Protein 1KHD (pdb70)

Secondary structure (DSSP, 8-state):
--HHHHHHHHTT-PPPHHHHHHHHHHHTTT-S-HHHHHHHHHHHHHH---HHHHHHHHHHHHHTSPP----SS--EEEEE----SS-BPP-HHHHHHHHHHHT--EEEEE---HHHHHTT--TT--HHHHHHHHHHHSEEEEEHHHH-GGGGGGHHHHHHH-S--THHHHGGG--TT--SEEEEE-SSGGGHHHHHHHHHHTT-SEEEEEEETTBSS--SSS-EEEEEEETTEEEEEEE-GGGGT---B-GGGGB--SHHHHHHHHHHHHTT-S-HHHHHHHHHHHHHHHHTTT---HHHHHHHHHHHHHHTHHHHHHHHHHT-/--HHHHHHHHTT-PPPHHHHHHHHHHHHTT-S-HHHHHHHHHHHHHH---HHHHHHHHHHHHHTSPP----SS--EEEEE----TT-BPP-HHHHHHHHHHHT--EEEEE-----HHHHHHHTT--TT--HHHHHHHHHHHSEEEEEHHHH-TTGGGGHHHHHHH-S--THHHHGGG--TT--SEEEEE-SSGGGHHHHHHHHHHTT-SEEEEEEETTBSS--SSS-EEEEEEETTEEEEEEE-GGGGT---B-GGGGB--SHHHHHHHHHHHHTT-S-HHHHHHHHHHHHHHHHTTT---HHHHHHHHHHHHHHTHHHHHHHHHHT-/--HHHHHHHHTT-PPPHHHHHHHHHHHHTT-S-HHHHHHHHHHHHHH---HHHHHHHHHHHHHHSPP----SS--EEEEE-----HHHHHHHHHHTTT--EEEEE--HHHHHHTT--TT--HHHHHHHHHHHSEEEEEHHHH-GGGGGTHHHHHHH-S--THHHHGGG--TT--SEEEEE-SSGGGHHHHHHHHHHTT-SEEEEEEETTBSS--SSS-EEEEEEETTEEEEEEE-GGGGT-----GGGG---SHHHHHHHHHHHHTT-S-HHHHHHHHHHHHHHHHTTT---HHHHHHHHHHHHHHTHHHHHHHHHHTT-/--HHHHHHHHTTPPPPHHHHHHHHHHHTTT-S-HHHHHHHHHHHHHH---HHHHHHHHHHHHTTSPP----SS--EEEEE--------HHHHHHHHHHHTT--EEEEE-----SSSHHHHHHHTT--TT--HHHHHHHHHHHSEEEEEHHHH-GGGGGTHHHHHHH-S--HHHHHGGG--TT--SEEEEE-SSGGGHHHHHHHHHHHT-SEEEEEEETTBSS--SSS-EEEEEEETTEEEEEEE-GGGGT-----GGGG---SHHHHHHHHHHHHTT-S-HHHHHHHHHHHHHHHHTTT---HHHHHHHHHHHHHHTHHHHHHHHHTT-

Organism: Pectobacterium carotovorum (NCBI:txid554)

Nearest PDB structures (foldseek):
  1khd-assembly2_C  TM=1.003E+00  e=1.826E-58  Pectobacterium carotovorum
  1khd-assembly1_A  TM=9.937E-01  e=6.926E-53  Pectobacterium carotovorum
  1khd-assembly2_B  TM=9.952E-01  e=7.257E-52  Pectobacterium carotovorum
  1khd-assembly1_D  TM=9.763E-01  e=2.807E-52  Pectobacterium carotovorum
  1kgz-assembly1_B  TM=9.921E-01  e=2.291E-51  Pectobacterium carotovorum

Structure (mmCIF, N/CA/C/O backbone):
data_1KHD
#
_entry.id   1KHD
#
_cell.length_a   76.870
_cell.length_b   82.342
_cell.length_c   200.220
_cell.angle_alpha   90.00
_cell.angle_beta   90.00
_cell.angle_gamma   90.00
#
_symmetry.space_group_name_H-M   'P 21 21 21'
#
loop_
_entity.id
_entity.type
_entity.pdbx_description
1 polymer 'Anthranilate phosphoribosyltransferase'
2 water water
#
loop_
_atom_site.group_PDB
_atom_site.id
_atom_site.type_symbol
_atom_site.label_atom_id
_atom_site.label_alt_id
_atom_site.label_comp_id
_atom_site.label_asym_id
_atom_site.label_entity_id
_atom_site.label_seq_id
_atom_site.pdbx_PDB_ins_code
_atom_site.Cartn_x
_atom_site.Cartn_y
_atom_site.Cartn_z
_atom_site.occupancy
_atom_site.B_iso_or_equiv
_atom_site.auth_seq_id
_atom_site.auth_comp_id
_atom_site.auth_asym_id
_atom_site.auth_atom_id
_atom_site.pdbx_PDB_model_num
ATOM 1 N N . THR A 1 12 ? 4.238 35.200 126.226 1.00 48.81 12 THR A N 1
ATOM 2 C CA . THR A 1 12 ? 3.481 34.111 126.902 1.00 48.01 12 THR A CA 1
ATOM 3 C C . THR A 1 12 ? 2.024 34.100 126.450 1.00 47.08 12 THR A C 1
ATOM 4 O O . THR A 1 12 ? 1.355 35.134 126.445 1.00 46.59 12 THR A O 1
ATOM 6 N N . HIS A 1 13 ? 1.540 32.919 126.080 1.00 45.20 13 HIS A N 1
ATOM 7 C CA . HIS A 1 13 ? 0.167 32.750 125.619 1.00 44.88 13 HIS A CA 1
ATOM 8 C C . HIS A 1 13 ? -0.623 31.891 126.603 1.00 43.28 13 HIS A C 1
ATOM 9 O O . HIS A 1 13 ? -1.585 31.225 126.219 1.00 43.16 13 HIS A O 1
ATOM 16 N N . GLN A 1 14 ? -0.212 31.904 127.868 1.00 42.32 14 GLN A N 1
ATOM 17 C CA . GLN A 1 14 ? -0.890 31.119 128.894 1.00 41.10 14 GLN A CA 1
ATOM 18 C C . GLN A 1 14 ? -2.383 31.437 128.911 1.00 40.23 14 GLN A C 1
ATOM 19 O O . GLN A 1 14 ? -3.217 30.534 128.969 1.00 40.32 14 GLN A O 1
ATOM 25 N N . PRO A 1 15 ? -2.744 32.730 128.861 1.00 39.64 15 PRO A N 1
ATOM 26 C CA . PRO A 1 15 ? -4.168 33.075 128.871 1.00 39.15 15 PRO A CA 1
ATOM 27 C C . PRO A 1 15 ? -4.918 32.375 127.738 1.00 37.83 15 PRO A C 1
ATOM 28 O O . PRO A 1 15 ? -6.069 31.970 127.901 1.00 38.69 15 PRO A O 1
ATOM 32 N N . ILE A 1 16 ? -4.261 32.240 126.588 1.00 36.47 16 ILE A N 1
ATOM 33 C CA . ILE A 1 16 ? -4.868 31.572 125.440 1.00 35.30 16 ILE A CA 1
ATOM 34 C C . ILE A 1 16 ? -4.964 30.071 125.709 1.00 33.68 16 ILE A C 1
ATOM 35 O O . ILE A 1 16 ? -5.966 29.438 125.387 1.00 33.19 16 ILE A O 1
ATOM 40 N N . LEU A 1 17 ? -3.920 29.504 126.304 1.00 33.46 17 LEU A N 1
ATOM 41 C CA . LEU A 1 17 ? -3.925 28.081 126.622 1.00 33.34 17 LEU A CA 1
ATOM 42 C C . LEU A 1 17 ? -4.984 27.769 127.677 1.00 32.74 17 LEU A C 1
ATOM 43 O O . LEU A 1 17 ? -5.754 26.821 127.527 1.00 31.01 17 LEU A O 1
ATOM 48 N N . GLU A 1 18 ? -5.029 28.566 128.744 1.00 33.20 18 GLU A N 1
ATOM 49 C CA . GLU A 1 18 ? -6.018 28.345 129.799 1.00 34.12 18 GLU A CA 1
ATOM 50 C C . GLU A 1 18 ? -7.427 28.396 129.214 1.00 33.13 18 GLU A C 1
ATOM 51 O O . GLU A 1 18 ? -8.315 27.650 129.629 1.00 33.38 18 GLU A O 1
ATOM 57 N N . LYS A 1 19 ? -7.622 29.278 128.241 1.00 32.67 19 LYS A N 1
ATOM 58 C CA . LYS A 1 19 ? -8.914 29.425 127.579 1.00 31.87 19 LYS A CA 1
ATOM 59 C C . LYS A 1 19 ? -9.258 28.138 126.820 1.00 31.69 19 LYS A C 1
ATOM 60 O O . LYS A 1 19 ? -10.399 27.662 126.854 1.00 30.77 19 LYS A O 1
ATOM 66 N N . LEU A 1 20 ? -8.262 27.575 126.139 1.00 30.31 20 LEU A N 1
ATOM 67 C CA . LEU A 1 20 ? -8.454 26.341 125.387 1.00 29.61 20 LEU A CA 1
ATOM 68 C C . LEU A 1 20 ? -8.781 25.200 126.344 1.00 30.88 20 LEU A C 1
ATOM 69 O O . LEU A 1 20 ? -9.633 24.357 126.057 1.00 31.61 20 LEU A O 1
ATOM 74 N N . PHE A 1 21 ? -8.099 25.177 127.484 1.00 32.02 21 PHE A N 1
ATOM 75 C CA . PHE A 1 21 ? -8.323 24.138 128.482 1.00 33.44 21 PHE A CA 1
ATOM 76 C C . PHE A 1 21 ? -9.750 24.183 129.034 1.00 35.18 21 PHE A C 1
ATOM 77 O O . PHE A 1 21 ? -10.263 23.178 129.520 1.00 37.71 21 PHE A O 1
ATOM 85 N N . LYS A 1 22 ? -10.391 25.345 128.958 1.00 36.25 22 LYS A N 1
ATOM 86 C CA . LYS A 1 22 ? -11.763 25.486 129.446 1.00 37.14 22 LYS A CA 1
ATOM 87 C C . LYS A 1 22 ? -12.758 25.128 128.346 1.00 37.50 22 LYS A C 1
ATOM 88 O O . LYS A 1 22 ? -13.970 25.290 128.508 1.00 36.41 22 LYS A O 1
ATOM 94 N N . SER A 1 23 ? -12.231 24.638 127.228 1.00 36.27 23 SER A N 1
ATOM 95 C CA . SER A 1 23 ? -13.047 24.252 126.084 1.00 37.00 23 SER A CA 1
ATOM 96 C C . SER A 1 23 ? -13.745 25.460 125.456 1.00 36.30 23 SER A C 1
ATOM 97 O O . SER A 1 23 ? -14.924 25.404 125.100 1.00 36.65 23 SER A O 1
ATOM 100 N N . GLN A 1 24 ? -13.002 26.552 125.326 1.00 35.64 24 GLN A N 1
ATOM 101 C CA . GLN A 1 24 ? -13.519 27.775 124.726 1.00 36.11 24 GLN A CA 1
ATOM 102 C C . GLN A 1 24 ? -12.741 28.033 123.438 1.00 35.10 24 GLN A C 1
ATOM 103 O O . GLN A 1 24 ? -11.533 27.797 123.381 1.00 33.58 24 GLN A O 1
ATOM 109 N N . SER A 1 25 ? -13.432 28.511 122.410 1.00 34.67 25 SER A N 1
ATOM 110 C CA . SER A 1 25 ? -12.797 28.770 121.121 1.00 33.91 25 SER A CA 1
ATOM 111 C C . SER A 1 25 ? -12.044 30.094 121.078 1.00 33.33 25 SER A C 1
ATOM 112 O O . SER A 1 25 ? -12.458 31.080 121.689 1.00 34.30 25 SER A O 1
ATOM 115 N N . MET A 1 26 ? -10.935 30.105 120.345 1.00 31.25 26 MET A N 1
ATOM 116 C CA . MET A 1 26 ? -10.112 31.303 120.193 1.00 30.43 26 MET A CA 1
ATOM 117 C C . MET A 1 26 ? -10.656 32.173 119.062 1.00 29.87 26 MET A C 1
ATOM 118 O O . MET A 1 26 ? -11.324 31.674 118.153 1.00 29.48 26 MET A O 1
ATOM 123 N N . THR A 1 27 ? -10.363 33.470 119.117 1.00 28.32 27 THR A N 1
ATOM 124 C CA . THR A 1 27 ? -10.777 34.382 118.054 1.00 28.77 27 THR A CA 1
ATOM 125 C C . THR A 1 27 ? -9.770 34.110 116.942 1.00 27.57 27 THR A C 1
ATOM 126 O O . THR A 1 27 ? -8.782 33.413 117.170 1.00 25.06 27 THR A O 1
ATOM 130 N N . GLN A 1 28 ? -10.007 34.635 115.745 1.00 27.65 28 GLN A N 1
ATOM 131 C CA . GLN A 1 28 ? -9.056 34.405 114.660 1.00 27.28 28 GLN A CA 1
ATOM 132 C C . GLN A 1 28 ? -7.710 35.002 115.063 1.00 27.04 28 GLN A C 1
ATOM 133 O O . GLN A 1 28 ? -6.656 34.403 114.844 1.00 24.96 28 GLN A O 1
ATOM 139 N N . GLU A 1 29 ? -7.763 36.182 115.673 1.00 27.94 29 GLU A N 1
ATOM 140 C CA . GLU A 1 29 ? -6.568 36.890 116.125 1.00 28.14 29 GLU A CA 1
ATOM 141 C C . GLU A 1 29 ? -5.776 36.074 117.145 1.00 27.80 29 GLU A C 1
ATOM 142 O O . GLU A 1 29 ? -4.545 35.989 117.068 1.00 27.38 29 GLU A O 1
ATOM 148 N N . GLU A 1 30 ? -6.482 35.483 118.107 1.00 26.79 30 GLU A N 1
ATOM 149 C CA . GLU A 1 30 ? -5.842 34.667 119.132 1.00 25.52 30 GLU A CA 1
ATOM 150 C C . GLU A 1 30 ? -5.222 33.422 118.508 1.00 24.02 30 GLU A C 1
ATOM 151 O O . GLU A 1 30 ? -4.119 33.020 118.871 1.00 23.15 30 GLU A O 1
ATOM 157 N N . SER A 1 31 ? -5.934 32.808 117.570 1.00 22.19 31 SER A N 1
ATOM 158 C CA . SER A 1 31 ? -5.410 31.621 116.911 1.00 22.87 31 SER A CA 1
ATOM 159 C C . SER A 1 31 ? -4.137 31.972 116.137 1.00 21.56 31 SER A C 1
ATOM 160 O O . SER A 1 31 ? -3.152 31.234 116.174 1.00 20.83 31 SER A O 1
ATOM 163 N N . HIS A 1 32 ? -4.164 33.105 115.444 1.00 21.86 32 HIS A N 1
ATOM 164 C CA . HIS A 1 32 ? -3.009 33.554 114.672 1.00 23.13 32 HIS A CA 1
ATOM 165 C C . HIS A 1 32 ? -1.812 33.724 115.606 1.00 24.24 32 HIS A C 1
ATOM 166 O O . HIS A 1 32 ? -0.702 33.261 115.322 1.00 23.79 32 HIS A O 1
ATOM 173 N N . GLN A 1 33 ? -2.049 34.387 116.730 1.00 24.92 33 GLN A N 1
ATOM 174 C CA . GLN A 1 33 ? -0.996 34.619 117.712 1.00 26.26 33 GLN A CA 1
ATOM 175 C C . GLN A 1 33 ? -0.392 33.307 118.204 1.00 25.61 33 GLN A C 1
ATOM 176 O O . GLN A 1 33 ? 0.830 33.141 118.222 1.00 26.10 33 GLN A O 1
ATOM 182 N N . LEU A 1 34 ? -1.250 32.368 118.596 1.00 23.98 34 LEU A N 1
ATOM 183 C CA . LEU A 1 34 ? -0.778 31.082 119.103 1.00 23.45 34 LEU A CA 1
ATOM 184 C C . LEU A 1 34 ? -0.005 30.271 118.065 1.00 24.02 34 LEU A C 1
ATOM 185 O O . LEU A 1 34 ? 1.070 29.744 118.359 1.00 23.73 34 LEU A O 1
ATOM 190 N N . PHE A 1 35 ? -0.533 30.166 116.848 1.00 23.82 35 PHE A N 1
ATOM 191 C CA . PHE A 1 35 ? 0.171 29.380 115.844 1.00 25.03 35 PHE A CA 1
ATOM 192 C C . PHE A 1 35 ? 1.430 30.035 115.304 1.00 26.55 35 PHE A C 1
ATOM 193 O O . PHE A 1 35 ? 2.339 29.345 114.829 1.00 27.46 35 PHE A O 1
ATOM 201 N N . ALA A 1 36 ? 1.500 31.358 115.398 1.00 26.08 36 ALA A N 1
ATOM 202 C CA . ALA A 1 36 ? 2.689 32.071 114.946 1.00 26.82 36 ALA A CA 1
ATOM 203 C C . ALA A 1 36 ? 3.829 31.605 115.851 1.00 27.10 36 ALA A C 1
ATOM 204 O O . ALA A 1 36 ? 4.927 31.316 115.383 1.00 28.00 36 ALA A O 1
ATOM 206 N N . ALA A 1 37 ? 3.551 31.518 117.150 1.00 25.78 37 ALA A N 1
ATOM 207 C CA . ALA A 1 37 ? 4.545 31.068 118.123 1.00 25.01 37 ALA A CA 1
ATOM 208 C C . ALA A 1 37 ? 4.920 29.614 117.871 1.00 26.55 37 ALA A C 1
ATOM 209 O O . ALA A 1 37 ? 6.084 29.236 117.979 1.00 26.74 37 ALA A O 1
ATOM 211 N N . ILE A 1 38 ? 3.926 28.794 117.538 1.00 25.82 38 ILE A N 1
ATOM 212 C CA . ILE A 1 38 ? 4.166 27.383 117.270 1.00 25.72 38 ILE A CA 1
ATOM 213 C C . ILE A 1 38 ? 5.104 27.146 116.086 1.00 26.91 38 ILE A C 1
ATOM 214 O O . ILE A 1 38 ? 6.091 26.416 116.206 1.00 26.96 38 ILE A O 1
ATOM 219 N N . VAL A 1 39 ? 4.788 27.748 114.942 1.00 27.85 39 VAL A N 1
ATOM 220 C CA . VAL A 1 39 ? 5.603 27.556 113.748 1.00 28.96 39 VAL A CA 1
ATOM 221 C C . VAL A 1 39 ? 6.935 28.301 113.797 1.00 31.29 39 VAL A C 1
ATOM 222 O O . VAL A 1 39 ? 7.662 28.368 112.803 1.00 31.27 39 VAL A O 1
ATOM 226 N N . ARG A 1 40 ? 7.250 28.860 114.961 1.00 32.53 40 ARG A N 1
ATOM 227 C CA . ARG A 1 40 ? 8.517 29.551 115.157 1.00 33.77 40 ARG A CA 1
ATOM 228 C C . ARG A 1 40 ? 9.307 28.760 116.189 1.00 33.85 40 ARG A C 1
ATOM 229 O O . ARG A 1 40 ? 10.416 29.135 116.562 1.00 35.72 40 ARG A O 1
ATOM 237 N N . GLY A 1 41 ? 8.716 27.651 116.632 1.00 32.78 41 GLY A N 1
ATOM 238 C CA . GLY A 1 41 ? 9.349 26.774 117.605 1.00 33.62 41 GLY A CA 1
ATOM 239 C C . GLY A 1 41 ? 9.485 27.320 119.017 1.00 33.85 41 GLY A C 1
ATOM 240 O O . GLY A 1 41 ? 10.422 26.957 119.733 1.00 34.29 41 GLY A O 1
ATOM 241 N N . GLU A 1 42 ? 8.548 28.170 119.428 1.00 32.15 42 GLU A N 1
ATOM 242 C CA . GLU A 1 42 ? 8.589 28.780 120.756 1.00 32.75 42 GLU A CA 1
ATOM 243 C C . GLU A 1 42 ? 7.849 28.031 121.867 1.00 32.85 42 GLU A C 1
ATOM 244 O O . GLU A 1 42 ? 7.983 28.371 123.041 1.00 32.70 42 GLU A O 1
ATOM 250 N N . LEU A 1 43 ? 7.062 27.024 121.514 1.00 32.13 43 LEU A N 1
ATOM 251 C CA . LEU A 1 43 ? 6.329 26.281 122.536 1.00 31.58 43 LEU A CA 1
ATOM 252 C C . LEU A 1 43 ? 7.018 24.992 122.947 1.00 30.81 43 LEU A C 1
ATOM 253 O O . LEU A 1 43 ? 7.686 24.348 122.142 1.00 32.01 43 LEU A O 1
ATOM 258 N N . GLU A 1 44 ? 6.857 24.627 124.214 1.00 31.06 44 GLU A N 1
ATOM 259 C CA . GLU A 1 44 ? 7.416 23.388 124.731 1.00 30.62 44 GLU A CA 1
ATOM 260 C C . GLU A 1 44 ? 6.544 22.276 124.150 1.00 29.96 44 GLU A C 1
ATOM 261 O O . GLU A 1 44 ? 5.387 22.520 123.784 1.00 27.00 44 GLU A O 1
ATOM 267 N N . ASP A 1 45 ? 7.089 21.067 124.059 1.00 27.89 45 ASP A N 1
ATOM 268 C CA . ASP A 1 45 ? 6.325 19.941 123.530 1.00 29.00 45 ASP A CA 1
ATOM 269 C C . ASP A 1 45 ? 5.008 19.798 124.294 1.00 29.03 45 ASP A C 1
ATOM 270 O O . ASP A 1 45 ? 3.950 19.574 123.701 1.00 27.02 45 ASP A O 1
ATOM 275 N N . SER A 1 46 ? 5.083 19.930 125.616 1.00 27.80 46 SER A N 1
ATOM 276 C CA . SER A 1 46 ? 3.899 19.803 126.464 1.00 26.71 46 SER A CA 1
ATOM 277 C C . SER A 1 46 ? 2.827 20.828 126.094 1.00 26.47 46 SER A C 1
ATOM 278 O O . SER A 1 46 ? 1.647 20.493 125.982 1.00 25.90 46 SER A O 1
ATOM 281 N N . GLN A 1 47 ? 3.243 22.076 125.904 1.00 25.24 47 GLN A N 1
ATOM 282 C CA . GLN A 1 47 ? 2.317 23.153 125.558 1.00 24.59 47 GLN A CA 1
ATOM 283 C C . GLN A 1 47 ? 1.691 22.949 124.180 1.00 23.92 47 GLN A C 1
ATOM 284 O O . GLN A 1 47 ? 0.508 23.235 123.978 1.00 23.14 47 GLN A O 1
ATOM 290 N N . LEU A 1 48 ? 2.494 22.477 123.232 1.00 22.29 48 LEU A N 1
ATOM 291 C CA . LEU A 1 48 ? 2.011 22.235 121.881 1.00 23.20 48 LEU A CA 1
ATOM 292 C C . LEU A 1 48 ? 1.006 21.092 121.880 1.00 23.81 48 LEU A C 1
ATOM 293 O O . LEU A 1 48 ? -0.070 21.201 121.293 1.00 23.81 48 LEU A O 1
ATOM 298 N N . ALA A 1 49 ? 1.356 19.997 122.550 1.00 23.09 49 ALA A N 1
ATOM 299 C CA . ALA A 1 49 ? 0.470 18.838 122.612 1.00 23.86 49 ALA A CA 1
ATOM 300 C C . ALA A 1 49 ? -0.843 19.233 123.279 1.00 22.87 49 ALA A C 1
ATOM 301 O O . ALA A 1 49 ? -1.926 18.867 122.816 1.00 23.12 49 ALA A O 1
ATOM 303 N N . ALA A 1 50 ? -0.736 19.994 124.364 1.00 22.76 50 ALA A N 1
ATOM 304 C CA . ALA A 1 50 ? -1.905 20.455 125.109 1.00 22.78 50 ALA A CA 1
ATOM 305 C C . ALA A 1 50 ? -2.813 21.294 124.227 1.00 22.15 50 ALA A C 1
ATOM 306 O O . ALA A 1 50 ? -4.036 21.165 124.277 1.00 22.11 50 ALA A O 1
ATOM 308 N N . ALA A 1 51 ? -2.214 22.156 123.412 1.00 24.17 51 ALA A N 1
ATOM 309 C CA . ALA A 1 51 ? -2.998 23.015 122.529 1.00 24.85 51 ALA A CA 1
ATOM 310 C C . ALA A 1 51 ? -3.726 22.228 121.443 1.00 24.30 51 ALA A C 1
ATOM 311 O O . ALA A 1 51 ? -4.916 22.431 121.214 1.00 24.46 51 ALA A O 1
ATOM 313 N N . LEU A 1 52 ? -3.008 21.332 120.773 1.00 23.30 52 LEU A N 1
ATOM 314 C CA . LEU A 1 52 ? -3.595 20.533 119.704 1.00 23.16 52 LEU A CA 1
ATOM 315 C C . LEU A 1 52 ? -4.697 19.598 120.202 1.00 23.45 52 LEU A C 1
ATOM 316 O O . LEU A 1 52 ? -5.735 19.459 119.558 1.00 23.34 52 LEU A O 1
ATOM 321 N N . ILE A 1 53 ? -4.479 18.963 121.348 1.00 23.13 53 ILE A N 1
ATOM 322 C CA . ILE A 1 53 ? -5.474 18.039 121.884 1.00 25.34 53 ILE A CA 1
ATOM 323 C C . ILE A 1 53 ? -6.711 18.757 122.420 1.00 24.62 53 ILE A C 1
ATOM 324 O O . ILE A 1 53 ? -7.830 18.277 122.237 1.00 25.06 53 ILE A O 1
ATOM 329 N N . SER A 1 54 ? -6.520 19.905 123.069 1.00 25.11 54 SER A N 1
ATOM 330 C CA . SER A 1 54 ? -7.660 20.647 123.600 1.00 26.34 54 SER A CA 1
ATOM 331 C C . SER A 1 54 ? -8.538 21.118 122.443 1.00 26.49 54 SER A C 1
ATOM 332 O O . SER A 1 54 ? -9.769 21.101 122.541 1.00 25.96 54 SER A O 1
ATOM 335 N N . MET A 1 55 ? -7.904 21.521 121.342 1.00 25.93 55 MET A N 1
ATOM 336 C CA . MET A 1 55 ? -8.641 21.970 120.164 1.00 24.31 55 MET A CA 1
ATOM 337 C C . MET A 1 55 ? -9.333 20.782 119.494 1.00 24.64 55 MET A C 1
ATOM 338 O O . MET A 1 55 ? -10.468 20.895 119.027 1.00 23.68 55 MET A O 1
ATOM 343 N N . LYS A 1 56 ? -8.646 19.643 119.458 1.00 23.43 56 LYS A N 1
ATOM 344 C CA . LYS A 1 56 ? -9.185 18.425 118.849 1.00 24.45 56 LYS A CA 1
ATOM 345 C C . LYS A 1 56 ? -10.465 17.943 119.529 1.00 25.55 56 LYS A C 1
ATOM 346 O O . LYS A 1 56 ? -11.474 17.676 118.874 1.00 24.09 56 LYS A O 1
ATOM 352 N N . MET A 1 57 ? -10.413 17.825 120.849 1.00 26.17 57 MET A N 1
ATOM 353 C CA . MET A 1 57 ? -11.558 17.340 121.607 1.00 29.70 57 MET A CA 1
ATOM 354 C C . MET A 1 57 ? -12.774 18.254 121.561 1.00 30.73 57 MET A C 1
ATOM 355 O O . MET A 1 57 ? -13.913 17.784 121.623 1.00 31.03 57 MET A O 1
ATOM 360 N N . ARG A 1 58 ? -12.543 19.557 121.449 1.00 30.88 58 ARG A N 1
ATOM 361 C CA . ARG A 1 58 ? -13.649 20.503 121.382 1.00 30.10 58 ARG A CA 1
ATOM 362 C C . ARG A 1 58 ? -14.212 20.569 119.972 1.00 30.08 58 ARG A C 1
ATOM 363 O O . ARG A 1 58 ? -15.425 20.607 119.780 1.00 29.99 58 ARG A O 1
ATOM 371 N N . GLY A 1 59 ? -13.319 20.578 118.987 1.00 28.10 59 GLY A N 1
ATOM 372 C CA . GLY A 1 59 ? -13.739 20.670 117.602 1.00 28.11 59 GLY A CA 1
ATOM 373 C C . GLY A 1 59 ? -13.395 22.061 117.105 1.00 27.56 59 GLY A C 1
ATOM 374 O O . GLY A 1 59 ? -14.034 23.039 117.480 1.00 26.83 59 GLY A O 1
ATOM 375 N N . GLU A 1 60 ? -12.377 22.148 116.258 1.00 26.84 60 GLU A N 1
ATOM 376 C CA . GLU A 1 60 ? -11.912 23.425 115.722 1.00 27.22 60 GLU A CA 1
ATOM 377 C C . GLU A 1 60 ? -12.940 24.196 114.887 1.00 25.76 60 GLU A C 1
ATOM 378 O O . GLU A 1 60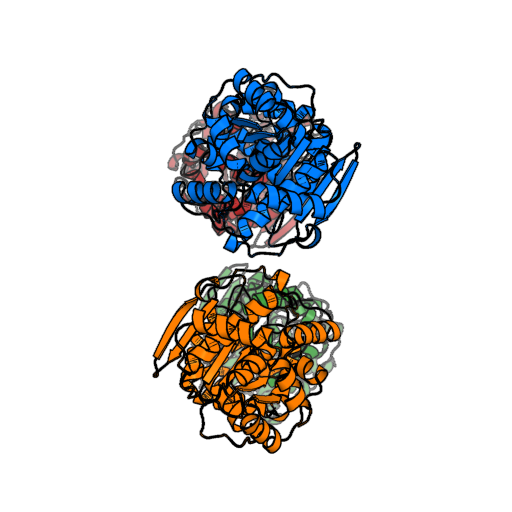 ? -13.642 23.625 114.060 1.00 26.48 60 GLU A O 1
ATOM 384 N N . ARG A 1 61 ? -12.996 25.507 115.097 1.00 25.87 61 ARG A N 1
ATOM 385 C CA . ARG A 1 61 ? -13.925 26.375 114.377 1.00 27.82 61 ARG A CA 1
ATOM 386 C C . ARG A 1 61 ? -13.265 27.002 113.147 1.00 25.84 61 ARG A C 1
ATOM 387 O O . ARG A 1 61 ? -12.041 27.077 113.059 1.00 26.04 61 ARG A O 1
ATOM 395 N N . PRO A 1 62 ? -14.075 27.466 112.183 1.00 25.90 62 PRO A N 1
ATOM 396 C CA . PRO A 1 62 ? -13.543 28.085 110.965 1.00 25.26 62 PRO A CA 1
ATOM 397 C C . PRO A 1 62 ? -12.590 29.246 111.249 1.00 24.79 62 PRO A C 1
ATOM 398 O O . PRO A 1 62 ? -11.534 29.361 110.612 1.00 22.41 62 PRO A O 1
ATOM 402 N N . GLU A 1 63 ? -12.954 30.105 112.203 1.00 23.61 63 GLU A N 1
ATOM 403 C CA . GLU A 1 63 ? -12.102 31.247 112.526 1.00 24.47 63 GLU A CA 1
ATOM 404 C C . GLU A 1 63 ? -10.759 30.830 113.118 1.00 23.34 63 GLU A C 1
ATOM 405 O O . GLU A 1 63 ? -9.747 31.500 112.902 1.00 25.62 63 GLU A O 1
ATOM 411 N N . GLU A 1 64 ? -10.740 29.725 113.855 1.00 21.02 64 GLU A N 1
ATOM 412 C CA . GLU A 1 64 ? -9.494 29.240 114.442 1.00 22.06 64 GLU A CA 1
ATOM 413 C C . GLU A 1 64 ? -8.624 28.627 113.346 1.00 23.29 64 GLU A C 1
ATOM 414 O O . GLU A 1 64 ? -7.399 28.796 113.333 1.00 22.17 64 GLU A O 1
ATOM 420 N N . ILE A 1 65 ? -9.266 27.905 112.434 1.00 22.09 65 ILE A N 1
ATOM 421 C CA . ILE A 1 65 ? -8.554 27.274 111.331 1.00 21.30 65 ILE A CA 1
ATOM 422 C C . ILE A 1 65 ? -7.934 28.343 110.433 1.00 21.45 65 ILE A C 1
ATOM 423 O O . ILE A 1 65 ? -6.774 28.224 110.035 1.00 22.66 65 ILE A O 1
ATOM 428 N N . ALA A 1 66 ? -8.694 29.392 110.129 1.00 21.96 66 ALA A N 1
ATOM 429 C CA . ALA A 1 66 ? -8.192 30.479 109.286 1.00 21.61 66 ALA A CA 1
ATOM 430 C C . ALA A 1 66 ? -7.082 31.248 110.002 1.00 22.71 66 ALA A C 1
ATOM 431 O O . ALA A 1 66 ? -6.147 31.746 109.373 1.00 22.06 66 ALA A O 1
ATOM 433 N N . GLY A 1 67 ? -7.192 31.344 111.323 1.00 23.27 67 GLY A N 1
ATOM 434 C CA . GLY A 1 67 ? -6.182 32.047 112.092 1.00 22.77 67 GLY A CA 1
ATOM 435 C C . GLY A 1 67 ? -4.854 31.318 112.031 1.00 22.29 67 GLY A C 1
ATOM 436 O O . GLY A 1 67 ? -3.796 31.937 111.852 1.00 20.07 67 GLY A O 1
ATOM 437 N N . ALA A 1 68 ? -4.905 29.998 112.191 1.00 20.75 68 ALA A N 1
ATOM 438 C CA . ALA A 1 68 ? -3.700 29.184 112.149 1.00 19.80 68 ALA A CA 1
ATOM 439 C C . ALA A 1 68 ? -3.104 29.210 110.746 1.00 20.44 68 ALA A C 1
ATOM 440 O O . ALA A 1 68 ? -1.886 29.311 110.584 1.00 20.33 68 ALA A O 1
ATOM 442 N N . ALA A 1 69 ? -3.953 29.116 109.728 1.00 19.93 69 ALA A N 1
ATOM 443 C CA . ALA A 1 69 ? -3.452 29.143 108.360 1.00 21.38 69 ALA A CA 1
ATOM 444 C C . ALA A 1 69 ? -2.790 30.492 108.088 1.00 22.30 69 ALA A C 1
ATOM 445 O O . ALA A 1 69 ? -1.736 30.562 107.447 1.00 21.08 69 ALA A O 1
ATOM 447 N N . SER A 1 70 ? -3.404 31.563 108.585 1.00 22.61 70 SER A N 1
ATOM 448 C CA . SER A 1 70 ? -2.870 32.911 108.392 1.00 24.30 70 SER A CA 1
ATOM 449 C C . SER A 1 70 ? -1.469 33.054 108.979 1.00 24.20 70 SER A C 1
ATOM 450 O O . SER A 1 70 ? -0.610 33.719 108.395 1.00 24.44 70 SER A O 1
ATOM 453 N N . ALA A 1 71 ? -1.245 32.434 110.134 1.00 24.12 71 ALA A N 1
ATOM 454 C CA . ALA A 1 71 ? 0.060 32.484 110.790 1.00 23.68 71 ALA A CA 1
ATOM 455 C C . ALA A 1 71 ? 1.113 31.794 109.927 1.00 23.47 71 ALA A C 1
ATOM 456 O O . ALA A 1 71 ? 2.236 32.278 109.809 1.00 23.41 71 ALA A O 1
ATOM 458 N N . LEU A 1 72 ? 0.757 30.664 109.321 1.00 22.60 72 LEU A N 1
ATOM 459 C CA . LEU A 1 72 ? 1.713 29.968 108.471 1.00 23.12 72 LEU A CA 1
ATOM 460 C C . LEU A 1 72 ? 1.985 30.786 107.217 1.00 22.68 72 LEU A C 1
ATOM 461 O O . LEU A 1 72 ? 3.126 30.903 106.786 1.00 22.17 72 LEU A O 1
ATOM 466 N N . LEU A 1 73 ? 0.939 31.368 106.640 1.00 21.57 73 LEU A N 1
ATOM 467 C CA . LEU A 1 73 ? 1.107 32.178 105.438 1.00 22.25 73 LEU A CA 1
ATOM 468 C C . LEU A 1 73 ? 1.953 33.439 105.672 1.00 22.55 73 LEU A C 1
ATOM 469 O O . LEU A 1 73 ? 2.661 33.888 104.771 1.00 21.57 73 LEU A O 1
ATOM 474 N N . ALA A 1 74 ? 1.890 34.001 106.879 1.00 22.75 74 ALA A N 1
ATOM 475 C CA . ALA A 1 74 ? 2.662 35.202 107.194 1.00 24.42 74 ALA A CA 1
ATOM 476 C C . ALA A 1 74 ? 4.164 34.920 107.193 1.00 25.15 74 ALA A C 1
ATOM 477 O O . ALA A 1 74 ? 4.972 35.811 106.917 1.00 25.40 74 ALA A O 1
ATOM 479 N N . ASP A 1 75 ? 4.530 33.684 107.516 1.00 24.78 75 ASP A N 1
ATOM 480 C CA . ASP A 1 75 ? 5.934 33.264 107.554 1.00 25.31 75 ASP A CA 1
ATOM 481 C C . ASP A 1 75 ? 6.371 32.507 106.298 1.00 25.07 75 ASP A C 1
ATOM 482 O O . ASP A 1 75 ? 7.509 32.051 106.219 1.00 23.01 75 ASP A O 1
ATOM 487 N N . ALA A 1 76 ? 5.476 32.384 105.319 1.00 23.55 76 ALA A N 1
ATOM 488 C CA . ALA A 1 76 ? 5.782 31.656 104.083 1.00 23.88 76 ALA A CA 1
ATOM 489 C C . ALA A 1 76 ? 6.767 32.367 103.158 1.00 23.51 76 ALA A C 1
ATOM 490 O O . ALA A 1 76 ? 6.817 33.598 103.111 1.00 24.48 76 ALA A O 1
ATOM 492 N N . GLN A 1 77 ? 7.551 31.586 102.421 1.00 21.97 77 GLN A N 1
ATOM 493 C CA . GLN A 1 77 ? 8.496 32.166 101.473 1.00 23.95 77 GLN A CA 1
ATOM 494 C C . GLN A 1 77 ? 7.653 32.820 100.382 1.00 25.21 77 GLN A C 1
ATOM 495 O O . GLN A 1 77 ? 6.545 32.365 100.088 1.00 24.53 77 GLN A O 1
ATOM 501 N N . PRO A 1 78 ? 8.163 33.894 99.766 1.00 26.23 78 PRO A N 1
ATOM 502 C CA . PRO A 1 78 ? 7.410 34.581 98.714 1.00 26.35 78 PRO A CA 1
ATOM 503 C C . PRO A 1 78 ? 7.214 33.822 97.403 1.00 25.55 78 PRO A C 1
ATOM 504 O O . PRO A 1 78 ? 7.964 32.905 97.065 1.00 24.54 78 PRO A O 1
ATOM 508 N N . PHE A 1 79 ? 6.173 34.218 96.682 1.00 25.76 79 PHE A N 1
ATOM 509 C CA . PHE A 1 79 ? 5.846 33.652 95.381 1.00 24.95 79 PHE A CA 1
ATOM 510 C C . PHE A 1 79 ? 5.208 34.790 94.587 1.00 26.58 79 PHE A C 1
ATOM 511 O O . PHE A 1 79 ? 4.275 35.436 95.066 1.00 26.71 79 PHE A O 1
ATOM 519 N N . PRO A 1 80 ? 5.711 35.061 93.371 1.00 26.50 80 PRO A N 1
ATOM 520 C CA . PRO A 1 80 ? 5.148 36.139 92.551 1.00 27.91 80 PRO A CA 1
ATOM 521 C C . PRO A 1 80 ? 3.759 35.743 92.045 1.00 28.53 80 PRO A C 1
ATOM 522 O O . PRO A 1 80 ? 3.629 35.043 91.040 1.00 27.90 80 PRO A O 1
ATOM 526 N N . ARG A 1 81 ? 2.730 36.191 92.757 1.00 27.17 81 ARG A N 1
ATOM 527 C CA . ARG A 1 81 ? 1.342 35.867 92.417 1.00 28.58 81 ARG A CA 1
ATOM 528 C C . ARG A 1 81 ? 0.826 36.560 91.148 1.00 28.34 81 ARG A C 1
ATOM 529 O O . ARG A 1 81 ? 0.910 37.777 91.019 1.00 30.00 81 ARG A O 1
ATOM 537 N N . PRO A 1 82 ? 0.287 35.783 90.190 1.00 27.66 82 PRO A N 1
ATOM 538 C CA . PRO A 1 82 ? -0.236 36.357 88.945 1.00 28.72 82 PRO A CA 1
ATOM 539 C C . PRO A 1 82 ? -1.613 36.989 89.166 1.00 29.67 82 PRO A C 1
ATOM 540 O O . PRO A 1 82 ? -2.261 36.737 90.183 1.00 29.45 82 PRO A O 1
ATOM 544 N N . ASP A 1 83 ? -2.058 37.803 88.215 1.00 31.11 83 ASP A N 1
ATOM 545 C CA . ASP A 1 83 ? -3.365 38.445 88.336 1.00 32.38 83 ASP A CA 1
ATOM 546 C C . ASP A 1 83 ? -4.462 37.660 87.626 1.00 31.52 83 ASP A C 1
ATOM 547 O O . ASP A 1 83 ? -5.649 37.931 87.815 1.00 34.05 83 ASP A O 1
ATOM 552 N N . TYR A 1 84 ? -4.076 36.691 86.805 1.00 27.06 84 TYR A N 1
ATOM 553 C CA . TYR A 1 84 ? -5.072 35.890 86.104 1.00 26.15 84 TYR A CA 1
ATOM 554 C C . TYR A 1 84 ? -5.645 34.826 87.039 1.00 25.24 84 TYR A C 1
ATOM 555 O O . TYR A 1 84 ? -5.063 34.528 88.081 1.00 24.83 84 TYR A O 1
ATOM 564 N N . ASP A 1 85 ? -6.797 34.270 86.680 1.00 25.33 85 ASP A N 1
ATOM 565 C CA . ASP A 1 85 ? -7.417 33.251 87.512 1.00 25.17 85 ASP A CA 1
ATOM 566 C C . ASP A 1 85 ? -6.598 31.968 87.525 1.00 24.00 85 ASP A C 1
ATOM 567 O O . ASP A 1 85 ? -6.068 31.543 86.498 1.00 25.81 85 ASP A O 1
ATOM 572 N N . PHE A 1 86 ? -6.475 31.363 88.700 1.00 23.20 86 PHE A N 1
ATOM 573 C CA . PHE A 1 86 ? -5.771 30.096 88.817 1.00 21.31 86 PHE A CA 1
ATOM 574 C C . PHE A 1 86 ? -6.256 29.376 90.065 1.00 20.35 86 PHE A C 1
ATOM 575 O O . PHE A 1 86 ? -6.858 29.991 90.954 1.00 19.48 86 PHE A O 1
ATOM 583 N N . ALA A 1 87 ? -6.013 28.072 90.124 1.00 19.99 87 ALA A N 1
ATOM 584 C CA . ALA A 1 87 ? -6.478 27.289 91.255 1.00 19.54 87 ALA A CA 1
ATOM 585 C C . ALA A 1 87 ? -5.498 26.245 91.765 1.00 20.21 87 ALA A C 1
ATOM 586 O O . ALA A 1 87 ? -4.473 25.962 91.140 1.00 19.42 87 ALA A O 1
ATOM 588 N N . ASP A 1 88 ? -5.848 25.670 92.911 1.00 17.96 88 ASP A N 1
ATOM 589 C CA . ASP A 1 88 ? -5.073 24.609 93.549 1.00 19.47 88 ASP A CA 1
ATOM 590 C C . ASP A 1 88 ? -6.016 23.405 93.523 1.00 20.08 88 ASP A C 1
ATOM 591 O O . ASP A 1 88 ? -7.235 23.561 93.381 1.00 18.46 88 ASP A O 1
ATOM 596 N N . ILE A 1 89 ? -5.453 22.208 93.633 1.00 18.75 89 ILE A N 1
ATOM 597 C CA . ILE A 1 89 ? -6.242 20.983 93.685 1.00 18.97 89 ILE A CA 1
ATOM 598 C C . ILE A 1 89 ? -5.411 20.079 94.578 1.00 19.55 89 ILE A C 1
ATOM 599 O O . ILE A 1 89 ? -4.325 19.633 94.198 1.00 17.84 89 ILE A O 1
ATOM 604 N N . VAL A 1 90 ? -5.927 19.826 95.776 1.00 17.40 90 VAL A N 1
ATOM 605 C CA . VAL A 1 90 ? -5.188 19.056 96.767 1.00 18.22 90 VAL A CA 1
ATOM 606 C C . VAL A 1 90 ? -6.112 18.405 97.798 1.00 18.96 90 VAL A C 1
ATOM 607 O O . VAL A 1 90 ? -7.273 18.797 97.949 1.00 17.31 90 VAL A O 1
ATOM 611 N N . GLY A 1 91 ? -5.583 17.415 98.507 1.00 16.80 91 GLY A N 1
ATOM 612 C CA . GLY A 1 91 ? -6.357 16.743 99.535 1.00 17.66 91 GLY A CA 1
ATOM 613 C C . GLY A 1 91 ? -5.562 16.657 100.829 1.00 18.47 91 GLY A C 1
ATOM 614 O O . GLY A 1 91 ? -4.339 16.788 100.832 1.00 18.91 91 GLY A O 1
ATOM 615 N N . THR A 1 92 ? -6.254 16.448 101.938 1.00 18.65 92 THR A N 1
ATOM 616 C CA . THR A 1 92 ? -5.590 16.341 103.230 1.00 19.79 92 THR A CA 1
ATOM 617 C C . THR A 1 92 ? -4.891 14.996 103.407 1.00 22.11 92 THR A C 1
ATOM 618 O O . THR A 1 92 ? -4.002 14.859 104.254 1.00 23.45 92 THR A O 1
ATOM 622 N N . GLY A 1 93 ? -5.283 14.010 102.604 1.00 24.13 93 GLY A N 1
ATOM 623 C CA . GLY A 1 93 ? -4.735 12.673 102.758 1.00 26.44 93 GLY A CA 1
ATOM 624 C C . GLY A 1 93 ? -5.541 12.135 103.931 1.00 30.95 93 GLY A C 1
ATOM 625 O O . GLY A 1 93 ? -6.378 12.867 104.457 1.00 30.17 93 GLY A O 1
ATOM 626 N N . GLY A 1 94 ? -5.329 10.891 104.353 1.00 34.60 94 GLY A N 1
ATOM 627 C CA . GLY A 1 94 ? -6.107 10.399 105.482 1.00 38.84 94 GLY A CA 1
ATOM 628 C C . GLY A 1 94 ? -6.406 8.913 105.547 1.00 41.33 94 GLY A C 1
ATOM 629 O O . GLY A 1 94 ? -6.369 8.322 106.627 1.00 40.48 94 GLY A O 1
ATOM 630 N N . ASP A 1 95 ? -6.721 8.303 104.408 1.00 44.16 95 ASP A N 1
ATOM 631 C CA . ASP A 1 95 ? -7.014 6.871 104.382 1.00 45.88 95 ASP A CA 1
ATOM 632 C C . ASP A 1 95 ? -5.695 6.106 104.342 1.00 46.54 95 ASP A C 1
ATOM 633 O O . ASP A 1 95 ? -4.686 6.621 103.854 1.00 47.46 95 ASP A O 1
ATOM 638 N N . GLY A 1 96 ? -5.699 4.877 104.848 1.00 46.30 96 GLY A N 1
ATOM 639 C CA . GLY A 1 96 ? -4.477 4.093 104.851 1.00 45.79 96 GLY A CA 1
ATOM 640 C C . GLY A 1 96 ? -4.507 2.877 103.946 1.00 45.54 96 GLY A C 1
ATOM 641 O O . GLY A 1 96 ? -3.721 1.947 104.134 1.00 46.67 96 GLY A O 1
ATOM 642 N N . THR A 1 97 ? -5.401 2.876 102.961 1.00 44.02 97 THR A N 1
ATOM 643 C CA . THR A 1 97 ? -5.511 1.743 102.046 1.00 42.19 97 THR A CA 1
ATOM 644 C C . THR A 1 97 ? -4.626 1.887 100.810 1.00 39.31 97 THR A C 1
ATOM 645 O O . THR A 1 97 ? -4.617 1.017 99.946 1.00 38.07 97 THR A O 1
ATOM 649 N N . ASN A 1 98 ? -3.895 2.994 100.728 1.00 37.87 98 ASN A N 1
ATOM 650 C CA . ASN A 1 98 ? -2.989 3.244 99.607 1.00 35.06 98 ASN A CA 1
ATOM 651 C C . ASN A 1 98 ? -3.681 3.308 98.239 1.00 32.84 98 ASN A C 1
ATOM 652 O O . ASN A 1 98 ? -3.256 2.663 97.278 1.00 32.79 98 ASN A O 1
ATOM 657 N N . SER A 1 99 ? -4.754 4.090 98.159 1.00 28.16 99 SER A N 1
ATOM 658 C CA . SER A 1 99 ? -5.480 4.283 96.906 1.00 24.96 99 SER A CA 1
ATOM 659 C C . SER A 1 99 ? -4.565 5.152 96.043 1.00 23.71 99 SER A C 1
ATOM 660 O O . SER A 1 99 ? -3.725 5.875 96.580 1.00 22.63 99 SER A O 1
ATOM 663 N N . ILE A 1 100 ? -4.715 5.100 94.723 1.00 21.62 100 ILE A N 1
ATOM 664 C CA . ILE A 1 100 ? -3.849 5.908 93.860 1.00 21.73 100 ILE A CA 1
ATOM 665 C C . ILE A 1 100 ? -4.113 7.406 93.969 1.00 22.16 100 ILE A C 1
ATOM 666 O O . ILE A 1 100 ? -5.237 7.842 94.221 1.00 18.82 100 ILE A O 1
ATOM 671 N N . ASN A 1 101 ? -3.060 8.192 93.781 1.00 20.65 101 ASN A N 1
ATOM 672 C CA . ASN A 1 101 ? -3.172 9.642 93.823 1.00 21.99 101 ASN A CA 1
ATOM 673 C C . ASN A 1 101 ? -4.064 10.034 92.644 1.00 20.93 101 ASN A C 1
ATOM 674 O O . ASN A 1 101 ? -3.972 9.438 91.574 1.00 21.78 101 ASN A O 1
ATOM 679 N N . ILE A 1 102 ? -4.931 11.022 92.837 1.00 20.41 102 ILE A N 1
ATOM 680 C CA . ILE A 1 102 ? -5.831 11.459 91.766 1.00 19.73 102 ILE A CA 1
ATOM 681 C C . ILE A 1 102 ? -5.631 12.936 91.419 1.00 18.07 102 ILE A C 1
ATOM 682 O O . ILE A 1 102 ? -5.837 13.347 90.276 1.00 16.82 102 ILE A O 1
ATOM 687 N N . SER A 1 103 ? -5.207 13.723 92.403 1.00 16.70 103 SER A N 1
ATOM 688 C CA . SER A 1 103 ? -5.041 15.160 92.208 1.00 17.84 103 SER A CA 1
ATOM 689 C C . SER A 1 103 ? -3.957 15.566 91.222 1.00 16.75 103 SER A C 1
ATOM 690 O O . SER A 1 103 ? -4.117 16.534 90.482 1.00 17.82 103 SER A O 1
ATOM 693 N N . THR A 1 104 ? -2.848 14.836 91.206 1.00 17.71 104 THR A N 1
ATOM 694 C CA . THR A 1 104 ? -1.763 15.175 90.295 1.00 18.34 104 THR A CA 1
ATOM 695 C C . THR A 1 104 ? -2.176 14.970 88.840 1.00 17.87 104 THR A C 1
ATOM 696 O O . THR A 1 104 ? -1.978 15.846 88.002 1.00 18.61 104 THR A O 1
ATOM 700 N N . ALA A 1 105 ? -2.766 13.820 88.538 1.00 18.42 105 ALA A N 1
ATOM 701 C CA . ALA A 1 105 ? -3.224 13.566 87.180 1.00 17.59 105 ALA A CA 1
ATOM 702 C C . ALA A 1 105 ? -4.253 14.630 86.789 1.00 18.28 105 ALA A C 1
ATOM 703 O O . ALA A 1 105 ? -4.226 15.135 85.668 1.00 18.60 105 ALA A O 1
ATOM 705 N N . SER A 1 106 ? -5.149 14.980 87.718 1.00 15.38 106 SER A N 1
ATOM 706 C CA . SER A 1 106 ? -6.176 15.982 87.434 1.00 14.60 106 SER A CA 1
ATOM 707 C C . SER A 1 106 ? -5.571 17.343 87.095 1.00 15.60 106 SER A C 1
ATOM 708 O O . SER A 1 106 ? -6.053 18.045 86.201 1.00 16.05 106 SER A O 1
ATOM 711 N N . ALA A 1 107 ? -4.525 17.723 87.818 1.00 14.69 107 ALA A N 1
ATOM 712 C CA . ALA A 1 107 ? -3.850 18.999 87.569 1.00 15.67 107 ALA A CA 1
ATOM 713 C C . ALA A 1 107 ? -3.330 19.081 86.132 1.00 17.06 107 ALA A C 1
ATOM 714 O O . ALA A 1 107 ? -3.527 20.084 85.444 1.00 17.77 107 ALA A O 1
ATOM 716 N N . PHE A 1 108 ? -2.662 18.025 85.675 1.00 16.47 108 PHE A N 1
ATOM 717 C CA . PHE A 1 108 ? -2.117 18.021 84.319 1.00 17.96 108 PHE A CA 1
ATOM 718 C C . PHE A 1 108 ? -3.190 17.952 83.245 1.00 18.31 108 PHE A C 1
ATOM 719 O O . PHE A 1 108 ? -3.027 18.517 82.164 1.00 18.44 108 PHE A O 1
ATOM 727 N N . VAL A 1 109 ? -4.286 17.263 83.535 1.00 18.20 109 VAL A N 1
ATOM 728 C CA . VAL A 1 109 ? -5.384 17.168 82.571 1.00 18.92 109 VAL A CA 1
ATOM 729 C C . VAL A 1 109 ? -6.083 18.530 82.457 1.00 19.39 109 VAL A C 1
ATOM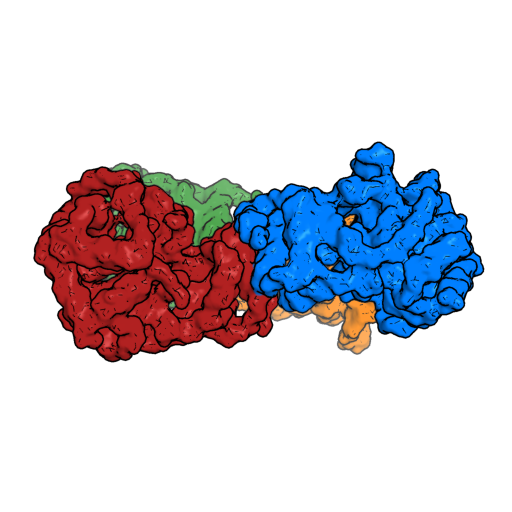 730 O O . VAL A 1 109 ? -6.390 18.998 81.355 1.00 22.53 109 VAL A O 1
ATOM 734 N N . ALA A 1 110 ? -6.322 19.175 83.596 1.00 19.85 110 ALA A N 1
ATOM 735 C CA . ALA A 1 110 ? -6.974 20.477 83.599 1.00 18.98 110 ALA A CA 1
ATOM 736 C C . ALA A 1 110 ? -6.089 21.491 82.883 1.00 19.14 110 ALA A C 1
ATOM 737 O O . ALA A 1 110 ? -6.577 22.311 82.104 1.00 19.31 110 ALA A O 1
ATOM 739 N N . ALA A 1 111 ? -4.785 21.421 83.141 1.00 18.25 111 ALA A N 1
ATOM 740 C CA . ALA A 1 111 ? -3.832 22.336 82.516 1.00 20.58 111 ALA A CA 1
ATOM 741 C C . ALA A 1 111 ? -3.840 22.198 80.988 1.00 21.31 111 ALA A C 1
ATOM 742 O O . ALA A 1 111 ? -3.685 23.185 80.267 1.00 21.96 111 ALA A O 1
ATOM 744 N N . SER A 1 112 ? -4.011 20.973 80.499 1.00 21.24 112 SER A N 1
ATOM 745 C CA . SER A 1 112 ? -4.040 20.740 79.059 1.00 25.43 112 SER A CA 1
ATOM 746 C C . SER A 1 112 ? -5.262 21.420 78.450 1.00 27.73 112 SER A C 1
ATOM 747 O O . SER A 1 112 ? -5.262 21.748 77.263 1.00 29.83 112 SER A O 1
ATOM 750 N N . CYS A 1 113 ? -6.294 21.630 79.267 1.00 29.91 113 CYS A N 1
ATOM 751 C CA . CYS A 1 113 ? -7.526 22.286 78.821 1.00 34.01 113 CYS A CA 1
ATOM 752 C C . CYS A 1 113 ? -7.371 23.807 78.839 1.00 32.81 113 CYS A C 1
ATOM 753 O O . CYS A 1 113 ? -8.155 24.524 78.222 1.00 34.79 113 CYS A O 1
ATOM 756 N N . GLY A 1 114 ? -6.360 24.299 79.549 1.00 30.66 114 GLY A N 1
ATOM 757 C CA . GLY A 1 114 ? -6.152 25.734 79.628 1.00 26.41 114 GLY A CA 1
ATOM 758 C C . GLY A 1 114 ? -6.419 26.307 81.013 1.00 25.96 114 GLY A C 1
ATOM 759 O O . GLY A 1 114 ? -6.326 27.520 81.221 1.00 24.60 114 GLY A O 1
ATOM 760 N N . ALA A 1 115 ? -6.759 25.447 81.968 1.00 24.69 115 ALA A N 1
ATOM 761 C CA . ALA A 1 115 ? -7.017 25.906 83.333 1.00 23.82 115 ALA A CA 1
ATOM 762 C C . ALA A 1 115 ? -5.677 26.035 84.068 1.00 24.88 115 ALA A C 1
ATOM 763 O O . ALA A 1 115 ? -4.868 25.108 84.048 1.00 25.64 115 ALA A O 1
ATOM 765 N N . LYS A 1 116 ? -5.451 27.178 84.711 1.00 22.04 116 LYS A N 1
ATOM 766 C CA . LYS A 1 116 ? -4.204 27.437 85.445 1.00 20.57 116 LYS A CA 1
ATOM 767 C C . LYS A 1 116 ? -4.234 26.748 86.809 1.00 20.31 116 LYS A C 1
ATOM 768 O O . LYS A 1 116 ? -5.100 27.052 87.632 1.00 19.91 116 LYS A O 1
ATOM 774 N N . VAL A 1 117 ? -3.279 25.849 87.055 1.00 18.10 117 VAL A N 1
ATOM 775 C CA . VAL A 1 117 ? -3.222 25.121 88.324 1.00 17.41 117 VAL A CA 1
ATOM 776 C C . VAL A 1 117 ? -1.871 25.270 89.017 1.00 16.80 117 VAL A C 1
ATOM 777 O O . VAL A 1 117 ? -0.848 24.777 88.530 1.00 17.84 117 VAL A O 1
ATOM 781 N N . ALA A 1 118 ? -1.873 25.971 90.142 1.00 17.08 118 ALA A N 1
ATOM 782 C CA . ALA A 1 118 ? -0.664 26.150 90.942 1.00 18.17 118 ALA A CA 1
ATOM 783 C C . ALA A 1 118 ? -0.890 25.202 92.109 1.00 16.93 118 ALA A C 1
ATOM 784 O O . ALA A 1 118 ? -1.401 25.603 93.159 1.00 16.31 118 ALA A O 1
ATOM 786 N N . LYS A 1 119 ? -0.536 23.934 91.902 1.00 16.84 119 LYS A N 1
ATOM 787 C CA . LYS A 1 119 ? -0.731 22.898 92.912 1.00 17.70 119 LYS A CA 1
ATOM 788 C C . LYS A 1 119 ? 0.300 23.012 94.025 1.00 19.75 119 LYS A C 1
ATOM 789 O O . LYS A 1 119 ? 1.464 23.330 93.783 1.00 21.45 119 LYS A O 1
ATOM 795 N N . HIS A 1 120 ? -0.144 22.762 95.250 1.00 19.61 120 HIS A N 1
ATOM 796 C CA . HIS A 1 120 ? 0.718 22.854 96.424 1.00 20.91 120 HIS A CA 1
ATOM 797 C C . HIS A 1 120 ? 0.524 21.623 97.310 1.00 21.66 120 HIS A C 1
ATOM 798 O O . HIS A 1 120 ? -0.588 21.116 97.445 1.00 18.87 120 HIS A O 1
ATOM 805 N N . GLY A 1 121 ? 1.606 21.132 97.906 1.00 19.60 121 GLY A N 1
ATOM 806 C CA . GLY A 1 121 ? 1.474 19.964 98.755 1.00 22.06 121 GLY A CA 1
ATOM 807 C C . GLY A 1 121 ? 2.724 19.619 99.535 1.00 22.54 121 GLY A C 1
ATOM 808 O O . GLY A 1 121 ? 3.827 19.994 99.146 1.00 19.39 121 GLY A O 1
ATOM 809 N N . ASN A 1 122 ? 2.545 18.903 100.642 1.00 25.57 122 ASN A N 1
ATOM 810 C CA . ASN A 1 122 ? 3.660 18.490 101.483 1.00 29.08 122 ASN A CA 1
ATOM 811 C C . ASN A 1 122 ? 3.920 17.010 101.222 1.00 31.56 122 ASN A C 1
ATOM 812 O O . ASN A 1 122 ? 3.180 16.368 100.473 1.00 30.30 122 ASN A O 1
ATOM 817 N N . ARG A 1 123 ? 4.972 16.462 101.819 1.00 36.30 123 ARG A N 1
ATOM 818 C CA . ARG A 1 123 ? 5.278 15.051 101.615 1.00 41.08 123 ARG A CA 1
ATOM 819 C C . ARG A 1 123 ? 4.265 14.194 102.359 1.00 42.77 123 ARG A C 1
ATOM 820 O O . ARG A 1 123 ? 3.426 14.775 103.077 1.00 42.71 123 ARG A O 1
ATOM 828 N N . CYS A 1 133 ? 3.917 14.778 95.612 1.00 19.15 133 CYS A N 1
ATOM 829 C CA . CYS A 1 133 ? 5.323 15.219 95.360 1.00 21.52 133 CYS A CA 1
ATOM 830 C C . CYS A 1 133 ? 6.210 14.008 95.067 1.00 20.89 133 CYS A C 1
ATOM 831 O O . CYS A 1 133 ? 7.198 14.119 94.345 1.00 22.21 133 CYS A O 1
ATOM 834 N N . ASP A 1 134 ? 5.868 12.855 95.640 1.00 21.27 134 ASP A N 1
ATOM 835 C CA . ASP A 1 134 ? 6.644 11.643 95.392 1.00 23.72 134 ASP A CA 1
ATOM 836 C C . ASP A 1 134 ? 6.486 11.262 93.922 1.00 23.91 134 ASP A C 1
ATOM 837 O O . ASP A 1 134 ? 7.456 10.908 93.246 1.00 20.76 134 ASP A O 1
ATOM 842 N N . LEU A 1 135 ? 5.251 11.336 93.431 1.00 22.73 135 LEU A N 1
ATOM 843 C CA . LEU A 1 135 ? 4.958 10.998 92.044 1.00 23.15 135 LEU A CA 1
ATOM 844 C C . LEU A 1 135 ? 5.670 11.930 91.085 1.00 23.45 135 LEU A C 1
ATOM 845 O O . LEU A 1 135 ? 6.262 11.485 90.103 1.00 25.26 135 LEU A O 1
ATOM 850 N N . LEU A 1 136 ? 5.612 13.226 91.366 1.00 22.16 136 LEU A N 1
ATOM 851 C CA . LEU A 1 136 ? 6.262 14.211 90.513 1.00 23.89 136 LEU A CA 1
ATOM 852 C C . LEU A 1 136 ? 7.769 13.955 90.460 1.00 25.36 136 LEU A C 1
ATOM 853 O O . LEU A 1 136 ? 8.387 14.073 89.397 1.00 25.97 136 LEU A O 1
ATOM 858 N N . GLN A 1 137 ? 8.362 13.596 91.597 1.00 26.45 137 GLN A N 1
ATOM 859 C CA . GLN A 1 137 ? 9.797 13.292 91.625 1.00 28.65 137 GLN A CA 1
ATOM 860 C C . GLN A 1 137 ? 10.080 12.153 90.664 1.00 29.31 137 GLN A C 1
ATOM 861 O O . GLN A 1 137 ? 11.016 12.216 89.866 1.00 30.01 137 GLN A O 1
ATOM 867 N N . ALA A 1 138 ? 9.273 11.101 90.776 1.00 27.64 138 ALA A N 1
ATOM 868 C CA . ALA A 1 138 ? 9.418 9.911 89.948 1.00 30.39 138 ALA A CA 1
ATOM 869 C C . ALA A 1 138 ? 9.432 10.243 88.465 1.00 32.07 138 ALA A C 1
ATOM 870 O O . ALA A 1 138 ? 9.897 9.446 87.653 1.00 32.79 138 ALA A O 1
ATOM 872 N N . PHE A 1 139 ? 8.926 11.420 88.109 1.00 33.93 139 PHE A N 1
ATOM 873 C CA . PHE A 1 139 ? 8.901 11.831 86.712 1.00 34.14 139 PHE A CA 1
ATOM 874 C C . PHE A 1 139 ? 9.947 12.875 86.362 1.00 34.24 139 PHE A C 1
ATOM 875 O O . PHE A 1 139 ? 9.892 13.483 85.298 1.00 36.10 139 PHE A O 1
ATOM 883 N N . GLY A 1 140 ? 10.903 13.083 87.258 1.00 33.66 140 GLY A N 1
ATOM 884 C CA . GLY A 1 140 ? 11.957 14.040 86.989 1.00 33.38 140 GLY A CA 1
ATOM 885 C C . GLY A 1 140 ? 11.636 15.497 87.256 1.00 31.76 140 GLY A C 1
ATOM 886 O O . GLY A 1 140 ? 12.398 16.373 86.864 1.00 32.95 140 GLY A O 1
ATOM 887 N N . ILE A 1 141 ? 10.516 15.772 87.914 1.00 30.00 141 ILE A N 1
ATOM 888 C CA . ILE A 1 141 ? 10.168 17.151 88.222 1.00 27.36 141 ILE A CA 1
ATOM 889 C C . ILE A 1 141 ? 10.913 17.582 89.487 1.00 26.89 141 ILE A C 1
ATOM 890 O O . ILE A 1 141 ? 10.892 16.879 90.499 1.00 27.44 141 ILE A O 1
ATOM 895 N N . ARG A 1 142 ? 11.577 18.735 89.419 1.00 25.35 142 ARG A N 1
ATOM 896 C CA . ARG A 1 142 ? 12.360 19.255 90.543 1.00 24.27 142 ARG A CA 1
ATOM 897 C C . ARG A 1 142 ? 11.489 19.912 91.603 1.00 23.60 142 ARG A C 1
ATOM 898 O O . ARG A 1 142 ? 10.875 20.946 91.352 1.00 24.04 142 ARG A O 1
ATOM 900 N N . LEU A 1 143 ? 11.445 19.321 92.793 1.00 19.67 143 LEU A N 1
ATOM 901 C CA . LEU A 1 143 ? 10.622 19.872 93.862 1.00 20.26 143 LEU A CA 1
ATOM 902 C C . LEU A 1 143 ? 11.154 21.189 94.419 1.00 20.41 143 LEU A C 1
ATOM 903 O O . LEU A 1 143 ? 10.392 21.962 95.005 1.00 20.84 143 LEU A O 1
ATOM 908 N N . ASP A 1 144 ? 12.450 21.454 94.241 1.00 19.79 144 ASP A N 1
ATOM 909 C CA . ASP A 1 144 ? 13.032 22.693 94.761 1.00 19.44 144 ASP A CA 1
ATOM 910 C C . ASP A 1 144 ? 13.179 23.806 93.724 1.00 20.81 144 ASP A C 1
ATOM 911 O O . ASP A 1 144 ? 14.037 24.681 93.847 1.00 19.29 144 ASP A O 1
ATOM 916 N N . MET A 1 145 ? 12.325 23.770 92.703 1.00 19.58 145 MET A N 1
ATOM 917 C CA . MET A 1 145 ? 12.314 24.780 91.654 1.00 20.74 145 MET A CA 1
ATOM 918 C C . MET A 1 145 ? 12.079 26.148 92.307 1.00 20.29 145 MET A C 1
ATOM 919 O O . MET A 1 145 ? 11.263 26.265 93.222 1.00 20.93 145 MET A O 1
ATOM 924 N N . SER A 1 146 ? 12.794 27.178 91.852 1.00 18.10 146 SER A N 1
ATOM 925 C CA . SER A 1 146 ? 12.634 28.519 92.413 1.00 18.24 146 SER A CA 1
ATOM 926 C C . SER A 1 146 ? 11.203 29.005 92.189 1.00 19.40 146 SER A C 1
ATOM 927 O O . SER A 1 146 ? 10.517 28.534 91.284 1.00 18.34 146 SER A O 1
ATOM 930 N N . ALA A 1 147 ? 10.755 29.946 93.009 1.00 18.27 147 ALA A N 1
ATOM 931 C CA . ALA A 1 147 ? 9.404 30.481 92.857 1.00 20.66 147 ALA A CA 1
ATOM 932 C C . ALA A 1 147 ? 9.263 31.153 91.488 1.00 21.35 147 ALA A C 1
ATOM 933 O O . ALA A 1 147 ? 8.201 31.102 90.859 1.00 19.53 147 ALA A O 1
ATOM 935 N N . GLU A 1 148 ? 10.334 31.785 91.021 1.00 20.74 148 GLU A N 1
ATOM 936 C CA . GLU A 1 148 ? 10.283 32.445 89.722 1.00 24.04 148 GLU A CA 1
ATOM 937 C C . GLU A 1 148 ? 10.123 31.431 88.590 1.00 23.45 148 GLU A C 1
ATOM 938 O O . GLU A 1 148 ? 9.384 31.674 87.630 1.00 23.20 148 GLU A O 1
ATOM 944 N N . ASP A 1 149 ? 10.819 30.300 88.686 1.00 22.18 149 ASP A N 1
ATOM 945 C CA . ASP A 1 149 ? 10.717 29.280 87.648 1.00 21.75 149 ASP A CA 1
ATOM 946 C C . ASP A 1 149 ? 9.357 28.589 87.694 1.00 20.48 149 ASP A C 1
ATOM 947 O O . ASP A 1 149 ? 8.818 28.190 86.663 1.00 21.04 149 ASP A O 1
ATOM 952 N N . SER A 1 150 ? 8.806 28.438 88.892 1.00 19.25 150 SER A N 1
ATOM 953 C CA . SER A 1 150 ? 7.487 27.825 89.020 1.00 19.41 150 SER A CA 1
ATOM 954 C C . SER A 1 150 ? 6.445 28.759 88.407 1.00 20.05 150 SER A C 1
ATOM 955 O O . SER A 1 150 ? 5.541 28.314 87.702 1.00 19.11 150 SER A O 1
ATOM 958 N N . ARG A 1 151 ? 6.575 30.056 88.671 1.00 20.46 151 ARG A N 1
ATOM 959 C CA . ARG A 1 151 ? 5.645 31.030 88.114 1.00 20.92 151 ARG A CA 1
ATOM 960 C C . ARG A 1 151 ? 5.747 31.030 86.592 1.00 21.48 151 ARG A C 1
ATOM 961 O O . ARG A 1 151 ? 4.738 31.165 85.900 1.00 20.34 151 ARG A O 1
ATOM 969 N N . GLN A 1 152 ? 6.959 30.859 86.063 1.00 19.46 152 GLN A N 1
ATOM 970 C CA . GLN A 1 152 ? 7.126 30.841 84.613 1.00 22.40 152 GLN A CA 1
ATOM 971 C C . GLN A 1 152 ? 6.452 29.600 84.034 1.00 22.40 152 GLN A C 1
ATOM 972 O O . GLN A 1 152 ? 5.896 29.637 82.934 1.00 22.69 152 GLN A O 1
ATOM 978 N N . ALA A 1 153 ? 6.504 28.501 84.784 1.00 23.48 153 ALA A N 1
ATOM 979 C CA . ALA A 1 153 ? 5.874 27.252 84.370 1.00 22.81 153 ALA A CA 1
ATOM 980 C C . ALA A 1 153 ? 4.356 27.448 84.384 1.00 22.02 153 ALA A C 1
ATOM 981 O O . ALA A 1 153 ? 3.660 26.978 83.490 1.00 22.22 153 ALA A O 1
ATOM 983 N N . LEU A 1 154 ? 3.850 28.140 85.402 1.00 19.20 154 LEU A N 1
ATOM 984 C CA . LEU A 1 154 ? 2.414 28.405 85.489 1.00 21.04 154 LEU A CA 1
ATOM 985 C C . LEU A 1 154 ? 1.993 29.248 84.282 1.00 21.97 154 LEU A C 1
ATOM 986 O O . LEU A 1 154 ? 0.947 29.010 83.676 1.00 21.57 154 LEU A O 1
ATOM 991 N N . ASP A 1 155 ? 2.817 30.233 83.930 1.00 23.15 155 ASP A N 1
ATOM 992 C CA . ASP A 1 155 ? 2.523 31.094 82.781 1.00 23.78 155 ASP A CA 1
ATOM 993 C C . ASP A 1 155 ? 2.485 30.310 81.472 1.00 23.66 155 ASP A C 1
ATOM 994 O O . ASP A 1 155 ? 1.507 30.387 80.719 1.00 23.25 155 ASP A O 1
ATOM 999 N N . ASP A 1 156 ? 3.562 29.570 81.208 1.00 23.09 156 ASP A N 1
ATOM 1000 C CA . ASP A 1 156 ? 3.728 28.802 79.970 1.00 24.38 156 ASP A CA 1
ATOM 1001 C C . ASP A 1 156 ? 2.981 27.482 79.832 1.00 23.20 156 ASP A C 1
ATOM 1002 O O . ASP A 1 156 ? 2.413 27.194 78.777 1.00 25.11 156 ASP A O 1
ATOM 1007 N N . LEU A 1 157 ? 3.010 26.673 80.885 1.00 21.75 157 LEU A N 1
ATOM 1008 C CA . LEU A 1 157 ? 2.399 25.344 80.860 1.00 20.87 157 LEU A CA 1
ATOM 1009 C C . LEU A 1 157 ? 1.061 25.224 81.590 1.00 19.57 157 LEU A C 1
ATOM 1010 O O . LEU A 1 157 ? 0.444 24.165 81.567 1.00 19.22 157 LEU A O 1
ATOM 1015 N N . ASN A 1 158 ? 0.626 26.306 82.227 1.00 20.14 158 ASN A N 1
ATOM 1016 C CA . ASN A 1 158 ? -0.638 26.328 82.971 1.00 20.82 158 ASN A CA 1
ATOM 1017 C C . ASN A 1 158 ? -0.576 25.474 84.239 1.00 20.31 158 ASN A C 1
ATOM 1018 O O . ASN A 1 158 ? -1.612 25.171 84.841 1.00 17.96 158 ASN A O 1
ATOM 1023 N N . VAL A 1 159 ? 0.627 25.091 84.655 1.00 18.93 159 VAL A N 1
ATOM 1024 C CA . VAL A 1 159 ? 0.760 24.255 85.847 1.00 18.23 159 VAL A CA 1
ATOM 1025 C C . VAL A 1 159 ? 2.143 24.341 86.484 1.00 19.37 159 VAL A C 1
ATOM 1026 O O . VAL A 1 159 ? 3.153 24.500 85.794 1.00 18.46 159 VAL A O 1
ATOM 1030 N N . CYS A 1 160 ? 2.175 24.263 87.810 1.00 18.18 160 CYS A N 1
ATOM 1031 C CA . CYS A 1 160 ? 3.428 24.267 88.556 1.00 18.34 160 CYS A CA 1
ATOM 1032 C C . CYS A 1 160 ? 3.148 23.559 89.878 1.00 18.11 160 CYS A C 1
ATOM 1033 O O . CYS A 1 160 ? 1.993 23.286 90.207 1.00 18.76 160 CYS A O 1
ATOM 1036 N N . PHE A 1 161 ? 4.195 23.229 90.620 1.00 17.10 161 PHE A N 1
ATOM 1037 C CA . PHE A 1 161 ? 4.005 22.559 91.897 1.00 16.78 161 PHE A CA 1
ATOM 1038 C C . PHE A 1 161 ? 4.848 23.242 92.949 1.00 17.28 161 PHE A C 1
ATOM 1039 O O . PHE A 1 161 ? 6.054 23.413 92.777 1.00 17.87 161 PHE A O 1
ATOM 1047 N N . LEU A 1 162 ? 4.201 23.636 94.037 1.00 17.18 162 LEU A N 1
ATOM 1048 C CA . LEU A 1 162 ? 4.871 24.309 95.136 1.00 17.36 162 LEU A CA 1
ATOM 1049 C C . LEU A 1 162 ? 4.966 23.312 96.288 1.00 19.20 162 LEU A C 1
ATOM 1050 O O . LEU A 1 162 ? 3.959 22.945 96.896 1.00 17.52 162 LEU A O 1
ATOM 1055 N N . PHE A 1 163 ? 6.188 22.860 96.561 1.00 18.76 163 PHE A N 1
ATOM 1056 C CA . PHE A 1 163 ? 6.454 21.880 97.610 1.00 18.15 163 PHE A CA 1
ATOM 1057 C C . PHE A 1 163 ? 6.499 22.583 98.969 1.00 19.29 163 PHE A C 1
ATOM 1058 O O . PHE A 1 163 ? 7.351 23.437 99.213 1.00 20.23 163 PHE A O 1
ATOM 1066 N N . ALA A 1 164 ? 5.583 22.205 99.857 1.00 17.60 164 ALA A N 1
ATOM 1067 C CA . ALA A 1 164 ? 5.468 22.830 101.170 1.00 17.97 164 ALA A CA 1
ATOM 1068 C C . ALA A 1 164 ? 6.775 23.053 101.940 1.00 18.17 164 ALA A C 1
ATOM 1069 O O . ALA A 1 164 ? 7.006 24.146 102.456 1.00 19.49 164 ALA A O 1
ATOM 1071 N N . PRO A 1 165 ? 7.642 22.029 102.036 1.00 19.16 165 PRO A N 1
ATOM 1072 C CA . PRO A 1 165 ? 8.901 22.221 102.771 1.00 20.05 165 PRO A CA 1
ATOM 1073 C C . PRO A 1 165 ? 9.770 23.347 102.208 1.00 20.58 165 PRO A C 1
ATOM 1074 O O . PRO A 1 165 ? 10.614 23.908 102.916 1.00 21.29 165 PRO A O 1
ATOM 1078 N N . GLN A 1 166 ? 9.572 23.664 100.933 1.00 20.52 166 GLN A N 1
ATOM 1079 C CA . GLN A 1 166 ? 10.324 24.738 100.278 1.00 19.85 166 GLN A CA 1
ATOM 1080 C C . GLN A 1 166 ? 9.808 26.128 100.640 1.00 21.21 166 GLN A C 1
ATOM 1081 O O . GLN A 1 166 ? 10.557 27.113 100.585 1.00 21.57 166 GLN A O 1
ATOM 1087 N N . TYR A 1 167 ? 8.530 26.207 101.014 1.00 19.89 167 TYR A N 1
ATOM 1088 C CA . TYR A 1 167 ? 7.891 27.486 101.330 1.00 20.09 167 TYR A CA 1
ATOM 1089 C C . TYR A 1 167 ? 7.536 27.747 102.790 1.00 21.42 167 TYR A C 1
ATOM 1090 O O . TYR A 1 167 ? 7.437 28.902 103.198 1.00 22.41 167 TYR A O 1
ATOM 1099 N N . HIS A 1 168 ? 7.333 26.686 103.568 1.00 20.66 168 HIS A N 1
ATOM 1100 C CA . HIS A 1 168 ? 6.970 26.825 104.975 1.00 23.28 168 HIS A CA 1
ATOM 1101 C C . HIS A 1 168 ? 8.030 26.155 105.826 1.00 23.64 168 HIS A C 1
ATOM 1102 O O . HIS A 1 168 ? 7.845 25.034 106.296 1.00 24.77 168 HIS A O 1
ATOM 1109 N N . THR A 1 169 ? 9.138 26.856 106.023 1.00 23.53 169 THR A N 1
ATOM 1110 C CA . THR A 1 169 ? 10.256 26.327 106.783 1.00 24.98 169 THR A CA 1
ATOM 1111 C C . THR A 1 169 ? 9.927 26.019 108.240 1.00 26.85 169 THR A C 1
ATOM 1112 O O . THR A 1 169 ? 10.562 25.161 108.852 1.00 25.82 169 THR A O 1
ATOM 1116 N N . GLY A 1 170 ? 8.932 26.712 108.789 1.00 26.99 170 GLY A N 1
ATOM 1117 C CA . GLY A 1 170 ? 8.557 26.499 110.175 1.00 27.84 170 GLY A CA 1
ATOM 1118 C C . GLY A 1 170 ? 7.569 25.372 110.424 1.00 30.07 170 GLY A C 1
ATOM 1119 O O . GLY A 1 170 ? 7.292 25.031 111.576 1.00 29.99 170 GLY A O 1
ATOM 1120 N N . PHE A 1 171 ? 7.041 24.784 109.355 1.00 29.49 171 PHE A N 1
ATOM 1121 C CA . PHE A 1 171 ? 6.074 23.701 109.486 1.00 32.63 171 PHE A CA 1
ATOM 1122 C C . PHE A 1 171 ? 6.706 22.501 110.200 1.00 33.80 171 PHE A C 1
ATOM 1123 O O . PHE A 1 171 ? 6.012 21.717 110.844 1.00 32.85 171 PHE A O 1
ATOM 1131 N N . ARG A 1 172 ? 8.028 22.380 110.092 1.00 34.14 172 ARG A N 1
ATOM 1132 C CA . ARG A 1 172 ? 8.784 21.279 110.699 1.00 34.59 172 ARG A CA 1
ATOM 1133 C C . ARG A 1 172 ? 8.676 21.215 112.226 1.00 34.89 172 ARG A C 1
ATOM 1134 O O . ARG A 1 172 ? 8.671 20.134 112.817 1.00 34.24 172 ARG A O 1
ATOM 1142 N N . HIS A 1 173 ? 8.596 22.378 112.858 1.00 34.09 173 HIS A N 1
ATOM 1143 C CA . HIS A 1 173 ? 8.540 22.468 114.312 1.00 34.92 173 HIS A CA 1
ATOM 1144 C C . HIS A 1 173 ? 7.465 21.652 115.029 1.00 34.36 173 HIS A C 1
ATOM 1145 O O . HIS A 1 173 ? 7.613 21.340 116.210 1.00 34.58 173 HIS A O 1
ATOM 1152 N N . ALA A 1 174 ? 6.397 21.293 114.325 1.00 33.30 174 ALA A N 1
ATOM 1153 C CA . ALA A 1 174 ? 5.322 20.522 114.943 1.00 33.23 174 ALA A CA 1
ATOM 1154 C C . ALA A 1 174 ? 5.433 19.020 114.696 1.00 32.76 174 ALA A C 1
ATOM 1155 O O . ALA A 1 174 ? 4.812 18.224 115.399 1.00 31.63 174 ALA A O 1
ATOM 1157 N N . MET A 1 175 ? 6.240 18.634 113.712 1.00 33.07 175 MET A N 1
ATOM 1158 C CA . MET A 1 175 ? 6.388 17.227 113.347 1.00 34.04 175 MET A CA 1
ATOM 1159 C C . MET A 1 175 ? 6.667 16.202 114.445 1.00 32.62 175 MET A C 1
ATOM 1160 O O . MET A 1 175 ? 5.997 15.173 114.508 1.00 32.98 175 MET A O 1
ATOM 1165 N N . PRO A 1 176 ? 7.658 16.455 115.318 1.00 31.55 176 PRO A N 1
ATOM 1166 C CA . PRO A 1 176 ? 7.945 15.482 116.378 1.00 31.02 176 PRO A CA 1
ATOM 1167 C C . PRO A 1 176 ? 6.736 15.201 117.267 1.00 29.41 176 PRO A C 1
ATOM 1168 O O . PRO A 1 176 ? 6.412 14.046 117.541 1.00 29.28 176 PRO A O 1
ATOM 1172 N N . VAL A 1 177 ? 6.079 16.264 117.720 1.00 28.30 177 VAL A N 1
ATOM 1173 C CA . VAL A 1 177 ? 4.906 16.125 118.576 1.00 26.45 177 VAL A CA 1
ATOM 1174 C C . VAL A 1 177 ? 3.769 15.426 117.828 1.00 26.05 177 VAL A C 1
ATOM 1175 O O . VAL A 1 177 ? 3.089 14.565 118.385 1.00 25.94 177 VAL A O 1
ATOM 1179 N N . ARG A 1 178 ? 3.561 15.796 116.569 1.00 25.48 178 ARG A N 1
ATOM 1180 C CA . ARG A 1 178 ? 2.504 15.179 115.770 1.00 25.48 178 ARG A CA 1
ATOM 1181 C C . ARG A 1 178 ? 2.736 13.676 115.616 1.00 26.85 178 ARG A C 1
ATOM 1182 O O . ARG A 1 178 ? 1.799 12.876 115.697 1.00 25.58 178 ARG A O 1
ATOM 1190 N N . GLN A 1 179 ? 3.990 13.294 115.401 1.00 26.07 179 GLN A N 1
ATOM 1191 C CA . GLN A 1 179 ? 4.334 11.888 115.236 1.00 29.39 179 GLN A CA 1
ATOM 1192 C C . GLN A 1 179 ? 4.179 11.118 116.538 1.00 28.37 179 GLN A C 1
ATOM 1193 O O . GLN A 1 179 ? 3.740 9.971 116.539 1.00 29.54 179 GLN A O 1
ATOM 1199 N N . GLN A 1 180 ? 4.535 11.750 117.650 1.00 27.28 180 GLN A N 1
ATOM 1200 C CA . GLN A 1 180 ? 4.425 11.099 118.948 1.00 27.51 180 GLN A CA 1
ATOM 1201 C C . GLN A 1 180 ? 2.970 10.881 119.376 1.00 27.47 180 GLN A C 1
ATOM 1202 O O . GLN A 1 180 ? 2.644 9.863 119.981 1.00 28.79 180 GLN A O 1
ATOM 1208 N N . LEU A 1 181 ? 2.092 11.826 119.052 1.00 25.78 181 LEU A N 1
ATOM 1209 C CA . LEU A 1 181 ? 0.683 11.704 119.422 1.00 26.30 181 LEU A CA 1
ATOM 1210 C C . LEU A 1 181 ? -0.085 10.704 118.556 1.00 29.11 181 LEU A C 1
ATOM 1211 O O . LEU A 1 181 ? -1.091 10.138 118.989 1.00 27.38 181 LEU A O 1
ATOM 1216 N N . LYS A 1 182 ? 0.390 10.491 117.332 1.00 30.50 182 LYS A N 1
ATOM 1217 C CA . LYS A 1 182 ? -0.242 9.554 116.409 1.00 33.78 182 LYS A CA 1
ATOM 1218 C C . LYS A 1 182 ? -1.765 9.638 116.385 1.00 35.23 182 LYS A C 1
ATOM 1219 O O . LYS A 1 182 ? -2.459 8.614 116.462 1.00 38.31 182 LYS A O 1
ATOM 1225 N N . THR A 1 183 ? -2.279 10.860 116.302 1.00 31.51 183 THR A N 1
ATOM 1226 C CA . THR A 1 183 ? -3.717 11.094 116.225 1.00 29.04 183 THR A CA 1
ATOM 1227 C C . THR A 1 183 ? -3.901 12.338 115.367 1.00 27.04 183 THR A C 1
ATOM 1228 O O . THR A 1 183 ? -3.004 13.175 115.289 1.00 23.40 183 THR A O 1
ATOM 1232 N N . ARG A 1 184 ? -5.055 12.457 114.719 1.00 25.27 184 ARG A N 1
ATOM 1233 C CA . ARG A 1 184 ? -5.318 13.615 113.873 1.00 25.64 184 ARG A CA 1
ATOM 1234 C C . ARG A 1 184 ? -5.487 14.893 114.682 1.00 23.89 184 ARG A C 1
ATOM 1235 O O . ARG A 1 184 ? -6.122 14.893 115.735 1.00 24.65 184 ARG A O 1
ATOM 1243 N N . THR A 1 185 ? -4.904 15.980 114.186 1.00 21.86 185 THR A N 1
ATOM 1244 C CA . THR A 1 185 ? -5.010 17.279 114.840 1.00 21.01 185 THR A CA 1
ATOM 1245 C C . THR A 1 185 ? -5.294 18.305 113.752 1.00 20.83 185 THR A C 1
ATOM 1246 O O . THR A 1 185 ? -5.412 17.955 112.579 1.00 22.13 185 THR A O 1
ATOM 1250 N N . ILE A 1 186 ? -5.398 19.570 114.139 1.00 20.39 186 ILE A N 1
ATOM 1251 C CA . ILE A 1 186 ? -5.658 20.630 113.178 1.00 21.06 186 ILE A CA 1
ATOM 1252 C C . ILE A 1 186 ? -4.580 20.692 112.089 1.00 21.47 186 ILE A C 1
ATOM 1253 O O . ILE A 1 186 ? -4.842 21.139 110.973 1.00 21.36 186 ILE A O 1
ATOM 1258 N N . PHE A 1 187 ? -3.368 20.235 112.392 1.00 22.04 187 PHE A N 1
ATOM 1259 C CA . PHE A 1 187 ? -2.306 20.270 111.384 1.00 22.71 187 PHE A CA 1
ATOM 1260 C C . PHE A 1 187 ? -2.613 19.419 110.150 1.00 24.42 187 PHE A C 1
ATOM 1261 O O . PHE A 1 187 ? -2.099 19.690 109.059 1.00 24.00 187 PHE A O 1
ATOM 1269 N N . ASN A 1 188 ? -3.456 18.405 110.324 1.00 23.47 188 ASN A N 1
ATOM 1270 C CA . ASN A 1 188 ? -3.839 17.515 109.230 1.00 24.95 188 ASN A CA 1
ATOM 1271 C C . ASN A 1 188 ? -4.714 18.187 108.168 1.00 25.36 188 ASN A C 1
ATOM 1272 O O . ASN A 1 188 ? -4.887 17.644 107.076 1.00 25.85 188 ASN A O 1
ATOM 1277 N N . VAL A 1 189 ? -5.260 19.360 108.481 1.00 26.04 189 VAL A N 1
ATOM 1278 C CA . VAL A 1 189 ? -6.105 20.078 107.529 1.00 24.51 189 VAL A CA 1
ATOM 1279 C C . VAL A 1 189 ? -5.502 21.411 107.087 1.00 24.28 189 VAL A C 1
ATOM 1280 O O . VAL A 1 189 ? -6.018 22.054 106.177 1.00 22.88 189 VAL A O 1
ATOM 1284 N N . LEU A 1 190 ? -4.414 21.837 107.726 1.00 23.24 190 LEU A N 1
ATOM 1285 C CA . LEU A 1 190 ? -3.799 23.113 107.362 1.00 22.89 190 LEU A CA 1
ATOM 1286 C C . LEU A 1 190 ? -2.994 23.119 106.058 1.00 21.74 190 LEU A C 1
ATOM 1287 O O . LEU A 1 190 ? -2.913 24.146 105.390 1.00 20.20 190 LEU A O 1
ATOM 1292 N N . GLY A 1 191 ? -2.399 21.985 105.696 1.00 21.57 191 GLY A N 1
ATOM 1293 C CA . GLY A 1 191 ? -1.608 21.923 104.471 1.00 21.35 191 GLY A CA 1
ATOM 1294 C C . GLY A 1 191 ? -2.290 22.478 103.228 1.00 22.41 191 GLY A C 1
ATOM 1295 O O . GLY A 1 191 ? -1.718 23.303 102.515 1.00 23.45 191 GLY A O 1
ATOM 1296 N N . PRO A 1 192 ? -3.517 22.034 102.927 1.00 21.83 192 PRO A N 1
ATOM 1297 C CA . PRO A 1 192 ? -4.248 22.513 101.748 1.00 20.23 192 PRO A CA 1
ATOM 1298 C C . PRO A 1 192 ? -4.644 23.987 101.804 1.00 20.62 192 PRO A C 1
ATOM 1299 O O . PRO A 1 192 ? -4.956 24.583 100.770 1.00 20.55 192 PRO A O 1
ATOM 1303 N N . LEU A 1 193 ? -4.629 24.574 103.001 1.00 19.28 193 LEU A N 1
ATOM 1304 C CA . LEU A 1 193 ? -5.024 25.970 103.168 1.00 20.11 193 LEU A CA 1
ATOM 1305 C C . LEU A 1 193 ? -3.888 26.985 103.149 1.00 20.01 193 LEU A C 1
ATOM 1306 O O . LEU A 1 193 ? -4.131 28.183 103.311 1.00 18.97 193 LEU A O 1
ATOM 1311 N N . ILE A 1 194 ? -2.657 26.530 102.957 1.00 18.16 194 ILE A N 1
ATOM 1312 C CA . ILE A 1 194 ? -1.537 27.466 102.988 1.00 17.79 194 ILE A CA 1
ATOM 1313 C C . ILE A 1 194 ? -0.707 27.593 101.709 1.00 19.27 194 ILE A C 1
ATOM 1314 O O . ILE A 1 194 ? 0.504 27.826 101.762 1.00 19.85 194 ILE A O 1
ATOM 1319 N N . ASN A 1 195 ? -1.365 27.455 100.561 1.00 19.18 195 ASN A N 1
ATOM 1320 C CA . ASN A 1 195 ? -0.693 27.585 99.268 1.00 19.86 195 ASN A CA 1
ATOM 1321 C C . ASN A 1 195 ? -0.082 28.996 99.240 1.00 21.51 195 ASN A C 1
ATOM 1322 O O . ASN A 1 195 ? -0.800 29.992 99.329 1.00 22.40 195 ASN A O 1
ATOM 1327 N N . PRO A 1 196 ? 1.256 29.098 99.110 1.00 21.88 196 PRO A N 1
ATOM 1328 C CA . PRO A 1 196 ? 1.914 30.410 99.091 1.00 22.54 196 PRO A CA 1
ATOM 1329 C C . PRO A 1 196 ? 1.590 31.333 97.923 1.00 23.26 196 PRO A C 1
ATOM 1330 O O . PRO A 1 196 ? 1.941 32.514 97.950 1.00 23.62 196 PRO A O 1
ATOM 1334 N N . ALA A 1 197 ? 0.918 30.808 96.904 1.00 21.13 197 ALA A N 1
ATOM 1335 C CA . ALA A 1 197 ? 0.534 31.624 95.757 1.00 22.44 197 ALA A CA 1
ATOM 1336 C C . ALA A 1 197 ? -0.806 32.305 96.058 1.00 24.11 197 ALA A C 1
ATOM 1337 O O . ALA A 1 197 ? -1.262 33.164 95.303 1.00 24.24 197 ALA A O 1
ATOM 1339 N N . ARG A 1 198 ? -1.427 31.918 97.169 1.00 22.90 198 ARG A N 1
ATOM 1340 C CA . ARG A 1 198 ? -2.715 32.483 97.559 1.00 24.29 198 ARG A CA 1
ATOM 1341 C C . ARG A 1 198 ? -3.687 32.479 96.378 1.00 23.81 198 ARG A C 1
ATOM 1342 O O . ARG A 1 198 ? -4.173 33.528 95.950 1.00 22.62 198 ARG A O 1
ATOM 1350 N N . PRO A 1 199 ? -3.991 31.286 95.842 1.00 22.38 199 PRO A N 1
ATOM 1351 C CA . PRO A 1 199 ? -4.906 31.156 94.707 1.00 21.95 199 PRO A CA 1
ATOM 1352 C C . PRO A 1 199 ? -6.325 31.621 95.015 1.00 21.97 199 PRO A C 1
ATOM 1353 O O . PRO A 1 199 ? -6.797 31.499 96.142 1.00 23.03 199 PRO A O 1
ATOM 1357 N N . PRO A 1 200 ? -7.018 32.185 94.016 1.00 21.95 200 PRO A N 1
ATOM 1358 C CA . PRO A 1 200 ? -8.386 32.633 94.271 1.00 22.62 200 PRO A CA 1
ATOM 1359 C C . PRO A 1 200 ? -9.372 31.457 94.210 1.00 20.88 200 PRO A C 1
ATOM 1360 O O . PRO A 1 200 ? -10.505 31.563 94.687 1.00 22.17 200 PRO A O 1
ATOM 1364 N N . LYS A 1 201 ? -8.928 30.336 93.644 1.00 19.81 201 LYS A N 1
ATOM 1365 C CA . LYS A 1 201 ? -9.779 29.146 93.503 1.00 21.25 201 LYS A CA 1
ATOM 1366 C C . LYS A 1 201 ? -9.097 27.882 94.019 1.00 20.68 201 LYS A C 1
ATOM 1367 O O . LYS A 1 201 ? -7.872 27.794 94.022 1.00 17.99 201 LYS A O 1
ATOM 1373 N N . ALA A 1 202 ? -9.892 26.901 94.439 1.00 17.90 202 ALA A N 1
ATOM 1374 C CA . ALA A 1 202 ? -9.336 25.636 94.907 1.00 18.04 202 ALA A CA 1
ATOM 1375 C C . ALA A 1 202 ? -10.360 24.526 95.088 1.00 18.64 202 ALA A C 1
ATOM 1376 O O . ALA A 1 202 ? -11.476 24.771 95.542 1.00 17.47 202 ALA A O 1
ATOM 1378 N N . LEU A 1 203 ? -9.962 23.311 94.712 1.00 17.35 203 LEU A N 1
ATOM 1379 C CA . LEU A 1 203 ? -10.778 22.112 94.891 1.00 17.82 203 LEU A CA 1
ATOM 1380 C C . LEU A 1 203 ? -9.971 21.385 95.956 1.00 17.70 203 LEU A C 1
ATOM 1381 O O . LEU A 1 203 ? -8.847 20.941 95.701 1.00 15.83 203 LEU A O 1
ATOM 1386 N N . ILE A 1 204 ? -10.540 21.278 97.149 1.00 17.59 204 ILE A N 1
ATOM 1387 C CA . ILE A 1 204 ? -9.848 20.669 98.279 1.00 15.92 204 ILE A CA 1
ATOM 1388 C C . ILE A 1 204 ? -10.591 19.484 98.882 1.00 17.59 204 ILE A C 1
ATOM 1389 O O . ILE A 1 204 ? -11.754 19.608 99.274 1.00 16.94 204 ILE A O 1
ATOM 1394 N N . GLY A 1 205 ? -9.916 18.338 98.953 1.00 15.70 205 GLY A N 1
ATOM 1395 C CA . GLY A 1 205 ? -10.531 17.161 99.548 1.00 15.81 205 GLY A CA 1
ATOM 1396 C C . GLY A 1 205 ? -10.134 17.027 101.010 1.00 17.25 205 GLY A C 1
ATOM 1397 O O . GLY A 1 205 ? -9.010 17.379 101.380 1.00 15.51 205 GLY A O 1
ATOM 1398 N N . VAL A 1 206 ? -11.049 16.537 101.848 1.00 15.71 206 VAL A N 1
ATOM 1399 C CA . VAL A 1 206 ? -10.773 16.354 103.275 1.00 16.77 206 VAL A CA 1
ATOM 1400 C C . VAL A 1 206 ? -11.095 14.917 103.658 1.00 17.76 206 VAL A C 1
ATOM 1401 O O . VAL A 1 206 ? -11.894 14.255 102.985 1.00 17.43 206 VAL A O 1
ATOM 1405 N N . TYR A 1 207 ? -10.493 14.441 104.746 1.00 19.38 207 TYR A N 1
ATOM 1406 C CA . TYR A 1 207 ? -10.668 13.053 105.164 1.00 19.53 207 TYR A CA 1
ATOM 1407 C C . TYR A 1 207 ? -11.961 12.637 105.862 1.00 21.15 207 TYR A C 1
ATOM 1408 O O . TYR A 1 207 ? -12.157 11.451 106.117 1.00 20.50 207 TYR A O 1
ATOM 1417 N N . SER A 1 208 ? -12.837 13.580 106.183 1.00 21.17 208 SER A N 1
ATOM 1418 C CA . SER A 1 208 ? -14.106 13.207 106.816 1.00 21.32 208 SER A CA 1
ATOM 1419 C C . SER A 1 208 ? -15.219 14.093 106.284 1.00 21.61 208 SER A C 1
ATOM 1420 O O . SER A 1 208 ? -14.984 15.238 105.902 1.00 19.39 208 SER A O 1
ATOM 1423 N N . PRO A 1 209 ? -16.457 13.573 106.254 1.00 22.72 209 PRO A N 1
ATOM 1424 C CA . PRO A 1 209 ? -17.567 14.382 105.746 1.00 21.18 209 PRO A CA 1
ATOM 1425 C C . PRO A 1 209 ? -17.863 15.622 106.589 1.00 21.63 209 PRO A C 1
ATOM 1426 O O . PRO A 1 209 ? -18.259 16.651 106.051 1.00 22.29 209 PRO A O 1
ATOM 1430 N N . GLU A 1 210 ? -17.656 15.528 107.902 1.00 20.97 210 GLU A N 1
ATOM 1431 C CA . GLU A 1 210 ? -17.913 16.648 108.816 1.00 24.83 210 GLU A CA 1
ATOM 1432 C C . GLU A 1 210 ? -16.961 17.840 108.667 1.00 22.95 210 GLU A C 1
ATOM 1433 O O . GLU A 1 210 ? -17.246 18.931 109.161 1.00 23.09 210 GLU A O 1
ATOM 1439 N N . LEU A 1 211 ? -15.828 17.637 108.001 1.00 20.72 211 LEU A N 1
ATOM 1440 C CA . LEU A 1 211 ? -14.861 18.717 107.805 1.00 20.47 211 LEU A CA 1
ATOM 1441 C C . LEU A 1 211 ? -15.156 19.545 106.559 1.00 20.02 211 LEU A C 1
ATOM 1442 O O . LEU A 1 211 ? -14.618 20.641 106.397 1.00 20.81 211 LEU A O 1
ATOM 1447 N N . VAL A 1 212 ? -16.017 19.034 105.683 1.00 20.46 212 VAL A N 1
ATOM 1448 C CA . VAL A 1 212 ? -16.316 19.748 104.445 1.00 20.23 212 VAL A CA 1
ATOM 1449 C C . VAL A 1 212 ? -16.835 21.177 104.635 1.00 20.40 212 VAL A C 1
ATOM 1450 O O . VAL A 1 212 ? -16.272 22.120 104.076 1.00 18.33 212 VAL A O 1
ATOM 1454 N N . LEU A 1 213 ? -17.888 21.354 105.425 1.00 19.73 213 LEU A N 1
ATOM 1455 C CA . LEU A 1 213 ? -18.432 22.696 105.612 1.00 21.47 213 LEU A CA 1
ATOM 1456 C C . LEU A 1 213 ? -17.505 23.644 106.390 1.00 20.25 213 LEU A C 1
ATOM 1457 O O . LEU A 1 213 ? -17.261 24.765 105.952 1.00 20.75 213 LEU A O 1
ATOM 1462 N N . PRO A 1 214 ? -16.970 23.213 107.542 1.00 20.13 214 PRO A N 1
ATOM 1463 C CA . PRO A 1 214 ? -16.090 24.145 108.257 1.00 20.33 214 PRO A CA 1
ATOM 1464 C C . PRO A 1 214 ? -14.852 24.565 107.464 1.00 19.55 214 PRO A C 1
ATOM 1465 O O . PRO A 1 214 ? -14.382 25.694 107.596 1.00 19.57 214 PRO A O 1
ATOM 1469 N N . ILE A 1 215 ? -14.319 23.674 106.640 1.00 17.99 215 ILE A N 1
ATOM 1470 C CA . ILE A 1 215 ? -13.150 24.043 105.852 1.00 18.15 215 ILE A CA 1
ATOM 1471 C C . ILE A 1 215 ? -13.561 25.049 104.778 1.00 19.19 215 ILE A C 1
ATOM 1472 O O . ILE A 1 215 ? -12.832 26.006 104.502 1.00 19.17 215 ILE A O 1
ATOM 1477 N N . ALA A 1 216 ? -14.732 24.847 104.176 1.00 17.36 216 ALA A N 1
ATOM 1478 C CA . ALA A 1 216 ? -15.211 25.783 103.162 1.00 19.70 216 ALA A CA 1
ATOM 1479 C C . ALA A 1 216 ? -15.402 27.144 103.831 1.00 21.15 216 ALA A C 1
ATOM 1480 O O . ALA A 1 216 ? -15.101 28.186 103.244 1.00 21.61 216 ALA A O 1
ATOM 1482 N N . GLN A 1 217 ? -15.896 27.125 105.067 1.00 19.73 217 GLN A N 1
ATOM 1483 C CA . GLN A 1 217 ? -16.113 28.358 105.811 1.00 22.76 217 GLN A CA 1
ATOM 1484 C C . GLN A 1 217 ? -14.771 29.035 106.110 1.00 23.16 217 GLN A C 1
ATOM 1485 O O . GLN A 1 217 ? -14.668 30.259 106.069 1.00 24.27 217 GLN A O 1
ATOM 1491 N N . ALA A 1 218 ? -13.740 28.241 106.386 1.00 21.96 218 ALA A N 1
ATOM 1492 C CA . ALA A 1 218 ? -12.414 28.799 106.649 1.00 22.00 218 ALA A CA 1
ATOM 1493 C C . ALA A 1 218 ? -11.839 29.431 105.379 1.00 22.73 218 ALA A C 1
ATOM 1494 O O . ALA A 1 218 ? -11.196 30.481 105.433 1.00 22.67 218 ALA A O 1
ATOM 1496 N N . LEU A 1 219 ? -12.057 28.786 104.237 1.00 21.44 219 LEU A N 1
ATOM 1497 C CA . LEU A 1 219 ? -11.564 29.309 102.967 1.00 23.53 219 LEU A CA 1
ATOM 1498 C C . LEU A 1 219 ? -12.166 30.677 102.684 1.00 25.50 219 LEU A C 1
ATOM 1499 O O . LEU A 1 219 ? -11.504 31.556 102.127 1.00 26.35 219 LEU A O 1
ATOM 1504 N N . LYS A 1 220 ? -13.427 30.854 103.059 1.00 25.34 220 LYS A N 1
ATOM 1505 C CA . LYS A 1 220 ? -14.085 32.132 102.844 1.00 28.20 220 LYS A CA 1
ATOM 1506 C C . LYS A 1 220 ? -13.360 33.195 103.668 1.00 29.80 220 LYS A C 1
ATOM 1507 O O . LYS A 1 220 ? -13.027 34.267 103.159 1.00 28.58 220 LYS A O 1
ATOM 1513 N N . VAL A 1 221 ? -13.111 32.883 104.940 1.00 29.67 221 VAL A N 1
ATOM 1514 C CA . VAL A 1 221 ? -12.412 33.804 105.834 1.00 29.81 221 VAL A CA 1
ATOM 1515 C C . VAL A 1 221 ? -11.029 34.133 105.273 1.00 30.75 221 VAL A C 1
ATOM 1516 O O . VAL A 1 221 ? -10.554 35.263 105.396 1.00 32.08 221 VAL A O 1
ATOM 1520 N N . LEU A 1 222 ? -10.391 33.149 104.643 1.00 29.63 222 LEU A N 1
ATOM 1521 C CA . LEU A 1 222 ? -9.057 33.338 104.078 1.00 28.61 222 LEU A CA 1
ATOM 1522 C C . LEU A 1 222 ? -9.014 34.162 102.790 1.00 29.96 222 LEU A C 1
ATOM 1523 O O . LEU A 1 222 ? -7.934 34.499 102.301 1.00 29.75 222 LEU A O 1
ATOM 1528 N N . GLY A 1 223 ? -10.179 34.488 102.240 1.00 28.79 223 GLY A N 1
ATOM 1529 C CA . GLY A 1 223 ? -10.206 35.292 101.031 1.00 30.56 223 GLY A CA 1
ATOM 1530 C C . GLY A 1 223 ? -10.376 34.570 99.705 1.00 30.62 223 GLY A C 1
ATOM 1531 O O . GLY A 1 223 ? -10.247 35.186 98.650 1.00 29.77 223 GLY A O 1
ATOM 1532 N N . TYR A 1 224 ? -10.656 33.272 99.735 1.00 29.82 224 TYR A N 1
ATOM 1533 C CA . TYR A 1 224 ? -10.850 32.542 98.491 1.00 28.35 224 TYR A CA 1
ATOM 1534 C C . TYR A 1 224 ? -12.121 33.051 97.807 1.00 27.45 224 TYR A C 1
ATOM 1535 O O . TYR A 1 224 ? -13.054 33.494 98.478 1.00 26.41 224 TYR A O 1
ATOM 1544 N N . LYS A 1 225 ? -12.158 32.998 96.477 1.00 26.17 225 LYS A N 1
ATOM 1545 C CA . LYS A 1 225 ? -13.327 33.478 95.742 1.00 26.14 225 LYS A CA 1
ATOM 1546 C C . LYS A 1 225 ? -14.271 32.372 95.274 1.00 25.64 225 LYS A C 1
ATOM 1547 O O . LYS A 1 225 ? -15.488 32.480 95.432 1.00 23.37 225 LYS A O 1
ATOM 1553 N N . ASN A 1 226 ? -13.710 31.325 94.681 1.00 25.07 226 ASN A N 1
ATOM 1554 C CA . ASN A 1 226 ? -14.502 30.191 94.208 1.00 25.38 226 ASN A CA 1
ATOM 1555 C C . ASN A 1 226 ? -13.780 28.928 94.631 1.00 24.31 226 ASN A C 1
ATOM 1556 O O . ASN A 1 226 ? -12.646 28.695 94.224 1.00 26.16 226 ASN A O 1
ATOM 1561 N N . ALA A 1 227 ? -14.426 28.113 95.453 1.00 21.50 227 ALA A N 1
ATOM 1562 C CA . ALA A 1 227 ? -13.798 26.882 95.900 1.00 19.37 227 ALA A CA 1
ATOM 1563 C C . ALA A 1 227 ? -14.835 25.807 96.171 1.00 20.57 227 ALA A C 1
ATOM 1564 O O . ALA A 1 227 ? -16.018 26.098 96.338 1.00 19.31 227 ALA A O 1
ATOM 1566 N N . ALA A 1 228 ? -14.379 24.562 96.199 1.00 19.05 228 ALA A N 1
ATOM 1567 C CA . ALA A 1 228 ? -15.244 23.432 96.498 1.00 18.01 228 ALA A CA 1
ATOM 1568 C C . ALA A 1 228 ? -14.444 22.513 97.406 1.00 18.52 228 ALA A C 1
ATOM 1569 O O . ALA A 1 228 ? -13.295 22.177 97.106 1.00 18.69 228 ALA A O 1
ATOM 1571 N N . VAL A 1 229 ? -15.040 22.135 98.531 1.00 16.47 229 VAL A N 1
ATOM 1572 C CA . VAL A 1 229 ? -14.396 21.241 99.490 1.00 15.81 229 VAL A CA 1
ATOM 1573 C C . VAL A 1 229 ? -15.184 19.946 99.364 1.00 17.50 229 VAL A C 1
ATOM 1574 O O . VAL A 1 229 ? -16.418 19.973 99.343 1.00 16.25 229 VAL A O 1
ATOM 1578 N N . VAL A 1 230 ? -14.487 18.817 99.281 1.00 14.65 230 VAL A N 1
ATOM 1579 C CA . VAL A 1 230 ? -15.173 17.543 99.078 1.00 17.32 230 VAL A CA 1
ATOM 1580 C C . VAL A 1 230 ? -14.659 16.347 99.873 1.00 18.05 230 VAL A C 1
ATOM 1581 O O . VAL A 1 230 ? -13.496 16.304 100.299 1.00 16.75 230 VAL A O 1
ATOM 1585 N N . HIS A 1 231 ? -15.555 15.378 100.053 1.00 16.57 231 HIS A N 1
ATOM 1586 C CA . HIS A 1 231 ? -15.250 14.112 100.712 1.00 17.64 231 HIS A CA 1
ATOM 1587 C C . HIS A 1 231 ? -16.238 13.102 100.152 1.00 19.47 231 HIS A C 1
ATOM 1588 O O . HIS A 1 231 ? -17.439 13.375 100.102 1.00 20.87 231 HIS A O 1
ATOM 1595 N N . GLY A 1 232 ? -15.746 11.940 99.727 1.00 18.72 232 GLY A N 1
ATOM 1596 C CA . GLY A 1 232 ? -16.656 10.937 99.196 1.00 20.65 232 GLY A CA 1
ATOM 1597 C C . GLY A 1 232 ? -16.298 9.504 99.546 1.00 21.15 232 GLY A C 1
ATOM 1598 O O . GLY A 1 232 ? -15.205 9.046 99.229 1.00 20.76 232 GLY A O 1
ATOM 1599 N N . GLY A 1 233 ? -17.221 8.791 100.190 1.00 22.30 233 GLY A N 1
ATOM 1600 C CA . GLY A 1 233 ? -16.977 7.402 100.552 1.00 22.49 233 GLY A CA 1
ATOM 1601 C C . GLY A 1 233 ? -15.642 7.105 101.221 1.00 23.59 233 GLY A C 1
ATOM 1602 O O . GLY A 1 233 ? -14.978 6.119 100.890 1.00 22.55 233 GLY A O 1
ATOM 1603 N N . GLY A 1 234 ? -15.246 7.951 102.167 1.00 22.03 234 GLY A N 1
ATOM 1604 C CA . GLY A 1 234 ? -13.990 7.749 102.869 1.00 22.22 234 GLY A CA 1
ATOM 1605 C C . GLY A 1 234 ? -12.767 8.387 102.224 1.00 23.55 234 GLY A C 1
ATOM 1606 O O . GLY A 1 234 ? -11.686 8.413 102.824 1.00 24.39 234 GLY A O 1
ATOM 1607 N N . MET A 1 235 ? -12.933 8.924 101.018 1.00 20.54 235 MET A N 1
ATOM 1608 C CA . MET A 1 235 ? -11.818 9.526 100.291 1.00 20.47 235 MET A CA 1
ATOM 1609 C C . MET A 1 235 ? -11.813 11.055 100.219 1.00 18.46 235 MET A C 1
ATOM 1610 O O . MET A 1 235 ? -12.860 11.694 100.144 1.00 16.85 235 MET A O 1
ATOM 1615 N N . ASP A 1 236 ? -10.613 11.634 100.235 1.00 16.09 236 ASP A N 1
ATOM 1616 C CA . ASP A 1 236 ? -10.461 13.083 100.167 1.00 16.88 236 ASP A CA 1
ATOM 1617 C C . ASP A 1 236 ? -10.400 13.558 98.717 1.00 17.47 236 ASP A C 1
ATOM 1618 O O . ASP A 1 236 ? -9.420 14.175 98.297 1.00 18.00 236 ASP A O 1
ATOM 1623 N N . GLU A 1 237 ? -11.460 13.279 97.961 1.00 17.93 237 GLU A N 1
ATOM 1624 C CA . GLU A 1 237 ? -11.518 13.646 96.543 1.00 18.65 237 GLU A CA 1
ATOM 1625 C C . GLU A 1 237 ? -12.943 13.440 96.056 1.00 15.78 237 GLU A C 1
ATOM 1626 O O . GLU A 1 237 ? -13.794 12.970 96.810 1.00 17.26 237 GLU A O 1
ATOM 1632 N N . VAL A 1 238 ? -13.214 13.796 94.807 1.00 15.02 238 VAL A N 1
ATOM 1633 C CA . VAL A 1 238 ? -14.547 13.538 94.264 1.00 15.39 238 VAL A CA 1
ATOM 1634 C C . VAL A 1 238 ? -14.502 12.029 94.061 1.00 18.17 238 VAL A C 1
ATOM 1635 O O . VAL A 1 238 ? -13.581 11.516 93.417 1.00 16.95 238 VAL A O 1
ATOM 1639 N N . ALA A 1 239 ? -15.476 11.315 94.613 1.00 16.77 239 ALA A N 1
ATOM 1640 C CA . ALA A 1 239 ? -15.488 9.858 94.516 1.00 18.87 239 ALA A CA 1
ATOM 1641 C C . ALA A 1 239 ? -16.148 9.275 93.276 1.00 19.55 239 ALA A C 1
ATOM 1642 O O . ALA A 1 239 ? -17.097 9.841 92.726 1.00 19.43 239 ALA A O 1
ATOM 1644 N N . ILE A 1 240 ? -15.642 8.125 92.847 1.00 19.52 240 ILE A N 1
ATOM 1645 C CA . ILE A 1 240 ? -16.197 7.445 91.692 1.00 20.69 240 ILE A CA 1
ATOM 1646 C C . ILE A 1 240 ? -16.980 6.220 92.177 1.00 20.58 240 ILE A C 1
ATOM 1647 O O . ILE A 1 240 ? -17.743 5.624 91.427 1.00 21.75 240 ILE A O 1
ATOM 1652 N N . HIS A 1 241 ? -16.818 5.879 93.450 1.00 21.03 241 HIS A N 1
ATOM 1653 C CA . HIS A 1 241 ? -17.477 4.699 94.006 1.00 22.05 241 HIS A CA 1
ATOM 1654 C C . HIS A 1 241 ? -18.640 4.987 94.949 1.00 23.93 241 HIS A C 1
ATOM 1655 O O . HIS A 1 241 ? -19.302 4.055 95.411 1.00 23.74 241 HIS A O 1
ATOM 1662 N N . THR A 1 242 ? -18.883 6.261 95.237 1.00 21.93 242 THR A N 1
ATOM 1663 C CA . THR A 1 242 ? -19.947 6.646 96.159 1.00 20.42 242 THR A CA 1
ATOM 1664 C C . THR A 1 242 ? -20.312 8.114 95.975 1.00 21.17 242 THR A C 1
ATOM 1665 O O . THR A 1 242 ? -19.670 8.835 95.205 1.00 18.64 242 THR A O 1
ATOM 1667 N N . PRO A 1 243 ? -21.359 8.578 96.673 1.00 21.57 243 PRO A N 1
ATOM 1668 C CA . PRO A 1 243 ? -21.730 9.986 96.526 1.00 20.56 243 PRO A CA 1
ATOM 1669 C C . PRO A 1 243 ? -20.635 10.868 97.127 1.00 19.51 243 PRO A C 1
ATOM 1670 O O . PRO A 1 243 ? -19.871 10.415 97.986 1.00 19.68 243 PRO A O 1
ATOM 1674 N N . THR A 1 244 ? -20.546 12.114 96.671 1.00 17.44 244 THR A N 1
ATOM 1675 C CA . THR A 1 244 ? -19.537 13.043 97.188 1.00 16.44 244 THR A CA 1
ATOM 1676 C C . THR A 1 244 ? -20.200 14.219 97.912 1.00 18.33 244 THR A C 1
ATOM 1677 O O . THR A 1 244 ? -21.089 14.870 97.358 1.00 17.99 244 THR A O 1
ATOM 1681 N N . GLN A 1 245 ? -19.778 14.467 99.150 1.00 16.37 245 GLN A N 1
ATOM 1682 C CA . GLN A 1 245 ? -20.295 15.584 99.939 1.00 17.32 245 GLN A CA 1
ATOM 1683 C C . GLN A 1 245 ? -19.521 16.801 99.465 1.00 17.07 245 GLN A C 1
ATOM 1684 O O . GLN A 1 245 ? -18.294 16.777 99.464 1.00 17.82 245 GLN A O 1
ATOM 1690 N N . VAL A 1 246 ? -20.231 17.851 99.068 1.00 16.87 246 VAL A N 1
ATOM 1691 C CA . VAL A 1 246 ? -19.588 19.073 98.582 1.00 18.06 246 VAL A CA 1
ATOM 1692 C C . VAL A 1 246 ? -20.063 20.308 99.340 1.00 20.13 246 VAL A C 1
ATOM 1693 O O . VAL A 1 246 ? -21.194 20.349 99.812 1.00 19.48 246 VAL A O 1
ATOM 1697 N N . ALA A 1 247 ? -19.178 21.295 99.464 1.00 19.12 247 ALA A N 1
ATOM 1698 C CA . ALA A 1 247 ? -19.503 22.591 100.054 1.00 18.58 247 ALA A CA 1
ATOM 1699 C C . ALA A 1 247 ? -18.850 23.522 99.036 1.00 19.83 247 ALA A C 1
ATOM 1700 O O . ALA A 1 247 ? -17.623 23.513 98.876 1.00 19.12 247 ALA A O 1
ATOM 1702 N N . GLU A 1 248 ? -19.657 24.304 98.329 1.00 17.46 248 GLU A N 1
ATOM 1703 C CA . GLU A 1 248 ? -19.103 25.189 97.306 1.00 19.11 248 GLU A CA 1
ATOM 1704 C C . GLU A 1 248 ? -19.222 26.670 97.621 1.00 19.68 248 GLU A C 1
ATOM 1705 O O . GLU A 1 248 ? -20.317 27.184 97.838 1.00 19.84 248 GLU A O 1
ATOM 1711 N N . LEU A 1 249 ? -18.083 27.353 97.648 1.00 20.19 249 LEU A N 1
ATOM 1712 C CA . LEU A 1 249 ? -18.052 28.787 97.914 1.00 20.86 249 LEU A CA 1
ATOM 1713 C C . LEU A 1 249 ? -18.108 29.507 96.570 1.00 24.76 249 LEU A C 1
ATOM 1714 O O . LEU A 1 249 ? -17.337 29.203 95.657 1.00 20.46 249 LEU A O 1
ATOM 1719 N N . ASN A 1 250 ? -19.039 30.448 96.450 1.00 26.37 250 ASN A N 1
ATOM 1720 C CA . ASN A 1 250 ? -19.207 31.206 95.216 1.00 30.65 250 ASN A CA 1
ATOM 1721 C C . ASN A 1 250 ? -20.001 32.474 95.504 1.00 32.23 250 ASN A C 1
ATOM 1722 O O . ASN A 1 250 ? -20.983 32.444 96.248 1.00 30.57 250 ASN A O 1
ATOM 1727 N N . ASN A 1 251 ? -19.570 33.585 94.915 1.00 32.50 251 ASN A N 1
ATOM 1728 C CA . ASN A 1 251 ? -20.249 34.860 95.104 1.00 34.58 251 ASN A CA 1
ATOM 1729 C C . ASN A 1 251 ? -20.480 35.185 96.576 1.00 33.48 251 ASN A C 1
ATOM 1730 O O . ASN A 1 251 ? -21.509 35.749 96.945 1.00 34.33 251 ASN A O 1
ATOM 1735 N N . GLY A 1 252 ? -19.517 34.812 97.413 1.00 31.85 252 GLY A N 1
ATOM 1736 C CA . GLY A 1 252 ? -19.613 35.090 98.833 1.00 30.05 252 GLY A CA 1
ATOM 1737 C C . GLY A 1 252 ? -20.526 34.189 99.643 1.00 28.61 252 GLY A C 1
ATOM 1738 O O . GLY A 1 252 ? -20.715 34.422 100.836 1.00 29.12 252 GLY A O 1
ATOM 1739 N N . GLU A 1 253 ? -21.096 33.166 99.018 1.00 27.34 253 GLU A N 1
ATOM 1740 C CA . GLU A 1 253 ? -21.983 32.257 99.738 1.00 27.45 253 GLU A CA 1
ATOM 1741 C C . GLU A 1 253 ? -21.536 30.812 99.588 1.00 24.41 253 GLU A C 1
ATOM 1742 O O . GLU A 1 253 ? -20.919 30.443 98.592 1.00 22.75 253 GLU A O 1
ATOM 1748 N N . ILE A 1 254 ? -21.857 29.997 100.584 1.00 21.11 254 ILE A N 1
ATOM 1749 C CA . ILE A 1 254 ? -21.485 28.592 100.556 1.00 22.27 254 ILE A CA 1
ATOM 1750 C C . ILE A 1 254 ? -22.719 27.712 100.431 1.00 22.75 254 ILE A C 1
ATOM 1751 O O . ILE A 1 254 ? -23.674 27.850 101.204 1.00 21.12 254 ILE A O 1
ATOM 1756 N N . GLU A 1 255 ? -22.696 26.814 99.452 1.00 21.52 255 GLU A N 1
ATOM 1757 C CA . GLU A 1 255 ? -23.807 25.899 99.228 1.00 23.37 255 GLU A CA 1
ATOM 1758 C C . GLU A 1 255 ? -23.401 24.453 99.503 1.00 22.04 255 GLU A C 1
ATOM 1759 O O . GLU A 1 255 ? -22.359 23.999 99.025 1.00 21.04 255 GLU A O 1
ATOM 1765 N N . SER A 1 256 ? -24.217 23.733 100.275 1.00 19.57 256 SER A N 1
ATOM 1766 C CA . SER A 1 256 ? -23.945 22.324 100.561 1.00 21.37 256 SER A CA 1
ATOM 1767 C C . SER A 1 256 ? -24.787 21.459 99.625 1.00 20.81 256 SER A C 1
ATOM 1768 O O . SER A 1 256 ? -25.948 21.768 99.362 1.00 21.02 256 SER A O 1
ATOM 1771 N N . TYR A 1 257 ? -24.198 20.376 99.126 1.00 19.48 257 TYR A N 1
ATOM 1772 C CA . TYR A 1 257 ? -24.910 19.444 98.258 1.00 19.40 257 TYR A CA 1
ATOM 1773 C C . TYR A 1 257 ? -24.052 18.211 98.019 1.00 19.62 257 TYR A C 1
ATOM 1774 O O . TYR A 1 257 ? -22.864 18.201 98.347 1.00 18.32 257 TYR A O 1
ATOM 1783 N N . GLN A 1 258 ? -24.659 17.159 97.479 1.00 17.59 258 GLN A N 1
ATOM 1784 C CA . GLN A 1 258 ? -23.902 15.955 97.166 1.00 18.02 258 GLN A CA 1
ATOM 1785 C C . GLN A 1 258 ? -23.985 15.694 95.672 1.00 18.89 258 GLN A C 1
ATOM 1786 O O . GLN A 1 258 ? -24.893 16.186 94.998 1.00 19.29 258 GLN A O 1
ATOM 1792 N N . LEU A 1 259 ? -23.019 14.937 95.159 1.00 18.21 259 LEU A N 1
ATOM 1793 C CA . LEU A 1 259 ? -22.984 14.568 93.750 1.00 19.12 259 LEU A CA 1
ATOM 1794 C C . LEU A 1 259 ? -22.826 13.058 93.693 1.00 19.92 259 LEU A C 1
ATOM 1795 O O . LEU A 1 259 ? -22.341 12.441 94.645 1.00 18.35 259 LEU A O 1
ATOM 1800 N N . SER A 1 260 ? -23.251 12.469 92.582 1.00 20.03 260 SER A N 1
ATOM 1801 C CA . SER A 1 260 ? -23.129 11.034 92.358 1.00 22.18 260 SER A CA 1
ATOM 1802 C C . SER A 1 260 ? -22.376 10.860 91.044 1.00 19.16 260 SER A C 1
ATOM 1803 O O . SER A 1 260 ? -22.385 11.750 90.203 1.00 19.75 260 SER A O 1
ATOM 1806 N N . PRO A 1 261 ? -21.699 9.718 90.858 1.00 21.51 261 PRO A N 1
ATOM 1807 C CA . PRO A 1 261 ? -20.970 9.518 89.603 1.00 21.31 261 PRO A CA 1
ATOM 1808 C C . PRO A 1 261 ? -21.860 9.741 88.379 1.00 20.98 261 PRO A C 1
ATOM 1809 O O . PRO A 1 261 ? -21.398 10.245 87.355 1.00 19.78 261 PRO A O 1
ATOM 1813 N N . GLN A 1 262 ? -23.140 9.387 88.500 1.00 19.21 262 GLN A N 1
ATOM 1814 C CA . GLN A 1 262 ? -24.094 9.547 87.400 1.00 21.89 262 GLN A CA 1
ATOM 1815 C C . GLN A 1 262 ? -24.269 11.006 86.976 1.00 20.71 262 GLN A C 1
ATOM 1816 O O . GLN A 1 262 ? -24.578 11.296 85.818 1.00 20.58 262 GLN A O 1
ATOM 1822 N N . ASP A 1 263 ? -24.072 11.927 87.912 1.00 20.30 263 ASP A N 1
ATOM 1823 C CA . ASP A 1 263 ? -24.211 13.345 87.608 1.00 21.66 263 ASP A CA 1
ATOM 1824 C C . ASP A 1 263 ? -23.135 13.820 86.637 1.00 20.59 263 ASP A C 1
ATOM 1825 O O . ASP A 1 263 ? -23.286 14.854 85.985 1.00 21.32 263 ASP A O 1
ATOM 1830 N N . PHE A 1 264 ? -22.047 13.059 86.541 1.00 20.24 264 PHE A N 1
ATOM 1831 C CA . PHE A 1 264 ? -20.966 13.394 85.614 1.00 18.94 264 PHE A CA 1
ATOM 1832 C C . PHE A 1 264 ? -21.117 12.552 84.347 1.00 19.97 264 PHE A C 1
ATOM 1833 O O . PHE A 1 264 ? -20.295 12.654 83.430 1.00 20.71 264 PHE A O 1
ATOM 1841 N N . GLY A 1 265 ? -22.153 11.713 84.311 1.00 19.73 265 GLY A N 1
ATOM 1842 C CA . GLY A 1 265 ? -22.367 10.836 83.170 1.00 20.07 265 GLY A CA 1
ATOM 1843 C C . GLY A 1 265 ? -21.327 9.723 83.174 1.00 21.81 265 GLY A C 1
ATOM 1844 O O . GLY A 1 265 ? -20.965 9.186 82.123 1.00 22.00 265 GLY A O 1
ATOM 1845 N N . LEU A 1 266 ? -20.858 9.368 84.369 1.00 18.77 266 LEU A N 1
ATOM 1846 C CA . LEU A 1 266 ? -19.831 8.336 84.532 1.00 21.26 266 LEU A CA 1
ATOM 1847 C C . LEU A 1 266 ? -20.311 7.090 85.265 1.00 22.61 266 LEU A C 1
ATOM 1848 O O . LEU A 1 266 ? -21.159 7.161 86.150 1.00 23.42 266 LEU A O 1
ATOM 1853 N N . GLN A 1 267 ? -19.756 5.948 84.888 1.00 23.43 267 GLN A N 1
ATOM 1854 C CA . GLN A 1 267 ? -20.081 4.692 85.548 1.00 25.42 267 GLN A CA 1
ATOM 1855 C C . GLN A 1 267 ? -19.474 4.748 86.950 1.00 24.93 267 GLN A C 1
ATOM 1856 O O . GLN A 1 267 ? -18.469 5.426 87.165 1.00 23.93 267 GLN A O 1
ATOM 1862 N N . SER A 1 268 ? -20.080 4.041 87.903 1.00 22.26 268 SER A N 1
ATOM 1863 C CA . SER A 1 268 ? -19.576 4.017 89.276 1.00 23.56 268 SER A CA 1
ATOM 1864 C C . SER A 1 268 ? -18.727 2.753 89.493 1.00 22.57 268 SER A C 1
ATOM 1865 O O . SER A 1 268 ? -19.247 1.630 89.478 1.00 22.21 268 SER A O 1
ATOM 1868 N N . TYR A 1 269 ? -17.426 2.950 89.700 1.00 22.58 269 TYR A N 1
ATOM 1869 C CA . TYR A 1 269 ? -16.490 1.845 89.914 1.00 22.88 269 TYR A CA 1
ATOM 1870 C C . TYR A 1 269 ? -16.165 1.648 91.383 1.00 23.31 269 TYR A C 1
ATOM 1871 O O . TYR A 1 269 ? -16.283 2.571 92.190 1.00 23.08 269 TYR A O 1
ATOM 1880 N N . SER A 1 270 ? -15.731 0.440 91.720 1.00 22.39 270 SER A N 1
ATOM 1881 C CA . SER A 1 270 ? -15.390 0.102 93.093 1.00 24.30 270 SER A CA 1
ATOM 1882 C C . SER A 1 270 ? -14.130 0.798 93.570 1.00 22.75 270 SER A C 1
ATOM 1883 O O . SER A 1 270 ? -13.233 1.084 92.778 1.00 20.06 270 SER A O 1
ATOM 1886 N N . LEU A 1 271 ? -14.056 1.046 94.873 1.00 23.91 271 LEU A N 1
ATOM 1887 C CA . LEU A 1 271 ? -12.879 1.694 95.438 1.00 26.03 271 LEU A CA 1
ATOM 1888 C C . LEU A 1 271 ? -11.680 0.799 95.151 1.00 25.62 271 LEU A C 1
ATOM 1889 O O . LEU A 1 271 ? -10.571 1.285 94.938 1.00 25.31 271 LEU A O 1
ATOM 1894 N N . ASN A 1 272 ? -11.908 -0.511 95.125 1.00 25.24 272 ASN A N 1
ATOM 1895 C CA . ASN A 1 272 ? -10.821 -1.447 94.857 1.00 27.59 272 ASN A CA 1
ATOM 1896 C C . ASN A 1 272 ? -10.214 -1.286 93.469 1.00 25.38 272 ASN A C 1
ATOM 1897 O O . ASN A 1 272 ? -9.072 -1.684 93.240 1.00 26.12 272 ASN A O 1
ATOM 1902 N N . ALA A 1 273 ? -10.962 -0.698 92.544 1.00 24.47 273 ALA A N 1
ATOM 1903 C CA . ALA A 1 273 ? -10.442 -0.493 91.195 1.00 22.79 273 ALA A CA 1
ATOM 1904 C C . ALA A 1 273 ? -9.420 0.646 91.167 1.00 21.75 273 ALA A C 1
ATOM 1905 O O . ALA A 1 273 ? -8.766 0.868 90.145 1.00 23.03 273 ALA A O 1
ATOM 1907 N N . LEU A 1 274 ? -9.297 1.368 92.281 1.00 20.90 274 LEU A N 1
ATOM 1908 C CA . LEU A 1 274 ? -8.354 2.486 92.390 1.00 22.06 274 LEU A CA 1
ATOM 1909 C C . LEU A 1 274 ? -7.161 2.158 93.292 1.00 22.74 274 LEU A C 1
ATOM 1910 O O . LEU A 1 274 ? -6.402 3.049 93.670 1.00 21.73 274 LEU A O 1
ATOM 1915 N N . GLN A 1 275 ? -6.993 0.883 93.631 1.00 23.97 275 GLN A N 1
ATOM 1916 C CA . GLN A 1 275 ? -5.904 0.461 94.509 1.00 24.63 275 GLN A CA 1
ATOM 1917 C C . GLN A 1 275 ? -4.508 0.725 93.948 1.00 24.48 275 GLN A C 1
ATOM 1918 O O . GLN A 1 275 ? -4.216 0.380 92.810 1.00 22.58 275 GLN A O 1
ATOM 1924 N N . GLY A 1 276 ? -3.648 1.330 94.763 1.00 24.67 276 GLY A N 1
ATOM 1925 C CA . GLY A 1 276 ? -2.289 1.607 94.332 1.00 24.78 276 GLY A CA 1
ATOM 1926 C C . GLY A 1 276 ? -1.312 0.552 94.830 1.00 25.98 276 GLY A C 1
ATOM 1927 O O . GLY A 1 276 ? -1.718 -0.467 95.399 1.00 25.36 276 GLY A O 1
ATOM 1928 N N . GLY A 1 277 ? -0.020 0.793 94.623 1.00 25.97 277 GLY A N 1
ATOM 1929 C CA . GLY A 1 277 ? 0.986 -0.158 95.062 1.00 25.52 277 GLY A CA 1
ATOM 1930 C C . GLY A 1 277 ? 2.268 0.530 95.488 1.00 25.27 277 GLY A C 1
ATOM 1931 O O . GLY A 1 277 ? 2.233 1.549 96.179 1.00 24.11 277 GLY A O 1
ATOM 1932 N N . THR A 1 278 ? 3.405 -0.027 95.078 1.00 26.24 278 THR A N 1
ATOM 1933 C CA . THR A 1 278 ? 4.708 0.547 95.409 1.00 25.94 278 THR A CA 1
ATOM 1934 C C . THR A 1 278 ? 4.917 1.850 94.641 1.00 26.85 278 THR A C 1
ATOM 1935 O O . THR A 1 278 ? 4.230 2.116 93.646 1.00 25.43 278 THR A O 1
ATOM 1939 N N . PRO A 1 279 ? 5.881 2.682 95.081 1.00 26.61 279 PRO A N 1
ATOM 1940 C CA . PRO A 1 279 ? 6.142 3.948 94.390 1.00 26.45 279 PRO A CA 1
ATOM 1941 C C . PRO A 1 279 ? 6.356 3.779 92.884 1.00 26.66 279 PRO A C 1
ATOM 1942 O O . PRO A 1 279 ? 5.835 4.562 92.090 1.00 25.37 279 PRO A O 1
ATOM 1946 N N . GLU A 1 280 ? 7.110 2.755 92.492 1.00 25.97 280 GLU A N 1
ATOM 1947 C CA . GLU A 1 280 ? 7.375 2.512 91.073 1.00 28.87 280 GLU A CA 1
ATOM 1948 C C . GLU A 1 280 ? 6.096 2.120 90.329 1.00 26.12 280 GLU A C 1
ATOM 1949 O O . GLU A 1 280 ? 5.861 2.560 89.203 1.00 25.58 280 GLU A O 1
ATOM 1955 N N . GLU A 1 281 ? 5.277 1.289 90.963 1.00 25.06 281 GLU A N 1
ATOM 1956 C CA . GLU A 1 281 ? 4.019 0.854 90.364 1.00 24.40 281 GLU A CA 1
ATOM 1957 C C . GLU A 1 281 ? 3.052 2.031 90.222 1.00 24.91 281 GLU A C 1
ATOM 1958 O O . GLU A 1 281 ? 2.318 2.120 89.234 1.00 23.62 281 GLU A O 1
ATOM 1964 N N . ASN A 1 282 ? 3.053 2.940 91.194 1.00 23.73 282 ASN A N 1
ATOM 1965 C CA . ASN A 1 282 ? 2.160 4.097 91.126 1.00 24.79 282 ASN A CA 1
ATOM 1966 C C . ASN A 1 282 ? 2.603 5.028 90.009 1.00 25.42 282 ASN A C 1
ATOM 1967 O O . ASN A 1 282 ? 1.783 5.610 89.303 1.00 24.73 282 ASN A O 1
ATOM 1972 N N . ARG A 1 283 ? 3.914 5.156 89.850 1.00 24.07 283 ARG A N 1
ATOM 1973 C CA . ARG A 1 283 ? 4.486 5.979 88.798 1.00 25.08 283 ARG A CA 1
ATOM 1974 C C . ARG A 1 283 ? 3.986 5.462 87.446 1.00 24.24 283 ARG A C 1
ATOM 1975 O O . ARG A 1 283 ? 3.501 6.228 86.616 1.00 23.01 283 ARG A O 1
ATOM 1983 N N . ASP A 1 284 ? 4.096 4.153 87.234 1.00 23.87 284 ASP A N 1
ATOM 1984 C CA . ASP A 1 284 ? 3.661 3.556 85.976 1.00 24.76 284 ASP A CA 1
ATOM 1985 C C . ASP A 1 284 ? 2.154 3.682 85.769 1.00 25.33 284 ASP A C 1
ATOM 1986 O O . ASP A 1 284 ? 1.692 3.883 84.648 1.00 25.61 284 ASP A O 1
ATOM 1991 N N . ILE A 1 285 ? 1.392 3.553 86.851 1.00 24.80 285 ILE A N 1
ATOM 1992 C CA . ILE A 1 285 ? -0.059 3.681 86.780 1.00 27.05 285 ILE A CA 1
ATOM 1993 C C . ILE A 1 285 ? -0.438 5.067 86.258 1.00 26.39 285 ILE A C 1
ATOM 1994 O O . ILE A 1 285 ? -1.267 5.194 85.355 1.00 26.62 285 ILE A O 1
ATOM 1999 N N . LEU A 1 286 ? 0.178 6.093 86.843 1.00 26.38 286 LEU A N 1
ATOM 2000 C CA . LEU A 1 286 ? -0.075 7.492 86.482 1.00 27.17 286 LEU A CA 1
ATOM 2001 C C . LEU A 1 286 ? 0.379 7.792 85.050 1.00 26.01 286 LEU A C 1
ATOM 2002 O O . LEU A 1 286 ? -0.304 8.496 84.307 1.00 22.79 286 LEU A O 1
ATOM 2007 N N . ALA A 1 287 ? 1.540 7.267 84.670 1.00 24.12 287 ALA A N 1
ATOM 2008 C CA . ALA A 1 287 ? 2.058 7.494 83.326 1.00 25.35 287 ALA A CA 1
ATOM 2009 C C . ALA A 1 287 ? 1.084 6.922 82.299 1.00 25.09 287 ALA A C 1
ATOM 2010 O O . ALA A 1 287 ? 0.699 7.602 81.345 1.00 24.28 287 ALA A O 1
ATOM 2012 N N . ARG A 1 288 ? 0.683 5.672 82.504 1.00 23.73 288 ARG A N 1
ATOM 2013 C CA . ARG A 1 288 ? -0.257 5.025 81.595 1.00 22.86 288 ARG A CA 1
ATOM 2014 C C . ARG A 1 288 ? -1.555 5.831 81.516 1.00 22.34 288 ARG A C 1
ATOM 2015 O O . ARG A 1 288 ? -2.111 6.030 80.439 1.00 23.11 288 ARG A O 1
ATOM 2023 N N . LEU A 1 289 ? -2.029 6.297 82.665 1.00 22.03 289 LEU A N 1
ATOM 2024 C CA . LEU A 1 289 ? -3.256 7.087 82.720 1.00 21.40 289 LEU A CA 1
ATOM 2025 C C . LEU A 1 289 ? -3.157 8.351 81.860 1.00 21.60 289 LEU A C 1
ATOM 2026 O O . LEU A 1 289 ? -3.990 8.583 80.985 1.00 22.66 289 LEU A O 1
ATOM 2031 N N . LEU A 1 290 ? -2.124 9.157 82.092 1.00 21.56 290 LEU A N 1
ATOM 2032 C CA . LEU A 1 290 ? -1.947 10.397 81.346 1.00 22.16 290 LEU A CA 1
ATOM 2033 C C . LEU A 1 290 ? -1.609 10.203 79.872 1.00 22.09 290 LEU A C 1
ATOM 2034 O O . LEU A 1 290 ? -1.780 11.118 79.067 1.00 20.41 290 LEU A O 1
ATOM 2039 N N . GLN A 1 291 ? -1.125 9.014 79.531 1.00 21.90 291 GLN A N 1
ATOM 2040 C CA . GLN A 1 291 ? -0.775 8.683 78.155 1.00 23.97 291 GLN A CA 1
ATOM 2041 C C . GLN A 1 291 ? -1.990 8.140 77.414 1.00 26.13 291 GLN A C 1
ATOM 2042 O O . GLN A 1 291 ? -1.925 7.859 76.219 1.00 27.92 291 GLN A O 1
ATOM 2048 N N . GLY A 1 292 ? -3.099 7.992 78.131 1.00 28.83 292 GLY A N 1
ATOM 2049 C CA . GLY A 1 292 ? -4.314 7.482 77.519 1.00 29.32 292 GLY A CA 1
ATOM 2050 C C . GLY A 1 292 ? -4.388 5.966 77.442 1.00 31.84 292 GLY A C 1
ATOM 2051 O O . GLY A 1 292 ? -5.158 5.423 76.644 1.00 33.32 292 GLY A O 1
ATOM 2052 N N . LYS A 1 293 ? -3.602 5.283 78.271 1.00 31.52 293 LYS A N 1
ATOM 2053 C CA . LYS A 1 293 ? -3.577 3.820 78.296 1.00 31.96 293 LYS A CA 1
ATOM 2054 C C . LYS A 1 293 ? -3.855 3.258 79.693 1.00 31.19 293 LYS A C 1
ATOM 2055 O O . LYS A 1 293 ? -3.473 2.127 79.995 1.00 30.80 293 LYS A O 1
ATOM 2061 N N . GLY A 1 294 ? -4.519 4.036 80.541 1.00 28.75 294 GLY A N 1
ATOM 2062 C CA . GLY A 1 294 ? -4.794 3.584 81.896 1.00 26.36 294 GLY A CA 1
ATOM 2063 C C . GLY A 1 294 ? -6.078 2.803 82.108 1.00 24.91 294 GLY A C 1
ATOM 2064 O O . GLY A 1 294 ? -6.841 2.579 81.172 1.00 24.10 294 GLY A O 1
ATOM 2065 N N . ASP A 1 295 ? -6.308 2.389 83.353 1.00 25.97 295 ASP A N 1
ATOM 2066 C CA . ASP A 1 295 ? -7.503 1.629 83.724 1.00 25.94 295 ASP A CA 1
ATOM 2067 C C . ASP A 1 295 ? -8.737 2.523 83.573 1.00 25.18 295 ASP A C 1
ATOM 2068 O O . ASP A 1 295 ? -8.673 3.725 83.830 1.00 21.64 295 ASP A O 1
ATOM 2073 N N . ALA A 1 296 ? -9.859 1.940 83.160 1.00 23.45 296 ALA A N 1
ATOM 2074 C CA . ALA A 1 296 ? -11.083 2.714 82.974 1.00 23.29 296 ALA A CA 1
ATOM 2075 C C . ALA A 1 296 ? -11.516 3.428 84.250 1.00 22.07 296 ALA A C 1
ATOM 2076 O O . ALA A 1 296 ? -11.964 4.574 84.204 1.00 20.17 296 ALA A O 1
ATOM 2078 N N . ALA A 1 297 ? -11.379 2.758 85.392 1.00 21.27 297 ALA A N 1
ATOM 2079 C CA . ALA A 1 297 ? -11.783 3.356 86.661 1.00 21.32 297 ALA A CA 1
ATOM 2080 C C . ALA A 1 297 ? -10.918 4.557 87.037 1.00 22.28 297 ALA A C 1
ATOM 2081 O O . ALA A 1 297 ? -11.406 5.521 87.639 1.00 20.20 297 ALA A O 1
ATOM 2083 N N . HIS A 1 298 ? -9.633 4.494 86.689 1.00 19.75 298 HIS A N 1
ATOM 2084 C CA . HIS A 1 298 ? -8.707 5.582 86.991 1.00 21.01 298 HIS A CA 1
ATOM 2085 C C . HIS A 1 298 ? -9.083 6.807 86.164 1.00 18.47 298 HIS A C 1
ATOM 2086 O O . HIS A 1 298 ? -9.134 7.924 86.678 1.00 18.83 298 HIS A O 1
ATOM 2093 N N . ALA A 1 299 ? -9.344 6.588 84.881 1.00 18.48 299 ALA A N 1
ATOM 2094 C CA . ALA A 1 299 ? -9.715 7.677 83.990 1.00 18.57 299 ALA A CA 1
ATOM 2095 C C . ALA A 1 299 ? -11.025 8.337 84.433 1.00 18.86 299 ALA A C 1
ATOM 2096 O O . ALA A 1 299 ? -11.171 9.559 84.352 1.00 17.99 299 ALA A O 1
ATOM 2098 N N . ARG A 1 300 ? -11.978 7.534 84.900 1.00 18.78 300 ARG A N 1
ATOM 2099 C CA . ARG A 1 300 ? -13.255 8.085 85.353 1.00 17.86 300 ARG A CA 1
ATOM 2100 C C . ARG A 1 300 ? -13.077 8.928 86.619 1.00 18.02 300 ARG A C 1
ATOM 2101 O O . ARG A 1 300 ? -13.641 10.020 86.738 1.00 17.68 300 ARG A O 1
ATOM 2103 N N . GLN A 1 301 ? -12.288 8.435 87.567 1.00 16.53 301 GLN A N 1
ATOM 2104 C CA . GLN A 1 301 ? -12.083 9.191 88.799 1.00 16.13 301 GLN A CA 1
ATOM 2105 C C . GLN A 1 301 ? -11.436 10.541 88.497 1.00 16.73 301 GLN A C 1
ATOM 2106 O O . GLN A 1 301 ? -11.836 11.569 89.053 1.00 17.81 301 GLN A O 1
ATOM 2108 N N . VAL A 1 302 ? -10.437 10.549 87.620 1.00 16.61 302 VAL A N 1
ATOM 2109 C CA . VAL A 1 302 ? -9.777 11.805 87.263 1.00 17.04 302 VAL A CA 1
ATOM 2110 C C . VAL A 1 302 ? -10.784 12.713 86.556 1.00 16.93 302 VAL A C 1
ATOM 2111 O O . VAL A 1 302 ? -10.878 13.905 86.849 1.00 16.30 302 VAL A O 1
ATOM 2115 N N . ALA A 1 303 ? -11.551 12.144 85.632 1.00 16.69 303 ALA A N 1
ATOM 2116 C CA . ALA A 1 303 ? -12.558 12.918 84.905 1.00 16.79 303 ALA A CA 1
ATOM 2117 C C . ALA A 1 303 ? -13.526 13.631 85.853 1.00 17.35 303 ALA A C 1
ATOM 2118 O O . ALA A 1 303 ? -13.897 14.792 85.631 1.00 18.02 303 ALA A O 1
ATOM 2120 N N . ALA A 1 304 ? -13.942 12.938 86.907 1.00 17.12 304 ALA A N 1
ATOM 2121 C CA . ALA A 1 304 ? -14.879 13.522 87.863 1.00 15.96 304 ALA A CA 1
ATOM 2122 C C . ALA A 1 304 ? -14.241 14.679 88.617 1.00 17.95 304 ALA A C 1
ATOM 2123 O O . ALA A 1 304 ? -14.876 15.712 88.841 1.00 17.53 304 ALA A O 1
ATOM 2125 N N . ASN A 1 305 ? -12.980 14.515 89.010 1.00 14.94 305 ASN A N 1
ATOM 2126 C CA . ASN A 1 305 ? -12.315 15.581 89.744 1.00 15.69 305 ASN A CA 1
ATOM 2127 C C . ASN A 1 305 ? -12.015 16.805 88.879 1.00 14.33 305 ASN A C 1
ATOM 2128 O O . ASN A 1 305 ? -12.197 17.944 89.314 1.00 15.56 305 ASN A O 1
ATOM 2133 N N . VAL A 1 306 ? -11.560 16.577 87.657 1.00 15.39 306 VAL A N 1
ATOM 2134 C CA . VAL A 1 306 ? -11.277 17.687 86.758 1.00 15.89 306 VAL A CA 1
ATOM 2135 C C . VAL A 1 306 ? -12.596 18.425 86.492 1.00 16.22 306 VAL A C 1
ATOM 2136 O O . VAL A 1 306 ? -12.638 19.652 86.439 1.00 16.49 306 VAL A O 1
ATOM 2140 N N . ALA A 1 307 ? -13.676 17.665 86.360 1.00 14.52 307 ALA A N 1
ATOM 2141 C CA . ALA A 1 307 ? -14.990 18.246 86.086 1.00 18.08 307 ALA A CA 1
ATOM 2142 C C . ALA A 1 307 ? -15.435 19.271 87.129 1.00 18.35 307 ALA A C 1
ATOM 2143 O O . ALA A 1 307 ? -15.929 20.348 86.772 1.00 18.37 307 ALA A O 1
ATOM 2145 N N . LEU A 1 308 ? -15.267 18.949 88.411 1.00 16.84 308 LEU A N 1
ATOM 2146 C CA . LEU A 1 308 ? -15.669 19.874 89.471 1.00 18.56 308 LEU A CA 1
ATOM 2147 C C . LEU A 1 308 ? -14.711 21.059 89.534 1.00 18.34 308 LEU A C 1
ATOM 2148 O O . LEU A 1 308 ? -15.118 22.194 89.797 1.00 17.70 308 LEU A O 1
ATOM 2153 N N . LEU A 1 309 ? -13.433 20.800 89.280 1.00 18.54 309 LEU A N 1
ATOM 2154 C CA . LEU A 1 309 ? -12.448 21.875 89.284 1.00 17.87 309 LEU A CA 1
ATOM 2155 C C . LEU A 1 309 ? -12.839 22.916 88.234 1.00 18.32 309 LEU A C 1
ATOM 2156 O O . LEU A 1 309 ? -12.811 24.119 88.494 1.00 19.01 309 LEU A O 1
ATOM 2161 N N . LEU A 1 310 ? -13.220 22.443 87.050 1.00 18.35 310 LEU A N 1
ATOM 2162 C CA . LEU A 1 310 ? -13.584 23.347 85.967 1.00 20.10 310 LEU A CA 1
ATOM 2163 C C . LEU A 1 310 ? -14.837 24.154 86.283 1.00 20.42 310 LEU A C 1
ATOM 2164 O O . LEU A 1 310 ? -15.055 25.214 85.703 1.00 21.76 310 LEU A O 1
ATOM 2169 N N . LYS A 1 311 ? -15.659 23.656 87.202 1.00 21.50 311 LYS A N 1
ATOM 2170 C CA . LYS A 1 311 ? -16.870 24.378 87.585 1.00 21.93 311 LYS A CA 1
ATOM 2171 C C . LYS A 1 311 ? -16.459 25.668 88.293 1.00 23.49 311 LYS A C 1
ATOM 2172 O O . LYS A 1 311 ? -17.168 26.678 88.229 1.00 24.38 311 LYS A O 1
ATOM 2178 N N . LEU A 1 312 ? -15.308 25.634 88.963 1.00 20.75 312 LEU A N 1
ATOM 2179 C CA . LEU A 1 312 ? -14.815 26.807 89.685 1.00 20.95 312 LEU A CA 1
ATOM 2180 C C . LEU A 1 312 ? -14.353 27.879 88.710 1.00 21.17 312 LEU A C 1
ATOM 2181 O O . LEU A 1 312 ? -14.214 29.050 89.077 1.00 22.13 312 LEU A O 1
ATOM 2186 N N . PHE A 1 313 ? -14.119 27.471 87.468 1.00 21.50 313 PHE A N 1
ATOM 2187 C CA . PHE A 1 313 ? -13.700 28.394 86.425 1.00 23.79 313 PHE A CA 1
ATOM 2188 C C . PHE A 1 313 ? -14.893 28.843 85.574 1.00 24.16 313 PHE A C 1
ATOM 2189 O O . PHE A 1 313 ? -14.710 29.405 84.503 1.00 26.04 313 PHE A O 1
ATOM 2197 N N . GLY A 1 314 ? -16.110 28.576 86.038 1.00 25.01 314 GLY A N 1
ATOM 2198 C CA . GLY A 1 314 ? -17.285 29.000 85.286 1.00 25.39 314 GLY A CA 1
ATOM 2199 C C . GLY A 1 314 ? -17.944 27.983 84.368 1.00 27.64 314 GLY A C 1
ATOM 2200 O O . GLY A 1 314 ? -18.966 28.290 83.751 1.00 27.32 314 GLY A O 1
ATOM 2201 N N . GLN A 1 315 ? -17.364 26.790 84.250 1.00 26.99 315 GLN A N 1
ATOM 2202 C CA . GLN A 1 315 ? -17.935 25.734 83.408 1.00 28.77 315 GLN A CA 1
ATOM 2203 C C . GLN A 1 315 ? -18.894 24.931 84.279 1.00 28.47 315 GLN A C 1
ATOM 2204 O O . GLN A 1 315 ? -18.490 23.978 84.946 1.00 26.18 315 GLN A O 1
ATOM 2210 N N . ASP A 1 316 ? -20.167 25.313 84.252 1.00 28.26 316 ASP A N 1
ATOM 2211 C CA . ASP A 1 316 ? -21.195 24.688 85.082 1.00 29.95 316 ASP A CA 1
ATOM 2212 C C . ASP A 1 316 ? -21.755 23.313 84.724 1.00 28.12 316 ASP A C 1
ATOM 2213 O O . ASP A 1 316 ? -22.362 22.662 85.579 1.00 29.05 316 ASP A O 1
ATOM 2218 N N . ASN A 1 317 ? -21.578 22.867 83.484 1.00 26.91 317 ASN A N 1
ATOM 2219 C CA . ASN A 1 317 ? -22.116 21.569 83.074 1.00 26.94 317 ASN A CA 1
ATOM 2220 C C . ASN A 1 317 ? -21.117 20.463 83.396 1.00 24.73 317 ASN A C 1
ATOM 2221 O O . ASN A 1 317 ? -20.229 20.175 82.602 1.00 24.07 317 ASN A O 1
ATOM 2226 N N . LEU A 1 318 ? -21.278 19.850 84.566 1.00 24.32 318 LEU A N 1
ATOM 2227 C CA . LEU A 1 318 ? -20.376 18.792 85.024 1.00 24.24 318 LEU A CA 1
ATOM 2228 C C . LEU A 1 318 ? -20.267 17.609 84.066 1.00 24.87 318 LEU A C 1
ATOM 2229 O O . LEU A 1 318 ? -19.174 17.075 83.845 1.00 21.99 318 LEU A O 1
ATOM 2234 N N . ARG A 1 319 ? -21.396 17.187 83.507 1.00 23.41 319 ARG A N 1
ATOM 2235 C CA . ARG A 1 319 ? -21.394 16.075 82.564 1.00 24.13 319 ARG A CA 1
ATOM 2236 C C . ARG A 1 319 ? -20.520 16.421 81.362 1.00 22.81 319 ARG A C 1
ATOM 2237 O O . ARG A 1 319 ? -19.718 15.603 80.902 1.00 20.88 319 ARG A O 1
ATOM 2245 N N . HIS A 1 320 ? -20.691 17.639 80.857 1.00 22.27 320 HIS A N 1
ATOM 2246 C CA . HIS A 1 320 ? -19.918 18.123 79.715 1.00 24.90 320 HIS A CA 1
ATOM 2247 C C . HIS A 1 320 ? -18.435 18.163 80.087 1.00 22.67 320 HIS A C 1
ATOM 2248 O O . HIS A 1 320 ? -17.582 17.684 79.339 1.00 22.29 320 HIS A O 1
ATOM 2255 N N . ASN A 1 321 ? -18.132 18.734 81.249 1.00 22.40 321 ASN A N 1
ATOM 2256 C CA . ASN A 1 321 ? -16.744 18.819 81.709 1.00 21.94 321 ASN A CA 1
ATOM 2257 C C . ASN A 1 321 ? -16.083 17.438 81.795 1.00 21.64 321 ASN A C 1
ATOM 2258 O O . ASN A 1 321 ? -14.935 17.263 81.374 1.00 21.04 321 ASN A O 1
ATOM 2263 N N . ALA A 1 322 ? -16.804 16.459 82.344 1.00 20.34 322 ALA A N 1
ATOM 2264 C CA . ALA A 1 322 ? -16.264 15.101 82.491 1.00 21.19 322 ALA A CA 1
ATOM 2265 C C . ALA A 1 322 ? -15.996 14.439 81.143 1.00 20.53 322 ALA A C 1
ATOM 2266 O O . ALA A 1 322 ? -14.960 13.798 80.943 1.00 18.66 322 ALA A O 1
ATOM 2268 N N . GLN A 1 323 ? -16.936 14.582 80.218 1.00 21.19 323 GLN A N 1
ATOM 2269 C CA . GLN A 1 323 ? -16.771 13.998 78.891 1.00 24.26 323 GLN A CA 1
ATOM 2270 C C . GLN A 1 323 ? -15.508 14.522 78.214 1.00 24.33 323 GLN A C 1
ATOM 2271 O O . GLN A 1 323 ? -14.725 13.755 77.659 1.00 25.47 323 GLN A O 1
ATOM 2277 N N . LEU A 1 324 ? -15.308 15.831 78.256 1.00 23.94 324 LEU A N 1
ATOM 2278 C CA . LEU A 1 324 ? -14.130 16.411 77.629 1.00 25.66 324 LEU A CA 1
ATOM 2279 C C . LEU A 1 324 ? -12.845 16.070 78.386 1.00 25.39 324 LEU A C 1
ATOM 2280 O O . LEU A 1 324 ? -11.771 16.009 77.793 1.00 25.41 324 LEU A O 1
ATOM 2285 N N . ALA A 1 325 ? -12.948 15.842 79.693 1.00 22.83 325 ALA A N 1
ATOM 2286 C CA . ALA A 1 325 ? -11.765 15.475 80.465 1.00 22.15 325 ALA A CA 1
ATOM 2287 C C . ALA A 1 325 ? -11.332 14.083 80.001 1.00 21.01 325 ALA A C 1
ATOM 2288 O O . ALA A 1 325 ? -10.142 13.798 79.898 1.00 20.52 325 ALA A O 1
ATOM 2290 N N . LEU A 1 326 ? -12.308 13.217 79.724 1.00 21.45 326 LEU A N 1
ATOM 2291 C CA . LEU A 1 326 ? -12.018 11.864 79.256 1.00 21.70 326 LEU A CA 1
ATOM 2292 C C . LEU A 1 326 ? -11.347 11.916 77.888 1.00 23.63 326 LEU A C 1
ATOM 2293 O O . LEU A 1 326 ? -10.501 11.079 77.569 1.00 22.99 326 LEU A O 1
ATOM 2298 N N . GLU A 1 327 ? -11.734 12.892 77.073 1.00 23.77 327 GLU A N 1
ATOM 2299 C CA . GLU A 1 327 ? -11.140 13.030 75.751 1.00 26.92 327 GLU A CA 1
ATOM 2300 C C . GLU A 1 327 ? -9.703 13.532 75.887 1.00 25.44 327 GLU A C 1
ATOM 2301 O O . GLU A 1 327 ? -8.810 13.077 75.173 1.00 24.54 327 GLU A O 1
ATOM 2307 N N . THR A 1 328 ? -9.487 14.464 76.811 1.00 23.23 328 THR A N 1
ATOM 2308 C CA . THR A 1 328 ? -8.152 15.009 77.045 1.00 23.65 328 THR A CA 1
ATOM 2309 C C . THR A 1 328 ? -7.221 13.888 77.521 1.00 23.15 328 THR A C 1
ATOM 2310 O O . THR A 1 328 ? -6.075 13.803 77.097 1.00 24.35 328 THR A O 1
ATOM 2314 N N . ILE A 1 329 ? -7.722 13.025 78.399 1.00 22.28 329 ILE A N 1
ATOM 2315 C CA . ILE A 1 329 ? -6.936 11.906 78.911 1.00 22.17 329 ILE A CA 1
ATOM 2316 C C . ILE A 1 329 ? -6.587 10.942 77.776 1.00 25.16 329 ILE A C 1
ATOM 2317 O O . ILE A 1 329 ? -5.449 10.488 77.658 1.00 23.07 329 ILE A O 1
ATOM 2322 N N . ARG A 1 330 ? -7.570 10.638 76.938 1.00 24.99 330 ARG A N 1
ATOM 2323 C CA . ARG A 1 330 ? -7.351 9.736 75.813 1.00 31.39 330 ARG A CA 1
ATOM 2324 C C . ARG A 1 330 ? -6.312 10.279 74.831 1.00 31.30 330 ARG A C 1
ATOM 2325 O O . ARG A 1 330 ? -5.560 9.512 74.232 1.00 32.82 330 ARG A O 1
ATOM 2333 N N . SER A 1 331 ? -6.278 11.599 74.671 1.00 30.06 331 SER A N 1
ATOM 2334 C CA . SER A 1 331 ? -5.333 12.243 73.758 1.00 31.24 331 SER A CA 1
ATOM 2335 C C . SER A 1 331 ? -3.875 12.025 74.170 1.00 32.11 331 SER A C 1
ATOM 2336 O O . SER A 1 331 ? -2.970 12.098 73.334 1.00 32.26 331 SER A O 1
ATOM 2339 N N . GLY A 1 332 ? -3.656 11.755 75.454 1.00 29.57 332 GLY A N 1
ATOM 2340 C CA . GLY A 1 332 ? -2.308 11.542 75.951 1.00 28.17 332 GLY A CA 1
ATOM 2341 C C . GLY A 1 332 ? -1.546 12.846 76.073 1.00 28.41 332 GLY A C 1
ATOM 2342 O O . GLY A 1 332 ? -0.391 12.872 76.503 1.00 26.60 332 GLY A O 1
ATOM 2343 N N . THR A 1 333 ? -2.209 13.940 75.708 1.00 29.37 333 THR A N 1
ATOM 2344 C CA . THR A 1 333 ? -1.598 15.261 75.751 1.00 30.20 333 THR A CA 1
ATOM 2345 C C . THR A 1 333 ? -1.115 15.685 77.140 1.00 29.92 333 THR A C 1
ATOM 2346 O O . THR A 1 333 ? -0.138 16.423 77.261 1.00 29.01 333 THR A O 1
ATOM 2350 N N . ALA A 1 334 ? -1.784 15.215 78.191 1.00 27.47 334 ALA A N 1
ATOM 2351 C CA . ALA A 1 334 ? -1.396 15.591 79.547 1.00 26.68 334 ALA A CA 1
ATOM 2352 C C . ALA A 1 334 ? -0.040 15.028 79.972 1.00 26.52 334 ALA A C 1
ATOM 2353 O O . ALA A 1 334 ? 0.648 15.617 80.808 1.00 24.94 334 ALA A O 1
ATOM 2355 N N . PHE A 1 335 ? 0.356 13.889 79.411 1.00 25.74 335 PHE A N 1
ATOM 2356 C CA . PHE A 1 335 ? 1.638 13.329 79.804 1.00 26.39 335 PHE A CA 1
ATOM 2357 C C . PHE A 1 335 ? 2.816 14.138 79.285 1.00 27.05 335 PHE A C 1
ATOM 2358 O O . PHE A 1 335 ? 3.843 14.237 79.953 1.00 26.72 335 PHE A O 1
ATOM 2366 N N . GLU A 1 336 ? 2.687 14.714 78.096 1.00 27.53 336 GLU A N 1
ATOM 2367 C CA . GLU A 1 336 ? 3.802 15.496 77.579 1.00 29.78 336 GLU A CA 1
ATOM 2368 C C . GLU A 1 336 ? 3.933 16.805 78.358 1.00 27.36 336 GLU A C 1
ATOM 2369 O O . GLU A 1 336 ? 4.984 17.442 78.345 1.00 26.00 336 GLU A O 1
ATOM 2375 N N . ARG A 1 337 ? 2.864 17.197 79.048 1.00 25.71 337 ARG A N 1
ATOM 2376 C CA . ARG A 1 337 ? 2.892 18.410 79.850 1.00 25.17 337 ARG A CA 1
ATOM 2377 C C . ARG A 1 337 ? 3.710 18.080 81.103 1.00 24.35 337 ARG A C 1
ATOM 2378 O O . ARG A 1 337 ? 4.348 18.955 81.686 1.00 25.06 337 ARG A O 1
ATOM 2386 N N . VAL A 1 338 ? 3.680 16.812 81.516 1.00 22.09 338 VAL A N 1
ATOM 2387 C CA . VAL A 1 338 ? 4.470 16.373 82.662 1.00 23.36 338 VAL A CA 1
ATOM 2388 C C . VAL A 1 338 ? 5.932 16.441 82.226 1.00 25.19 338 VAL A C 1
ATOM 2389 O O . VAL A 1 338 ? 6.793 16.925 82.962 1.00 25.63 338 VAL A O 1
ATOM 2393 N N . THR A 1 339 ? 6.204 15.958 81.015 1.00 25.16 339 THR A N 1
ATOM 2394 C CA . THR A 1 339 ? 7.562 15.968 80.478 1.00 24.37 339 THR A CA 1
ATOM 2395 C C . THR A 1 339 ? 8.053 17.406 80.352 1.00 24.28 339 THR A C 1
ATOM 2396 O O . THR A 1 339 ? 9.214 17.710 80.640 1.00 24.71 339 THR A O 1
ATOM 2400 N N . ALA A 1 340 ? 7.165 18.290 79.915 1.00 23.58 340 ALA A N 1
ATOM 2401 C CA . ALA A 1 340 ? 7.509 19.696 79.755 1.00 25.54 340 ALA A CA 1
ATOM 2402 C C . ALA A 1 340 ? 7.906 20.341 81.084 1.00 25.66 340 ALA A C 1
ATOM 2403 O O . ALA A 1 340 ? 8.882 21.091 81.150 1.00 24.80 340 ALA A O 1
ATOM 2405 N N . LEU A 1 341 ? 7.152 20.057 82.142 1.00 23.13 341 LEU A N 1
ATOM 2406 C CA . LEU A 1 341 ? 7.464 20.637 83.449 1.00 23.53 341 LEU A CA 1
ATOM 2407 C C . LEU A 1 341 ? 8.788 20.079 83.968 1.00 22.80 341 LEU A C 1
ATOM 2408 O O . LEU A 1 341 ? 9.589 20.802 84.568 1.00 23.76 341 LEU A O 1
ATOM 2413 N N . ALA A 1 342 ? 9.019 18.795 83.721 1.00 23.96 342 ALA A N 1
ATOM 2414 C CA . ALA A 1 342 ? 10.248 18.141 84.154 1.00 25.04 342 ALA A CA 1
ATOM 2415 C C . ALA A 1 342 ? 11.476 18.793 83.517 1.00 27.28 342 ALA A C 1
ATOM 2416 O O . ALA A 1 342 ? 12.573 18.750 84.076 1.00 25.90 342 ALA A O 1
ATOM 2418 N N . ALA A 1 343 ? 11.285 19.399 82.347 1.00 29.00 343 ALA A N 1
ATOM 2419 C CA . ALA A 1 343 ? 12.383 20.053 81.640 1.00 30.60 343 ALA A CA 1
ATOM 2420 C C . ALA A 1 343 ? 12.703 21.436 82.206 1.00 31.54 343 ALA A C 1
ATOM 2421 O O . ALA A 1 343 ? 13.727 22.027 81.863 1.00 32.58 343 ALA A O 1
ATOM 2423 N N . ARG A 1 344 ? 11.835 21.949 83.073 1.00 30.56 344 ARG A N 1
ATOM 2424 C CA . ARG A 1 344 ? 12.045 23.267 83.670 1.00 30.37 344 ARG A CA 1
ATOM 2425 C C . ARG A 1 344 ? 12.943 23.192 84.900 1.00 31.63 344 ARG A C 1
ATOM 2426 O O . ARG A 1 344 ? 13.494 24.246 85.279 1.00 32.31 344 ARG A O 1
ATOM 2434 N N . THR B 1 12 ? -40.590 -34.970 125.453 1.00 53.98 12 THR B N 1
ATOM 2435 C CA . THR B 1 12 ? -39.907 -33.802 126.077 1.00 53.54 12 THR B CA 1
ATOM 2436 C C . THR B 1 12 ? -38.409 -33.842 125.802 1.00 52.72 12 THR B C 1
ATOM 2437 O O . THR B 1 12 ? -37.733 -34.825 126.110 1.00 53.53 12 THR B O 1
ATOM 2439 N N . HIS B 1 13 ? -37.895 -32.764 125.221 1.00 50.77 13 HIS B N 1
ATOM 2440 C CA . HIS B 1 13 ? -36.480 -32.672 124.899 1.00 48.81 13 HIS B CA 1
ATOM 2441 C C . HIS B 1 13 ? -35.769 -31.707 125.832 1.00 46.63 13 HIS B C 1
ATOM 2442 O O . HIS B 1 13 ? -34.768 -31.095 125.464 1.00 43.94 13 HIS B O 1
ATOM 2449 N N . GLN B 1 14 ? -36.295 -31.579 127.047 1.00 44.29 14 GLN B N 1
ATOM 2450 C CA . GLN B 1 14 ? -35.706 -30.699 128.047 1.00 42.87 14 GLN B CA 1
ATOM 2451 C C . GLN B 1 14 ? -34.215 -31.001 128.200 1.00 41.58 14 GLN B C 1
ATOM 2452 O O . GLN B 1 14 ? -33.394 -30.084 128.276 1.00 41.84 14 GLN B O 1
ATOM 2458 N N . PRO B 1 15 ? -33.842 -32.295 128.245 1.00 40.42 15 PRO B N 1
ATOM 2459 C CA . PRO B 1 15 ? -32.431 -32.668 128.388 1.00 38.72 15 PRO B CA 1
ATOM 2460 C C . PRO B 1 15 ? -31.521 -32.009 127.353 1.00 37.94 15 PRO B C 1
ATOM 2461 O O . PRO B 1 15 ? -30.418 -31.568 127.678 1.00 36.88 15 PRO B O 1
ATOM 2465 N N . ILE B 1 16 ? -31.981 -31.943 126.107 1.00 36.71 16 ILE B N 1
ATOM 2466 C CA . ILE B 1 16 ? -31.185 -31.319 125.059 1.00 34.92 16 ILE B CA 1
ATOM 2467 C C . ILE B 1 16 ? -31.085 -29.819 125.331 1.00 33.49 16 ILE B C 1
ATOM 2468 O O . ILE B 1 16 ? -30.021 -29.220 125.162 1.00 31.46 16 ILE B O 1
ATOM 2473 N N . LEU B 1 17 ? -32.187 -29.215 125.761 1.00 31.62 17 LEU B N 1
ATOM 2474 C CA . LEU B 1 17 ? -32.173 -27.788 126.069 1.00 33.44 17 LEU B CA 1
ATOM 2475 C C . LEU B 1 17 ? -31.185 -27.488 127.194 1.00 32.67 17 LEU B C 1
ATOM 2476 O O . LEU B 1 17 ? -30.412 -26.536 127.103 1.00 31.92 17 LEU B O 1
ATOM 2481 N N . GLU B 1 18 ? -31.208 -28.297 128.253 1.00 34.39 18 GLU B N 1
ATOM 2482 C CA . GLU B 1 18 ? -30.300 -28.090 129.382 1.00 33.96 18 GLU B CA 1
ATOM 2483 C C . GLU B 1 18 ? -28.842 -28.207 128.953 1.00 34.00 18 GLU B C 1
ATOM 2484 O O . GLU B 1 18 ? -27.977 -27.501 129.475 1.00 34.85 18 GLU B O 1
ATOM 2490 N N . LYS B 1 19 ? -28.567 -29.101 128.007 1.00 33.27 19 LYS B N 1
ATOM 2491 C CA . LYS B 1 19 ? -27.209 -29.281 127.511 1.00 32.98 19 LYS B CA 1
ATOM 2492 C C . LYS B 1 19 ? -26.793 -28.017 126.764 1.00 32.74 19 LYS B C 1
ATOM 2493 O O . LYS B 1 19 ? -25.657 -27.558 126.887 1.00 32.03 19 LYS B O 1
ATOM 2499 N N . LEU B 1 20 ? -27.713 -27.452 125.986 1.00 32.04 20 LEU B N 1
ATOM 2500 C CA . LEU B 1 20 ? -27.418 -26.221 125.257 1.00 30.86 20 LEU B CA 1
ATOM 2501 C C . LEU B 1 20 ? -27.106 -25.102 126.252 1.00 32.19 20 LEU B C 1
ATOM 2502 O O . LEU B 1 20 ? -26.163 -24.331 126.061 1.00 32.45 20 LEU B O 1
ATOM 2507 N N . PHE B 1 21 ? -27.892 -25.029 127.322 1.00 33.08 21 PHE B N 1
ATOM 2508 C CA . PHE B 1 21 ? -27.702 -23.992 128.332 1.00 34.44 21 PHE B CA 1
ATOM 2509 C C . PHE B 1 21 ? -26.357 -24.077 129.043 1.00 36.58 21 PHE B C 1
ATOM 2510 O O . PHE B 1 21 ? -25.937 -23.118 129.698 1.00 37.10 21 PHE B O 1
ATOM 2518 N N . LYS B 1 22 ? -25.689 -25.219 128.925 1.00 37.44 22 LYS B N 1
ATOM 2519 C CA . LYS B 1 22 ? -24.383 -25.400 129.551 1.00 38.16 22 LYS B CA 1
ATOM 2520 C C . LYS B 1 22 ? -23.292 -25.132 128.519 1.00 38.15 22 LYS B C 1
ATOM 2521 O O . LYS B 1 22 ? -22.127 -25.476 128.720 1.00 37.29 22 LYS B O 1
ATOM 2527 N N . SER B 1 23 ? -23.682 -24.509 127.411 1.00 37.92 23 SER B N 1
ATOM 2528 C CA . SER B 1 23 ? -22.753 -24.192 126.334 1.00 36.59 23 SER B CA 1
ATOM 2529 C C . SER B 1 23 ? -22.093 -25.447 125.770 1.00 36.05 23 SER B C 1
ATOM 2530 O O . SER B 1 23 ? -20.905 -25.450 125.452 1.00 36.38 23 SER B O 1
ATOM 2533 N N . GLN B 1 24 ? -22.876 -26.515 125.661 1.00 34.93 24 GLN B N 1
ATOM 2534 C CA . GLN B 1 24 ? -22.396 -27.772 125.108 1.00 35.02 24 GLN B CA 1
ATOM 2535 C C . GLN B 1 24 ? -23.066 -27.933 123.748 1.00 33.02 24 GLN B C 1
ATOM 2536 O O . GLN B 1 24 ? -24.246 -27.620 123.597 1.00 29.68 24 GLN B O 1
ATOM 2542 N N . SER B 1 25 ? -22.309 -28.404 122.761 1.00 32.68 25 SER B N 1
ATOM 2543 C CA . SER B 1 25 ? -22.848 -28.596 121.419 1.00 32.79 25 SER B CA 1
ATOM 2544 C C . SER B 1 25 ? -23.593 -29.924 121.318 1.00 32.18 25 SER B C 1
ATOM 2545 O O . SER B 1 25 ? -23.271 -30.887 122.016 1.00 31.52 25 SER B O 1
ATOM 2548 N N . MET B 1 26 ? -24.596 -29.966 120.447 1.00 29.81 26 MET B N 1
ATOM 2549 C CA . MET B 1 26 ? -25.382 -31.174 120.247 1.00 28.23 26 MET B CA 1
ATOM 2550 C C . MET B 1 26 ? -24.761 -32.024 119.144 1.00 28.72 26 MET B C 1
ATOM 2551 O O . MET B 1 26 ? -24.079 -31.505 118.255 1.00 26.69 26 MET B O 1
ATOM 2556 N N . THR B 1 27 ? -24.993 -33.331 119.204 1.00 28.85 27 THR B N 1
ATOM 2557 C CA . THR B 1 27 ? -24.508 -34.220 118.160 1.00 29.38 27 THR B CA 1
ATOM 2558 C C . THR B 1 27 ? -25.482 -33.978 117.010 1.00 29.23 27 THR B C 1
ATOM 2559 O O . THR B 1 27 ? -26.495 -33.299 117.191 1.00 26.83 27 THR B O 1
ATOM 2563 N N . GLN B 1 28 ? -25.199 -34.524 115.834 1.00 30.41 28 GLN B N 1
ATOM 2564 C CA . GLN B 1 28 ? -26.109 -34.321 114.712 1.00 29.98 28 GLN B CA 1
ATOM 2565 C C . GLN B 1 28 ? -27.484 -34.893 115.043 1.00 29.79 28 GLN B C 1
ATOM 2566 O O . GLN B 1 28 ? -28.508 -34.286 114.726 1.00 28.16 28 GLN B O 1
ATOM 2572 N N . GLU B 1 29 ? -27.508 -36.058 115.686 1.00 29.50 29 GLU B N 1
ATOM 2573 C CA . GLU B 1 29 ? -28.779 -36.688 116.034 1.00 30.39 29 GLU B CA 1
ATOM 2574 C C . GLU B 1 29 ? -29.598 -35.869 117.031 1.00 28.03 29 GLU B C 1
ATOM 2575 O O . GLU B 1 29 ? -30.810 -35.738 116.880 1.00 27.09 29 GLU B O 1
ATOM 2581 N N . GLU B 1 30 ? -28.940 -35.320 118.050 1.00 26.77 30 GLU B N 1
ATOM 2582 C CA . GLU B 1 30 ? -29.635 -34.506 119.042 1.00 25.52 30 GLU B CA 1
ATOM 2583 C C . GLU B 1 30 ? -30.223 -33.271 118.375 1.00 25.29 30 GLU B C 1
ATOM 2584 O O . GLU B 1 30 ? -31.360 -32.888 118.650 1.00 23.88 30 GLU B O 1
ATOM 2590 N N . SER B 1 31 ? -29.439 -32.644 117.504 1.00 23.75 31 SER B N 1
ATOM 2591 C CA . SER B 1 31 ? -29.897 -31.451 116.805 1.00 23.67 31 SER B CA 1
ATOM 2592 C C . SER B 1 31 ? -31.100 -31.803 115.931 1.00 22.41 31 SER B C 1
ATOM 2593 O O . SER B 1 31 ? -32.069 -31.043 115.849 1.00 20.56 31 SER B O 1
ATOM 2596 N N . HIS B 1 32 ? -31.034 -32.958 115.278 1.00 23.19 32 HIS B N 1
ATOM 2597 C CA . HIS B 1 32 ? -32.138 -33.402 114.436 1.00 22.70 32 HIS B CA 1
ATOM 2598 C C . HIS B 1 32 ? -33.385 -33.580 115.300 1.00 22.37 32 HIS B C 1
ATOM 2599 O O . HIS B 1 32 ? -34.471 -33.128 114.936 1.00 23.28 32 HIS B O 1
ATOM 2606 N N . GLN B 1 33 ? -33.229 -34.232 116.450 1.00 24.65 33 GLN B N 1
ATOM 2607 C CA . GLN B 1 33 ? -34.366 -34.459 117.346 1.00 25.97 33 GLN B CA 1
ATOM 2608 C C . GLN B 1 33 ? -34.984 -33.149 117.812 1.00 24.64 33 GLN B C 1
ATOM 2609 O O . GLN B 1 33 ? -36.207 -32.998 117.828 1.00 22.93 33 GLN B O 1
ATOM 2615 N N . LEU B 1 34 ? -34.140 -32.194 118.183 1.00 24.50 34 LEU B N 1
ATOM 2616 C CA . LEU B 1 34 ? -34.635 -30.906 118.652 1.00 24.82 34 LEU B CA 1
ATOM 2617 C C . LEU B 1 34 ? -35.361 -30.115 117.561 1.00 26.00 34 LEU B C 1
ATOM 2618 O O . LEU B 1 34 ? -36.465 -29.604 117.787 1.00 25.54 34 LEU B O 1
ATOM 2623 N N . PHE B 1 35 ? -34.764 -30.008 116.375 1.00 24.09 35 PHE B N 1
ATOM 2624 C CA . PHE B 1 35 ? -35.418 -29.243 115.323 1.00 24.71 35 PHE B CA 1
ATOM 2625 C C . PHE B 1 35 ? -36.648 -29.904 114.725 1.00 24.51 35 PHE B C 1
ATOM 2626 O O . PHE B 1 35 ? -37.502 -29.226 114.158 1.00 24.56 35 PHE B O 1
ATOM 2634 N N . ALA B 1 36 ? -36.750 -31.220 114.864 1.00 25.23 36 ALA B N 1
ATOM 2635 C CA . ALA B 1 36 ? -37.928 -31.929 114.377 1.00 23.65 36 ALA B CA 1
ATOM 2636 C C . ALA B 1 36 ? -39.095 -31.427 115.235 1.00 24.01 36 ALA B C 1
ATOM 2637 O O . ALA B 1 36 ? -40.199 -31.179 114.736 1.00 23.78 36 ALA B O 1
ATOM 2639 N N . ALA B 1 37 ? -38.842 -31.262 116.531 1.00 23.07 37 ALA B N 1
ATOM 2640 C CA . ALA B 1 37 ? -39.881 -30.781 117.445 1.00 23.26 37 ALA B CA 1
ATOM 2641 C C . ALA B 1 37 ? -40.218 -29.326 117.141 1.00 23.30 37 ALA B C 1
ATOM 2642 O O . ALA B 1 37 ? -41.382 -28.924 117.168 1.00 22.65 37 ALA B O 1
ATOM 2644 N N . ILE B 1 38 ? -39.190 -28.538 116.850 1.00 22.03 38 ILE B N 1
ATOM 2645 C CA . ILE B 1 38 ? -39.374 -27.132 116.531 1.00 24.64 38 ILE B CA 1
ATOM 2646 C C . ILE B 1 38 ? -40.244 -26.937 115.287 1.00 26.52 38 ILE B C 1
ATOM 2647 O O . ILE B 1 38 ? -41.190 -26.146 115.299 1.00 27.35 38 ILE B O 1
ATOM 2652 N N . VAL B 1 39 ? -39.927 -27.661 114.219 1.00 27.46 39 VAL B N 1
ATOM 2653 C CA . VAL B 1 39 ? -40.673 -27.513 112.972 1.00 31.04 39 VAL B CA 1
ATOM 2654 C C . VAL B 1 39 ? -42.054 -28.152 113.017 1.00 31.38 39 VAL B C 1
ATOM 2655 O O . VAL B 1 39 ? -42.840 -28.007 112.084 1.00 30.99 39 VAL B O 1
ATOM 2659 N N . ARG B 1 40 ? -42.346 -28.860 114.103 1.00 33.01 40 ARG B N 1
ATOM 2660 C CA . ARG B 1 40 ? -43.651 -29.479 114.272 1.00 35.40 40 ARG B CA 1
ATOM 2661 C C . ARG B 1 40 ? -44.471 -28.592 115.202 1.00 36.49 40 ARG B C 1
ATOM 2662 O O . ARG B 1 40 ? -45.621 -28.893 115.521 1.00 36.93 40 ARG B O 1
ATOM 2670 N N . GLY B 1 41 ? -43.855 -27.488 115.622 1.00 36.91 41 GLY B N 1
ATOM 2671 C CA . GLY B 1 41 ? -44.511 -26.529 116.497 1.00 36.66 41 GLY B CA 1
ATOM 2672 C C . GLY B 1 41 ? -44.716 -26.965 117.936 1.00 35.36 41 GLY B C 1
ATOM 2673 O O . GLY B 1 41 ? -45.590 -26.437 118.625 1.00 35.76 41 GLY B O 1
ATOM 2674 N N . GLU B 1 42 ? -43.908 -27.908 118.407 1.00 34.19 42 GLU B N 1
ATOM 2675 C CA . GLU B 1 42 ? -44.047 -28.404 119.774 1.00 33.25 42 GLU B CA 1
ATOM 2676 C C . GLU B 1 42 ? -43.487 -27.480 120.854 1.00 34.27 42 GLU B C 1
ATOM 2677 O O . GLU B 1 42 ? -43.832 -27.615 122.026 1.00 34.64 42 GLU B O 1
ATOM 2683 N N . LEU B 1 43 ? -42.631 -26.540 120.467 1.00 33.81 43 LEU B N 1
ATOM 2684 C CA . LEU B 1 43 ? -42.043 -25.616 121.433 1.00 33.36 43 LEU B CA 1
ATOM 2685 C C . LEU B 1 43 ? -42.804 -24.299 121.535 1.00 32.78 43 LEU B C 1
ATOM 2686 O O . LEU B 1 43 ? -43.276 -23.764 120.532 1.00 33.64 43 LEU B O 1
ATOM 2691 N N . GLU B 1 44 ? -42.933 -23.783 122.755 1.00 32.34 44 GLU B N 1
ATOM 2692 C CA . GLU B 1 44 ? -43.604 -22.504 122.968 1.00 31.89 44 GLU B CA 1
AT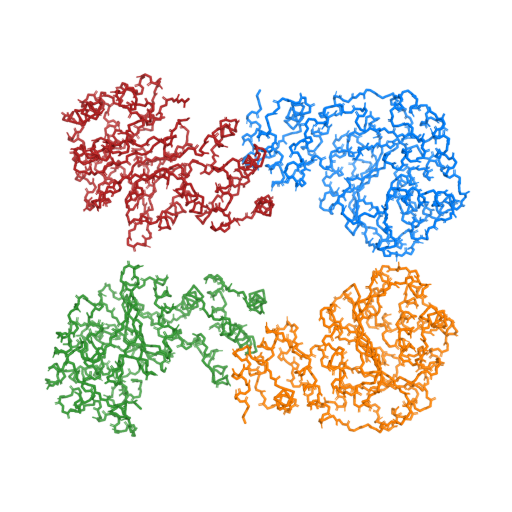OM 2693 C C . GLU B 1 44 ? -42.579 -21.438 122.575 1.00 31.05 44 GLU B C 1
ATOM 2694 O O . GLU B 1 44 ? -41.390 -21.739 122.474 1.00 27.78 44 GLU B O 1
ATOM 2700 N N . ASP B 1 45 ? -43.026 -20.203 122.358 1.00 30.49 45 ASP B N 1
ATOM 2701 C CA . ASP B 1 45 ? -42.110 -19.129 121.967 1.00 31.27 45 ASP B CA 1
ATOM 2702 C C . ASP B 1 45 ? -40.908 -19.005 122.898 1.00 29.28 45 ASP B C 1
ATOM 2703 O O . ASP B 1 45 ? -39.779 -18.792 122.449 1.00 29.84 45 ASP B O 1
ATOM 2708 N N . SER B 1 46 ? -41.158 -19.129 124.195 1.00 28.50 46 SER B N 1
ATOM 2709 C CA . SER B 1 46 ? -40.102 -19.020 125.196 1.00 29.16 46 SER B CA 1
ATOM 2710 C C . SER B 1 46 ? -39.011 -20.060 124.972 1.00 27.88 46 SER B C 1
ATOM 2711 O O . SER B 1 46 ? -37.821 -19.747 125.002 1.00 26.62 46 SER B O 1
ATOM 2714 N N . GLN B 1 47 ? -39.430 -21.301 124.754 1.00 27.02 47 GLN B N 1
ATOM 2715 C CA . GLN B 1 47 ? -38.503 -22.403 124.535 1.00 27.30 47 GLN B CA 1
ATOM 2716 C C . GLN B 1 47 ? -37.729 -22.294 123.224 1.00 26.22 47 GLN B C 1
ATOM 2717 O O . GLN B 1 47 ? -36.550 -22.634 123.173 1.00 26.11 47 GLN B O 1
ATOM 2723 N N . LEU B 1 48 ? -38.388 -21.835 122.164 1.00 25.59 48 LEU B N 1
ATOM 2724 C CA . LEU B 1 48 ? -37.715 -21.698 120.874 1.00 24.12 48 LEU B CA 1
ATOM 2725 C C . LEU B 1 48 ? -36.643 -20.616 120.959 1.00 24.64 48 LEU B C 1
ATOM 2726 O O . LEU B 1 48 ? -35.514 -20.807 120.496 1.00 24.14 48 LEU B O 1
ATOM 2731 N N . ALA B 1 49 ? -36.997 -19.479 121.554 1.00 23.24 49 ALA B N 1
ATOM 2732 C CA . ALA B 1 49 ? -36.047 -18.378 121.694 1.00 24.34 49 ALA B CA 1
ATOM 2733 C C . ALA B 1 49 ? -34.842 -18.842 122.513 1.00 23.43 49 ALA B C 1
ATOM 2734 O O . ALA B 1 49 ? -33.696 -18.516 122.196 1.00 23.15 49 ALA B O 1
ATOM 2736 N N . ALA B 1 50 ? -35.109 -19.614 123.564 1.00 25.04 50 ALA B N 1
ATOM 2737 C CA . ALA B 1 50 ? -34.052 -20.128 124.431 1.00 23.90 50 ALA B CA 1
ATOM 2738 C C . ALA B 1 50 ? -33.069 -21.023 123.679 1.00 23.56 50 ALA B C 1
ATOM 2739 O O . ALA B 1 50 ? -31.856 -20.950 123.893 1.00 22.84 50 ALA B O 1
ATOM 2741 N N . ALA B 1 51 ? -33.588 -21.878 122.805 1.00 22.49 51 ALA B N 1
ATOM 2742 C CA . ALA B 1 51 ? -32.728 -22.776 122.041 1.00 23.80 51 ALA B CA 1
ATOM 2743 C C . ALA B 1 51 ? -31.902 -22.004 121.011 1.00 24.29 51 ALA B C 1
ATOM 2744 O O . ALA B 1 51 ? -30.706 -22.245 120.853 1.00 25.29 51 ALA B O 1
ATOM 2746 N N . LEU B 1 52 ? -32.543 -21.069 120.320 1.00 24.45 52 LEU B N 1
ATOM 2747 C CA . LEU B 1 52 ? -31.869 -20.264 119.301 1.00 23.65 52 LEU B CA 1
ATOM 2748 C C . LEU B 1 52 ? -30.763 -19.365 119.852 1.00 25.24 52 LEU B C 1
ATOM 2749 O O . LEU B 1 52 ? -29.689 -19.252 119.259 1.00 24.47 52 LEU B O 1
ATOM 2754 N N . ILE B 1 53 ? -31.029 -18.714 120.979 1.00 25.33 53 ILE B N 1
ATOM 2755 C CA . ILE B 1 53 ? -30.045 -17.822 121.582 1.00 25.37 53 ILE B CA 1
ATOM 2756 C C . ILE B 1 53 ? -28.871 -18.569 122.203 1.00 25.49 53 ILE B C 1
ATOM 2757 O O . ILE B 1 53 ? -27.726 -18.117 122.122 1.00 25.44 53 ILE B O 1
ATOM 2762 N N . SER B 1 54 ? -29.144 -19.715 122.815 1.00 26.37 54 SER B N 1
ATOM 2763 C CA . SER B 1 54 ? -28.080 -20.504 123.425 1.00 27.61 54 SER B CA 1
ATOM 2764 C C . SER B 1 54 ? -27.145 -21.027 122.333 1.00 26.79 54 SER B C 1
ATOM 2765 O O . SER B 1 54 ? -25.931 -21.123 122.527 1.00 26.78 54 SER B O 1
ATOM 2768 N N . MET B 1 55 ? -27.714 -21.369 121.182 1.00 24.99 55 MET B N 1
ATOM 2769 C CA . MET B 1 55 ? -26.911 -21.855 120.069 1.00 23.62 55 MET B CA 1
ATOM 2770 C C . MET B 1 55 ? -26.121 -20.691 119.463 1.00 24.36 55 MET B C 1
ATOM 2771 O O . MET B 1 55 ? -24.935 -20.822 119.145 1.00 24.04 55 MET B O 1
ATOM 2776 N N . LYS B 1 56 ? -26.788 -19.551 119.316 1.00 24.76 56 LYS B N 1
ATOM 2777 C CA . LYS B 1 56 ? -26.172 -18.351 118.756 1.00 26.48 56 LYS B CA 1
ATOM 2778 C C . LYS B 1 56 ? -24.960 -17.884 119.565 1.00 27.10 56 LYS B C 1
ATOM 2779 O O . LYS B 1 56 ? -23.900 -17.597 119.010 1.00 24.62 56 LYS B O 1
ATOM 2785 N N . MET B 1 57 ? -25.118 -17.813 120.879 1.00 27.58 57 MET B N 1
ATOM 2786 C CA . MET B 1 57 ? -24.040 -17.352 121.746 1.00 29.01 57 MET B CA 1
ATOM 2787 C C . MET B 1 57 ? -22.798 -18.229 121.741 1.00 29.59 57 MET B C 1
ATOM 2788 O O . MET B 1 57 ? -21.680 -17.720 121.823 1.00 29.56 57 MET B O 1
ATOM 2793 N N . ARG B 1 58 ? -22.985 -19.541 121.644 1.00 29.82 58 ARG B N 1
ATOM 2794 C CA . ARG B 1 58 ? -21.849 -20.458 121.632 1.00 30.85 58 ARG B CA 1
ATOM 2795 C C . ARG B 1 58 ? -21.199 -20.523 120.257 1.00 30.28 58 ARG B C 1
ATOM 2796 O O . ARG B 1 58 ? -19.975 -20.538 120.135 1.00 30.03 58 ARG B O 1
ATOM 2804 N N . GLY B 1 59 ? -22.029 -20.546 119.224 1.00 29.17 59 GLY B N 1
ATOM 2805 C CA . GLY B 1 59 ? -21.526 -20.645 117.869 1.00 29.74 59 GLY B CA 1
ATOM 2806 C C . GLY B 1 59 ? -21.912 -22.027 117.394 1.00 28.98 59 GLY B C 1
ATOM 2807 O O . GLY B 1 59 ? -21.428 -23.026 117.928 1.00 28.10 59 GLY B O 1
ATOM 2808 N N . GLU B 1 60 ? -22.794 -22.086 116.403 1.00 28.32 60 GLU B N 1
ATOM 2809 C CA . GLU B 1 60 ? -23.281 -23.356 115.872 1.00 28.09 60 GLU B CA 1
ATOM 2810 C C . GLU B 1 60 ? -22.222 -24.138 115.100 1.00 28.86 60 GLU B C 1
ATOM 2811 O O . GLU B 1 60 ? -21.471 -23.568 114.312 1.00 29.68 60 GLU B O 1
ATOM 2817 N N . ARG B 1 61 ? -22.169 -25.448 115.331 1.00 26.84 61 ARG B N 1
ATOM 2818 C CA . ARG B 1 61 ? -21.208 -26.302 114.646 1.00 28.79 61 ARG B CA 1
ATOM 2819 C C . ARG B 1 61 ? -21.833 -26.870 113.376 1.00 27.58 61 ARG B C 1
ATOM 2820 O O . ARG B 1 61 ? -23.054 -26.941 113.256 1.00 27.21 61 ARG B O 1
ATOM 2828 N N . PRO B 1 62 ? -21.002 -27.282 112.408 1.00 26.80 62 PRO B N 1
ATOM 2829 C CA . PRO B 1 62 ? -21.531 -27.836 111.160 1.00 25.31 62 PRO B CA 1
ATOM 2830 C C . PRO B 1 62 ? -22.481 -29.018 111.360 1.00 25.78 62 PRO B C 1
ATOM 2831 O O . PRO B 1 62 ? -23.499 -29.116 110.673 1.00 23.95 62 PRO B O 1
ATOM 2835 N N . GLU B 1 63 ? -22.154 -29.910 112.294 1.00 23.91 63 GLU B N 1
ATOM 2836 C CA . GLU B 1 63 ? -23.003 -31.074 112.546 1.00 24.06 63 GLU B CA 1
ATOM 2837 C C . GLU B 1 63 ? -24.376 -30.675 113.082 1.00 23.25 63 GLU B C 1
ATOM 2838 O O . GLU B 1 63 ? -25.365 -31.372 112.835 1.00 22.63 63 GLU B O 1
ATOM 2844 N N . GLU B 1 64 ? -24.439 -29.562 113.815 1.00 22.21 64 GLU B N 1
ATOM 2845 C CA . GLU B 1 64 ? -25.707 -29.082 114.366 1.00 22.62 64 GLU B CA 1
ATOM 2846 C C . GLU B 1 64 ? -26.541 -28.460 113.248 1.00 23.10 64 GLU B C 1
ATOM 2847 O O . GLU B 1 64 ? -27.770 -28.611 113.202 1.00 22.17 64 GLU B O 1
ATOM 2853 N N . ILE B 1 65 ? -25.870 -27.747 112.352 1.00 20.79 65 ILE B N 1
ATOM 2854 C CA . ILE B 1 65 ? -26.560 -27.125 111.231 1.00 20.75 65 ILE B CA 1
ATOM 2855 C C . ILE B 1 65 ? -27.135 -28.210 110.314 1.00 21.50 65 ILE B C 1
ATOM 2856 O O . ILE B 1 65 ? -28.284 -28.111 109.870 1.00 22.28 65 ILE B O 1
ATOM 2861 N N . ALA B 1 66 ? -26.342 -29.243 110.037 1.00 21.54 66 ALA B N 1
ATOM 2862 C CA . ALA B 1 66 ? -26.794 -30.334 109.172 1.00 21.70 66 ALA B CA 1
ATOM 2863 C C . ALA B 1 66 ? -27.930 -31.112 109.829 1.00 23.32 66 ALA B C 1
ATOM 2864 O O . ALA B 1 66 ? -28.843 -31.583 109.149 1.00 22.11 66 ALA B O 1
ATOM 2866 N N . GLY B 1 67 ? -27.869 -31.252 111.150 1.00 22.58 67 GLY B N 1
ATOM 2867 C CA . GLY B 1 67 ? -28.922 -31.964 111.851 1.00 23.85 67 GLY B CA 1
ATOM 2868 C C . GLY B 1 67 ? -30.237 -31.210 111.776 1.00 24.26 67 GLY B C 1
ATOM 2869 O O . GLY B 1 67 ? -31.304 -31.809 111.614 1.00 24.84 67 GLY B O 1
ATOM 2870 N N . ALA B 1 68 ? -30.165 -29.887 111.897 1.00 22.36 68 ALA B N 1
ATOM 2871 C CA . ALA B 1 68 ? -31.358 -29.051 111.841 1.00 24.08 68 ALA B CA 1
ATOM 2872 C C . ALA B 1 68 ? -31.949 -29.105 110.438 1.00 24.61 68 ALA B C 1
ATOM 2873 O O . ALA B 1 68 ? -33.161 -29.264 110.266 1.00 22.67 68 ALA B O 1
ATOM 2875 N N . ALA B 1 69 ? -31.090 -28.970 109.434 1.00 22.40 69 ALA B N 1
ATOM 2876 C CA . ALA B 1 69 ? -31.549 -29.026 108.052 1.00 22.78 69 ALA B CA 1
ATOM 2877 C C . ALA B 1 69 ? -32.185 -30.394 107.777 1.00 23.08 69 ALA B C 1
ATOM 2878 O O . ALA B 1 69 ? -33.221 -30.478 107.127 1.00 20.38 69 ALA B O 1
ATOM 2880 N N . SER B 1 70 ? -31.569 -31.463 108.283 1.00 24.16 70 SER B N 1
ATOM 2881 C CA . SER B 1 70 ? -32.092 -32.817 108.074 1.00 25.26 70 SER B CA 1
ATOM 2882 C C . SER B 1 70 ? -33.493 -32.990 108.642 1.00 25.02 70 SER B C 1
ATOM 2883 O O . SER B 1 70 ? -34.337 -33.677 108.051 1.00 23.87 70 SER B O 1
ATOM 2886 N N . ALA B 1 71 ? -33.724 -32.368 109.794 1.00 23.90 71 ALA B N 1
ATOM 2887 C CA . ALA B 1 71 ? -35.017 -32.426 110.459 1.00 23.61 71 ALA B CA 1
ATOM 2888 C C . ALA B 1 71 ? -36.072 -31.780 109.573 1.00 23.58 71 ALA B C 1
ATOM 2889 O O . ALA B 1 71 ? -37.159 -32.322 109.403 1.00 21.96 71 ALA B O 1
ATOM 2891 N N . LEU B 1 72 ? -35.749 -30.617 109.013 1.00 23.67 72 LEU B N 1
ATOM 2892 C CA . LEU B 1 72 ? -36.680 -29.916 108.129 1.00 23.48 72 LEU B CA 1
ATOM 2893 C C . LEU B 1 72 ? -36.913 -30.714 106.849 1.00 25.27 72 LEU B C 1
ATOM 2894 O O . LEU B 1 72 ? -38.047 -30.831 106.377 1.00 24.23 72 LEU B O 1
ATOM 2899 N N . LEU B 1 73 ? -35.839 -31.253 106.281 1.00 22.20 73 LEU B N 1
ATOM 2900 C CA . LEU B 1 73 ? -35.958 -32.050 105.061 1.00 22.97 73 LEU B CA 1
ATOM 2901 C C . LEU B 1 73 ? -36.780 -33.327 105.285 1.00 23.00 73 LEU B C 1
ATOM 2902 O O . LEU B 1 73 ? -37.455 -33.804 104.373 1.00 22.86 73 LEU B O 1
ATOM 2907 N N . ALA B 1 74 ? -36.735 -33.873 106.498 1.00 23.76 74 ALA B N 1
ATOM 2908 C CA . ALA B 1 74 ? -37.490 -35.089 106.809 1.00 24.30 74 ALA B CA 1
ATOM 2909 C C . ALA B 1 74 ? -39.004 -34.862 106.756 1.00 26.16 74 ALA B C 1
ATOM 2910 O O . ALA B 1 74 ? -39.765 -35.796 106.499 1.00 26.87 74 ALA B O 1
ATOM 2912 N N . ASP B 1 75 ? -39.434 -33.626 106.997 1.00 25.27 75 ASP B N 1
ATOM 2913 C CA . ASP B 1 75 ? -40.857 -33.277 106.975 1.00 25.63 75 ASP B CA 1
ATOM 2914 C C . ASP B 1 75 ? -41.279 -32.519 105.715 1.00 25.14 75 ASP B C 1
ATOM 2915 O O . ASP B 1 75 ? -42.426 -32.087 105.611 1.00 22.90 75 ASP B O 1
ATOM 2920 N N . ALA B 1 76 ? -40.365 -32.356 104.759 1.00 22.87 76 ALA B N 1
ATOM 2921 C CA . ALA B 1 76 ? -40.675 -31.630 103.533 1.00 22.50 76 ALA B CA 1
ATOM 2922 C C . ALA B 1 76 ? -41.626 -32.390 102.612 1.00 23.88 76 ALA B C 1
ATOM 2923 O O . ALA B 1 76 ? -41.653 -33.622 102.602 1.00 22.86 76 ALA B O 1
ATOM 2925 N N . GLN B 1 77 ? -42.405 -31.644 101.835 1.00 23.28 77 GLN B N 1
ATOM 2926 C CA . GLN B 1 77 ? -43.326 -32.255 100.894 1.00 24.49 77 GLN B CA 1
ATOM 2927 C C . GLN B 1 77 ? -42.471 -32.910 99.820 1.00 25.88 77 GLN B C 1
ATOM 2928 O O . GLN B 1 77 ? -41.356 -32.457 99.535 1.00 25.28 77 GLN B O 1
ATOM 2934 N N . PRO B 1 78 ? -42.974 -33.990 99.210 1.00 27.43 78 PRO B N 1
ATOM 2935 C CA . PRO B 1 78 ? -42.177 -34.651 98.178 1.00 26.73 78 PRO B CA 1
ATOM 2936 C C . PRO B 1 78 ? -41.975 -33.875 96.877 1.00 25.63 78 PRO B C 1
ATOM 2937 O O . PRO B 1 78 ? -42.745 -32.978 96.519 1.00 21.20 78 PRO B O 1
ATOM 2941 N N . PHE B 1 79 ? -40.904 -34.237 96.186 1.00 24.85 79 PHE B N 1
ATOM 2942 C CA . PHE B 1 79 ? -40.565 -33.663 94.896 1.00 24.67 79 PHE B CA 1
ATOM 2943 C C . PHE B 1 79 ? -39.907 -34.805 94.141 1.00 24.77 79 PHE B C 1
ATOM 2944 O O . PHE B 1 79 ? -39.022 -35.473 94.678 1.00 24.62 79 PHE B O 1
ATOM 2952 N N . PRO B 1 80 ? -40.339 -35.058 92.897 1.00 25.10 80 PRO B N 1
ATOM 2953 C CA . PRO B 1 80 ? -39.774 -36.136 92.075 1.00 25.82 80 PRO B CA 1
ATOM 2954 C C . PRO B 1 80 ? -38.372 -35.767 91.596 1.00 25.92 80 PRO B C 1
ATOM 2955 O O . PRO B 1 80 ? -38.208 -35.121 90.563 1.00 24.55 80 PRO B O 1
ATOM 2959 N N . ARG B 1 81 ? -37.369 -36.192 92.360 1.00 26.89 81 ARG B N 1
ATOM 2960 C CA . ARG B 1 81 ? -35.967 -35.896 92.062 1.00 27.65 81 ARG B CA 1
ATOM 2961 C C . ARG B 1 81 ? -35.442 -36.605 90.805 1.00 28.11 81 ARG B C 1
ATOM 2962 O O . ARG B 1 81 ? -35.539 -37.824 90.680 1.00 29.30 81 ARG B O 1
ATOM 2970 N N . PRO B 1 82 ? -34.884 -35.842 89.851 1.00 26.63 82 PRO B N 1
ATOM 2971 C CA . PRO B 1 82 ? -34.359 -36.458 88.629 1.00 27.07 82 PRO B CA 1
ATOM 2972 C C . PRO B 1 82 ? -32.980 -37.070 88.866 1.00 28.31 82 PRO B C 1
ATOM 2973 O O . PRO B 1 82 ? -32.324 -36.765 89.866 1.00 25.54 82 PRO B O 1
ATOM 2977 N N . ASP B 1 83 ? -32.544 -37.919 87.937 1.00 29.32 83 ASP B N 1
ATOM 2978 C CA . ASP B 1 83 ? -31.240 -38.575 88.043 1.00 31.76 83 ASP B CA 1
ATOM 2979 C C . ASP B 1 83 ? -30.100 -37.784 87.408 1.00 30.58 83 ASP B C 1
ATOM 2980 O O . ASP B 1 83 ? -28.927 -38.093 87.631 1.00 32.17 83 ASP B O 1
ATOM 2985 N N . TYR B 1 84 ? -30.434 -36.770 86.619 1.00 27.49 84 TYR B N 1
ATOM 2986 C CA . TYR B 1 84 ? -29.407 -35.957 85.972 1.00 26.88 84 TYR B CA 1
ATOM 2987 C C . TYR B 1 84 ? -28.851 -34.888 86.912 1.00 26.44 84 TYR B C 1
ATOM 2988 O O . TYR B 1 84 ? -29.455 -34.576 87.939 1.00 25.63 84 TYR B O 1
ATOM 2997 N N . ASP B 1 85 ? -27.693 -34.333 86.565 1.00 26.92 85 ASP B N 1
ATOM 2998 C CA . ASP B 1 85 ? -27.084 -33.299 87.395 1.00 25.31 85 ASP B CA 1
ATOM 2999 C C . ASP B 1 85 ? -27.907 -32.016 87.349 1.00 23.99 85 ASP B C 1
ATOM 3000 O O . ASP B 1 85 ? -28.425 -31.635 86.299 1.00 22.83 85 ASP B O 1
ATOM 3005 N N . PHE B 1 86 ? -28.026 -31.355 88.495 1.00 22.32 86 PHE B N 1
ATOM 3006 C CA . PHE B 1 86 ? -28.754 -30.098 88.576 1.00 21.82 86 PHE B CA 1
ATOM 3007 C C . PHE B 1 86 ? -28.332 -29.373 89.846 1.00 21.68 86 PHE B C 1
ATOM 3008 O O . PHE B 1 86 ? -27.782 -29.990 90.763 1.00 21.14 86 PHE B O 1
ATOM 3016 N N . ALA B 1 87 ? -28.567 -28.066 89.897 1.00 20.97 87 ALA B N 1
ATOM 3017 C CA . ALA B 1 87 ? -28.151 -27.289 91.058 1.00 21.02 87 ALA B CA 1
ATOM 3018 C C . ALA B 1 87 ? -29.137 -26.235 91.540 1.00 21.77 87 ALA B C 1
ATOM 3019 O O . ALA B 1 87 ? -30.153 -25.962 90.907 1.00 20.56 87 ALA B O 1
ATOM 3021 N N . ASP B 1 88 ? -28.799 -25.641 92.679 1.00 20.17 88 ASP B N 1
ATOM 3022 C CA . ASP B 1 88 ? -29.589 -24.575 93.271 1.00 19.33 88 ASP B CA 1
ATOM 3023 C C . ASP B 1 88 ? -28.640 -23.368 93.296 1.00 19.82 88 ASP B C 1
ATOM 3024 O O . ASP B 1 88 ? -27.412 -23.523 93.238 1.00 18.91 88 ASP B O 1
ATOM 3029 N N . ILE B 1 89 ? -29.203 -22.168 93.316 1.00 19.01 89 ILE B N 1
ATOM 3030 C CA . ILE B 1 89 ? -28.407 -20.950 93.432 1.00 18.58 89 ILE B CA 1
ATOM 3031 C C . ILE B 1 89 ? -29.285 -20.064 94.297 1.00 19.23 89 ILE B C 1
ATOM 3032 O O . ILE B 1 89 ? -30.373 -19.648 93.884 1.00 18.17 89 ILE B O 1
ATOM 3037 N N . VAL B 1 90 ? -28.809 -19.794 95.509 1.00 19.06 90 VAL B N 1
ATOM 3038 C CA . VAL B 1 90 ? -29.596 -19.048 96.483 1.00 20.86 90 VAL B CA 1
ATOM 3039 C C . VAL B 1 90 ? -28.711 -18.434 97.567 1.00 21.71 90 VAL B C 1
ATOM 3040 O O . VAL B 1 90 ? -27.563 -18.855 97.766 1.00 20.17 90 VAL B O 1
ATOM 3044 N N . GLY B 1 91 ? -29.252 -17.444 98.270 1.00 19.24 91 GLY B N 1
ATOM 3045 C CA . GLY B 1 91 ? -28.505 -16.800 99.336 1.00 20.83 91 GLY B CA 1
ATOM 3046 C C . GLY B 1 91 ? -29.342 -16.657 100.594 1.00 20.49 91 GLY B C 1
ATOM 3047 O O . GLY B 1 91 ? -30.571 -16.765 100.553 1.00 21.19 91 GLY B O 1
ATOM 3048 N N . THR B 1 92 ? -28.678 -16.417 101.717 1.00 21.66 92 THR B N 1
ATOM 3049 C CA . THR B 1 92 ? -29.360 -16.251 102.999 1.00 22.93 92 THR B CA 1
ATOM 3050 C C . THR B 1 92 ? -30.040 -14.893 103.121 1.00 26.01 92 THR B C 1
ATOM 3051 O O . THR B 1 92 ? -30.974 -14.724 103.909 1.00 26.13 92 THR B O 1
ATOM 3055 N N . GLY B 1 93 ? -29.574 -13.926 102.340 1.00 27.79 93 GLY B N 1
ATOM 3056 C CA . GLY B 1 93 ? -30.111 -12.583 102.451 1.00 32.52 93 GLY B CA 1
ATOM 3057 C C . GLY B 1 93 ? -29.429 -12.025 103.694 1.00 36.60 93 GLY B C 1
ATOM 3058 O O . GLY B 1 93 ? -28.546 -12.686 104.248 1.00 35.16 93 GLY B O 1
ATOM 3059 N N . GLY B 1 94 ? -29.806 -10.832 104.143 1.00 39.52 94 GLY B N 1
ATOM 3060 C CA . GLY B 1 94 ? -29.169 -10.291 105.334 1.00 44.39 94 GLY B CA 1
ATOM 3061 C C . GLY B 1 94 ? -28.834 -8.811 105.302 1.00 48.08 94 GLY B C 1
ATOM 3062 O O . GLY B 1 94 ? -29.192 -8.072 106.221 1.00 49.27 94 GLY B O 1
ATOM 3063 N N . ASP B 1 95 ? -28.132 -8.373 104.262 1.00 50.45 95 ASP B N 1
ATOM 3064 C CA . ASP B 1 95 ? -27.776 -6.962 104.139 1.00 52.66 95 ASP B CA 1
ATOM 3065 C C . ASP B 1 95 ? -29.031 -6.172 103.770 1.00 52.95 95 ASP B C 1
ATOM 3066 O O . ASP B 1 95 ? -29.671 -6.442 102.752 1.00 53.87 95 ASP B O 1
ATOM 3071 N N . GLY B 1 96 ? -29.381 -5.195 104.600 1.00 52.54 96 GLY B N 1
ATOM 3072 C CA . GLY B 1 96 ? -30.574 -4.409 104.345 1.00 51.92 96 GLY B CA 1
ATOM 3073 C C . GLY B 1 96 ? -30.388 -3.109 103.586 1.00 51.10 96 GLY B C 1
ATOM 3074 O O . GLY B 1 96 ? -31.002 -2.101 103.934 1.00 51.76 96 GLY B O 1
ATOM 3075 N N . THR B 1 97 ? -29.554 -3.119 102.549 1.00 49.48 97 THR B N 1
ATOM 3076 C CA . THR B 1 97 ? -29.331 -1.911 101.759 1.00 48.09 97 THR B CA 1
ATOM 3077 C C . THR B 1 97 ? -30.202 -1.926 100.506 1.00 45.48 97 THR B C 1
ATOM 3078 O O . THR B 1 97 ? -30.203 -0.977 99.723 1.00 45.11 97 THR B O 1
ATOM 3082 N N . ASN B 1 98 ? -30.935 -3.020 100.326 1.00 43.53 98 ASN B N 1
ATOM 3083 C CA . ASN B 1 98 ? -31.838 -3.186 99.193 1.00 41.14 98 ASN B CA 1
ATOM 3084 C C . ASN B 1 98 ? -31.130 -3.227 97.842 1.00 37.71 98 ASN B C 1
ATOM 3085 O O . ASN B 1 98 ? -31.516 -2.527 96.906 1.00 38.72 98 ASN B O 1
ATOM 3090 N N . SER B 1 99 ? -30.089 -4.049 97.750 1.00 32.26 99 SER B N 1
ATOM 3091 C CA . SER B 1 99 ? -29.347 -4.225 96.505 1.00 29.47 99 SER B CA 1
ATOM 3092 C C . SER B 1 99 ? -30.220 -5.132 95.634 1.00 27.38 99 SER B C 1
ATOM 3093 O O . SER B 1 99 ? -31.027 -5.896 96.159 1.00 27.81 99 SER B O 1
ATOM 3096 N N . ILE B 1 100 ? -30.074 -5.060 94.316 1.00 25.05 100 ILE B N 1
ATOM 3097 C CA . ILE B 1 100 ? -30.904 -5.883 93.439 1.00 25.21 100 ILE B CA 1
ATOM 3098 C C . ILE B 1 100 ? -30.649 -7.383 93.571 1.00 25.35 100 ILE B C 1
ATOM 3099 O O . ILE B 1 100 ? -29.538 -7.815 93.901 1.00 21.93 100 ILE B O 1
ATOM 3104 N N . ASN B 1 101 ? -31.697 -8.168 93.330 1.00 24.12 101 ASN B N 1
ATOM 3105 C CA . ASN B 1 101 ? -31.599 -9.625 93.383 1.00 22.67 101 ASN B CA 1
ATOM 3106 C C . ASN B 1 101 ? -30.686 -10.036 92.227 1.00 21.97 101 ASN B C 1
ATOM 3107 O O . ASN B 1 101 ? -30.767 -9.468 91.141 1.00 21.87 101 ASN B O 1
ATOM 3112 N N . ILE B 1 102 ? -29.829 -11.026 92.458 1.00 21.56 102 ILE B N 1
ATOM 3113 C CA . ILE B 1 102 ? -28.898 -11.495 91.435 1.00 21.20 102 ILE B CA 1
ATOM 3114 C C . ILE B 1 102 ? -29.090 -12.972 91.087 1.00 19.34 102 ILE B C 1
ATOM 3115 O O . ILE B 1 102 ? -28.906 -13.387 89.941 1.00 21.83 102 ILE B O 1
ATOM 3120 N N . SER B 1 103 ? -29.462 -13.760 92.087 1.00 20.23 103 SER B N 1
ATOM 3121 C CA . SER B 1 103 ? -29.640 -15.198 91.919 1.00 18.18 103 SER B CA 1
ATOM 3122 C C . SER B 1 103 ? -30.698 -15.606 90.895 1.00 19.20 103 SER B C 1
ATOM 3123 O O . SER B 1 103 ? -30.511 -16.567 90.145 1.00 17.65 103 SER B O 1
ATOM 3126 N N . THR B 1 104 ? -31.815 -14.890 90.865 1.00 19.42 104 THR B N 1
ATOM 3127 C CA . THR B 1 104 ? -32.882 -15.230 89.925 1.00 19.95 104 THR B CA 1
ATOM 3128 C C . THR B 1 104 ? -32.448 -15.053 88.477 1.00 19.67 104 THR B C 1
ATOM 3129 O O . THR B 1 104 ? -32.654 -15.936 87.645 1.00 19.98 104 THR B O 1
ATOM 3133 N N . ALA B 1 105 ? -31.841 -13.914 88.170 1.00 20.44 105 ALA B N 1
ATOM 3134 C CA . ALA B 1 105 ? -31.375 -13.674 86.811 1.00 20.58 105 ALA B CA 1
ATOM 3135 C C . ALA B 1 105 ? -30.312 -14.715 86.457 1.00 21.09 105 ALA B C 1
ATOM 3136 O O . ALA B 1 105 ? -30.285 -15.236 85.341 1.00 19.73 105 ALA B O 1
ATOM 3138 N N . SER B 1 106 ? -29.443 -15.023 87.419 1.00 20.74 106 SER B N 1
ATOM 3139 C CA . SER B 1 106 ? -28.386 -15.997 87.189 1.00 20.11 106 SER B CA 1
ATOM 3140 C C . SER B 1 106 ? -28.995 -17.347 86.832 1.00 19.85 106 SER B C 1
ATOM 3141 O O . SER B 1 106 ? -28.519 -18.030 85.927 1.00 18.10 106 SER B O 1
ATOM 3144 N N . ALA B 1 107 ? -30.065 -17.719 87.526 1.00 19.71 107 ALA B N 1
ATOM 3145 C CA . ALA B 1 107 ? -30.722 -19.000 87.265 1.00 21.10 107 ALA B CA 1
ATOM 3146 C C . ALA B 1 107 ? -31.183 -19.117 85.812 1.00 20.18 107 ALA B C 1
ATOM 3147 O O . ALA B 1 107 ? -30.944 -20.131 85.154 1.00 20.53 107 ALA B O 1
ATOM 3149 N N . PHE B 1 108 ? -31.837 -18.074 85.313 1.00 19.79 108 PHE B N 1
ATOM 3150 C CA . PHE B 1 108 ? -32.335 -18.088 83.944 1.00 21.88 108 PHE B CA 1
ATOM 3151 C C . PHE B 1 108 ? -31.224 -18.046 82.902 1.00 21.73 108 PHE B C 1
ATOM 3152 O O . PHE B 1 108 ? -31.343 -18.652 81.839 1.00 24.37 108 PHE B O 1
ATOM 3160 N N . VAL B 1 109 ? -30.138 -17.342 83.198 1.00 23.09 109 VAL B N 1
ATOM 3161 C CA . VAL B 1 109 ? -29.029 -17.281 82.250 1.00 22.09 109 VAL B CA 1
ATOM 3162 C C . VAL B 1 109 ? -28.348 -18.656 82.201 1.00 22.40 109 VAL B C 1
ATOM 3163 O O . VAL B 1 109 ? -28.013 -19.158 81.123 1.00 23.30 109 VAL B O 1
ATOM 3167 N N . ALA B 1 110 ? -28.156 -19.272 83.366 1.00 21.87 110 ALA B N 1
ATOM 3168 C CA . ALA B 1 110 ? -27.521 -20.588 83.415 1.00 22.96 110 ALA B CA 1
ATOM 3169 C C . ALA B 1 110 ? -28.379 -21.612 82.680 1.00 22.34 110 ALA B C 1
ATOM 3170 O O . ALA B 1 110 ? -27.871 -22.431 81.912 1.00 23.30 110 ALA B O 1
ATOM 3172 N N . ALA B 1 111 ? -29.685 -21.556 82.921 1.00 22.11 111 ALA B N 1
ATOM 3173 C CA . ALA B 1 111 ? -30.624 -22.470 82.288 1.00 23.58 111 ALA B CA 1
ATOM 3174 C C . ALA B 1 111 ? -30.541 -22.325 80.768 1.00 25.28 111 ALA B C 1
ATOM 3175 O O . ALA B 1 111 ? -30.589 -23.315 80.042 1.00 25.61 111 ALA B O 1
ATOM 3177 N N . SER B 1 112 ? -30.409 -21.089 80.293 1.00 26.75 112 SER B N 1
ATOM 3178 C CA . SER B 1 112 ? -30.308 -20.832 78.858 1.00 28.71 112 SER B CA 1
ATOM 3179 C C . SER B 1 112 ? -29.031 -21.450 78.293 1.00 31.37 112 SER B C 1
ATOM 3180 O O . SER B 1 112 ? -28.983 -21.808 77.115 1.00 32.40 112 SER B O 1
ATOM 3183 N N . CYS B 1 113 ? -28.003 -21.566 79.135 1.00 33.57 113 CYS B N 1
ATOM 3184 C CA . CYS B 1 113 ? -26.725 -22.153 78.727 1.00 35.85 113 CYS B CA 1
ATOM 3185 C C . CYS B 1 113 ? -26.817 -23.674 78.659 1.00 34.84 113 CYS B C 1
ATOM 3186 O O . CYS B 1 113 ? -26.026 -24.321 77.977 1.00 37.60 113 CYS B O 1
ATOM 3189 N N . GLY B 1 114 ? -27.782 -24.242 79.375 1.00 33.51 114 GLY B N 1
ATOM 3190 C CA . GLY B 1 114 ? -27.942 -25.685 79.381 1.00 30.23 114 GLY B CA 1
ATOM 3191 C C . GLY B 1 114 ? -27.808 -26.292 80.769 1.00 29.17 114 GLY B C 1
ATOM 3192 O O . GLY B 1 114 ? -27.977 -27.502 80.944 1.00 27.29 114 GLY B O 1
ATOM 3193 N N . ALA B 1 115 ? -27.509 -25.459 81.762 1.00 25.76 115 ALA B N 1
ATOM 3194 C CA . ALA B 1 115 ? -27.360 -25.944 83.131 1.00 25.65 115 ALA B CA 1
ATOM 3195 C C . ALA B 1 115 ? -28.720 -26.087 83.814 1.00 24.74 115 ALA B C 1
ATOM 3196 O O . ALA B 1 115 ? -29.551 -25.186 83.748 1.00 27.12 115 ALA B O 1
ATOM 3198 N N . LYS B 1 116 ? -28.935 -27.221 84.477 1.00 23.49 116 LYS B N 1
ATOM 3199 C CA . LYS B 1 116 ? -30.193 -27.493 85.177 1.00 22.17 116 LYS B CA 1
ATOM 3200 C C . LYS B 1 116 ? -30.216 -26.782 86.527 1.00 22.39 116 LYS B C 1
ATOM 3201 O O . LYS B 1 116 ? -29.360 -27.037 87.378 1.00 22.12 116 LYS B O 1
ATOM 3207 N N . VAL B 1 117 ? -31.200 -25.910 86.734 1.00 21.83 117 VAL B N 1
ATOM 3208 C CA . VAL B 1 117 ? -31.304 -25.173 87.991 1.00 19.22 117 VAL B CA 1
ATOM 3209 C C . VAL B 1 117 ? -32.672 -25.326 88.653 1.00 19.14 117 VAL B C 1
ATOM 3210 O O . VAL B 1 117 ? -33.689 -24.892 88.111 1.00 18.55 117 VAL B O 1
ATOM 3214 N N . ALA B 1 118 ? -32.685 -25.959 89.820 1.00 17.82 118 ALA B N 1
ATOM 3215 C CA . ALA B 1 118 ? -33.910 -26.136 90.583 1.00 18.57 118 ALA B CA 1
ATOM 3216 C C . ALA B 1 118 ? -33.722 -25.190 91.771 1.00 18.30 118 ALA B C 1
ATOM 3217 O O . ALA B 1 118 ? -33.218 -25.583 92.829 1.00 17.64 118 ALA B O 1
ATOM 3219 N N . LYS B 1 119 ? -34.102 -23.933 91.566 1.00 18.08 119 LYS B N 1
ATOM 3220 C CA . LYS B 1 119 ? -33.955 -22.903 92.589 1.00 17.89 119 LYS B CA 1
ATOM 3221 C C . LYS B 1 119 ? -35.020 -23.050 93.668 1.00 20.62 119 LYS B C 1
ATOM 3222 O O . LYS B 1 119 ? -36.172 -23.395 93.380 1.00 22.76 119 LYS B O 1
ATOM 3228 N N . HIS B 1 120 ? -34.620 -22.774 94.904 1.00 18.96 120 HIS B N 1
ATOM 3229 C CA . HIS B 1 120 ? -35.493 -22.880 96.071 1.00 20.46 120 HIS B CA 1
ATOM 3230 C C . HIS B 1 120 ? -35.312 -21.630 96.926 1.00 20.89 120 HIS B C 1
ATOM 3231 O O . HIS B 1 120 ? -34.203 -21.108 97.049 1.00 18.98 120 HIS B O 1
ATOM 3238 N N . GLY B 1 121 ? -36.400 -21.140 97.510 1.00 22.71 121 GLY B N 1
ATOM 3239 C CA . GLY B 1 121 ? -36.300 -19.958 98.342 1.00 24.39 121 GLY B CA 1
ATOM 3240 C C . GLY B 1 121 ? -37.585 -19.625 99.070 1.00 25.40 121 GLY B C 1
ATOM 3241 O O . GLY B 1 121 ? -38.668 -20.017 98.643 1.00 22.67 121 GLY B O 1
ATOM 3242 N N . ASN B 1 122 ? -37.455 -18.902 100.176 1.00 27.58 122 ASN B N 1
ATOM 3243 C CA . ASN B 1 122 ? -38.607 -18.503 100.974 1.00 31.26 122 ASN B CA 1
ATOM 3244 C C . ASN B 1 122 ? -38.888 -17.026 100.697 1.00 34.68 122 ASN B C 1
ATOM 3245 O O . ASN B 1 122 ? -38.167 -16.390 99.926 1.00 32.82 122 ASN B O 1
ATOM 3250 N N . ARG B 1 123 ? -39.931 -16.485 101.318 1.00 39.24 123 ARG B N 1
ATOM 3251 C CA . ARG B 1 123 ? -40.282 -15.079 101.128 1.00 45.08 123 ARG B CA 1
ATOM 3252 C C . ARG B 1 123 ? -39.015 -14.230 101.120 1.00 47.86 123 ARG B C 1
ATOM 3253 O O . ARG B 1 123 ? -38.764 -13.558 100.094 1.00 49.33 123 ARG B O 1
ATOM 3261 N N . LEU B 1 129 ? -37.344 -7.205 100.649 1.00 56.15 129 LEU B N 1
ATOM 3262 C CA . LEU B 1 129 ? -36.691 -6.350 99.616 1.00 55.92 129 LEU B CA 1
ATOM 3263 C C . LEU B 1 129 ? -36.690 -7.047 98.260 1.00 55.53 129 LEU B C 1
ATOM 3264 O O . LEU B 1 129 ? -35.630 -7.330 97.692 1.00 55.09 129 LEU B O 1
ATOM 3269 N N . ALA B 1 130 ? -37.890 -7.318 97.751 1.00 53.17 130 ALA B N 1
ATOM 3270 C CA . ALA B 1 130 ? -38.071 -7.983 96.464 1.00 49.86 130 ALA B CA 1
ATOM 3271 C C . ALA B 1 130 ? -37.156 -9.193 96.290 1.00 46.45 130 ALA B C 1
ATOM 3272 O O . ALA B 1 130 ? -36.249 -9.184 95.454 1.00 47.35 130 ALA B O 1
ATOM 3274 N N . GLY B 1 131 ? -37.403 -10.231 97.084 1.00 42.00 131 GLY B N 1
ATOM 3275 C CA . GLY B 1 131 ? -36.608 -11.442 96.996 1.00 35.99 131 GLY B CA 1
ATOM 3276 C C . GLY B 1 131 ? -36.904 -12.169 95.698 1.00 30.22 131 GLY B C 1
ATOM 3277 O O . GLY B 1 131 ? -37.654 -11.666 94.863 1.00 29.71 131 GLY B O 1
ATOM 3278 N N . SER B 1 132 ? -36.331 -13.357 95.530 1.00 26.30 132 SER B N 1
ATOM 3279 C CA . SER B 1 132 ? -36.532 -14.138 94.316 1.00 24.21 132 SER B CA 1
ATOM 3280 C C . SER B 1 132 ? -38.002 -14.452 94.035 1.00 25.28 132 SER B C 1
ATOM 3281 O O . SER B 1 132 ? -38.487 -14.263 92.917 1.00 25.23 132 SER B O 1
ATOM 3284 N N . CYS B 1 133 ? -38.715 -14.945 95.038 1.00 24.84 133 CYS B N 1
ATOM 3285 C CA . CYS B 1 133 ? -40.117 -15.284 94.824 1.00 27.00 133 CYS B CA 1
ATOM 3286 C C . CYS B 1 133 ? -40.940 -14.060 94.434 1.00 25.17 133 CYS B C 1
ATOM 3287 O O . CYS B 1 133 ? -41.837 -14.160 93.607 1.00 26.26 133 CYS B O 1
ATOM 3290 N N . ASP B 1 134 ? -40.635 -12.904 95.021 1.00 25.21 134 ASP B N 1
ATOM 3291 C CA . ASP B 1 134 ? -41.377 -11.683 94.691 1.00 27.12 134 ASP B CA 1
ATOM 3292 C C . ASP B 1 134 ? -41.197 -11.318 93.219 1.00 27.92 134 ASP B C 1
ATOM 3293 O O . ASP B 1 134 ? -42.159 -10.963 92.532 1.00 26.99 134 ASP B O 1
ATOM 3298 N N . LEU B 1 135 ? -39.958 -11.405 92.741 1.00 27.17 135 LEU B N 1
ATOM 3299 C CA . LEU B 1 135 ? -39.637 -11.096 91.352 1.00 27.56 135 LEU B CA 1
ATOM 3300 C C . LEU B 1 135 ? -40.284 -12.077 90.390 1.00 27.33 135 LEU B C 1
ATOM 3301 O O . LEU B 1 135 ? -40.773 -11.689 89.331 1.00 27.59 135 LEU B O 1
ATOM 3306 N N . LEU B 1 136 ? -40.261 -13.357 90.746 1.00 26.67 136 LEU B N 1
ATOM 3307 C CA . LEU B 1 136 ? -40.860 -14.374 89.894 1.00 27.36 136 LEU B CA 1
ATOM 3308 C C . LEU B 1 136 ? -42.363 -14.130 89.796 1.00 27.43 136 LEU B C 1
ATOM 3309 O O . LEU B 1 136 ? -42.942 -14.253 88.717 1.00 28.10 136 LEU B O 1
ATOM 3314 N N . GLN B 1 137 ? -42.990 -13.781 90.918 1.00 28.32 137 GLN B N 1
ATOM 3315 C CA . GLN B 1 137 ? -44.422 -13.488 90.924 1.00 31.30 137 GLN B CA 1
ATOM 3316 C C . GLN B 1 137 ? -44.689 -12.380 89.911 1.00 31.01 137 GLN B C 1
ATOM 3317 O O . GLN B 1 137 ? -45.600 -12.478 89.092 1.00 31.65 137 GLN B O 1
ATOM 3323 N N . ALA B 1 138 ? -43.878 -11.328 89.980 1.00 31.31 138 ALA B N 1
ATOM 3324 C CA . ALA B 1 138 ? -44.006 -10.179 89.088 1.00 31.33 138 ALA B CA 1
ATOM 3325 C C . ALA B 1 138 ? -43.810 -10.542 87.618 1.00 32.28 138 ALA B C 1
ATOM 3326 O O . ALA B 1 138 ? -44.318 -9.850 86.737 1.00 32.39 138 ALA B O 1
ATOM 3328 N N . PHE B 1 139 ? -43.061 -11.609 87.348 1.00 31.76 139 PHE B N 1
ATOM 3329 C CA . PHE B 1 139 ? -42.836 -12.033 85.970 1.00 32.19 139 PHE B CA 1
ATOM 3330 C C . PHE B 1 139 ? -43.934 -12.980 85.507 1.00 30.76 139 PHE B C 1
ATOM 3331 O O . PHE B 1 139 ? -43.910 -13.473 84.378 1.00 31.09 139 PHE B O 1
ATOM 3339 N N . GLY B 1 140 ? -44.891 -13.240 86.390 1.00 30.19 140 GLY B N 1
ATOM 3340 C CA . GLY B 1 140 ? -45.991 -14.125 86.053 1.00 30.19 140 GLY B CA 1
ATOM 3341 C C . GLY B 1 140 ? -45.785 -15.595 86.384 1.00 30.67 140 GLY B C 1
ATOM 3342 O O . GLY B 1 140 ? -46.585 -16.430 85.973 1.00 30.84 140 GLY B O 1
ATOM 3343 N N . ILE B 1 141 ? -44.723 -15.929 87.112 1.00 29.95 141 ILE B N 1
ATOM 3344 C CA . ILE B 1 141 ? -44.486 -17.329 87.470 1.00 30.89 141 ILE B CA 1
ATOM 3345 C C . ILE B 1 141 ? -45.308 -17.701 88.710 1.00 29.96 141 ILE B C 1
ATOM 3346 O O . ILE B 1 141 ? -45.301 -16.985 89.709 1.00 31.24 141 ILE B O 1
ATOM 3351 N N . ARG B 1 142 ? -46.002 -18.832 88.628 1.00 28.96 142 ARG B N 1
ATOM 3352 C CA . ARG B 1 142 ? -46.862 -19.342 89.704 1.00 29.01 142 ARG B CA 1
ATOM 3353 C C . ARG B 1 142 ? -46.019 -19.958 90.831 1.00 28.49 142 ARG B C 1
ATOM 3354 O O . ARG B 1 142 ? -45.325 -20.948 90.610 1.00 28.85 142 ARG B O 1
ATOM 3362 N N . LEU B 1 143 ? -46.084 -19.384 92.032 1.00 25.67 143 LEU B N 1
ATOM 3363 C CA . LEU B 1 143 ? -45.304 -19.906 93.156 1.00 25.98 143 LEU B CA 1
ATOM 3364 C C . LEU B 1 143 ? -45.867 -21.199 93.731 1.00 25.65 143 LEU B C 1
ATOM 3365 O O . LEU B 1 143 ? -45.138 -21.963 94.368 1.00 24.48 143 LEU B O 1
ATOM 3370 N N . ASP B 1 144 ? -47.162 -21.445 93.523 1.00 26.46 144 ASP B N 1
ATOM 3371 C CA . ASP B 1 144 ? -47.770 -22.665 94.043 1.00 26.04 144 ASP B CA 1
ATOM 3372 C C . ASP B 1 144 ? -47.877 -23.788 93.017 1.00 27.29 144 ASP B C 1
ATOM 3373 O O . ASP B 1 144 ? -48.671 -24.720 93.181 1.00 27.23 144 ASP B O 1
ATOM 3378 N N . MET B 1 145 ? -47.057 -23.699 91.972 1.00 25.89 145 MET B N 1
ATOM 3379 C CA . MET B 1 145 ? -47.003 -24.707 90.917 1.00 27.28 145 MET B CA 1
ATOM 3380 C C . MET B 1 145 ? -46.816 -26.069 91.603 1.00 25.96 145 MET B C 1
ATOM 3381 O O . MET B 1 145 ? -46.130 -26.161 92.620 1.00 24.46 145 MET B O 1
ATOM 3386 N N . SER B 1 146 ? -47.422 -27.122 91.057 1.00 24.08 146 SER B N 1
ATOM 3387 C CA . SER B 1 146 ? -47.296 -28.453 91.646 1.00 24.52 146 SER B CA 1
ATOM 3388 C C . SER B 1 146 ? -45.876 -28.977 91.463 1.00 23.27 146 SER B C 1
ATOM 3389 O O . SER B 1 146 ? -45.170 -28.562 90.546 1.00 24.35 146 SER B O 1
ATOM 3392 N N . ALA B 1 147 ? -45.461 -29.890 92.334 1.00 23.61 147 ALA B N 1
ATOM 3393 C CA . ALA B 1 147 ? -44.125 -30.462 92.235 1.00 24.19 147 ALA B CA 1
ATOM 3394 C C . ALA B 1 147 ? -43.982 -31.128 90.871 1.00 25.33 147 ALA B C 1
ATOM 3395 O O . ALA B 1 147 ? -42.918 -31.086 90.254 1.00 23.76 147 ALA B O 1
ATOM 3397 N N . GLU B 1 148 ? -45.064 -31.724 90.383 1.00 24.36 148 GLU B N 1
ATOM 3398 C CA . GLU B 1 148 ? -45.019 -32.383 89.077 1.00 25.96 148 GLU B CA 1
ATOM 3399 C C . GLU B 1 148 ? -44.762 -31.391 87.933 1.00 23.72 148 GLU B C 1
ATOM 3400 O O . GLU B 1 148 ? -43.964 -31.670 87.036 1.00 22.42 148 GLU B O 1
ATOM 3406 N N . ASP B 1 149 ? -45.429 -30.239 87.957 1.00 22.89 149 ASP B N 1
ATOM 3407 C CA . ASP B 1 149 ? -45.233 -29.251 86.896 1.00 23.30 149 ASP B CA 1
ATOM 3408 C C . ASP B 1 149 ? -43.857 -28.592 86.981 1.00 21.93 149 ASP B C 1
ATOM 3409 O O . ASP B 1 149 ? -43.267 -28.247 85.957 1.00 22.29 149 ASP B O 1
ATOM 3414 N N . SER B 1 150 ? -43.347 -28.418 88.197 1.00 22.34 150 SER B N 1
ATOM 3415 C CA . SER B 1 150 ? -42.021 -27.834 88.368 1.00 21.00 150 SER B CA 1
ATOM 3416 C C . SER B 1 150 ? -40.980 -28.801 87.800 1.00 19.72 150 SER B C 1
ATOM 3417 O O . SER B 1 150 ? -40.060 -28.390 87.097 1.00 18.71 150 SER B O 1
ATOM 3420 N N . ARG B 1 151 ? -41.126 -30.087 88.105 1.00 19.84 151 ARG B N 1
ATOM 3421 C CA . ARG B 1 151 ? -40.194 -31.087 87.589 1.00 20.59 151 ARG B CA 1
ATOM 3422 C C . ARG B 1 151 ? -40.240 -31.122 86.061 1.00 22.60 151 ARG B C 1
ATOM 3423 O O . ARG B 1 151 ? -39.216 -31.322 85.411 1.00 21.41 151 ARG B O 1
ATOM 3431 N N . GLN B 1 152 ? -41.425 -30.927 85.486 1.00 21.74 152 GLN B N 1
ATOM 3432 C CA . GLN B 1 152 ? -41.542 -30.945 84.031 1.00 25.27 152 GLN B CA 1
ATOM 3433 C C . GLN B 1 152 ? -40.841 -29.718 83.456 1.00 25.37 152 GLN B C 1
ATOM 3434 O O . GLN B 1 152 ? -40.260 -29.785 82.373 1.00 26.62 152 GLN B O 1
ATOM 3440 N N . ALA B 1 153 ? -40.896 -28.600 84.183 1.00 23.84 153 ALA B N 1
ATOM 3441 C CA . ALA B 1 153 ? -40.233 -27.372 83.739 1.00 23.82 153 ALA B CA 1
ATOM 3442 C C . ALA B 1 153 ? -38.719 -27.571 83.834 1.00 22.62 153 ALA B C 1
ATOM 3443 O O . ALA B 1 153 ? -37.968 -27.136 82.961 1.00 22.28 153 ALA B O 1
ATOM 3445 N N . LEU B 1 154 ? -38.273 -28.238 84.892 1.00 21.97 154 LEU B N 1
ATOM 3446 C CA . LEU B 1 154 ? -36.842 -28.504 85.058 1.00 21.25 154 LEU B CA 1
ATOM 3447 C C . LEU B 1 154 ? -36.359 -29.355 83.880 1.00 21.36 154 LEU B C 1
ATOM 3448 O O . LEU B 1 154 ? -35.266 -29.143 83.351 1.00 20.94 154 LEU B O 1
ATOM 3453 N N . ASP B 1 155 ? -37.185 -30.321 83.473 1.00 23.07 155 ASP B N 1
ATOM 3454 C CA . ASP B 1 155 ? -36.859 -31.199 82.348 1.00 23.94 155 ASP B CA 1
ATOM 3455 C C . ASP B 1 155 ? -36.796 -30.411 81.038 1.00 24.28 155 ASP B C 1
ATOM 3456 O O . ASP B 1 155 ? -35.780 -30.428 80.336 1.00 23.81 155 ASP B O 1
ATOM 3461 N N . ASP B 1 156 ? -37.900 -29.739 80.710 1.00 22.94 156 ASP B N 1
ATOM 3462 C CA . ASP B 1 156 ? -38.010 -28.976 79.465 1.00 24.27 156 ASP B CA 1
ATOM 3463 C C . ASP B 1 156 ? -37.202 -27.684 79.365 1.00 24.77 156 ASP B C 1
ATOM 3464 O O . ASP B 1 156 ? -36.505 -27.456 78.377 1.00 25.28 156 ASP B O 1
ATOM 3469 N N . LEU B 1 157 ? -37.319 -26.836 80.381 1.00 21.46 157 LEU B N 1
ATOM 3470 C CA . LEU B 1 157 ? -36.670 -25.528 80.381 1.00 22.31 157 LEU B CA 1
ATOM 3471 C C . LEU B 1 157 ? -35.372 -25.366 81.170 1.00 21.51 157 LEU B C 1
ATOM 3472 O O . LEU B 1 157 ? -34.795 -24.280 81.171 1.00 22.50 157 LEU B O 1
ATOM 3477 N N . ASN B 1 158 ? -34.928 -26.434 81.828 1.00 22.11 158 ASN B N 1
ATOM 3478 C CA . ASN B 1 158 ? -33.708 -26.432 82.646 1.00 21.07 158 ASN B CA 1
ATOM 3479 C C . ASN B 1 158 ? -33.844 -25.554 83.894 1.00 20.46 158 ASN B C 1
ATOM 3480 O O . ASN B 1 158 ? -32.842 -25.191 84.517 1.00 20.06 158 ASN B O 1
ATOM 3485 N N . VAL B 1 159 ? -35.073 -25.211 84.262 1.00 20.17 159 VAL B N 1
ATOM 3486 C CA . VAL B 1 159 ? -35.282 -24.370 85.440 1.00 20.20 159 VAL B CA 1
ATOM 3487 C C . VAL B 1 159 ? -36.692 -24.465 86.024 1.00 20.39 159 VAL B C 1
ATOM 3488 O O . VAL B 1 159 ? -37.673 -24.655 85.301 1.00 20.71 159 VAL B O 1
ATOM 3492 N N . CYS B 1 160 ? -36.770 -24.362 87.344 1.00 18.20 160 CYS B N 1
ATOM 3493 C CA . CYS B 1 160 ? -38.037 -24.356 88.065 1.00 19.22 160 CYS B CA 1
ATOM 3494 C C . CYS B 1 160 ? -37.759 -23.648 89.377 1.00 18.79 160 CYS B C 1
ATOM 3495 O O . CYS B 1 160 ? -36.598 -23.396 89.715 1.00 20.53 160 CYS B O 1
ATOM 3498 N N . PHE B 1 161 ? -38.813 -23.296 90.099 1.00 19.19 161 PHE B N 1
ATOM 3499 C CA . PHE B 1 161 ? -38.659 -22.633 91.383 1.00 19.11 161 PHE B CA 1
ATOM 3500 C C . PHE B 1 161 ? -39.525 -23.329 92.414 1.00 20.15 161 PHE B C 1
ATOM 3501 O O . PHE B 1 161 ? -40.724 -23.533 92.202 1.00 20.67 161 PHE B O 1
ATOM 3509 N N . LEU B 1 162 ? -38.904 -23.677 93.535 1.00 18.44 162 LEU B N 1
ATOM 3510 C CA . LEU B 1 162 ? -39.576 -24.359 94.629 1.00 19.63 162 LEU B CA 1
ATOM 3511 C C . LEU B 1 162 ? -39.705 -23.365 95.790 1.00 19.44 162 LEU B C 1
ATOM 3512 O O . LEU B 1 162 ? -38.720 -23.010 96.440 1.00 20.04 162 LEU B O 1
ATOM 3517 N N . PHE B 1 163 ? -40.933 -22.912 96.025 1.00 18.78 163 PHE B N 1
ATOM 3518 C CA . PHE B 1 163 ? -41.234 -21.940 97.072 1.00 20.38 163 PHE B CA 1
ATOM 3519 C C . PHE B 1 163 ? -41.308 -22.639 98.432 1.00 21.46 163 PHE B C 1
ATOM 3520 O O . PHE B 1 163 ? -42.156 -23.510 98.664 1.00 20.97 163 PHE B O 1
ATOM 3528 N N . ALA B 1 164 ? -40.401 -22.250 99.322 1.00 20.50 164 ALA B N 1
ATOM 3529 C CA . ALA B 1 164 ? -40.292 -22.838 100.654 1.00 19.82 164 ALA B CA 1
ATOM 3530 C C . ALA B 1 164 ? -41.603 -23.069 101.414 1.00 20.65 164 ALA B C 1
ATOM 3531 O O . ALA B 1 164 ? -41.831 -24.161 101.943 1.00 22.83 164 ALA B O 1
ATOM 3533 N N . PRO B 1 165 ? -42.476 -22.050 101.488 1.00 19.74 165 PRO B N 1
ATOM 3534 C CA . PRO B 1 165 ? -43.740 -22.234 102.216 1.00 19.96 165 PRO B CA 1
ATOM 3535 C C . PRO B 1 165 ? -44.623 -23.348 101.648 1.00 21.25 165 PRO B C 1
ATOM 3536 O O . PRO B 1 165 ? -45.510 -23.859 102.339 1.00 21.95 165 PRO B O 1
ATOM 3540 N N . GLN B 1 166 ? -44.374 -23.719 100.394 1.00 20.52 166 GLN B N 1
ATOM 3541 C CA . GLN B 1 166 ? -45.139 -24.773 99.724 1.00 21.35 166 GLN B CA 1
ATOM 3542 C C . GLN B 1 166 ? -44.607 -26.167 100.063 1.00 23.14 166 GLN B C 1
ATOM 3543 O O . GLN B 1 166 ? -45.351 -27.158 100.036 1.00 23.15 166 GLN B O 1
ATOM 3549 N N . TYR B 1 167 ? -43.316 -26.246 100.373 1.00 20.63 167 TYR B N 1
ATOM 3550 C CA . TYR B 1 167 ? -42.697 -27.529 100.681 1.00 22.39 167 TYR B CA 1
ATOM 3551 C C . TYR B 1 167 ? -42.387 -27.782 102.151 1.00 21.33 167 TYR B C 1
ATOM 3552 O O . TYR B 1 167 ? -42.282 -28.929 102.565 1.00 23.65 167 TYR B O 1
ATOM 3561 N N . HIS B 1 168 ? -42.233 -26.720 102.934 1.00 24.53 168 HIS B N 1
ATOM 3562 C CA . HIS B 1 168 ? -41.921 -26.856 104.354 1.00 24.17 168 HIS B CA 1
ATOM 3563 C C . HIS B 1 168 ? -43.018 -26.186 105.169 1.00 25.35 168 HIS B C 1
ATOM 3564 O O . HIS B 1 168 ? -42.902 -25.011 105.537 1.00 25.68 168 HIS B O 1
ATOM 3571 N N . THR B 1 169 ? -44.077 -26.937 105.460 1.00 24.42 169 THR B N 1
ATOM 3572 C CA . THR B 1 169 ? -45.206 -26.377 106.196 1.00 25.79 169 THR B CA 1
ATOM 3573 C C . THR B 1 169 ? -44.867 -25.921 107.611 1.00 26.74 169 THR B C 1
ATOM 3574 O O . THR B 1 169 ? -45.510 -25.014 108.145 1.00 25.47 169 THR B O 1
ATOM 3578 N N . GLY B 1 170 ? -43.847 -26.532 108.207 1.00 26.77 170 GLY B N 1
ATOM 3579 C CA . GLY B 1 170 ? -43.463 -26.169 109.560 1.00 28.33 170 GLY B CA 1
ATOM 3580 C C . GLY B 1 170 ? -42.416 -25.076 109.719 1.00 29.34 170 GLY B C 1
ATOM 3581 O O . GLY B 1 170 ? -42.102 -24.681 110.844 1.00 28.76 170 GLY B O 1
ATOM 3582 N N . PHE B 1 171 ? -41.866 -24.577 108.617 1.00 27.80 171 PHE B N 1
ATOM 3583 C CA . PHE B 1 171 ? -40.846 -23.534 108.715 1.00 29.60 171 PHE B CA 1
ATOM 3584 C C . PHE B 1 171 ? -41.419 -22.259 109.337 1.00 32.25 171 PHE B C 1
ATOM 3585 O O . PHE B 1 171 ? -40.720 -21.531 110.046 1.00 31.45 171 PHE B O 1
ATOM 3593 N N . ARG B 1 172 ? -42.702 -22.007 109.086 1.00 32.43 172 ARG B N 1
ATOM 3594 C CA . ARG B 1 172 ? -43.374 -20.818 109.606 1.00 33.65 172 ARG B CA 1
ATOM 3595 C C . ARG B 1 172 ? -43.537 -20.770 111.127 1.00 33.03 172 ARG B C 1
ATOM 3596 O O . ARG B 1 172 ? -43.892 -19.731 111.675 1.00 33.47 172 ARG B O 1
ATOM 3604 N N . HIS B 1 173 ? -43.279 -21.877 111.813 1.00 32.61 173 HIS B N 1
ATOM 3605 C CA . HIS B 1 173 ? -43.421 -21.896 113.270 1.00 33.70 173 HIS B CA 1
ATOM 3606 C C . HIS B 1 173 ? -42.437 -20.972 113.985 1.00 33.69 173 HIS B C 1
ATOM 3607 O O . HIS B 1 173 ? -42.707 -20.505 115.091 1.00 33.84 173 HIS B O 1
ATOM 3614 N N . ALA B 1 174 ? -41.304 -20.704 113.349 1.00 32.30 174 ALA B N 1
ATOM 3615 C CA . ALA B 1 174 ? -40.276 -19.864 113.953 1.00 33.41 174 ALA B CA 1
ATOM 3616 C C . ALA B 1 174 ? -40.358 -18.381 113.607 1.00 33.25 174 ALA B C 1
ATOM 3617 O O . ALA B 1 174 ? -39.647 -17.571 114.205 1.00 31.16 174 ALA B O 1
ATOM 3619 N N . MET B 1 175 ? -41.218 -18.017 112.659 1.00 32.82 175 MET B N 1
ATOM 3620 C CA . MET B 1 175 ? -41.323 -16.621 112.243 1.00 34.59 175 MET B CA 1
ATOM 3621 C C . MET B 1 175 ? -41.607 -15.583 113.322 1.00 33.81 175 MET B C 1
ATOM 3622 O O . MET B 1 175 ? -40.921 -14.563 113.389 1.00 31.96 175 MET B O 1
ATOM 3627 N N . PRO B 1 176 ? -42.629 -15.807 114.164 1.00 32.51 176 PRO B N 1
ATOM 3628 C CA . PRO B 1 176 ? -42.903 -14.810 115.205 1.00 32.84 176 PRO B CA 1
ATOM 3629 C C . PRO B 1 176 ? -41.677 -14.556 116.082 1.00 30.82 176 PRO B C 1
ATOM 3630 O O . PRO B 1 176 ? -41.258 -13.414 116.248 1.00 30.88 176 PRO B O 1
ATOM 3634 N N . VAL B 1 177 ? -41.101 -15.619 116.636 1.00 29.56 177 VAL B N 1
ATOM 3635 C CA . VAL B 1 177 ? -39.916 -15.481 117.485 1.00 30.24 177 VAL B CA 1
ATOM 3636 C C . VAL B 1 177 ? -38.767 -14.787 116.753 1.00 29.89 177 VAL B C 1
ATOM 3637 O O . VAL B 1 177 ? -38.108 -13.907 117.308 1.00 29.79 177 VAL B O 1
ATOM 3641 N N . ARG B 1 178 ? -38.523 -15.183 115.507 1.00 29.17 178 ARG B N 1
ATOM 3642 C CA . ARG B 1 178 ? -37.438 -14.584 114.736 1.00 28.51 178 ARG B CA 1
ATOM 3643 C C . ARG B 1 178 ? -37.633 -13.078 114.551 1.00 28.81 178 ARG B C 1
ATOM 3644 O O . ARG B 1 178 ? -36.687 -12.302 114.697 1.00 27.31 178 ARG B O 1
ATOM 3652 N N . GLN B 1 179 ? -38.859 -12.668 114.239 1.00 29.29 179 GLN B N 1
ATOM 3653 C CA . GLN B 1 179 ? -39.159 -11.254 114.030 1.00 31.71 179 GLN B CA 1
ATOM 3654 C C . GLN B 1 179 ? -38.985 -10.455 115.316 1.00 31.14 179 GLN B C 1
ATOM 3655 O O . GLN B 1 179 ? -38.411 -9.365 115.312 1.00 32.35 179 GLN B O 1
ATOM 3661 N N . GLN B 1 180 ? -39.482 -11.008 116.414 1.00 29.08 180 GLN B N 1
ATOM 3662 C CA . GLN B 1 180 ? -39.402 -10.347 117.713 1.00 29.37 180 GLN B CA 1
ATOM 3663 C C . GLN B 1 180 ? -37.976 -10.255 118.272 1.00 29.14 180 GLN B C 1
ATOM 3664 O O . GLN B 1 180 ? -37.625 -9.273 118.929 1.00 27.97 180 GLN B O 1
ATOM 3670 N N . LEU B 1 181 ? -37.155 -11.268 118.005 1.00 27.55 181 LEU B N 1
ATOM 3671 C CA . LEU B 1 181 ? -35.778 -11.282 118.499 1.00 29.22 181 LEU B CA 1
ATOM 3672 C C . LEU B 1 181 ? -34.885 -10.267 117.796 1.00 30.51 181 LEU B C 1
ATOM 3673 O O . LEU B 1 181 ? -33.930 -9.765 118.384 1.00 28.06 181 LEU B O 1
ATOM 3678 N N . LYS B 1 182 ? -35.195 -9.980 116.534 1.00 31.63 182 LYS B N 1
ATOM 3679 C CA . LYS B 1 182 ? -34.431 -9.018 115.742 1.00 34.57 182 LYS B CA 1
ATOM 3680 C C . LYS B 1 182 ? -32.916 -9.203 115.813 1.00 35.18 182 LYS B C 1
ATOM 3681 O O . LYS B 1 182 ? -32.166 -8.233 115.975 1.00 37.20 182 LYS B O 1
ATOM 3687 N N . THR B 1 183 ? -32.471 -10.448 115.700 1.00 31.47 183 THR B N 1
ATOM 3688 C CA . THR B 1 183 ? -31.050 -10.760 115.718 1.00 28.91 183 THR B CA 1
ATOM 3689 C C . THR B 1 183 ? -30.864 -12.050 114.922 1.00 28.88 183 THR B C 1
ATOM 3690 O O . THR B 1 183 ? -31.791 -12.850 114.806 1.00 27.57 183 THR B O 1
ATOM 3694 N N . ARG B 1 184 ? -29.674 -12.242 114.364 1.00 28.51 184 ARG B N 1
ATOM 3695 C CA . ARG B 1 184 ? -29.380 -13.437 113.574 1.00 28.88 184 ARG B CA 1
ATOM 3696 C C . ARG B 1 184 ? -29.417 -14.726 114.394 1.00 27.26 184 ARG B C 1
ATOM 3697 O O . ARG B 1 184 ? -28.882 -14.777 115.504 1.00 26.57 184 ARG B O 1
ATOM 3705 N N . THR B 1 185 ? -30.047 -15.765 113.848 1.00 24.18 185 THR B N 1
ATOM 3706 C CA . THR B 1 185 ? -30.095 -17.067 114.512 1.00 24.52 185 THR B CA 1
ATOM 3707 C C . THR B 1 185 ? -29.800 -18.123 113.450 1.00 23.71 185 THR B C 1
ATOM 3708 O O . THR B 1 185 ? -29.624 -17.794 112.276 1.00 22.84 185 THR B O 1
ATOM 3712 N N . ILE B 1 186 ? -29.754 -19.388 113.852 1.00 22.71 186 ILE B N 1
ATOM 3713 C CA . ILE B 1 186 ? -29.462 -20.458 112.904 1.00 21.63 186 ILE B CA 1
ATOM 3714 C C . ILE B 1 186 ? -30.498 -20.523 111.776 1.00 20.91 186 ILE B C 1
ATOM 3715 O O . ILE B 1 186 ? -30.197 -20.980 110.675 1.00 20.08 186 ILE B O 1
ATOM 3720 N N . PHE B 1 187 ? -31.714 -20.058 112.034 1.00 21.10 187 PHE B N 1
ATOM 3721 C CA . PHE B 1 187 ? -32.732 -20.084 110.990 1.00 23.37 187 PHE B CA 1
ATOM 3722 C C . PHE B 1 187 ? -32.360 -19.206 109.799 1.00 25.26 187 PHE B C 1
ATOM 3723 O O . PHE B 1 187 ? -32.870 -19.396 108.701 1.00 26.15 187 PHE B O 1
ATOM 3731 N N . ASN B 1 188 ? -31.471 -18.245 110.018 1.00 24.45 188 ASN B N 1
ATOM 3732 C CA . ASN B 1 188 ? -31.041 -17.371 108.933 1.00 26.12 188 ASN B CA 1
ATOM 3733 C C . ASN B 1 188 ? -30.196 -18.109 107.890 1.00 26.08 188 ASN B C 1
ATOM 3734 O O . ASN B 1 188 ? -30.002 -17.608 106.782 1.00 26.81 188 ASN B O 1
ATOM 3739 N N . VAL B 1 189 ? -29.696 -19.294 108.239 1.00 25.92 189 VAL B N 1
ATOM 3740 C CA . VAL B 1 189 ? -28.877 -20.068 107.307 1.00 26.09 189 VAL B CA 1
ATOM 3741 C C . VAL B 1 189 ? -29.507 -21.392 106.879 1.00 25.01 189 VAL B C 1
ATOM 3742 O O . VAL B 1 189 ? -28.990 -22.067 105.997 1.00 25.08 189 VAL B O 1
ATOM 3746 N N . LEU B 1 190 ? -30.622 -21.760 107.498 1.00 23.91 190 LEU B N 1
ATOM 3747 C CA . LEU B 1 190 ? -31.296 -23.018 107.169 1.00 25.20 190 LEU B CA 1
ATOM 3748 C C . LEU B 1 190 ? -32.012 -23.046 105.816 1.00 24.90 190 LEU B C 1
ATOM 3749 O O . LEU B 1 190 ? -31.998 -24.064 105.133 1.00 24.17 190 LEU B O 1
ATOM 3754 N N . GLY B 1 191 ? -32.639 -21.936 105.435 1.00 24.98 191 GLY B N 1
ATOM 3755 C CA . GLY B 1 191 ? -33.359 -21.887 104.171 1.00 24.38 191 GLY B CA 1
ATOM 3756 C C . GLY B 1 191 ? -32.618 -22.409 102.949 1.00 22.75 191 GLY B C 1
ATOM 3757 O O . GLY B 1 191 ? -33.138 -23.256 102.221 1.00 21.83 191 GLY B O 1
ATOM 3758 N N . PRO B 1 192 ? -31.399 -21.916 102.683 1.00 23.26 192 PRO B N 1
ATOM 3759 C CA . PRO B 1 192 ? -30.631 -22.373 101.520 1.00 22.59 192 PRO B CA 1
ATOM 3760 C C . PRO B 1 192 ? -30.248 -23.848 101.569 1.00 22.33 192 PRO B C 1
ATOM 3761 O O . PRO B 1 192 ? -29.932 -24.443 100.540 1.00 22.49 192 PRO B O 1
ATOM 3765 N N . LEU B 1 193 ? -30.275 -24.432 102.765 1.00 21.33 193 LEU B N 1
ATOM 3766 C CA . LEU B 1 193 ? -29.891 -25.831 102.953 1.00 21.91 193 LEU B CA 1
ATOM 3767 C C . LEU B 1 193 ? -30.997 -26.880 102.848 1.00 23.52 193 LEU B C 1
ATOM 3768 O O . LEU B 1 193 ? -30.716 -28.081 102.894 1.00 23.69 193 LEU B O 1
ATOM 3773 N N . ILE B 1 194 ? -32.241 -26.449 102.687 1.00 22.54 194 ILE B N 1
ATOM 3774 C CA . ILE B 1 194 ? -33.336 -27.412 102.640 1.00 21.29 194 ILE B CA 1
ATOM 3775 C C . ILE B 1 194 ? -34.125 -27.518 101.334 1.00 23.23 194 ILE B C 1
ATOM 3776 O O . ILE B 1 194 ? -35.344 -27.678 101.352 1.00 21.40 194 ILE B O 1
ATOM 3781 N N . ASN B 1 195 ? -33.424 -27.439 100.206 1.00 20.39 195 ASN B N 1
ATOM 3782 C CA . ASN B 1 195 ? -34.064 -27.568 98.901 1.00 21.77 195 ASN B CA 1
ATOM 3783 C C . ASN B 1 195 ? -34.677 -28.982 98.891 1.00 22.00 195 ASN B C 1
ATOM 3784 O O . ASN B 1 195 ? -33.969 -29.979 99.053 1.00 22.77 195 ASN B O 1
ATOM 3789 N N . PRO B 1 196 ? -36.008 -29.083 98.719 1.00 22.52 196 PRO B N 1
ATOM 3790 C CA . PRO B 1 196 ? -36.672 -30.391 98.710 1.00 22.65 196 PRO B CA 1
ATOM 3791 C C . PRO B 1 196 ? -36.335 -31.343 97.563 1.00 22.15 196 PRO B C 1
ATOM 3792 O O . PRO B 1 196 ? -36.703 -32.515 97.605 1.00 19.79 196 PRO B O 1
ATOM 3796 N N . ALA B 1 197 ? -35.628 -30.845 96.552 1.00 21.31 197 ALA B N 1
ATOM 3797 C CA . ALA B 1 197 ? -35.230 -31.670 95.410 1.00 20.42 197 ALA B CA 1
ATOM 3798 C C . ALA B 1 197 ? -33.889 -32.331 95.733 1.00 21.94 197 ALA B C 1
ATOM 3799 O O . ALA B 1 197 ? -33.423 -33.208 94.998 1.00 21.81 197 ALA B O 1
ATOM 3801 N N . ARG B 1 198 ? -33.287 -31.902 96.841 1.00 20.32 198 ARG B N 1
ATOM 3802 C CA . ARG B 1 198 ? -31.998 -32.412 97.297 1.00 23.75 198 ARG B CA 1
ATOM 3803 C C . ARG B 1 198 ? -30.992 -32.475 96.152 1.00 23.90 198 ARG B C 1
ATOM 3804 O O . ARG B 1 198 ? -30.486 -33.540 95.799 1.00 24.55 198 ARG B O 1
ATOM 3812 N N . PRO B 1 199 ? -30.681 -31.309 95.565 1.00 23.34 199 PRO B N 1
ATOM 3813 C CA . PRO B 1 199 ? -29.735 -31.210 94.453 1.00 21.51 199 PRO B CA 1
ATOM 3814 C C . PRO B 1 199 ? -28.329 -31.620 94.866 1.00 22.10 199 PRO B C 1
ATOM 3815 O O . PRO B 1 199 ? -27.933 -31.444 96.016 1.00 22.67 199 PRO B O 1
ATOM 3819 N N . PRO B 1 200 ? -27.562 -32.188 93.929 1.00 22.24 200 PRO B N 1
ATOM 3820 C CA . PRO B 1 200 ? -26.194 -32.613 94.225 1.00 22.83 200 PRO B CA 1
ATOM 3821 C C . PRO B 1 200 ? -25.221 -31.440 94.177 1.00 21.79 200 PRO B C 1
ATOM 3822 O O . PRO B 1 200 ? -24.101 -31.543 94.677 1.00 20.97 200 PRO B O 1
ATOM 3826 N N . LYS B 1 201 ? -25.662 -30.332 93.579 1.00 19.66 201 LYS B N 1
ATOM 3827 C CA . LYS B 1 201 ? -24.822 -29.139 93.428 1.00 20.63 201 LYS B CA 1
ATOM 3828 C C . LYS B 1 201 ? -25.520 -27.872 93.922 1.00 20.97 201 LYS B C 1
ATOM 3829 O O . LYS B 1 201 ? -26.743 -27.763 93.851 1.00 18.05 201 LYS B O 1
ATOM 3835 N N . ALA B 1 202 ? -24.744 -26.907 94.409 1.00 19.66 202 ALA B N 1
ATOM 3836 C CA . ALA B 1 202 ? -25.340 -25.656 94.861 1.00 20.51 202 ALA B CA 1
ATOM 3837 C C . ALA B 1 202 ? -24.360 -24.509 95.056 1.00 19.95 202 ALA B C 1
ATOM 3838 O O . ALA B 1 202 ? -23.248 -24.709 95.542 1.00 18.52 202 ALA B O 1
ATOM 3840 N N . LEU B 1 203 ? -24.780 -23.313 94.640 1.00 18.85 203 LEU B N 1
ATOM 3841 C CA . LEU B 1 203 ? -23.996 -22.096 94.833 1.00 18.58 203 LEU B CA 1
ATOM 3842 C C . LEU B 1 203 ? -24.822 -21.394 95.908 1.00 18.61 203 LEU B C 1
ATOM 3843 O O . LEU B 1 203 ? -25.959 -20.969 95.652 1.00 15.72 203 LEU B O 1
ATOM 3848 N N . ILE B 1 204 ? -24.263 -21.302 97.114 1.00 16.60 204 ILE B N 1
ATOM 3849 C CA . ILE B 1 204 ? -24.962 -20.701 98.245 1.00 17.22 204 ILE B CA 1
ATOM 3850 C C . ILE B 1 204 ? -24.245 -19.489 98.823 1.00 17.37 204 ILE B C 1
ATOM 3851 O O . ILE B 1 204 ? -23.066 -19.567 99.167 1.00 18.07 204 ILE B O 1
ATOM 3856 N N . GLY B 1 205 ? -24.969 -18.378 98.946 1.00 17.20 205 GLY B N 1
ATOM 3857 C CA . GLY B 1 205 ? -24.377 -17.168 99.494 1.00 17.66 205 GLY B CA 1
ATOM 3858 C C . GLY B 1 205 ? -24.765 -16.989 100.949 1.00 16.92 205 GLY B C 1
ATOM 3859 O O . GLY B 1 205 ? -25.897 -17.309 101.337 1.00 17.42 205 GLY B O 1
ATOM 3860 N N . VAL B 1 206 ? -23.835 -16.498 101.765 1.00 16.34 206 VAL B N 1
ATOM 3861 C CA . VAL B 1 206 ? -24.118 -16.278 103.182 1.00 17.14 206 VAL B CA 1
ATOM 3862 C C . VAL B 1 206 ? -23.822 -14.829 103.554 1.00 19.23 206 VAL B C 1
ATOM 3863 O O . VAL B 1 206 ? -23.016 -14.161 102.899 1.00 19.08 206 VAL B O 1
ATOM 3867 N N . TYR B 1 207 ? -24.467 -14.354 104.617 1.00 21.52 207 TYR B N 1
ATOM 3868 C CA . TYR B 1 207 ? -24.336 -12.965 105.040 1.00 21.82 207 TYR B CA 1
ATOM 3869 C C . TYR B 1 207 ? -23.068 -12.533 105.761 1.00 21.95 207 TYR B C 1
ATOM 3870 O O . TYR B 1 207 ? -22.888 -11.344 106.013 1.00 22.21 207 TYR B O 1
ATOM 3879 N N . SER B 1 208 ? -22.193 -13.471 106.103 1.00 22.91 208 SER B N 1
ATOM 3880 C CA . SER B 1 208 ? -20.945 -13.106 106.767 1.00 24.47 208 SER B CA 1
ATOM 3881 C C . SER B 1 208 ? -19.816 -14.002 106.280 1.00 23.66 208 SER B C 1
ATOM 3882 O O . SER B 1 208 ? -20.046 -15.134 105.871 1.00 24.28 208 SER B O 1
ATOM 3885 N N . PRO B 1 209 ? -18.576 -13.502 106.310 1.00 24.50 209 PRO B N 1
ATOM 3886 C CA . PRO B 1 209 ? -17.440 -14.305 105.855 1.00 25.09 209 PRO B CA 1
ATOM 3887 C C . PRO B 1 209 ? -17.171 -15.530 106.730 1.00 25.22 209 PRO B C 1
ATOM 3888 O O . PRO B 1 209 ? -16.780 -16.585 106.225 1.00 23.32 209 PRO B O 1
ATOM 3892 N N . GLU B 1 210 ? -17.393 -15.400 108.035 1.00 27.27 210 GLU B N 1
ATOM 3893 C CA . GLU B 1 210 ? -17.141 -16.515 108.945 1.00 28.19 210 GLU B CA 1
ATOM 3894 C C . GLU B 1 210 ? -18.116 -17.689 108.792 1.00 26.10 210 GLU B C 1
ATOM 3895 O O . GLU B 1 210 ? -17.881 -18.761 109.333 1.00 24.62 210 GLU B O 1
ATOM 3901 N N . LEU B 1 211 ? -19.204 -17.493 108.054 1.00 24.34 211 LEU B N 1
ATOM 3902 C CA . LEU B 1 211 ? -20.176 -18.569 107.840 1.00 24.01 211 LEU B CA 1
ATOM 3903 C C . LEU B 1 211 ? -19.839 -19.436 106.625 1.00 21.81 211 LEU B C 1
ATOM 3904 O O . LEU B 1 211 ? -20.363 -20.543 106.473 1.00 21.62 211 LEU B O 1
ATOM 3909 N N . VAL B 1 212 ? -18.965 -18.935 105.763 1.00 20.52 212 VAL B N 1
ATOM 3910 C CA . VAL B 1 212 ? -18.608 -19.652 104.546 1.00 19.25 212 VAL B CA 1
ATOM 3911 C C . VAL B 1 212 ? -18.096 -21.085 104.768 1.00 21.15 212 VAL B C 1
ATOM 3912 O O . VAL B 1 212 ? -18.638 -22.039 104.199 1.00 19.27 212 VAL B O 1
ATOM 3916 N N . LEU B 1 213 ? -17.069 -21.250 105.595 1.00 19.23 213 LEU B N 1
ATOM 3917 C CA . LEU B 1 213 ? -16.520 -22.585 105.824 1.00 20.80 213 LEU B CA 1
ATOM 3918 C C . LEU B 1 213 ? -17.466 -23.551 106.548 1.00 21.22 213 LEU B C 1
ATOM 3919 O O . LEU B 1 213 ? -17.699 -24.666 106.076 1.00 20.90 213 LEU B O 1
ATOM 3924 N N . PRO B 1 214 ? -18.031 -23.143 107.695 1.00 22.88 214 PRO B N 1
ATOM 3925 C CA . PRO B 1 214 ? -18.936 -24.076 108.378 1.00 22.31 214 PRO B CA 1
ATOM 3926 C C . PRO B 1 214 ? -20.162 -24.482 107.549 1.00 22.59 214 PRO B C 1
ATOM 3927 O O . PRO B 1 214 ? -20.656 -25.606 107.666 1.00 23.84 214 PRO B O 1
ATOM 3931 N N . ILE B 1 215 ? -20.659 -23.588 106.706 1.00 20.74 215 ILE B N 1
ATOM 3932 C CA . ILE B 1 215 ? -21.809 -23.961 105.894 1.00 20.75 215 ILE B CA 1
ATOM 3933 C C . ILE B 1 215 ? -21.363 -24.970 104.832 1.00 20.02 215 ILE B C 1
ATOM 3934 O O . ILE B 1 215 ? -22.083 -25.919 104.529 1.00 21.72 215 ILE B O 1
ATOM 3939 N N . ALA B 1 216 ? -20.170 -24.788 104.275 1.00 20.77 216 ALA B N 1
ATOM 3940 C CA . ALA B 1 216 ? -19.677 -25.736 103.278 1.00 21.04 216 ALA B CA 1
ATOM 3941 C C . ALA B 1 216 ? -19.495 -27.091 103.963 1.00 22.45 216 ALA B C 1
ATOM 3942 O O . ALA B 1 216 ? -19.749 -28.143 103.372 1.00 22.97 216 ALA B O 1
ATOM 3944 N N . GLN B 1 217 ? -19.064 -27.054 105.219 1.00 21.56 217 GLN B N 1
ATOM 3945 C CA . GLN B 1 217 ? -18.858 -28.269 105.991 1.00 23.25 217 GLN B CA 1
ATOM 3946 C C . GLN B 1 217 ? -20.183 -28.979 106.259 1.00 23.30 217 GLN B C 1
ATOM 3947 O O . GLN B 1 217 ? -20.235 -30.204 106.288 1.00 24.90 217 GLN B O 1
ATOM 3953 N N . ALA B 1 218 ? -21.253 -28.206 106.435 1.00 22.95 218 ALA B N 1
ATOM 3954 C CA . ALA B 1 218 ? -22.583 -28.767 106.673 1.00 22.84 218 ALA B CA 1
ATOM 3955 C C . ALA B 1 218 ? -23.110 -29.408 105.391 1.00 22.87 218 ALA B C 1
ATOM 3956 O O . ALA B 1 218 ? -23.709 -30.483 105.416 1.00 21.80 218 ALA B O 1
ATOM 3958 N N . LEU B 1 219 ? -22.889 -28.734 104.269 1.00 21.57 219 LEU B N 1
ATOM 3959 C CA . LEU B 1 219 ? -23.323 -29.243 102.979 1.00 22.40 219 LEU B CA 1
ATOM 3960 C C . LEU B 1 219 ? -22.702 -30.613 102.708 1.00 25.05 219 LEU B C 1
ATOM 3961 O O . LEU B 1 219 ? -23.332 -31.476 102.092 1.00 26.59 219 LEU B O 1
ATOM 3966 N N . LYS B 1 220 ? -21.469 -30.818 103.162 1.00 24.04 220 LYS B N 1
ATOM 3967 C CA . LYS B 1 220 ? -20.830 -32.106 102.947 1.00 29.89 220 LYS B CA 1
ATOM 3968 C C . LYS B 1 220 ? -21.575 -33.167 103.753 1.00 30.12 220 LYS B C 1
ATOM 3969 O O . LYS B 1 220 ? -21.854 -34.258 103.257 1.00 30.44 220 LYS B O 1
ATOM 3975 N N . VAL B 1 221 ? -21.897 -32.837 104.999 1.00 30.23 221 VAL B N 1
ATOM 3976 C CA . VAL B 1 221 ? -22.620 -33.765 105.861 1.00 29.67 221 VAL B CA 1
ATOM 3977 C C . VAL B 1 221 ? -23.988 -34.095 105.274 1.00 29.29 221 VAL B C 1
ATOM 3978 O O . VAL B 1 221 ? -24.474 -35.217 105.410 1.00 31.17 221 VAL B O 1
ATOM 3982 N N . LEU B 1 222 ? -24.601 -33.124 104.607 1.00 28.01 222 LEU B N 1
ATOM 3983 C CA . LEU B 1 222 ? -25.924 -33.322 104.021 1.00 28.28 222 LEU B CA 1
ATOM 3984 C C . LEU B 1 222 ? -25.925 -34.154 102.737 1.00 28.79 222 LEU B C 1
ATOM 3985 O O . LEU B 1 222 ? -26.989 -34.500 102.222 1.00 30.05 222 LEU B O 1
ATOM 3990 N N . GLY B 1 223 ? -24.741 -34.465 102.219 1.00 29.33 223 GLY B N 1
ATOM 3991 C CA . GLY B 1 223 ? -24.656 -35.274 101.014 1.00 30.07 223 GLY B CA 1
ATOM 3992 C C . GLY B 1 223 ? -24.411 -34.551 99.700 1.00 30.28 223 GLY B C 1
ATOM 3993 O O . GLY B 1 223 ? -24.472 -35.168 98.632 1.00 29.24 223 GLY B O 1
ATOM 3994 N N . TYR B 1 224 ? -24.139 -33.251 99.755 1.00 28.65 224 TYR B N 1
ATOM 3995 C CA . TYR B 1 224 ? -23.878 -32.507 98.529 1.00 27.30 224 TYR B CA 1
ATOM 3996 C C . TYR B 1 224 ? -22.586 -33.007 97.874 1.00 27.31 224 TYR B C 1
ATOM 3997 O O . TYR B 1 224 ? -21.622 -33.361 98.556 1.00 26.86 224 TYR B O 1
ATOM 4006 N N . LYS B 1 225 ? -22.578 -33.043 96.544 1.00 27.91 225 LYS B N 1
ATOM 4007 C CA . LYS B 1 225 ? -21.420 -33.521 95.794 1.00 26.85 225 LYS B CA 1
ATOM 4008 C C . LYS B 1 225 ? -20.445 -32.408 95.418 1.00 27.73 225 LYS B C 1
ATOM 4009 O O . LYS B 1 225 ? -19.238 -32.521 95.654 1.00 25.81 225 LYS B O 1
ATOM 4015 N N . ASN B 1 226 ? -20.969 -31.340 94.822 1.00 27.06 226 ASN B N 1
ATOM 4016 C CA . ASN B 1 226 ? -20.145 -30.203 94.422 1.00 25.50 226 ASN B CA 1
ATOM 4017 C C . ASN B 1 226 ? -20.871 -28.932 94.800 1.00 25.20 226 ASN B C 1
ATOM 4018 O O . ASN B 1 226 ? -21.989 -28.686 94.345 1.00 26.10 226 ASN B O 1
ATOM 4023 N N . ALA B 1 227 ? -20.237 -28.114 95.627 1.00 21.78 227 ALA B N 1
ATOM 4024 C CA . ALA B 1 227 ? -20.872 -26.882 96.054 1.00 20.00 227 ALA B CA 1
ATOM 4025 C C . ALA B 1 227 ? -19.862 -25.786 96.353 1.00 19.82 227 ALA B C 1
ATOM 4026 O O . ALA B 1 227 ? -18.685 -26.049 96.595 1.00 20.32 227 ALA B O 1
ATOM 4028 N N . ALA B 1 228 ? -20.335 -24.549 96.308 1.00 19.49 228 ALA B N 1
ATOM 4029 C CA . ALA B 1 228 ? -19.497 -23.398 96.613 1.00 18.83 228 ALA B CA 1
ATOM 4030 C C . ALA B 1 228 ? -20.328 -22.471 97.487 1.00 19.28 228 ALA B C 1
ATOM 4031 O O . ALA B 1 228 ? -21.469 -22.149 97.151 1.00 19.35 228 ALA B O 1
ATOM 4033 N N . VAL B 1 229 ? -19.758 -22.064 98.614 1.00 17.29 229 VAL B N 1
ATOM 4034 C CA . VAL B 1 229 ? -20.429 -21.155 99.543 1.00 17.03 229 VAL B CA 1
ATOM 4035 C C . VAL B 1 229 ? -19.646 -19.859 99.424 1.00 18.63 229 VAL B C 1
ATOM 4036 O O . VAL B 1 229 ? -18.404 -19.883 99.431 1.00 17.15 229 VAL B O 1
ATOM 4040 N N . VAL B 1 230 ? -20.351 -18.737 99.307 1.00 17.50 230 VAL B N 1
ATOM 4041 C CA . VAL B 1 230 ? -19.684 -17.451 99.123 1.00 18.59 230 VAL B CA 1
ATOM 4042 C C . VAL B 1 230 ? -20.195 -16.250 99.923 1.00 18.16 230 VAL B C 1
ATOM 4043 O O . VAL B 1 230 ? -21.334 -16.211 100.379 1.00 15.49 230 VAL B O 1
ATOM 4047 N N . HIS B 1 231 ? -19.313 -15.269 100.077 1.00 15.90 231 HIS B N 1
ATOM 4048 C CA . HIS B 1 231 ? -19.637 -14.003 100.727 1.00 18.24 231 HIS B CA 1
ATOM 4049 C C . HIS B 1 231 ? -18.632 -12.990 100.212 1.00 18.11 231 HIS B C 1
ATOM 4050 O O . HIS B 1 231 ? -17.431 -13.238 100.270 1.00 19.05 231 HIS B O 1
ATOM 4057 N N . GLY B 1 232 ? -19.116 -11.857 99.715 1.00 18.69 232 GLY B N 1
ATOM 4058 C CA . GLY B 1 232 ? -18.203 -10.845 99.205 1.00 20.85 232 GLY B CA 1
ATOM 4059 C C . GLY B 1 232 ? -18.612 -9.422 99.535 1.00 21.48 232 GLY B C 1
ATOM 4060 O O . GLY B 1 232 ? -19.727 -8.998 99.225 1.00 20.90 232 GLY B O 1
ATOM 4061 N N . GLY B 1 233 ? -17.708 -8.685 100.174 1.00 22.23 233 GLY B N 1
ATOM 4062 C CA . GLY B 1 233 ? -17.976 -7.300 100.529 1.00 23.09 233 GLY B CA 1
ATOM 4063 C C . GLY B 1 233 ? -19.337 -7.022 101.146 1.00 22.82 233 GLY B C 1
ATOM 4064 O O . GLY B 1 233 ? -20.012 -6.061 100.769 1.00 25.21 233 GLY B O 1
ATOM 4065 N N . GLY B 1 234 ? -19.751 -7.860 102.088 1.00 23.29 234 GLY B N 1
ATOM 4066 C CA . GLY B 1 234 ? -21.035 -7.651 102.738 1.00 22.88 234 GLY B CA 1
ATOM 4067 C C . GLY B 1 234 ? -22.234 -8.283 102.047 1.00 22.30 234 GLY B C 1
ATOM 4068 O O . GLY B 1 234 ? -23.337 -8.276 102.599 1.00 23.06 234 GLY B O 1
ATOM 4069 N N . MET B 1 235 ? -22.035 -8.833 100.853 1.00 20.97 235 MET B N 1
ATOM 4070 C CA . MET B 1 235 ? -23.137 -9.452 100.118 1.00 22.90 235 MET B CA 1
ATOM 4071 C C . MET B 1 235 ? -23.092 -10.984 100.089 1.00 22.45 235 MET B C 1
ATOM 4072 O O . MET B 1 235 ? -22.015 -11.592 100.059 1.00 21.28 235 MET B O 1
ATOM 4077 N N . ASP B 1 236 ? -24.278 -11.593 100.103 1.00 19.10 236 ASP B N 1
ATOM 4078 C CA . ASP B 1 236 ? -24.426 -13.049 100.059 1.00 18.81 236 ASP B CA 1
ATOM 4079 C C . ASP B 1 236 ? -24.431 -13.539 98.605 1.00 19.58 236 ASP B C 1
ATOM 4080 O O . ASP B 1 236 ? -25.377 -14.197 98.161 1.00 18.57 236 ASP B O 1
ATOM 4085 N N . GLU B 1 237 ? -23.366 -13.229 97.871 1.00 18.78 237 GLU B N 1
ATOM 4086 C CA . GLU B 1 237 ? -23.263 -13.627 96.467 1.00 19.90 237 GLU B CA 1
ATOM 4087 C C . GLU B 1 237 ? -21.833 -13.385 96.010 1.00 19.48 237 GLU B C 1
ATOM 4088 O O . GLU B 1 237 ? -21.018 -12.865 96.771 1.00 19.64 237 GLU B O 1
ATOM 4094 N N . VAL B 1 238 ? -21.523 -13.773 94.777 1.00 16.57 238 VAL B N 1
ATOM 4095 C CA . VAL B 1 238 ? -20.192 -13.492 94.247 1.00 17.66 238 VAL B CA 1
ATOM 4096 C C . VAL B 1 238 ? -20.233 -11.977 94.036 1.00 19.58 238 VAL B C 1
ATOM 4097 O O . VAL B 1 238 ? -21.121 -11.460 93.344 1.00 19.54 238 VAL B O 1
ATOM 4101 N N . ALA B 1 239 ? -19.290 -11.261 94.636 1.00 18.03 239 ALA B N 1
ATOM 4102 C CA . ALA B 1 239 ? -19.288 -9.804 94.542 1.00 20.11 239 ALA B CA 1
ATOM 4103 C C . ALA B 1 239 ? -18.596 -9.241 93.314 1.00 20.91 239 ALA B C 1
ATOM 4104 O O . ALA B 1 239 ? -17.647 -9.822 92.789 1.00 21.38 239 ALA B O 1
ATOM 4106 N N . ILE B 1 240 ? -19.085 -8.093 92.865 1.00 21.20 240 ILE B N 1
ATOM 4107 C CA . ILE B 1 240 ? -18.521 -7.427 91.706 1.00 21.79 240 ILE B CA 1
ATOM 4108 C C . ILE B 1 240 ? -17.739 -6.191 92.168 1.00 20.89 240 ILE B C 1
ATOM 4109 O O . ILE B 1 240 ? -16.958 -5.621 91.417 1.00 21.14 240 ILE B O 1
ATOM 4114 N N . HIS B 1 241 ? -17.934 -5.809 93.425 1.00 20.23 241 HIS B N 1
ATOM 4115 C CA . HIS B 1 241 ? -17.287 -4.625 93.983 1.00 20.73 241 HIS B CA 1
ATOM 4116 C C . HIS B 1 241 ? -16.139 -4.923 94.939 1.00 22.68 241 HIS B C 1
ATOM 4117 O O . HIS B 1 241 ? -15.476 -4.000 95.428 1.00 23.61 241 HIS B O 1
ATOM 4124 N N . THR B 1 242 ? -15.903 -6.200 95.209 1.00 20.96 242 THR B N 1
ATOM 4125 C CA . THR B 1 242 ? -14.864 -6.580 96.158 1.00 21.19 242 THR B CA 1
ATOM 4126 C C . THR B 1 242 ? -14.490 -8.049 96.021 1.00 20.75 242 THR B C 1
ATOM 4127 O O . THR B 1 242 ? -15.110 -8.795 95.262 1.00 17.27 242 THR B O 1
ATOM 4129 N N . PRO B 1 243 ? -13.453 -8.485 96.750 1.00 22.37 243 PRO B N 1
ATOM 4130 C CA . PRO B 1 243 ? -13.077 -9.894 96.653 1.00 20.78 243 PRO B CA 1
ATOM 4131 C C . PRO B 1 243 ? -14.184 -10.742 97.286 1.00 20.37 243 PRO B C 1
ATOM 4132 O O . PRO B 1 243 ? -14.935 -10.255 98.140 1.00 21.31 243 PRO B O 1
ATOM 4136 N N . THR B 1 244 ? -14.289 -11.996 96.856 1.00 16.76 244 THR B N 1
ATOM 4137 C CA . THR B 1 244 ? -15.294 -12.920 97.377 1.00 17.58 244 THR B CA 1
ATOM 4138 C C . THR B 1 244 ? -14.636 -14.072 98.138 1.00 17.34 244 THR B C 1
ATOM 4139 O O . THR B 1 244 ? -13.709 -14.713 97.628 1.00 17.81 244 THR B O 1
ATOM 4143 N N . GLN B 1 245 ? -15.101 -14.321 99.360 1.00 17.78 245 GLN B N 1
ATOM 4144 C CA . GLN B 1 245 ? -14.574 -15.425 100.155 1.00 18.65 245 GLN B CA 1
ATOM 4145 C C . GLN B 1 245 ? -15.324 -16.670 99.710 1.00 18.31 245 GLN B C 1
ATOM 4146 O O . GLN B 1 245 ? -16.554 -16.671 99.676 1.00 16.94 245 GLN B O 1
ATOM 4152 N N . VAL B 1 246 ? -14.592 -17.728 99.381 1.00 18.13 246 VAL B N 1
ATOM 4153 C CA . VAL B 1 246 ? -15.228 -18.958 98.923 1.00 18.46 246 VAL B CA 1
ATOM 4154 C C . VAL B 1 246 ? -14.798 -20.176 99.729 1.00 19.72 246 VAL B C 1
ATOM 4155 O O . VAL B 1 246 ? -13.712 -20.196 100.310 1.00 17.76 246 VAL B O 1
ATOM 4159 N N . ALA B 1 247 ? -15.675 -21.176 99.771 1.00 18.80 247 ALA B N 1
ATOM 4160 C CA . ALA B 1 247 ? -15.397 -22.468 100.392 1.00 19.65 247 ALA B CA 1
ATOM 4161 C C . ALA B 1 247 ? -16.028 -23.408 99.368 1.00 21.92 247 ALA B C 1
ATOM 4162 O O . ALA B 1 247 ? -17.249 -23.414 99.198 1.00 20.52 247 ALA B O 1
ATOM 4164 N N . GLU B 1 248 ? -15.203 -24.174 98.663 1.00 19.85 248 GLU B N 1
ATOM 4165 C CA . GLU B 1 248 ? -15.721 -25.074 97.639 1.00 20.65 248 GLU B CA 1
ATOM 4166 C C . GLU B 1 248 ? -15.576 -26.543 97.995 1.00 22.27 248 GLU B C 1
ATOM 4167 O O . GLU B 1 248 ? -14.482 -27.002 98.337 1.00 21.28 248 GLU B O 1
ATOM 4173 N N . LEU B 1 249 ? -16.691 -27.268 97.905 1.00 22.15 249 LEU B N 1
ATOM 4174 C CA . LEU B 1 249 ? -16.735 -28.706 98.170 1.00 23.58 249 LEU B CA 1
ATOM 4175 C C . LEU B 1 249 ? -16.618 -29.441 96.832 1.00 23.93 249 LEU B C 1
ATOM 4176 O O . LEU B 1 249 ? -17.394 -29.202 95.898 1.00 20.10 249 LEU B O 1
ATOM 4181 N N . ASN B 1 250 ? -15.642 -30.336 96.735 1.00 26.20 250 ASN B N 1
ATOM 4182 C CA . ASN B 1 250 ? -15.432 -31.088 95.508 1.00 29.59 250 ASN B CA 1
ATOM 4183 C C . ASN B 1 250 ? -14.698 -32.386 95.834 1.00 31.65 250 ASN B C 1
ATOM 4184 O O . ASN B 1 250 ? -13.704 -32.376 96.557 1.00 29.06 250 ASN B O 1
ATOM 4189 N N . ASN B 1 251 ? -15.195 -33.502 95.308 1.00 32.69 251 ASN B N 1
ATOM 4190 C CA . ASN B 1 251 ? -14.566 -34.796 95.549 1.00 34.64 251 ASN B CA 1
ATOM 4191 C C . ASN B 1 251 ? -14.386 -35.077 97.043 1.00 34.16 251 ASN B C 1
ATOM 4192 O O . ASN B 1 251 ? -13.355 -35.603 97.469 1.00 34.64 251 ASN B O 1
ATOM 4197 N N . GLY B 1 252 ? -15.391 -34.710 97.834 1.00 32.66 252 GLY B N 1
ATOM 4198 C CA . GLY B 1 252 ? -15.342 -34.940 99.265 1.00 31.20 252 GLY B CA 1
ATOM 4199 C C . GLY B 1 252 ? -14.353 -34.080 100.029 1.00 30.48 252 GLY B C 1
ATOM 4200 O O . GLY B 1 252 ? -14.087 -34.337 101.202 1.00 31.11 252 GLY B O 1
ATOM 4201 N N . GLU B 1 253 ? -13.803 -33.060 99.379 1.00 28.43 253 GLU B N 1
ATOM 4202 C CA . GLU B 1 253 ? -12.846 -32.177 100.039 1.00 28.80 253 GLU B CA 1
ATOM 4203 C C . GLU B 1 253 ? -13.304 -30.731 99.916 1.00 26.88 253 GLU B C 1
ATOM 4204 O O . GLU B 1 253 ? -13.914 -30.353 98.915 1.00 25.14 253 GLU B O 1
ATOM 4210 N N . ILE B 1 254 ? -13.012 -29.934 100.942 1.00 23.53 254 ILE B N 1
ATOM 4211 C CA . ILE B 1 254 ? -13.394 -28.524 100.965 1.00 23.00 254 ILE B CA 1
ATOM 4212 C C . ILE B 1 254 ? -12.175 -27.611 100.890 1.00 22.44 254 ILE B C 1
ATOM 4213 O O . ILE B 1 254 ? -11.252 -27.719 101.701 1.00 20.13 254 ILE B O 1
ATOM 4218 N N . GLU B 1 255 ? -12.179 -26.723 99.901 1.00 22.64 255 GLU B N 1
ATOM 4219 C CA . GLU B 1 255 ? -11.087 -25.774 99.693 1.00 25.38 255 GLU B CA 1
ATOM 4220 C C . GLU B 1 255 ? -11.524 -24.336 99.963 1.00 24.26 255 GLU B C 1
ATOM 4221 O O . GLU B 1 255 ? -12.581 -23.905 99.490 1.00 24.21 255 GLU B O 1
ATOM 4227 N N . SER B 1 256 ? -10.709 -23.598 100.716 1.00 22.50 256 SER B N 1
ATOM 4228 C CA . SER B 1 256 ? -10.991 -22.194 101.013 1.00 20.33 256 SER B CA 1
ATOM 4229 C C . SER B 1 256 ? -10.120 -21.315 100.111 1.00 21.47 256 SER B C 1
ATOM 4230 O O . SER B 1 256 ? -8.929 -21.568 99.961 1.00 20.18 256 SER B O 1
ATOM 4233 N N . TYR B 1 257 ? -10.714 -20.297 99.499 1.00 19.55 257 TYR B N 1
ATOM 4234 C CA . TYR B 1 257 ? -9.954 -19.367 98.666 1.00 19.21 257 TYR B CA 1
ATOM 4235 C C . TYR B 1 257 ? -10.782 -18.129 98.392 1.00 19.36 257 TYR B C 1
ATOM 4236 O O . TYR B 1 257 ? -11.977 -18.087 98.691 1.00 19.39 257 TYR B O 1
ATOM 4245 N N . GLN B 1 258 ? -10.144 -17.110 97.832 1.00 18.18 258 GLN B N 1
ATOM 4246 C CA . GLN B 1 258 ? -10.867 -15.900 97.486 1.00 19.60 258 GLN B CA 1
ATOM 4247 C C . GLN B 1 258 ? -10.756 -15.651 95.994 1.00 20.40 258 GLN B C 1
ATOM 4248 O O . GLN B 1 258 ? -9.843 -16.161 95.329 1.00 21.28 258 GLN B O 1
ATOM 4254 N N . LEU B 1 259 ? -11.716 -14.898 95.470 1.00 18.63 259 LEU B N 1
ATOM 4255 C CA . LEU B 1 259 ? -11.750 -14.535 94.062 1.00 20.38 259 LEU B CA 1
ATOM 4256 C C . LEU B 1 259 ? -11.938 -13.021 93.978 1.00 21.58 259 LEU B C 1
ATOM 4257 O O . LEU B 1 259 ? -12.445 -12.404 94.916 1.00 20.69 259 LEU B O 1
ATOM 4262 N N . SER B 1 260 ? -11.505 -12.436 92.863 1.00 22.47 260 SER B N 1
ATOM 4263 C CA . SER B 1 260 ? -11.648 -11.002 92.610 1.00 23.77 260 SER B CA 1
ATOM 4264 C C . SER B 1 260 ? -12.386 -10.843 91.282 1.00 21.70 260 SER B C 1
ATOM 4265 O O . SER B 1 260 ? -12.370 -11.746 90.451 1.00 20.57 260 SER B O 1
ATOM 4268 N N . PRO B 1 261 ? -13.034 -9.689 91.059 1.00 21.86 261 PRO B N 1
ATOM 4269 C CA . PRO B 1 261 ? -13.750 -9.497 89.791 1.00 21.62 261 PRO B CA 1
ATOM 4270 C C . PRO B 1 261 ? -12.862 -9.739 88.564 1.00 21.04 261 PRO B C 1
ATOM 4271 O O . PRO B 1 261 ? -13.310 -10.295 87.561 1.00 20.78 261 PRO B O 1
ATOM 4275 N N . GLN B 1 262 ? -11.601 -9.323 88.637 1.00 22.44 262 GLN B N 1
ATOM 4276 C CA . GLN B 1 262 ? -10.707 -9.508 87.494 1.00 23.87 262 GLN B CA 1
ATOM 4277 C C . GLN B 1 262 ? -10.451 -10.979 87.156 1.00 21.97 262 GLN B C 1
ATOM 4278 O O . GLN B 1 262 ? -10.060 -11.308 86.028 1.00 19.92 262 GLN B O 1
ATOM 4284 N N . ASP B 1 263 ? -10.677 -11.864 88.125 1.00 21.02 263 ASP B N 1
ATOM 4285 C CA . ASP B 1 263 ? -10.487 -13.292 87.900 1.00 21.94 263 ASP B CA 1
ATOM 4286 C C . ASP B 1 263 ? -11.523 -13.790 86.893 1.00 21.17 263 ASP B C 1
ATOM 4287 O O . ASP B 1 263 ? -11.330 -14.820 86.243 1.00 22.36 263 ASP B O 1
ATOM 4292 N N . PHE B 1 264 ? -12.628 -13.058 86.784 1.00 18.54 264 PHE B N 1
ATOM 4293 C CA . PHE B 1 264 ? -13.689 -13.402 85.841 1.00 18.08 264 PHE B CA 1
ATOM 4294 C C . PHE B 1 264 ? -13.523 -12.568 84.573 1.00 21.33 264 PHE B C 1
ATOM 4295 O O . PHE B 1 264 ? -14.313 -12.687 83.630 1.00 20.53 264 PHE B O 1
ATOM 4303 N N . GLY B 1 265 ? -12.498 -11.723 84.556 1.00 20.76 265 GLY B N 1
ATOM 4304 C CA . GLY B 1 265 ? -12.274 -10.861 83.410 1.00 21.80 265 GLY B CA 1
ATOM 4305 C C . GLY B 1 265 ? -13.305 -9.744 83.396 1.00 22.12 265 GLY B C 1
ATOM 4306 O O . GLY B 1 265 ? -13.640 -9.205 82.343 1.00 22.79 265 GLY B O 1
ATOM 4307 N N . LEU B 1 266 ? -13.804 -9.385 84.574 1.00 20.71 266 LEU B N 1
ATOM 4308 C CA . LEU B 1 266 ? -14.823 -8.346 84.681 1.00 21.61 266 LEU B CA 1
ATOM 4309 C C . LEU B 1 266 ? -14.321 -7.087 85.386 1.00 23.08 266 LEU B C 1
ATOM 4310 O O . LEU B 1 266 ? -13.452 -7.155 86.247 1.00 21.69 266 LEU B O 1
ATOM 4315 N N . GLN B 1 267 ? -14.877 -5.940 85.012 1.00 24.79 267 GLN B N 1
ATOM 4316 C CA . GLN B 1 267 ? -14.509 -4.672 85.633 1.00 26.69 267 GLN B CA 1
ATOM 4317 C C . GLN B 1 267 ? -15.154 -4.680 87.019 1.00 25.00 267 GLN B C 1
ATOM 4318 O O . GLN B 1 267 ? -16.185 -5.314 87.209 1.00 22.23 267 GLN B O 1
ATOM 4324 N N . SER B 1 268 ? -14.560 -3.973 87.977 1.00 21.45 268 SER B N 1
ATOM 4325 C CA . SER B 1 268 ? -15.090 -3.926 89.337 1.00 23.41 268 SER B CA 1
ATOM 4326 C C . SER B 1 268 ? -15.983 -2.694 89.540 1.00 24.80 268 SER B C 1
ATOM 4327 O O . SER B 1 268 ? -15.491 -1.564 89.630 1.00 24.01 268 SER B O 1
ATOM 4330 N N . TYR B 1 269 ? -17.291 -2.917 89.631 1.00 24.16 269 TYR B N 1
ATOM 4331 C CA . TYR B 1 269 ? -18.235 -1.819 89.827 1.00 24.39 269 TYR B CA 1
ATOM 4332 C C . TYR B 1 269 ? -18.574 -1.638 91.297 1.00 24.71 269 TYR B C 1
ATOM 4333 O O . TYR B 1 269 ? -18.435 -2.561 92.098 1.00 24.79 269 TYR B O 1
ATOM 4342 N N . SER B 1 270 ? -19.020 -0.438 91.646 1.00 24.53 270 SER B N 1
ATOM 4343 C CA . SER B 1 270 ? -19.382 -0.124 93.020 1.00 23.96 270 SER B CA 1
ATOM 4344 C C . SER B 1 270 ? -20.661 -0.842 93.433 1.00 22.88 270 SER B C 1
ATOM 4345 O O . SER B 1 270 ? -21.481 -1.197 92.588 1.00 21.04 270 SER B O 1
ATOM 4348 N N . LEU B 1 271 ? -20.828 -1.053 94.734 1.00 23.95 271 LEU B N 1
ATOM 4349 C CA . LEU B 1 271 ? -22.037 -1.703 95.232 1.00 24.95 271 LEU B CA 1
ATOM 4350 C C . LEU B 1 271 ? -23.223 -0.783 94.937 1.00 25.81 271 LEU B C 1
ATOM 4351 O O . LEU B 1 271 ? -24.347 -1.243 94.738 1.00 24.10 271 LEU B O 1
ATOM 4356 N N . ASN B 1 272 ? -22.966 0.522 94.899 1.00 24.99 272 ASN B N 1
ATOM 4357 C CA . ASN B 1 272 ? -24.019 1.489 94.606 1.00 26.07 272 ASN B CA 1
ATOM 4358 C C . ASN B 1 272 ? -24.592 1.282 93.204 1.00 24.59 272 ASN B C 1
ATOM 4359 O O . ASN B 1 272 ? -25.741 1.640 92.938 1.00 23.27 272 ASN B O 1
ATOM 4364 N N . ALA B 1 273 ? -23.799 0.694 92.313 1.00 21.82 273 ALA B N 1
ATOM 4365 C CA . ALA B 1 273 ? -24.242 0.437 90.945 1.00 22.67 273 ALA B CA 1
ATOM 4366 C C . ALA B 1 273 ? -25.242 -0.717 90.881 1.00 23.58 273 ALA B C 1
ATOM 4367 O O . ALA B 1 273 ? -25.795 -1.004 89.818 1.00 24.12 273 ALA B O 1
ATOM 4369 N N . LEU B 1 274 ? -25.466 -1.380 92.011 1.00 24.74 274 LEU B N 1
ATOM 4370 C CA . LEU B 1 274 ? -26.409 -2.502 92.070 1.00 26.38 274 LEU B CA 1
ATOM 4371 C C . LEU B 1 274 ? -27.618 -2.181 92.947 1.00 27.18 274 LEU B C 1
ATOM 4372 O O . LEU B 1 274 ? -28.375 -3.077 93.325 1.00 28.40 274 LEU B O 1
ATOM 4377 N N . GLN B 1 275 ? -27.800 -0.906 93.273 1.00 27.77 275 GLN B N 1
ATOM 4378 C CA . GLN B 1 275 ? -28.906 -0.491 94.126 1.00 27.52 275 GLN B CA 1
ATOM 4379 C C . GLN B 1 275 ? -30.276 -0.777 93.512 1.00 26.65 275 GLN B C 1
ATOM 4380 O O . GLN B 1 275 ? -30.528 -0.470 92.349 1.00 25.65 275 GLN B O 1
ATOM 4386 N N . GLY B 1 276 ? -31.159 -1.370 94.307 1.00 27.13 276 GLY B N 1
ATOM 4387 C CA . GLY B 1 276 ? -32.498 -1.672 93.824 1.00 26.51 276 GLY B CA 1
ATOM 4388 C C . GLY B 1 276 ? -33.503 -0.644 94.307 1.00 28.26 276 GLY B C 1
ATOM 4389 O O . GLY B 1 276 ? -33.124 0.370 94.902 1.00 26.09 276 GLY B O 1
ATOM 4390 N N . GLY B 1 277 ? -34.785 -0.895 94.058 1.00 27.28 277 GLY B N 1
ATOM 4391 C CA . GLY B 1 277 ? -35.802 0.048 94.486 1.00 28.20 277 GLY B CA 1
ATOM 4392 C C . GLY B 1 277 ? -37.093 -0.630 94.891 1.00 30.35 277 GLY B C 1
ATOM 4393 O O . GLY B 1 277 ? -37.082 -1.646 95.598 1.00 29.68 277 GLY B O 1
ATOM 4394 N N . THR B 1 278 ? -38.210 -0.058 94.452 1.00 29.19 278 THR B N 1
ATOM 4395 C CA . THR B 1 278 ? -39.524 -0.612 94.750 1.00 29.19 278 THR B CA 1
ATOM 4396 C C . THR B 1 278 ? -39.651 -1.921 93.983 1.00 28.73 278 THR B C 1
ATOM 4397 O O . THR B 1 278 ? -38.896 -2.173 93.047 1.00 30.12 278 THR B O 1
ATOM 4401 N N . PRO B 1 279 ? -40.610 -2.774 94.371 1.00 30.19 279 PRO B N 1
ATOM 4402 C CA . PRO B 1 279 ? -40.818 -4.059 93.693 1.00 29.54 279 PRO B CA 1
ATOM 4403 C C . PRO B 1 279 ? -41.042 -3.916 92.186 1.00 28.12 279 PRO B C 1
ATOM 4404 O O . PRO B 1 279 ? -40.543 -4.722 91.402 1.00 27.85 279 PRO B O 1
ATOM 4408 N N . GLU B 1 280 ? -41.792 -2.898 91.771 1.00 28.09 280 GLU B N 1
ATOM 4409 C CA . GLU B 1 280 ? -42.033 -2.717 90.344 1.00 28.28 280 GLU B CA 1
ATOM 4410 C C . GLU B 1 280 ? -40.747 -2.303 89.638 1.00 25.49 280 GLU B C 1
ATOM 4411 O O . GLU B 1 280 ? -40.483 -2.731 88.516 1.00 23.41 280 GLU B O 1
ATOM 4417 N N . GLU B 1 281 ? -39.950 -1.473 90.301 1.00 25.73 281 GLU B N 1
ATOM 4418 C CA . GLU B 1 281 ? -38.690 -1.008 89.723 1.00 25.25 281 GLU B CA 1
ATOM 4419 C C . GLU B 1 281 ? -37.714 -2.174 89.558 1.00 26.07 281 GLU B C 1
ATOM 4420 O O . GLU B 1 281 ? -37.048 -2.290 88.531 1.00 26.12 281 GLU B O 1
ATOM 4426 N N . ASN B 1 282 ? -37.639 -3.047 90.557 1.00 26.34 282 ASN B N 1
ATOM 4427 C CA . ASN B 1 282 ? -36.742 -4.199 90.471 1.00 26.30 282 ASN B CA 1
ATOM 4428 C C . ASN B 1 282 ? -37.166 -5.112 89.326 1.00 27.43 282 ASN B C 1
ATOM 4429 O O . ASN B 1 282 ? -36.327 -5.664 88.614 1.00 25.45 282 ASN B O 1
ATOM 4434 N N . ARG B 1 283 ? -38.476 -5.271 89.157 1.00 28.03 283 ARG B N 1
ATOM 4435 C CA . ARG B 1 283 ? -39.002 -6.108 88.088 1.00 28.26 283 ARG B CA 1
ATOM 4436 C C . ARG B 1 283 ? -38.483 -5.606 86.748 1.00 28.15 283 ARG B C 1
ATOM 4437 O O . ARG B 1 283 ? -37.957 -6.378 85.946 1.00 26.26 283 ARG B O 1
ATOM 4445 N N . ASP B 1 284 ? -38.639 -4.305 86.512 1.00 27.22 284 ASP B N 1
ATOM 4446 C CA . ASP B 1 284 ? -38.204 -3.698 85.262 1.00 27.85 284 ASP B CA 1
ATOM 4447 C C . ASP B 1 284 ? -36.689 -3.740 85.075 1.00 27.62 284 ASP B C 1
ATOM 4448 O O . ASP B 1 284 ? -36.206 -3.878 83.955 1.00 26.84 284 ASP B O 1
ATOM 4453 N N . ILE B 1 285 ? -35.941 -3.608 86.165 1.00 27.63 285 ILE B N 1
ATOM 4454 C CA . ILE B 1 285 ? -34.482 -3.656 86.083 1.00 27.50 285 ILE B CA 1
ATOM 4455 C C . ILE B 1 285 ? -34.058 -5.043 85.606 1.00 26.63 285 ILE B C 1
ATOM 4456 O O . ILE B 1 285 ? -33.259 -5.174 84.677 1.00 27.31 285 ILE B O 1
ATOM 4461 N N . LEU B 1 286 ? -34.616 -6.071 86.239 1.00 25.73 286 LEU B N 1
ATOM 4462 C CA . LEU B 1 286 ? -34.302 -7.455 85.903 1.00 24.76 286 LEU B CA 1
ATOM 4463 C C . LEU B 1 286 ? -34.795 -7.840 84.512 1.00 25.29 286 LEU B C 1
ATOM 4464 O O . LEU B 1 286 ? -34.125 -8.581 83.795 1.00 21.98 286 LEU B O 1
ATOM 4466 N N . ALA B 1 287 ? -35.970 -7.347 84.132 1.00 24.27 287 ALA B N 1
ATOM 4467 C CA . ALA B 1 287 ? -36.507 -7.645 82.810 1.00 25.23 287 ALA B CA 1
ATOM 4468 C C . ALA B 1 287 ? -35.579 -7.060 81.748 1.00 26.49 287 ALA B C 1
ATOM 4469 O O . ALA B 1 287 ? -35.244 -7.732 80.772 1.00 27.03 287 ALA B O 1
ATOM 4471 N N . ARG B 1 288 ? -35.157 -5.810 81.935 1.00 27.19 288 ARG B N 1
ATOM 4472 C CA . ARG B 1 288 ? -34.251 -5.182 80.973 1.00 27.14 288 ARG B CA 1
ATOM 4473 C C . ARG B 1 288 ? -32.947 -5.975 80.890 1.00 28.04 288 ARG B C 1
ATOM 4474 O O . ARG B 1 288 ? -32.427 -6.226 79.803 1.00 27.53 288 ARG B O 1
ATOM 4482 N N . LEU B 1 289 ? -32.423 -6.370 82.045 1.00 27.42 289 LEU B N 1
ATOM 4483 C CA . LEU B 1 289 ? -31.179 -7.131 82.093 1.00 27.25 289 LEU B CA 1
ATOM 4484 C C . LEU B 1 289 ? -31.265 -8.407 81.254 1.00 26.60 289 LEU B C 1
ATOM 4485 O O . LEU B 1 289 ? -30.455 -8.622 80.352 1.00 26.65 289 LEU B O 1
ATOM 4490 N N . LEU B 1 290 ? -32.253 -9.247 81.544 1.00 24.91 290 LEU B N 1
ATOM 4491 C CA . LEU B 1 290 ? -32.415 -10.505 80.826 1.00 25.85 290 LEU B CA 1
ATOM 4492 C C . LEU B 1 290 ? -32.765 -10.323 79.345 1.00 26.66 290 LEU B C 1
ATOM 4493 O O . LEU B 1 290 ? -32.598 -11.244 78.545 1.00 25.93 290 LEU B O 1
ATOM 4498 N N . GLN B 1 291 ? -33.245 -9.134 78.987 1.00 27.44 291 GLN B N 1
ATOM 4499 C CA . GLN B 1 291 ? -33.597 -8.824 77.603 1.00 29.98 291 GLN B CA 1
ATOM 4500 C C . GLN B 1 291 ? -32.379 -8.268 76.867 1.00 31.35 291 GLN B C 1
ATOM 4501 O O . GLN B 1 291 ? -32.445 -7.962 75.676 1.00 32.03 291 GLN B O 1
ATOM 4507 N N . GLY B 1 292 ? -31.270 -8.135 77.589 1.00 32.42 292 GLY B N 1
ATOM 4508 C CA . GLY B 1 292 ? -30.050 -7.622 76.992 1.00 33.50 292 GLY B CA 1
ATOM 4509 C C . GLY B 1 292 ? -30.029 -6.110 76.869 1.00 34.61 292 GLY B C 1
ATOM 4510 O O . GLY B 1 292 ? -29.421 -5.569 75.945 1.00 35.25 292 GLY B O 1
ATOM 4511 N N . LYS B 1 293 ? -30.685 -5.426 77.804 1.00 33.98 293 LYS B N 1
ATOM 4512 C CA . LYS B 1 293 ? -30.741 -3.967 77.790 1.00 35.95 293 LYS B CA 1
ATOM 4513 C C . LYS B 1 293 ? -30.540 -3.385 79.188 1.00 34.61 293 LYS B C 1
ATOM 4514 O O . LYS B 1 293 ? -31.005 -2.284 79.478 1.00 35.44 293 LYS B O 1
ATOM 4520 N N . GLY B 1 294 ? -29.849 -4.118 80.052 1.00 32.38 294 GLY B N 1
ATOM 4521 C CA . GLY B 1 294 ? -29.646 -3.636 81.406 1.00 30.17 294 GLY B CA 1
ATOM 4522 C C . GLY B 1 294 ? -28.366 -2.856 81.642 1.00 28.91 294 GLY B C 1
ATOM 4523 O O . GLY B 1 294 ? -27.590 -2.608 80.718 1.00 27.34 294 GLY B O 1
ATOM 4524 N N . ASP B 1 295 ? -28.161 -2.462 82.894 1.00 28.56 295 ASP B N 1
ATOM 4525 C CA . ASP B 1 295 ? -26.970 -1.715 83.291 1.00 28.93 295 ASP B CA 1
ATOM 4526 C C . ASP B 1 295 ? -25.759 -2.636 83.225 1.00 28.82 295 ASP B C 1
ATOM 4527 O O . ASP B 1 295 ? -25.855 -3.828 83.539 1.00 25.57 295 ASP B O 1
ATOM 4532 N N . ALA B 1 296 ? -24.623 -2.080 82.819 1.00 26.69 296 ALA B N 1
ATOM 4533 C CA . ALA B 1 296 ? -23.388 -2.851 82.708 1.00 26.20 296 ALA B CA 1
ATOM 4534 C C . ALA B 1 296 ? -23.013 -3.569 84.007 1.00 24.57 296 ALA B C 1
ATOM 4535 O O . ALA B 1 296 ? -22.585 -4.724 83.981 1.00 24.90 296 ALA B O 1
ATOM 4537 N N . ALA B 1 297 ? -23.164 -2.882 85.137 1.00 21.38 297 ALA B N 1
ATOM 4538 C CA . ALA B 1 297 ? -22.820 -3.456 86.433 1.00 21.98 297 ALA B CA 1
ATOM 4539 C C . ALA B 1 297 ? -23.696 -4.654 86.779 1.00 22.42 297 ALA B C 1
ATOM 4540 O O . ALA B 1 297 ? -23.230 -5.633 87.366 1.00 19.64 297 ALA B O 1
ATOM 4542 N N . HIS B 1 298 ? -24.972 -4.565 86.425 1.00 20.72 298 HIS B N 1
ATOM 4543 C CA . HIS B 1 298 ? -25.910 -5.646 86.706 1.00 22.99 298 HIS B CA 1
ATOM 4544 C C . HIS B 1 298 ? -25.513 -6.877 85.903 1.00 21.79 298 HIS B C 1
ATOM 4545 O O . HIS B 1 298 ? -25.480 -7.990 86.431 1.00 22.19 298 HIS B O 1
ATOM 4552 N N . ALA B 1 299 ? -25.213 -6.667 84.625 1.00 20.40 299 ALA B N 1
ATOM 4553 C CA . ALA B 1 299 ? -24.819 -7.757 83.748 1.00 20.95 299 ALA B CA 1
ATOM 4554 C C . ALA B 1 299 ? -23.544 -8.410 84.280 1.00 21.19 299 ALA B C 1
ATOM 4555 O O . ALA B 1 299 ? -23.418 -9.632 84.267 1.00 19.22 299 ALA B O 1
ATOM 4557 N N . ARG B 1 300 ? -22.607 -7.588 84.755 1.00 20.19 300 ARG B N 1
ATOM 4558 C CA . ARG B 1 300 ? -21.347 -8.102 85.287 1.00 19.13 300 ARG B CA 1
ATOM 4559 C C . ARG B 1 300 ? -21.554 -8.949 86.545 1.00 20.05 300 ARG B C 1
ATOM 4560 O O . ARG B 1 300 ? -20.938 -10.008 86.702 1.00 17.76 300 ARG B O 1
ATOM 4562 N N . GLN B 1 301 ? -22.409 -8.475 87.445 1.00 18.98 301 GLN B N 1
ATOM 4563 C CA . GLN B 1 301 ? -22.682 -9.205 88.674 1.00 18.30 301 GLN B CA 1
ATOM 4564 C C . GLN B 1 301 ? -23.277 -10.575 88.344 1.00 19.46 301 GLN B C 1
ATOM 4565 O O . GLN B 1 301 ? -22.853 -11.593 88.892 1.00 17.92 301 GLN B O 1
ATOM 4567 N N . VAL B 1 302 ? -24.263 -10.603 87.453 1.00 18.62 302 VAL B N 1
ATOM 4568 C CA . VAL B 1 302 ? -24.878 -11.874 87.087 1.00 19.07 302 VAL B CA 1
ATOM 4569 C C . VAL B 1 302 ? -23.846 -12.796 86.432 1.00 18.87 302 VAL B C 1
ATOM 4570 O O . VAL B 1 302 ? -23.762 -13.973 86.766 1.00 17.73 302 VAL B O 1
ATOM 4574 N N . ALA B 1 303 ? -23.038 -12.257 85.526 1.00 19.19 303 ALA B N 1
ATOM 4575 C CA . ALA B 1 303 ? -22.041 -13.080 84.852 1.00 19.91 303 ALA B CA 1
ATOM 4576 C C . ALA B 1 303 ? -21.074 -13.749 85.830 1.00 17.62 303 ALA B C 1
ATOM 4577 O O . ALA B 1 303 ? -20.687 -14.903 85.629 1.00 19.54 303 ALA B O 1
ATOM 4579 N N . ALA B 1 304 ? -20.682 -13.034 86.882 1.00 17.16 304 ALA B N 1
ATOM 4580 C CA . ALA B 1 304 ? -19.753 -13.590 87.871 1.00 16.74 304 ALA B CA 1
ATOM 4581 C C . ALA B 1 304 ? -20.378 -14.752 88.640 1.00 17.34 304 ALA B C 1
ATOM 4582 O O . ALA B 1 304 ? -19.725 -15.765 88.922 1.00 17.78 304 ALA B O 1
ATOM 4584 N N . ASN B 1 305 ? -21.649 -14.602 88.989 1.00 17.27 305 ASN B N 1
ATOM 4585 C CA . ASN B 1 305 ? -22.340 -15.645 89.724 1.00 16.98 305 ASN B CA 1
ATOM 4586 C C . ASN B 1 305 ? -22.636 -16.852 88.846 1.00 16.55 305 ASN B C 1
ATOM 4587 O O . ASN B 1 305 ? -22.512 -17.991 89.292 1.00 18.07 305 ASN B O 1
ATOM 4592 N N . VAL B 1 306 ? -23.017 -16.608 87.598 1.00 17.93 306 VAL B N 1
ATOM 4593 C CA . VAL B 1 306 ? -23.287 -17.703 86.672 1.00 18.37 306 VAL B CA 1
ATOM 4594 C C . VAL B 1 306 ? -21.971 -18.453 86.446 1.00 18.71 306 VAL B C 1
ATOM 4595 O O . VAL B 1 306 ? -21.948 -19.686 86.385 1.00 17.71 306 VAL B O 1
ATOM 4599 N N . ALA B 1 307 ? -20.879 -17.699 86.336 1.00 18.37 307 ALA B N 1
ATOM 4600 C CA . ALA B 1 307 ? -19.558 -18.289 86.100 1.00 17.86 307 ALA B CA 1
ATOM 4601 C C . ALA B 1 307 ? -19.139 -19.276 87.190 1.00 19.08 307 ALA B C 1
ATOM 4602 O O . ALA B 1 307 ? -18.631 -20.355 86.882 1.00 19.95 307 ALA B O 1
ATOM 4604 N N . LEU B 1 308 ? -19.336 -18.915 88.455 1.00 15.65 308 LEU B N 1
ATOM 4605 C CA . LEU B 1 308 ? -18.962 -19.818 89.545 1.00 18.41 308 LEU B CA 1
ATOM 4606 C C . LEU B 1 308 ? -19.924 -21.003 89.603 1.00 19.48 308 LEU B C 1
ATOM 4607 O O . LEU B 1 308 ? -19.532 -22.121 89.946 1.00 19.20 308 LEU B O 1
ATOM 4612 N N . LEU B 1 309 ? -21.187 -20.771 89.257 1.00 19.00 309 LEU B N 1
ATOM 4613 C CA . LEU B 1 309 ? -22.153 -21.868 89.260 1.00 18.90 309 LEU B CA 1
ATOM 4614 C C . LEU B 1 309 ? -21.725 -22.927 88.232 1.00 20.65 309 LEU B C 1
ATOM 4615 O O . LEU B 1 309 ? -21.702 -24.123 88.528 1.00 19.05 309 LEU B O 1
ATOM 4620 N N . LEU B 1 310 ? -21.366 -22.479 87.031 1.00 20.38 310 LEU B N 1
ATOM 4621 C CA . LEU B 1 310 ? -20.948 -23.394 85.970 1.00 22.28 310 LEU B CA 1
ATOM 4622 C C . LEU B 1 310 ? -19.704 -24.194 86.350 1.00 22.71 310 LEU B C 1
ATOM 4623 O O . LEU B 1 310 ? -19.488 -25.299 85.847 1.00 24.24 310 LEU B O 1
ATOM 4628 N N . LYS B 1 311 ? -18.886 -23.641 87.241 1.00 25.03 311 LYS B N 1
ATOM 4629 C CA . LYS B 1 311 ? -17.686 -24.337 87.695 1.00 23.48 311 LYS B CA 1
ATOM 4630 C C . LYS B 1 311 ? -18.121 -25.609 88.414 1.00 24.82 311 LYS B C 1
ATOM 4631 O O . LYS B 1 311 ? -17.412 -26.621 88.408 1.00 21.69 311 LYS B O 1
ATOM 4637 N N . LEU B 1 312 ? -19.290 -25.557 89.047 1.00 22.14 312 LEU B N 1
ATOM 4638 C CA . LEU B 1 312 ? -19.785 -26.725 89.764 1.00 23.09 312 LEU B CA 1
ATOM 4639 C C . LEU B 1 312 ? -20.155 -27.829 88.780 1.00 22.69 312 LEU B C 1
ATOM 4640 O O . LEU B 1 312 ? -20.263 -28.996 89.161 1.00 24.26 312 LEU B O 1
ATOM 4645 N N . PHE B 1 313 ? -20.364 -27.444 87.522 1.00 23.31 313 PHE B N 1
ATOM 4646 C CA . PHE B 1 313 ? -20.711 -28.386 86.458 1.00 25.44 313 PHE B CA 1
ATOM 4647 C C . PHE B 1 313 ? -19.487 -28.786 85.629 1.00 26.44 313 PHE B C 1
ATOM 4648 O O . PHE B 1 313 ? -19.627 -29.281 84.509 1.00 27.71 313 PHE B O 1
ATOM 4656 N N . GLY B 1 314 ? -18.293 -28.548 86.160 1.00 26.91 314 GLY B N 1
ATOM 4657 C CA . GLY B 1 314 ? -17.085 -28.930 85.443 1.00 30.09 314 GLY B CA 1
ATOM 4658 C C . GLY B 1 314 ? -16.412 -27.918 84.525 1.00 31.28 314 GLY B C 1
ATOM 4659 O O . GLY B 1 314 ? -15.380 -28.235 83.925 1.00 31.25 314 GLY B O 1
ATOM 4660 N N . GLN B 1 315 ? -16.985 -26.725 84.384 1.00 29.86 315 GLN B N 1
ATOM 4661 C CA . GLN B 1 315 ? -16.390 -25.690 83.536 1.00 31.97 315 GLN B CA 1
ATOM 4662 C C . GLN B 1 315 ? -15.471 -24.883 84.450 1.00 32.43 315 GLN B C 1
ATOM 4663 O O . GLN B 1 315 ? -15.918 -23.982 85.161 1.00 29.04 315 GLN B O 1
ATOM 4669 N N . ASP B 1 316 ? -14.183 -25.216 84.417 1.00 31.80 316 ASP B N 1
ATOM 4670 C CA . ASP B 1 316 ? -13.187 -24.596 85.288 1.00 33.77 316 ASP B CA 1
ATOM 4671 C C . ASP B 1 316 ? -12.643 -23.204 84.967 1.00 31.56 316 ASP B C 1
ATOM 4672 O O . ASP B 1 316 ? -12.094 -22.540 85.849 1.00 29.83 316 ASP B O 1
ATOM 4677 N N . ASN B 1 317 ? -12.774 -22.752 83.728 1.00 28.46 317 ASN B N 1
ATOM 4678 C CA . ASN B 1 317 ? -12.254 -21.431 83.391 1.00 27.34 317 ASN B CA 1
ATOM 4679 C C . ASN B 1 317 ? -13.308 -20.362 83.666 1.00 25.09 317 ASN B C 1
ATOM 4680 O O . ASN B 1 317 ? -14.196 -20.130 82.851 1.00 22.54 317 ASN B O 1
ATOM 4685 N N . LEU B 1 318 ? -13.196 -19.716 84.825 1.00 25.87 318 LEU B N 1
ATOM 4686 C CA . LEU B 1 318 ? -14.144 -18.685 85.244 1.00 24.91 318 LEU B CA 1
ATOM 4687 C C . LEU B 1 318 ? -14.269 -17.529 84.261 1.00 25.19 318 LEU B C 1
ATOM 4688 O O . LEU B 1 318 ? -15.362 -16.999 84.056 1.00 22.62 318 LEU B O 1
ATOM 4693 N N . ARG B 1 319 ? -13.155 -17.133 83.652 1.00 24.18 319 ARG B N 1
ATOM 4694 C CA . ARG B 1 319 ? -13.183 -16.040 82.689 1.00 23.95 319 ARG B CA 1
ATOM 4695 C C . ARG B 1 319 ? -13.993 -16.451 81.460 1.00 22.77 319 ARG B C 1
ATOM 4696 O O . ARG B 1 319 ? -14.811 -15.678 80.954 1.00 21.80 319 ARG B O 1
ATOM 4704 N N . HIS B 1 320 ? -13.763 -17.666 80.971 1.00 21.62 320 HIS B N 1
ATOM 4705 C CA . HIS B 1 320 ? -14.518 -18.139 79.819 1.00 22.71 320 HIS B CA 1
ATOM 4706 C C . HIS B 1 320 ? -16.001 -18.181 80.188 1.00 22.38 320 HIS B C 1
ATOM 4707 O O . HIS B 1 320 ? -16.853 -17.709 79.435 1.00 23.91 320 HIS B O 1
ATOM 4714 N N . ASN B 1 321 ? -16.304 -18.745 81.352 1.00 20.78 321 ASN B N 1
ATOM 4715 C CA . ASN B 1 321 ? -17.690 -18.841 81.809 1.00 22.06 321 ASN B CA 1
ATOM 4716 C C . ASN B 1 321 ? -18.387 -17.476 81.833 1.00 20.92 321 ASN B C 1
ATOM 4717 O O . ASN B 1 321 ? -19.504 -17.338 81.330 1.00 21.21 321 ASN B O 1
ATOM 4722 N N . ALA B 1 322 ? -17.737 -16.467 82.412 1.00 19.91 322 ALA B N 1
ATOM 4723 C CA . ALA B 1 322 ? -18.347 -15.137 82.495 1.00 19.73 322 ALA B CA 1
ATOM 4724 C C . ALA B 1 322 ? -18.585 -14.505 81.127 1.00 22.06 322 ALA B C 1
ATOM 4725 O O . ALA B 1 322 ? -19.643 -13.915 80.882 1.00 20.13 322 ALA B O 1
ATOM 4727 N N . GLN B 1 323 ? -17.604 -14.615 80.235 1.00 23.45 323 GLN B N 1
ATOM 4728 C CA . GLN B 1 323 ? -17.759 -14.049 78.903 1.00 26.00 323 GLN B CA 1
ATOM 4729 C C . GLN B 1 323 ? -18.955 -14.677 78.198 1.00 26.72 323 GLN B C 1
ATOM 4730 O O . GLN B 1 323 ? -19.719 -13.993 77.514 1.00 26.87 323 GLN B O 1
ATOM 4736 N N . LEU B 1 324 ? -19.117 -15.985 78.365 1.00 25.96 324 LEU B N 1
ATOM 4737 C CA . LEU B 1 324 ? -20.232 -16.680 77.740 1.00 28.63 324 LEU B CA 1
ATOM 4738 C C . LEU B 1 324 ? -21.536 -16.227 78.390 1.00 27.77 324 LEU B C 1
ATOM 4739 O O . LEU B 1 324 ? -22.543 -16.041 77.712 1.00 27.32 324 LEU B O 1
ATOM 4744 N N . ALA B 1 325 ? -21.515 -16.034 79.706 1.00 24.47 325 ALA B N 1
ATOM 4745 C CA . ALA B 1 325 ? -22.711 -15.580 80.404 1.00 22.87 325 ALA B CA 1
ATOM 4746 C C . ALA B 1 325 ? -23.112 -14.204 79.865 1.00 23.72 325 ALA B C 1
ATOM 4747 O O . ALA B 1 325 ? -24.300 -13.924 79.661 1.00 20.69 325 ALA B O 1
ATOM 4749 N N . LEU B 1 326 ? -22.123 -13.343 79.640 1.00 23.36 326 LEU B N 1
ATOM 4750 C CA . LEU B 1 326 ? -22.397 -12.007 79.119 1.00 22.95 326 LEU B CA 1
ATOM 4751 C C . LEU B 1 326 ? -23.029 -12.088 77.734 1.00 24.13 326 LEU B C 1
ATOM 4752 O O . LEU B 1 326 ? -23.973 -11.352 77.431 1.00 22.83 326 LEU B O 1
ATOM 4757 N N . GLU B 1 327 ? -22.506 -12.979 76.896 1.00 23.64 327 GLU B N 1
ATOM 4758 C CA . GLU B 1 327 ? -23.037 -13.151 75.546 1.00 26.21 327 GLU B CA 1
ATOM 4759 C C . GLU B 1 327 ? -24.476 -13.645 75.633 1.00 25.14 327 GLU B C 1
ATOM 4760 O O . GLU B 1 327 ? -25.340 -13.206 74.876 1.00 23.93 327 GLU B O 1
ATOM 4766 N N . THR B 1 328 ? -24.729 -14.558 76.566 1.00 24.15 328 THR B N 1
ATOM 4767 C CA . THR B 1 328 ? -26.071 -15.092 76.747 1.00 23.57 328 THR B CA 1
ATOM 4768 C C . THR B 1 328 ? -27.008 -13.961 77.178 1.00 24.09 328 THR B C 1
ATOM 4769 O O . THR B 1 328 ? -28.127 -13.841 76.674 1.00 25.91 328 THR B O 1
ATOM 4773 N N . ILE B 1 329 ? -26.543 -13.123 78.101 1.00 23.06 329 ILE B N 1
ATOM 4774 C CA . ILE B 1 329 ? -27.337 -11.995 78.577 1.00 23.83 329 ILE B CA 1
ATOM 4775 C C . ILE B 1 329 ? -27.674 -11.056 77.413 1.00 25.97 329 ILE B C 1
ATOM 4776 O O . ILE B 1 329 ? -28.830 -10.676 77.223 1.00 25.58 329 ILE B O 1
ATOM 4781 N N . ARG B 1 330 ? -26.654 -10.691 76.641 1.00 26.27 330 ARG B N 1
ATOM 4782 C CA . ARG B 1 330 ? -26.827 -9.801 75.493 1.00 30.62 330 ARG B CA 1
ATOM 4783 C C . ARG B 1 330 ? -27.864 -10.285 74.478 1.00 29.44 330 ARG B C 1
ATOM 4784 O O . ARG B 1 330 ? -28.592 -9.477 73.903 1.00 29.07 330 ARG B O 1
ATOM 4792 N N . SER B 1 331 ? -27.925 -11.598 74.264 1.00 30.46 331 SER B N 1
ATOM 4793 C CA . SER B 1 331 ? -28.856 -12.188 73.302 1.00 29.75 331 SER B CA 1
ATOM 4794 C C . SER B 1 331 ? -30.315 -12.008 73.707 1.00 30.72 331 SER B C 1
ATOM 4795 O O . SER B 1 331 ? -31.201 -11.960 72.852 1.00 32.05 331 SER B O 1
ATOM 4798 N N . GLY B 1 332 ? -30.562 -11.920 75.008 1.00 28.59 332 GLY B N 1
ATOM 4799 C CA . GLY B 1 332 ? -31.921 -11.757 75.489 1.00 28.04 332 GLY B CA 1
ATOM 4800 C C . GLY B 1 332 ? -32.662 -13.080 75.554 1.00 27.96 332 GLY B C 1
ATOM 4801 O O . GLY B 1 332 ? -33.843 -13.114 75.888 1.00 27.22 332 GLY B O 1
ATOM 4802 N N . THR B 1 333 ? -31.970 -14.173 75.245 1.00 28.63 333 THR B N 1
ATOM 4803 C CA . THR B 1 333 ? -32.591 -15.495 75.271 1.00 28.98 333 THR B CA 1
ATOM 4804 C C . THR B 1 333 ? -33.098 -15.862 76.664 1.00 28.34 333 THR B C 1
ATOM 4805 O O . THR B 1 333 ? -34.078 -16.593 76.799 1.00 27.36 333 THR B O 1
ATOM 4809 N N . ALA B 1 334 ? -32.444 -15.347 77.702 1.00 26.16 334 ALA B N 1
ATOM 4810 C CA . ALA B 1 334 ? -32.852 -15.650 79.072 1.00 25.68 334 ALA B CA 1
ATOM 4811 C C . ALA B 1 334 ? -34.245 -15.124 79.397 1.00 26.63 334 ALA B C 1
ATOM 4812 O O . ALA B 1 334 ? -34.976 -15.728 80.190 1.00 25.09 334 ALA B O 1
ATOM 4814 N N . PHE B 1 335 ? -34.619 -13.991 78.813 1.00 25.31 335 PHE B N 1
ATOM 4815 C CA . PHE B 1 335 ? -35.947 -13.464 79.089 1.00 26.98 335 PHE B CA 1
ATOM 4816 C C . PHE B 1 335 ? -37.000 -14.311 78.380 1.00 26.43 335 PHE B C 1
ATOM 4817 O O . PHE B 1 335 ? -38.127 -14.439 78.857 1.00 25.77 335 PHE B O 1
ATOM 4825 N N . GLU B 1 336 ? -36.632 -14.886 77.239 1.00 24.31 336 GLU B N 1
ATOM 4826 C CA . GLU B 1 336 ? -37.555 -15.749 76.510 1.00 26.92 336 GLU B CA 1
ATOM 4827 C C . GLU B 1 336 ? -37.816 -16.969 77.395 1.00 25.98 336 GLU B C 1
ATOM 4828 O O . GLU B 1 336 ? -38.913 -17.525 77.398 1.00 27.10 336 GLU B O 1
ATOM 4834 N N . ARG B 1 337 ? -36.799 -17.372 78.154 1.00 25.68 337 ARG B N 1
ATOM 4835 C CA . ARG B 1 337 ? -36.915 -18.517 79.053 1.00 25.61 337 ARG B CA 1
ATOM 4836 C C . ARG B 1 337 ? -37.828 -18.154 80.230 1.00 26.17 337 ARG B C 1
ATOM 4837 O O . ARG B 1 337 ? -38.561 -19.002 80.744 1.00 25.25 337 ARG B O 1
ATOM 4845 N N . VAL B 1 338 ? -37.785 -16.895 80.663 1.00 24.60 338 VAL B N 1
ATOM 4846 C CA . VAL B 1 338 ? -38.652 -16.453 81.754 1.00 24.29 338 VAL B CA 1
ATOM 4847 C C . VAL B 1 338 ? -40.107 -16.568 81.292 1.00 26.21 338 VAL B C 1
ATOM 4848 O O . VAL B 1 338 ? -40.979 -17.041 82.022 1.00 26.92 338 VAL B O 1
ATOM 4852 N N . THR B 1 339 ? -40.356 -16.123 80.068 1.00 26.86 339 THR B N 1
ATOM 4853 C CA . THR B 1 339 ? -41.690 -16.167 79.487 1.00 27.68 339 THR B CA 1
ATOM 4854 C C . THR B 1 339 ? -42.211 -17.602 79.399 1.00 28.30 339 THR B C 1
ATOM 4855 O O . THR B 1 339 ? -43.394 -17.854 79.624 1.00 29.06 339 THR B O 1
ATOM 4859 N N . ALA B 1 340 ? -41.323 -18.539 79.084 1.00 26.36 340 ALA B N 1
ATOM 4860 C CA . ALA B 1 340 ? -41.703 -19.941 78.966 1.00 27.23 340 ALA B CA 1
ATOM 4861 C C . ALA B 1 340 ? -42.125 -20.549 80.299 1.00 27.04 340 ALA B C 1
ATOM 4862 O O . ALA B 1 340 ? -43.081 -21.319 80.358 1.00 26.88 340 ALA B O 1
ATOM 4864 N N . LEU B 1 341 ? -41.414 -20.212 81.372 1.00 26.42 341 LEU B N 1
ATOM 4865 C CA . LEU B 1 341 ? -41.762 -20.751 82.682 1.00 25.94 341 LEU B CA 1
ATOM 4866 C C . LEU B 1 341 ? -43.070 -20.137 83.166 1.00 25.49 341 LEU B C 1
ATOM 4867 O O . LEU B 1 341 ? -43.878 -20.805 83.816 1.00 26.30 341 LEU B O 1
ATOM 4872 N N . ALA B 1 342 ? -43.285 -18.866 82.847 1.00 25.07 342 ALA B N 1
ATOM 4873 C CA . ALA B 1 342 ? -44.509 -18.190 83.266 1.00 27.00 342 ALA B CA 1
ATOM 4874 C C . ALA B 1 342 ? -45.733 -18.841 82.627 1.00 28.28 342 ALA B C 1
ATOM 4875 O O . ALA B 1 342 ? -46.844 -18.725 83.140 1.00 29.06 342 ALA B O 1
ATOM 4877 N N . ALA B 1 343 ? -45.514 -19.530 81.510 1.00 29.98 343 ALA B N 1
ATOM 4878 C CA . ALA B 1 343 ? -46.593 -20.190 80.777 1.00 30.96 343 ALA B CA 1
ATOM 4879 C C . ALA B 1 343 ? -46.952 -21.555 81.358 1.00 32.70 343 ALA B C 1
ATOM 4880 O O . ALA B 1 343 ? -47.977 -22.138 80.999 1.00 31.58 343 ALA B O 1
ATOM 4882 N N . ARG B 1 344 ? -46.110 -22.066 82.252 1.00 30.84 344 ARG B N 1
ATOM 4883 C CA . ARG B 1 344 ? -46.362 -23.364 82.869 1.00 31.22 344 ARG B CA 1
ATOM 4884 C C . ARG B 1 344 ? -47.276 -23.224 84.087 1.00 31.94 344 ARG B C 1
ATOM 4885 O O . ARG B 1 344 ? -47.447 -22.085 84.571 1.00 31.70 344 ARG B O 1
ATOM 4893 N N . THR C 1 12 ? -37.227 1.076 123.512 1.00 54.85 12 THR C N 1
ATOM 4894 C CA . THR C 1 12 ? -36.418 0.055 122.787 1.00 54.40 12 THR C CA 1
ATOM 4895 C C . THR C 1 12 ? -35.204 -0.364 123.612 1.00 53.96 12 THR C C 1
ATOM 4896 O O . THR C 1 12 ? -34.426 0.478 124.062 1.00 54.58 12 THR C O 1
ATOM 4898 N N . HIS C 1 13 ? -35.050 -1.672 123.802 1.00 52.83 13 HIS C N 1
ATOM 4899 C CA . HIS C 1 13 ? -33.940 -2.217 124.573 1.00 51.46 13 HIS C CA 1
ATOM 4900 C C . HIS C 1 13 ? -33.135 -3.237 123.776 1.00 49.54 13 HIS C C 1
ATOM 4901 O O . HIS C 1 13 ? -32.447 -4.082 124.347 1.00 48.71 13 HIS C O 1
ATOM 4908 N N . GLN C 1 14 ? -33.221 -3.153 122.453 1.00 45.76 14 GLN C N 1
ATOM 4909 C CA . GLN C 1 14 ? -32.485 -4.063 121.588 1.00 43.61 14 GLN C CA 1
ATOM 4910 C C . GLN C 1 14 ? -30.985 -3.963 121.871 1.00 42.29 14 GLN C C 1
ATOM 4911 O O . GLN C 1 14 ? -30.277 -4.973 121.877 1.00 41.56 14 GLN C O 1
ATOM 4917 N N . PRO C 1 15 ? -30.478 -2.739 122.107 1.00 40.89 15 PRO C N 1
ATOM 4918 C CA . PRO C 1 15 ? -29.050 -2.568 122.387 1.00 39.92 15 PRO C CA 1
ATOM 4919 C C . PRO C 1 15 ? -28.555 -3.411 123.560 1.00 37.93 15 PRO C C 1
ATOM 4920 O O . PRO C 1 15 ? -27.500 -4.033 123.480 1.00 37.60 15 PRO C O 1
ATOM 4924 N N . ILE C 1 16 ? -29.318 -3.438 124.647 1.00 36.36 16 ILE C N 1
ATOM 4925 C CA . ILE C 1 16 ? -28.912 -4.218 125.809 1.00 36.04 16 ILE C CA 1
ATOM 4926 C C . ILE C 1 16 ? -29.017 -5.718 125.527 1.00 34.47 16 ILE C C 1
ATOM 4927 O O . ILE C 1 16 ? -28.205 -6.501 126.006 1.00 32.67 16 ILE C O 1
ATOM 4932 N N . LEU C 1 17 ? -30.021 -6.119 124.755 1.00 34.87 17 LEU C N 1
ATOM 4933 C CA . LEU C 1 17 ? -30.174 -7.527 124.410 1.00 34.79 17 LEU C CA 1
ATOM 4934 C C . LEU C 1 17 ? -28.983 -7.951 123.557 1.00 34.99 17 LEU C C 1
ATOM 4935 O O . LEU C 1 17 ? -28.393 -9.006 123.778 1.00 36.46 17 LEU C O 1
ATOM 4940 N N . GLU C 1 18 ? -28.625 -7.110 122.591 1.00 35.81 18 GLU C N 1
ATOM 4941 C CA . GLU C 1 18 ? -27.498 -7.391 121.706 1.00 35.77 18 GLU C CA 1
ATOM 4942 C C . GLU C 1 18 ? -26.236 -7.573 122.534 1.00 35.10 18 GLU C C 1
ATOM 4943 O O . GLU C 1 18 ? -25.428 -8.458 122.269 1.00 35.64 18 GLU C O 1
ATOM 4945 N N . LYS C 1 19 ? -26.072 -6.725 123.542 1.00 34.24 19 LYS C N 1
ATOM 4946 C CA . LYS C 1 19 ? -24.916 -6.805 124.420 1.00 34.31 19 LYS C CA 1
ATOM 4947 C C . LYS C 1 19 ? -24.903 -8.183 125.083 1.00 33.21 19 LYS C C 1
ATOM 4948 O O . LYS C 1 19 ? -23.895 -8.891 125.047 1.00 31.73 19 LYS C O 1
ATOM 4954 N N . LEU C 1 20 ? -26.033 -8.566 125.672 1.00 31.05 20 LEU C N 1
ATOM 4955 C CA . LEU C 1 20 ? -26.152 -9.864 126.333 1.00 30.59 20 LEU C CA 1
ATOM 4956 C C . LEU C 1 20 ? -25.829 -11.030 125.401 1.00 30.97 20 LEU C C 1
ATOM 4957 O O . LEU C 1 20 ? -25.193 -11.998 125.809 1.00 32.93 20 LEU C O 1
ATOM 4962 N N . PHE C 1 21 ? -26.280 -10.935 124.156 1.00 33.23 21 PHE C N 1
ATOM 4963 C CA . PHE C 1 21 ? -26.045 -11.987 123.171 1.00 34.32 21 PHE C CA 1
ATOM 4964 C C . PHE C 1 21 ? -24.570 -12.160 122.838 1.00 36.07 21 PHE C C 1
ATOM 4965 O O . PHE C 1 21 ? -24.164 -13.197 122.309 1.00 36.61 21 PHE C O 1
ATOM 4973 N N . LYS C 1 22 ? -23.768 -11.143 123.140 1.00 36.96 22 LYS C N 1
ATOM 4974 C CA . LYS C 1 22 ? -22.333 -11.209 122.887 1.00 37.02 22 LYS C CA 1
ATOM 4975 C C . LYS C 1 22 ? -21.642 -11.710 124.146 1.00 36.65 22 LYS C C 1
ATOM 4976 O O . LYS C 1 22 ? -20.416 -11.673 124.250 1.00 36.25 22 LYS C O 1
ATOM 4982 N N . SER C 1 23 ? -22.441 -12.177 125.102 1.00 34.57 23 SER C N 1
ATOM 4983 C CA . SER C 1 23 ? -21.919 -12.681 126.365 1.00 34.22 23 SER C CA 1
ATOM 4984 C C . SER C 1 23 ? -21.216 -11.582 127.157 1.00 35.02 23 SER C C 1
ATOM 4985 O O . SER C 1 23 ? -20.205 -11.825 127.814 1.00 35.18 23 SER C O 1
ATOM 4988 N N . GLN C 1 24 ? -21.756 -10.370 127.076 1.00 35.42 24 GLN C N 1
ATOM 4989 C CA . GLN C 1 24 ? -21.209 -9.231 127.805 1.00 36.84 24 GLN C CA 1
ATOM 4990 C C . GLN C 1 24 ? -22.151 -8.946 128.968 1.00 34.97 24 GLN C C 1
ATOM 4991 O O . GLN C 1 24 ? -23.369 -9.051 128.821 1.00 34.06 24 GLN C O 1
ATOM 4997 N N . SER C 1 25 ? -21.592 -8.599 130.124 1.00 33.07 25 SER C N 1
ATOM 4998 C CA . SER C 1 25 ? -22.411 -8.316 131.298 1.00 31.66 25 SER C CA 1
ATOM 4999 C C . SER C 1 25 ? -22.944 -6.888 131.265 1.00 30.96 25 SER C C 1
ATOM 5000 O O . SER C 1 25 ? -22.336 -5.999 130.666 1.00 30.79 25 SER C O 1
ATOM 5003 N N . MET C 1 26 ? -24.092 -6.679 131.900 1.00 28.69 26 MET C N 1
ATOM 5004 C CA . MET C 1 26 ? -24.708 -5.355 131.959 1.00 28.17 26 MET C CA 1
ATOM 5005 C C . MET C 1 26 ? -24.211 -4.618 133.194 1.00 28.03 26 MET C C 1
ATOM 5006 O O . MET C 1 26 ? -23.760 -5.239 134.157 1.00 26.69 26 MET C O 1
ATOM 5011 N N . THR C 1 27 ? -24.302 -3.293 133.161 1.00 28.02 27 THR C N 1
ATOM 5012 C CA . THR C 1 27 ? -23.929 -2.488 134.314 1.00 27.77 27 THR C CA 1
ATOM 5013 C C . THR C 1 27 ? -25.128 -2.623 135.245 1.00 28.23 27 THR C C 1
ATOM 5014 O O . THR C 1 27 ? -26.176 -3.123 134.838 1.00 26.92 27 THR C O 1
ATOM 5018 N N . GLN C 1 28 ? -24.985 -2.187 136.491 1.00 28.03 28 GLN C N 1
ATOM 5019 C CA . GLN C 1 28 ? -26.092 -2.276 137.428 1.00 26.58 28 GLN C CA 1
ATOM 5020 C C . GLN C 1 28 ? -27.283 -1.484 136.901 1.00 26.94 28 GLN C C 1
ATOM 5021 O O . GLN C 1 28 ? -28.428 -1.923 137.021 1.00 26.04 28 GLN C O 1
ATOM 5027 N N . GLU C 1 29 ? -27.020 -0.322 136.307 1.00 26.39 29 GLU C N 1
ATOM 5028 C CA . GLU C 1 29 ? -28.103 0.497 135.772 1.00 27.39 29 GLU C CA 1
ATOM 5029 C C . GLU C 1 29 ? -28.750 -0.130 134.535 1.00 25.58 29 GLU C C 1
ATOM 5030 O O . GLU C 1 29 ? -29.966 -0.058 134.357 1.00 25.06 29 GLU C O 1
ATOM 5036 N N . GLU C 1 30 ? -27.941 -0.734 133.671 1.00 25.34 30 GLU C N 1
ATOM 5037 C CA . GLU C 1 30 ? -28.477 -1.376 132.480 1.00 24.64 30 GLU C CA 1
ATOM 5038 C C . GLU C 1 30 ? -29.411 -2.506 132.905 1.00 23.51 30 GLU C C 1
ATOM 5039 O O . GLU C 1 30 ? -30.497 -2.669 132.354 1.00 21.98 30 GLU C O 1
ATOM 5045 N N . SER C 1 31 ? -28.980 -3.281 133.894 1.00 22.83 31 SER C N 1
ATOM 5046 C CA . SER C 1 31 ? -29.793 -4.386 134.386 1.00 23.90 31 SER C CA 1
ATOM 5047 C C . SER C 1 31 ? -31.079 -3.831 134.995 1.00 24.54 31 SER C C 1
ATOM 5048 O O . SER C 1 31 ? -32.165 -4.371 134.780 1.00 23.70 31 SER C O 1
ATOM 5051 N N . HIS C 1 32 ? -30.954 -2.746 135.756 1.00 24.35 32 HIS C N 1
ATOM 5052 C CA . HIS C 1 32 ? -32.123 -2.116 136.371 1.00 25.27 32 HIS C CA 1
ATOM 5053 C C . HIS C 1 32 ? -33.133 -1.743 135.286 1.00 25.71 32 HIS C C 1
ATOM 5054 O O . HIS C 1 32 ? -34.318 -2.067 135.387 1.00 25.35 32 HIS C O 1
ATOM 5061 N N . GLN C 1 33 ? -32.661 -1.058 134.247 1.00 26.47 33 GLN C N 1
ATOM 5062 C CA . GLN C 1 33 ? -33.533 -0.651 133.149 1.00 26.94 33 GLN C CA 1
ATOM 5063 C C . GLN C 1 33 ? -34.204 -1.847 132.461 1.00 25.69 33 GLN C C 1
ATOM 5064 O O . GLN C 1 33 ? -35.397 -1.809 132.159 1.00 24.37 33 GLN C O 1
ATOM 5070 N N . LEU C 1 34 ? -33.439 -2.906 132.215 1.00 25.34 34 LEU C N 1
ATOM 5071 C CA . LEU C 1 34 ? -33.986 -4.089 131.556 1.00 25.27 34 LEU C CA 1
ATOM 5072 C C . LEU C 1 34 ? -35.098 -4.736 132.378 1.00 25.39 34 LEU C C 1
ATOM 5073 O O . LEU C 1 34 ? -36.137 -5.113 131.836 1.00 24.15 34 LEU C O 1
ATOM 5078 N N . PHE C 1 35 ? -34.891 -4.865 133.685 1.00 24.23 35 PHE C N 1
ATOM 5079 C CA . PHE C 1 35 ? -35.917 -5.485 134.513 1.00 24.95 35 PHE C CA 1
ATOM 5080 C C . PHE C 1 35 ? -37.112 -4.588 134.814 1.00 25.04 35 PHE C C 1
ATOM 5081 O O . PHE C 1 35 ? -38.207 -5.081 135.072 1.00 24.29 35 PHE C O 1
ATOM 5089 N N . ALA C 1 36 ? -36.917 -3.274 134.771 1.00 24.61 36 ALA C N 1
ATOM 5090 C CA . ALA C 1 36 ? -38.039 -2.367 134.993 1.00 26.28 36 ALA C CA 1
ATOM 5091 C C . ALA C 1 36 ? -39.010 -2.587 133.824 1.00 26.47 36 ALA C C 1
ATOM 5092 O O . ALA C 1 36 ? -40.230 -2.598 134.002 1.00 25.79 36 ALA C O 1
ATOM 5094 N N . ALA C 1 37 ? -38.452 -2.771 132.631 1.00 25.16 37 ALA C N 1
ATOM 5095 C CA . ALA C 1 37 ? -39.253 -3.001 131.426 1.00 25.62 37 ALA C CA 1
ATOM 5096 C C . ALA C 1 37 ? -39.962 -4.352 131.500 1.00 25.74 37 ALA C C 1
ATOM 5097 O O . ALA C 1 37 ? -41.121 -4.487 131.107 1.00 25.96 37 ALA C O 1
ATOM 5099 N N . ILE C 1 38 ? -39.260 -5.356 132.002 1.00 24.70 38 ILE C N 1
ATOM 5100 C CA . ILE C 1 38 ? -39.841 -6.684 132.121 1.00 25.17 38 ILE C CA 1
ATOM 5101 C C . ILE C 1 38 ? -41.066 -6.682 133.035 1.00 25.90 38 ILE C C 1
ATOM 5102 O O . ILE C 1 38 ? -42.117 -7.201 132.662 1.00 26.73 38 ILE C O 1
ATOM 5107 N N . VAL C 1 39 ? -40.942 -6.091 134.224 1.00 25.13 39 VAL C N 1
ATOM 5108 C CA . VAL C 1 39 ? -42.068 -6.067 135.157 1.00 25.74 39 VAL C CA 1
ATOM 5109 C C . VAL C 1 39 ? -43.183 -5.126 134.739 1.00 27.04 39 VAL C C 1
ATOM 5110 O O . VAL C 1 39 ? -44.268 -5.142 135.324 1.00 28.25 39 VAL C O 1
ATOM 5114 N N . ARG C 1 40 ? -42.910 -4.303 133.733 1.00 26.94 40 ARG C N 1
ATOM 5115 C CA . ARG C 1 40 ? -43.908 -3.385 133.199 1.00 29.55 40 ARG C CA 1
ATOM 5116 C C . ARG C 1 40 ? -44.592 -4.061 132.013 1.00 29.59 40 ARG C C 1
ATOM 5117 O O . ARG C 1 40 ? -45.525 -3.515 131.424 1.00 31.17 40 ARG C O 1
ATOM 5125 N N . GLY C 1 41 ? -44.116 -5.258 131.678 1.00 31.43 41 GLY C N 1
ATOM 5126 C CA . GLY C 1 41 ? -44.680 -6.023 130.577 1.00 31.83 41 GLY C CA 1
ATOM 5127 C C . GLY C 1 41 ? -44.360 -5.447 129.212 1.00 33.68 41 GLY C C 1
ATOM 5128 O O . GLY C 1 41 ? -45.185 -5.507 128.299 1.00 34.74 41 GLY C O 1
ATOM 5129 N N . GLU C 1 42 ? -43.157 -4.905 129.060 1.00 33.82 42 GLU C N 1
ATOM 5130 C CA . GLU C 1 42 ? -42.754 -4.304 127.797 1.00 33.96 42 GLU C CA 1
ATOM 5131 C C . GLU C 1 42 ? -42.014 -5.257 126.862 1.00 34.05 42 GLU C C 1
ATOM 5132 O O . GLU C 1 42 ? -41.690 -4.887 125.736 1.00 35.00 42 GLU C O 1
ATOM 5138 N N . LEU C 1 43 ? -41.743 -6.474 127.322 1.00 31.92 43 LEU C N 1
ATOM 5139 C CA . LEU C 1 43 ? -41.044 -7.453 126.496 1.00 32.04 43 LEU C CA 1
ATOM 5140 C C . LEU C 1 43 ? -41.941 -8.604 126.068 1.00 31.64 43 LEU C C 1
ATOM 5141 O O . LEU C 1 43 ? -42.882 -8.969 126.775 1.00 31.41 43 LEU C O 1
ATOM 5146 N N . GLU C 1 44 ? -41.645 -9.161 124.895 1.00 31.72 44 GLU C N 1
ATOM 5147 C CA . GLU C 1 44 ? -42.383 -10.304 124.371 1.00 31.08 44 GLU C CA 1
ATOM 5148 C C . GLU C 1 44 ? -41.806 -11.525 125.082 1.00 30.49 44 GLU C C 1
ATOM 5149 O O . GLU C 1 44 ? -40.699 -11.462 125.616 1.00 29.65 44 GLU C O 1
ATOM 5155 N N . ASP C 1 45 ? -42.537 -12.634 125.092 1.00 30.44 45 ASP C N 1
ATOM 5156 C CA . ASP C 1 45 ? -42.040 -13.846 125.746 1.00 29.59 45 ASP C CA 1
ATOM 5157 C C . ASP C 1 45 ? -40.680 -14.249 125.174 1.00 27.89 45 ASP C C 1
ATOM 5158 O O . ASP C 1 45 ? -39.781 -14.674 125.906 1.00 26.19 45 ASP C O 1
ATOM 5163 N N . SER C 1 46 ? -40.544 -14.131 123.858 1.00 25.60 46 SER C N 1
ATOM 5164 C CA . SER C 1 46 ? -39.301 -14.483 123.181 1.00 25.01 46 SER C CA 1
ATOM 5165 C C . SER C 1 46 ? -38.141 -13.649 123.708 1.00 25.29 46 SER C C 1
ATOM 5166 O O . SER C 1 46 ? -37.065 -14.168 123.989 1.00 25.54 46 SER C O 1
ATOM 5169 N N . GLN C 1 47 ? -38.371 -12.347 123.829 1.00 27.08 47 GLN C N 1
ATOM 5170 C CA . GLN C 1 47 ? -37.353 -11.428 124.321 1.00 27.77 47 GLN C CA 1
ATOM 5171 C C . GLN C 1 47 ? -36.984 -11.724 125.770 1.00 27.40 47 GLN C C 1
ATOM 5172 O O . GLN C 1 47 ? -35.813 -11.716 126.125 1.00 27.37 47 GLN C O 1
ATOM 5178 N N . LEU C 1 48 ? -37.987 -11.974 126.607 1.00 27.07 48 LEU C N 1
ATOM 5179 C CA . LEU C 1 48 ? -37.732 -12.276 128.013 1.00 26.54 48 LEU C CA 1
ATOM 5180 C C . LEU C 1 48 ? -36.908 -13.554 128.138 1.00 26.64 48 LEU C C 1
ATOM 5181 O O . LEU C 1 48 ? -35.924 -13.600 128.883 1.00 26.19 48 LEU C O 1
ATOM 5186 N N . ALA C 1 49 ? -37.309 -14.591 127.405 1.00 24.97 49 ALA C N 1
ATOM 5187 C CA . ALA C 1 49 ? -36.597 -15.866 127.440 1.00 24.13 49 ALA C CA 1
ATOM 5188 C C . ALA C 1 49 ? -35.167 -15.657 126.976 1.00 23.29 49 ALA C C 1
ATOM 5189 O O . ALA C 1 49 ? -34.222 -16.185 127.569 1.00 24.40 49 ALA C O 1
ATOM 5191 N N . ALA C 1 50 ? -35.015 -14.881 125.908 1.00 23.29 50 ALA C N 1
ATOM 5192 C CA . ALA C 1 50 ? -33.702 -14.595 125.342 1.00 24.04 50 ALA C CA 1
ATOM 5193 C C . ALA C 1 50 ? -32.779 -13.919 126.360 1.00 24.86 50 ALA C C 1
ATOM 5194 O O . ALA C 1 50 ? -31.595 -14.253 126.461 1.00 25.86 50 ALA C O 1
ATOM 5196 N N . ALA C 1 51 ? -33.323 -12.968 127.110 1.00 24.67 51 ALA C N 1
ATOM 5197 C CA . ALA C 1 51 ? -32.539 -12.256 128.117 1.00 26.38 51 ALA C CA 1
ATOM 5198 C C . ALA C 1 51 ? -32.136 -13.212 129.241 1.00 26.33 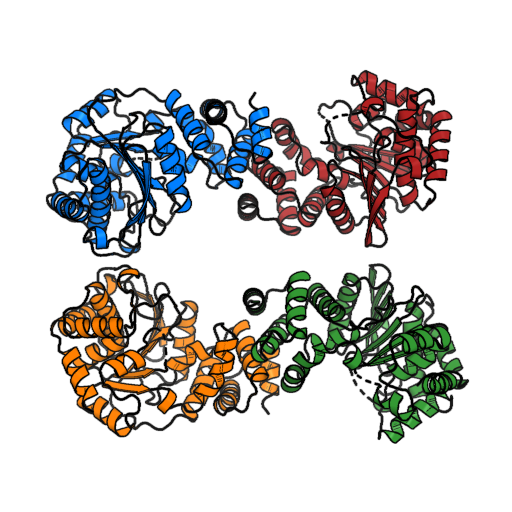51 ALA C C 1
ATOM 5199 O O . ALA C 1 51 ? -30.959 -13.322 129.593 1.00 27.75 51 ALA C O 1
ATOM 5201 N N . LEU C 1 52 ? -33.128 -13.903 129.794 1.00 25.38 52 LEU C N 1
ATOM 5202 C CA . LEU C 1 52 ? -32.912 -14.853 130.877 1.00 24.74 52 LEU C CA 1
ATOM 5203 C C . LEU C 1 52 ? -31.858 -15.903 130.540 1.00 25.48 52 LEU C C 1
ATOM 5204 O O . LEU C 1 52 ? -30.951 -16.168 131.330 1.00 25.83 52 LEU C O 1
ATOM 5209 N N . ILE C 1 53 ? -31.974 -16.505 129.364 1.00 24.39 53 ILE C N 1
ATOM 5210 C CA . ILE C 1 53 ? -31.024 -17.534 128.973 1.00 25.48 53 ILE C CA 1
ATOM 5211 C C . ILE C 1 53 ? -29.612 -17.012 128.703 1.00 24.39 53 ILE C C 1
ATOM 5212 O O . ILE C 1 53 ? -28.633 -17.686 129.038 1.00 24.59 53 ILE C O 1
ATOM 5217 N N . SER C 1 54 ? -29.491 -15.821 128.122 1.00 25.11 54 SER C N 1
ATOM 5218 C CA . SER C 1 54 ? -28.167 -15.273 127.839 1.00 26.68 54 SER C CA 1
ATOM 5219 C C . SER C 1 54 ? -27.418 -14.974 129.138 1.00 27.95 54 SER C C 1
ATOM 5220 O O . SER C 1 54 ? -26.206 -15.157 129.216 1.00 29.75 54 SER C O 1
ATOM 5223 N N . MET C 1 55 ? -28.142 -14.521 130.157 1.00 28.94 55 MET C N 1
ATOM 5224 C CA . MET C 1 55 ? -27.528 -14.230 131.450 1.00 28.92 55 MET C CA 1
ATOM 5225 C C . MET C 1 55 ? -27.168 -15.543 132.142 1.00 28.84 55 MET C C 1
ATOM 5226 O O . MET C 1 55 ? -26.101 -15.669 132.742 1.00 29.43 55 MET C O 1
ATOM 5231 N N . LYS C 1 56 ? -28.069 -16.519 132.048 1.00 29.43 56 LYS C N 1
ATOM 5232 C CA . LYS C 1 56 ? -27.860 -17.834 132.650 1.00 30.55 56 LYS C CA 1
ATOM 5233 C C . LYS C 1 56 ? -26.596 -18.509 132.125 1.00 32.22 56 LYS C C 1
ATOM 5234 O O . LYS C 1 56 ? -25.781 -19.006 132.899 1.00 32.97 56 LYS C O 1
ATOM 5240 N N . MET C 1 57 ? -26.440 -18.525 130.807 1.00 33.16 57 MET C N 1
ATOM 5241 C CA . MET C 1 57 ? -25.284 -19.161 130.184 1.00 33.80 57 MET C CA 1
ATOM 5242 C C . MET C 1 57 ? -23.939 -18.544 130.543 1.00 34.44 57 MET C C 1
ATOM 5243 O O . MET C 1 57 ? -22.961 -19.261 130.762 1.00 33.81 57 MET C O 1
ATOM 5248 N N . ARG C 1 58 ? -23.890 -17.217 130.593 1.00 34.29 58 ARG C N 1
ATOM 5249 C CA . ARG C 1 58 ? -22.664 -16.513 130.942 1.00 34.45 58 ARG C CA 1
ATOM 5250 C C . ARG C 1 58 ? -22.376 -16.587 132.443 1.00 34.34 58 ARG C C 1
ATOM 5251 O O . ARG C 1 58 ? -21.237 -16.798 132.852 1.00 34.18 58 ARG C O 1
ATOM 5259 N N . GLY C 1 59 ? -23.417 -16.424 133.254 1.00 33.80 59 GLY C N 1
ATOM 5260 C CA . GLY C 1 59 ? -23.250 -16.446 134.699 1.00 32.75 59 GLY C CA 1
ATOM 5261 C C . GLY C 1 59 ? -23.495 -15.043 135.220 1.00 33.52 59 GLY C C 1
ATOM 5262 O O . GLY C 1 59 ? -22.677 -14.147 135.016 1.00 34.09 59 GLY C O 1
ATOM 5263 N N . GLU C 1 60 ? -24.624 -14.848 135.894 1.00 32.97 60 GLU C N 1
ATOM 5264 C CA . GLU C 1 60 ? -24.999 -13.532 136.414 1.00 32.75 60 GLU C CA 1
ATOM 5265 C C . GLU C 1 60 ? -24.004 -12.909 137.398 1.00 33.37 60 GLU C C 1
ATOM 5266 O O . GLU C 1 60 ? -23.500 -13.582 138.291 1.00 33.48 60 GLU C O 1
ATOM 5272 N N . ARG C 1 61 ? -23.741 -11.613 137.230 1.00 33.38 61 ARG C N 1
ATOM 5273 C CA . ARG C 1 61 ? -22.825 -10.876 138.106 1.00 32.26 61 ARG C CA 1
ATOM 5274 C C . ARG C 1 61 ? -23.578 -10.234 139.272 1.00 29.89 61 ARG C C 1
ATOM 5275 O O . ARG C 1 61 ? -24.765 -9.911 139.156 1.00 28.19 61 ARG C O 1
ATOM 5283 N N . PRO C 1 62 ? -22.891 -10.020 140.408 1.00 28.20 62 PRO C N 1
ATOM 5284 C CA . PRO C 1 62 ? -23.530 -9.407 141.576 1.00 27.51 62 PRO C CA 1
ATOM 5285 C C . PRO C 1 62 ? -24.225 -8.086 141.262 1.00 27.37 62 PRO C C 1
ATOM 5286 O O . PRO C 1 62 ? -25.323 -7.830 141.757 1.00 28.46 62 PRO C O 1
ATOM 5290 N N . GLU C 1 63 ? -23.586 -7.256 140.435 1.00 25.77 63 GLU C N 1
ATOM 5291 C CA . GLU C 1 63 ? -24.140 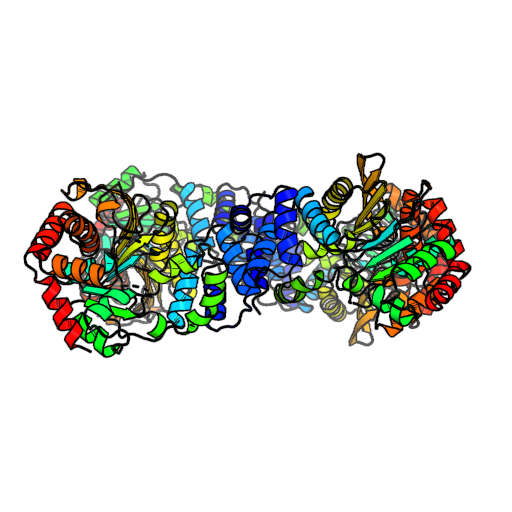-5.955 140.063 1.00 27.92 63 GLU C CA 1
ATOM 5292 C C . GLU C 1 63 ? -25.401 -6.089 139.225 1.00 26.48 63 GLU C C 1
ATOM 5293 O O . GLU C 1 63 ? -26.296 -5.245 139.303 1.00 26.80 63 GLU C O 1
ATOM 5299 N N . GLU C 1 64 ? -25.465 -7.139 138.410 1.00 26.41 64 GLU C N 1
ATOM 5300 C CA . GLU C 1 64 ? -26.640 -7.373 137.576 1.00 25.15 64 GLU C CA 1
ATOM 5301 C C . GLU C 1 64 ? -27.790 -7.808 138.471 1.00 24.26 64 GLU C C 1
ATOM 5302 O O . GLU C 1 64 ? -28.921 -7.350 138.312 1.00 25.81 64 GLU C O 1
ATOM 5308 N N . ILE C 1 65 ? -27.495 -8.696 139.414 1.00 23.99 65 ILE C N 1
ATOM 5309 C CA . ILE C 1 65 ? -28.507 -9.176 140.346 1.00 24.23 65 ILE C CA 1
ATOM 5310 C C . ILE C 1 65 ? -29.032 -8.009 141.187 1.00 24.03 65 ILE C C 1
ATOM 5311 O O . ILE C 1 65 ? -30.234 -7.906 141.422 1.00 25.43 65 ILE C O 1
ATOM 5316 N N . ALA C 1 66 ? -28.135 -7.125 141.619 1.00 23.93 66 ALA C N 1
ATOM 5317 C CA . ALA C 1 66 ? -28.513 -5.958 142.425 1.00 24.01 66 ALA C CA 1
ATOM 5318 C C . ALA C 1 66 ? -29.411 -4.992 141.649 1.00 25.29 66 ALA C C 1
ATOM 5319 O O . ALA C 1 66 ? -30.427 -4.519 142.167 1.00 25.20 66 ALA C O 1
ATOM 5321 N N . GLY C 1 67 ? -29.032 -4.687 140.410 1.00 23.90 67 GLY C N 1
ATOM 5322 C CA . GLY C 1 67 ? -29.842 -3.788 139.605 1.00 23.75 67 GLY C CA 1
ATOM 5323 C C . GLY C 1 67 ? -31.211 -4.376 139.314 1.00 23.88 67 GLY C C 1
ATOM 5324 O O . GLY C 1 67 ? -32.212 -3.662 139.308 1.00 26.02 67 GLY C O 1
ATOM 5325 N N . ALA C 1 68 ? -31.260 -5.682 139.069 1.00 24.38 68 ALA C N 1
ATOM 5326 C CA . ALA C 1 68 ? -32.526 -6.356 138.792 1.00 25.02 68 ALA C CA 1
ATOM 5327 C C . ALA C 1 68 ? -33.438 -6.281 140.018 1.00 24.55 68 ALA C C 1
ATOM 5328 O O . ALA C 1 68 ? -34.606 -5.896 139.918 1.00 24.65 68 ALA C O 1
ATOM 5330 N N . ALA C 1 69 ? -32.900 -6.657 141.174 1.00 24.10 69 ALA C N 1
ATOM 5331 C CA . ALA C 1 69 ? -33.663 -6.630 142.421 1.00 25.62 69 ALA C CA 1
ATOM 5332 C C . ALA C 1 69 ? -34.199 -5.231 142.688 1.00 25.59 69 ALA C C 1
ATOM 5333 O O . ALA C 1 69 ? -35.361 -5.057 143.070 1.00 23.30 69 ALA C O 1
ATOM 5335 N N . SER C 1 70 ? -33.338 -4.237 142.488 1.00 26.24 70 SER C N 1
ATOM 5336 C CA . SER C 1 70 ? -33.700 -2.841 142.694 1.00 28.00 70 SER C CA 1
ATOM 5337 C C . SER C 1 70 ? -34.869 -2.437 141.798 1.00 27.44 70 SER C C 1
ATOM 5338 O O . SER C 1 70 ? -35.794 -1.756 142.244 1.00 26.45 70 SER C O 1
ATOM 5341 N N . ALA C 1 71 ? -34.832 -2.858 140.535 1.00 26.72 71 ALA C N 1
ATOM 5342 C CA . ALA C 1 71 ? -35.909 -2.530 139.607 1.00 25.21 71 ALA C CA 1
ATOM 5343 C C . ALA C 1 71 ? -37.230 -3.164 140.039 1.00 24.79 71 ALA C C 1
ATOM 5344 O O . ALA C 1 71 ? -38.288 -2.549 139.917 1.00 24.37 71 ALA C O 1
ATOM 5346 N N . LEU C 1 72 ? -37.175 -4.391 140.548 1.00 24.89 72 LEU C N 1
ATOM 5347 C CA . LEU C 1 72 ? -38.392 -5.065 140.976 1.00 25.11 72 LEU C CA 1
ATOM 5348 C C . LEU C 1 72 ? -38.964 -4.404 142.225 1.00 24.81 72 LEU C C 1
ATOM 5349 O O . LEU C 1 72 ? -40.176 -4.261 142.351 1.00 25.78 72 LEU C O 1
ATOM 5354 N N . LEU C 1 73 ? -38.092 -3.995 143.141 1.00 25.49 73 LEU C N 1
ATOM 5355 C CA . LEU C 1 73 ? -38.535 -3.336 144.367 1.00 25.96 73 LEU C CA 1
ATOM 5356 C C . LEU C 1 73 ? -39.169 -1.977 144.064 1.00 25.72 73 LEU C C 1
ATOM 5357 O O . LEU C 1 73 ? -40.097 -1.545 144.756 1.00 25.91 73 LEU C O 1
ATOM 5362 N N . ALA C 1 74 ? -38.682 -1.310 143.020 1.00 25.91 74 ALA C N 1
ATOM 5363 C CA . ALA C 1 74 ? -39.216 -0.005 142.634 1.00 26.52 74 ALA C CA 1
ATOM 5364 C C . ALA C 1 74 ? -40.631 -0.117 142.076 1.00 26.99 74 ALA C C 1
ATOM 5365 O O . ALA C 1 74 ? -41.419 0.827 142.160 1.00 28.77 74 ALA C O 1
ATOM 5367 N N . ASP C 1 75 ? -40.958 -1.278 141.519 1.00 27.41 75 ASP C N 1
ATOM 5368 C CA . ASP C 1 75 ? -42.274 -1.490 140.929 1.00 27.63 75 ASP C CA 1
ATOM 5369 C C . ASP C 1 75 ? -43.275 -2.078 141.920 1.00 28.41 75 ASP C C 1
ATOM 5370 O O . ASP C 1 75 ? -44.486 -2.011 141.701 1.00 29.16 75 ASP C O 1
ATOM 5375 N N . ALA C 1 76 ? -42.768 -2.644 143.011 1.00 27.29 76 ALA C N 1
ATOM 5376 C CA . ALA C 1 76 ? -43.613 -3.263 144.029 1.00 27.67 76 ALA C CA 1
ATOM 5377 C C . ALA C 1 76 ? -44.414 -2.279 144.883 1.00 27.89 76 ALA C C 1
ATOM 5378 O O . ALA C 1 76 ? -44.074 -1.098 144.987 1.00 25.05 76 ALA C O 1
ATOM 5380 N N . GLN C 1 77 ? -45.487 -2.780 145.494 1.00 27.39 77 GLN C N 1
ATOM 5381 C CA . GLN C 1 77 ? -46.320 -1.950 146.359 1.00 27.16 77 GLN C CA 1
ATOM 5382 C C . GLN C 1 77 ? -45.524 -1.640 147.618 1.00 27.40 77 GLN C C 1
ATOM 5383 O O . GLN C 1 77 ? -44.659 -2.415 148.023 1.00 27.90 77 GLN C O 1
ATOM 5389 N N . PRO C 1 78 ? -45.792 -0.489 148.243 1.00 27.55 78 PRO C N 1
ATOM 5390 C CA . PRO C 1 78 ? -45.087 -0.077 149.457 1.00 28.64 78 PRO C CA 1
ATOM 5391 C C . PRO C 1 78 ? -45.461 -0.787 150.749 1.00 27.92 78 PRO C C 1
ATOM 5392 O O . PRO C 1 78 ? -46.532 -1.381 150.874 1.00 26.95 78 PRO C O 1
ATOM 5396 N N . PHE C 1 79 ? -44.546 -0.698 151.705 1.00 27.95 79 PHE C N 1
ATOM 5397 C CA . PHE C 1 79 ? -44.714 -1.272 153.030 1.00 27.37 79 PHE C CA 1
ATOM 5398 C C . PHE C 1 79 ? -44.033 -0.290 153.982 1.00 28.01 79 PHE C C 1
ATOM 5399 O O . PHE C 1 79 ? -42.931 0.186 153.702 1.00 26.01 79 PHE C O 1
ATOM 5407 N N . PRO C 1 80 ? -44.690 0.048 155.104 1.00 27.90 80 PRO C N 1
ATOM 5408 C CA . PRO C 1 80 ? -44.091 0.984 156.064 1.00 28.70 80 PRO C CA 1
ATOM 5409 C C . PRO C 1 80 ? -42.928 0.336 156.826 1.00 29.60 80 PRO C C 1
ATOM 5410 O O . PRO C 1 80 ? -43.135 -0.377 157.809 1.00 30.40 80 PRO C O 1
ATOM 5414 N N . ARG C 1 81 ? -41.707 0.602 156.365 1.00 29.90 81 ARG C N 1
ATOM 5415 C CA . ARG C 1 81 ? -40.493 0.034 156.954 1.00 31.03 81 ARG C CA 1
ATOM 5416 C C . ARG C 1 81 ? -40.102 0.611 158.314 1.00 32.26 81 ARG C C 1
ATOM 5417 O O . ARG C 1 81 ? -39.920 1.818 158.456 1.00 31.68 81 ARG C O 1
ATOM 5425 N N . PRO C 1 82 ? -39.961 -0.254 159.335 1.00 32.51 82 PRO C N 1
ATOM 5426 C CA . PRO C 1 82 ? -39.586 0.199 160.677 1.00 31.81 82 PRO C CA 1
ATOM 5427 C C . PRO C 1 82 ? -38.098 0.505 160.759 1.00 32.48 82 PRO C C 1
ATOM 5428 O O . PRO C 1 82 ? -37.313 0.036 159.936 1.00 33.19 82 PRO C O 1
ATOM 5432 N N . ASP C 1 83 ? -37.705 1.285 161.757 1.00 33.12 83 ASP C N 1
ATOM 5433 C CA . ASP C 1 83 ? -36.302 1.633 161.908 1.00 34.85 83 ASP C CA 1
ATOM 5434 C C . ASP C 1 83 ? -35.541 0.642 162.779 1.00 33.43 83 ASP C C 1
ATOM 5435 O O . ASP C 1 83 ? -34.313 0.657 162.804 1.00 33.60 83 ASP C O 1
ATOM 5440 N N . TYR C 1 84 ? -36.264 -0.225 163.484 1.00 33.49 84 TYR C N 1
ATOM 5441 C CA . TYR C 1 84 ? -35.612 -1.209 164.343 1.00 32.15 84 TYR C CA 1
ATOM 5442 C C . TYR C 1 84 ? -35.082 -2.383 163.528 1.00 32.07 84 TYR C C 1
ATOM 5443 O O . TYR C 1 84 ? -35.490 -2.583 162.385 1.00 31.41 84 TYR C O 1
ATOM 5452 N N . ASP C 1 85 ? -34.173 -3.155 164.113 1.00 31.37 85 ASP C N 1
ATOM 5453 C CA . ASP C 1 85 ? -33.597 -4.305 163.421 1.00 32.38 85 ASP C CA 1
ATOM 5454 C C . ASP C 1 85 ? -34.574 -5.462 163.218 1.00 30.89 85 ASP C C 1
ATOM 5455 O O . ASP C 1 85 ? -35.256 -5.885 164.150 1.00 29.35 85 ASP C O 1
ATOM 5460 N N . PHE C 1 86 ? -34.638 -5.962 161.988 1.00 28.47 86 PHE C N 1
ATOM 5461 C CA . PHE C 1 86 ? -35.486 -7.101 161.662 1.00 26.21 86 PHE C CA 1
ATOM 5462 C C . PHE C 1 86 ? -34.873 -7.837 160.472 1.00 26.27 86 PHE C C 1
ATOM 5463 O O . PHE C 1 86 ? -33.959 -7.322 159.818 1.00 23.05 86 PHE C O 1
ATOM 5471 N N . ALA C 1 87 ? -35.355 -9.043 160.195 1.00 23.43 87 ALA C N 1
ATOM 5472 C CA . ALA C 1 87 ? -34.779 -9.826 159.113 1.00 23.86 87 ALA C CA 1
ATOM 5473 C C . ALA C 1 87 ? -35.768 -10.719 158.392 1.00 23.73 87 ALA C C 1
ATOM 5474 O O . ALA C 1 87 ? -36.934 -10.811 158.766 1.00 22.89 87 ALA C O 1
ATOM 5476 N N . ASP C 1 88 ? -35.269 -11.380 157.352 1.00 23.84 88 ASP C N 1
ATOM 5477 C CA . ASP C 1 88 ? -36.063 -12.311 156.567 1.00 25.23 88 ASP C CA 1
ATOM 5478 C C . ASP C 1 88 ? -35.294 -13.629 156.597 1.00 25.97 88 ASP C C 1
ATOM 5479 O O . ASP C 1 88 ? -34.064 -13.642 156.701 1.00 26.54 88 ASP C O 1
ATOM 5484 N N . ILE C 1 89 ? -36.028 -14.731 156.538 1.00 26.10 89 ILE C N 1
ATOM 5485 C CA . ILE C 1 89 ? -35.447 -16.064 156.521 1.00 28.34 89 ILE C CA 1
ATOM 5486 C C . ILE C 1 89 ? -36.167 -16.681 155.322 1.00 28.50 89 ILE C C 1
ATOM 5487 O O . ILE C 1 89 ? -37.361 -16.990 155.383 1.00 26.99 89 ILE C O 1
ATOM 5492 N N . VAL C 1 90 ? -35.438 -16.833 154.218 1.00 27.75 90 VAL C N 1
ATOM 5493 C CA . VAL C 1 90 ? -36.041 -17.328 152.983 1.00 26.26 90 VAL C CA 1
ATOM 5494 C C . VAL C 1 90 ? -35.072 -18.147 152.136 1.00 27.68 90 VAL C C 1
ATOM 5495 O O . VAL C 1 90 ? -33.867 -18.145 152.376 1.00 25.73 90 VAL C O 1
ATOM 5499 N N . GLY C 1 91 ? -35.604 -18.848 151.139 1.00 28.05 91 GLY C N 1
ATOM 5500 C CA . GLY C 1 91 ? -34.761 -19.657 150.278 1.00 28.38 91 GLY C CA 1
ATOM 5501 C C . GLY C 1 91 ? -35.258 -19.665 148.845 1.00 31.16 91 GLY C C 1
ATOM 5502 O O . GLY C 1 91 ? -36.423 -19.365 148.585 1.00 30.35 91 GLY C O 1
ATOM 5503 N N . THR C 1 92 ? -34.374 -20.007 147.913 1.00 31.63 92 THR C N 1
ATOM 5504 C CA . THR C 1 92 ? -34.730 -20.051 146.501 1.00 34.44 92 THR C CA 1
ATOM 5505 C C . THR C 1 92 ? -35.616 -21.252 146.201 1.00 36.51 92 THR C C 1
ATOM 5506 O O . THR C 1 92 ? -36.238 -21.328 145.142 1.00 37.86 92 THR C O 1
ATOM 5510 N N . GLY C 1 93 ? -35.673 -22.189 147.140 1.00 39.03 93 GLY C N 1
ATOM 5511 C CA . GLY C 1 93 ? -36.474 -23.382 146.938 1.00 40.79 93 GLY C CA 1
ATOM 5512 C C . GLY C 1 93 ? -35.684 -24.367 146.100 1.00 42.95 93 GLY C C 1
ATOM 5513 O O . GLY C 1 93 ? -34.525 -24.033 145.763 1.00 43.76 93 GLY C O 1
ATOM 5514 N N . SER C 1 99 ? -40.258 -32.655 151.420 1.00 47.40 99 SER C N 1
ATOM 5515 C CA . SER C 1 99 ? -39.464 -32.058 152.539 1.00 46.03 99 SER C CA 1
ATOM 5516 C C . SER C 1 99 ? -40.255 -30.947 153.232 1.00 44.42 99 SER C C 1
ATOM 5517 O O . SER C 1 99 ? -40.721 -30.015 152.580 1.00 43.54 99 SER C O 1
ATOM 5520 N N . ILE C 1 100 ? -40.398 -31.051 154.554 1.00 42.96 100 ILE C N 1
ATOM 5521 C CA . ILE C 1 100 ? -41.144 -30.065 155.338 1.00 40.86 100 ILE C CA 1
ATOM 5522 C C . ILE C 1 100 ? -40.559 -28.656 155.250 1.00 39.83 100 ILE C C 1
ATOM 5523 O O . ILE C 1 100 ? -39.377 -28.479 154.953 1.00 38.08 100 ILE C O 1
ATOM 5528 N N . ASN C 1 101 ? -41.398 -27.660 155.524 1.00 38.48 101 ASN C N 1
ATOM 5529 C CA . ASN C 1 101 ? -40.994 -26.258 155.456 1.00 37.60 101 ASN C CA 1
ATOM 5530 C C . ASN C 1 101 ? -40.346 -25.721 156.733 1.00 36.69 101 ASN C C 1
ATOM 5531 O O . ASN C 1 101 ? -41.029 -25.354 157.697 1.00 38.08 101 ASN C O 1
ATOM 5536 N N . ILE C 1 102 ? -39.022 -25.637 156.713 1.00 34.10 102 ILE C N 1
ATOM 5537 C CA . ILE C 1 102 ? -38.251 -25.166 157.857 1.00 32.05 102 ILE C CA 1
ATOM 5538 C C . ILE C 1 102 ? -38.262 -23.651 158.066 1.00 31.37 102 ILE C C 1
ATOM 5539 O O . ILE C 1 102 ? -38.260 -23.180 159.202 1.00 28.60 102 ILE C O 1
ATOM 5544 N N . SER C 1 103 ? -38.279 -22.887 156.977 1.00 29.49 103 SER C N 1
ATOM 5545 C CA . SER C 1 103 ? -38.260 -21.432 157.086 1.00 28.67 103 SER C CA 1
ATOM 5546 C C . SER C 1 103 ? -39.421 -20.847 157.889 1.00 26.49 103 SER C C 1
ATOM 5547 O O . SER C 1 103 ? -39.219 -19.942 158.698 1.00 25.46 103 SER C O 1
ATOM 5550 N N . THR C 1 104 ? -40.632 -21.354 157.669 1.00 25.75 104 THR C N 1
ATOM 5551 C CA . THR C 1 104 ? -41.804 -20.848 158.383 1.00 24.76 104 THR C CA 1
ATOM 5552 C C . THR C 1 104 ? -41.671 -21.130 159.874 1.00 23.88 104 THR C C 1
ATOM 5553 O O . THR C 1 104 ? -41.852 -20.243 160.707 1.00 21.98 104 THR C O 1
ATOM 5557 N N . ALA C 1 105 ? -41.351 -22.372 160.207 1.00 22.98 105 ALA C N 1
ATOM 5558 C CA . ALA C 1 105 ? -41.182 -22.748 161.602 1.00 23.67 105 ALA C CA 1
ATOM 5559 C C . ALA C 1 105 ? -40.082 -21.888 162.224 1.00 22.29 105 ALA C C 1
ATOM 5560 O O . ALA C 1 105 ? -40.213 -21.411 163.350 1.00 22.84 105 ALA C O 1
ATOM 5562 N N . SER C 1 106 ? -38.998 -21.684 161.484 1.00 21.91 106 SER C N 1
ATOM 5563 C CA . SER C 1 106 ? -37.884 -20.883 161.986 1.00 21.88 106 SER C CA 1
ATOM 5564 C C . SER C 1 106 ? -38.285 -19.434 162.255 1.00 22.71 106 SER C C 1
ATOM 5565 O O . SER C 1 106 ? -37.772 -18.810 163.183 1.00 23.89 106 SER C O 1
ATOM 5568 N N . ALA C 1 107 ? -39.197 -18.900 161.445 1.00 22.70 107 ALA C N 1
ATOM 5569 C CA . ALA C 1 107 ? -39.657 -17.523 161.621 1.00 23.28 107 ALA C CA 1
ATOM 5570 C C . ALA C 1 107 ? -40.339 -17.364 162.978 1.00 24.30 107 ALA C C 1
ATOM 5571 O O . ALA C 1 107 ? -40.044 -16.429 163.725 1.00 24.70 107 ALA C O 1
ATOM 5573 N N . PHE C 1 108 ? -41.256 -18.276 163.282 1.00 23.33 108 PHE C N 1
ATOM 5574 C CA . PHE C 1 108 ? -41.990 -18.245 164.546 1.00 23.76 108 PHE C CA 1
ATOM 5575 C C . PHE C 1 108 ? -41.114 -18.513 165.761 1.00 23.82 108 PHE C C 1
ATOM 5576 O O . PHE C 1 108 ? -41.331 -17.934 166.832 1.00 23.33 108 PHE C O 1
ATOM 5584 N N . VAL C 1 109 ? -40.128 -19.390 165.603 1.00 23.24 109 VAL C N 1
ATOM 5585 C CA . VAL C 1 109 ? -39.225 -19.692 166.704 1.00 23.25 109 VAL C CA 1
ATOM 5586 C C . VAL C 1 109 ? -38.283 -18.512 166.947 1.00 23.21 109 VAL C C 1
ATOM 5587 O O . VAL C 1 109 ? -38.087 -18.093 168.092 1.00 24.00 109 VAL C O 1
ATOM 5591 N N . ALA C 1 110 ? -37.706 -17.966 165.876 1.00 22.78 110 ALA C N 1
ATOM 5592 C CA . ALA C 1 110 ? -36.800 -16.825 166.013 1.00 23.04 110 ALA C CA 1
ATOM 5593 C C . ALA C 1 110 ? -37.517 -15.624 166.621 1.00 23.85 110 ALA C C 1
ATOM 5594 O O . ALA C 1 110 ? -36.934 -14.872 167.408 1.00 24.66 110 ALA C O 1
ATOM 5596 N N . ALA C 1 111 ? -38.779 -15.443 166.245 1.00 21.07 111 ALA C N 1
ATOM 5597 C CA . ALA C 1 111 ? -39.589 -14.343 166.749 1.00 23.83 111 ALA C CA 1
ATOM 5598 C C . ALA C 1 111 ? -39.777 -14.480 168.260 1.00 25.91 111 ALA C C 1
ATOM 5599 O O . ALA C 1 111 ? -40.030 -13.493 168.957 1.00 27.07 111 ALA C O 1
ATOM 5601 N N . SER C 1 112 ? -39.649 -15.708 168.753 1.00 25.90 112 SER C N 1
ATOM 5602 C CA . SER C 1 112 ? -39.795 -15.994 170.175 1.00 29.13 112 SER C CA 1
ATOM 5603 C C . SER C 1 112 ? -38.433 -15.987 170.875 1.00 29.77 112 SER C C 1
ATOM 5604 O O . SER C 1 112 ? -38.351 -16.188 172.089 1.00 31.66 112 SER C O 1
ATOM 5607 N N . CYS C 1 113 ? -37.373 -15.749 170.104 1.00 29.51 113 CYS C N 1
ATOM 5608 C CA . CYS C 1 113 ? -36.003 -15.732 170.627 1.00 32.41 113 CYS C CA 1
ATOM 5609 C C . CYS C 1 113 ? -35.338 -14.363 170.612 1.00 33.10 113 CYS C C 1
ATOM 5610 O O . CYS C 1 113 ? -34.119 -14.273 170.748 1.00 34.82 113 CYS C O 1
ATOM 5613 N N . GLY C 1 114 ? -36.116 -13.306 170.420 1.00 32.36 114 GLY C N 1
ATOM 5614 C CA . GLY C 1 114 ? -35.535 -11.977 170.423 1.00 34.74 114 GLY C CA 1
ATOM 5615 C C . GLY C 1 114 ? -35.304 -11.362 169.056 1.00 35.05 114 GLY C C 1
ATOM 5616 O O . GLY C 1 114 ? -34.736 -10.276 168.952 1.00 36.63 114 GLY C O 1
ATOM 5617 N N . ALA C 1 115 ? -35.726 -12.050 168.002 1.00 32.73 115 ALA C N 1
ATOM 5618 C CA . ALA C 1 115 ? -35.552 -11.513 166.662 1.00 31.49 115 ALA C CA 1
ATOM 5619 C C . ALA C 1 115 ? -36.905 -11.111 166.097 1.00 31.46 115 ALA C C 1
ATOM 5620 O O . ALA C 1 115 ? -37.947 -11.564 166.575 1.00 32.75 115 ALA C O 1
ATOM 5622 N N . LYS C 1 116 ? -36.889 -10.227 165.106 1.00 28.90 116 LYS C N 1
ATOM 5623 C CA . LYS C 1 116 ? -38.116 -9.806 164.447 1.00 27.26 116 LYS C CA 1
ATOM 5624 C C . LYS C 1 116 ? -37.980 -10.308 163.019 1.00 26.26 116 LYS C C 1
ATOM 5625 O O . LYS C 1 116 ? -36.965 -10.059 162.366 1.00 26.20 116 LYS C O 1
ATOM 5631 N N . VAL C 1 117 ? -38.991 -11.024 162.539 1.00 23.72 117 VAL C N 1
ATOM 5632 C CA . VAL C 1 117 ? -38.924 -11.584 161.196 1.00 24.68 117 VAL C CA 1
ATOM 5633 C C . VAL C 1 117 ? -40.091 -11.203 160.293 1.00 23.15 117 VAL C C 1
ATOM 5634 O O . VAL C 1 117 ? -41.248 -11.502 160.581 1.00 22.60 117 VAL C O 1
ATOM 5638 N N . ALA C 1 118 ? -39.774 -10.513 159.205 1.00 22.25 118 ALA C N 1
ATOM 5639 C CA . ALA C 1 118 ? -40.787 -10.135 158.229 1.00 24.83 118 ALA C CA 1
ATOM 5640 C C . ALA C 1 118 ? -40.547 -11.123 157.091 1.00 24.81 118 ALA C C 1
ATOM 5641 O O . ALA C 1 118 ? -39.688 -10.897 156.242 1.00 23.78 118 ALA C O 1
ATOM 5643 N N . LYS C 1 119 ? -41.283 -12.231 157.092 1.00 25.42 119 LYS C N 1
ATOM 5644 C CA . LYS C 1 119 ? -41.096 -13.246 156.063 1.00 27.04 119 LYS C CA 1
ATOM 5645 C C . LYS C 1 119 ? -41.843 -12.960 154.763 1.00 29.16 119 LYS C C 1
ATOM 5646 O O . LYS C 1 119 ? -43.024 -12.626 154.765 1.00 30.40 119 LYS C O 1
ATOM 5652 N N . HIS C 1 120 ? -41.125 -13.098 153.654 1.00 31.04 120 HIS C N 1
ATOM 5653 C CA . HIS C 1 120 ? -41.658 -12.861 152.316 1.00 32.44 120 HIS C CA 1
ATOM 5654 C C . HIS C 1 120 ? -41.843 -14.214 151.627 1.00 32.96 120 HIS C C 1
ATOM 5655 O O . HIS C 1 120 ? -40.892 -14.982 151.503 1.00 30.88 120 HIS C O 1
ATOM 5662 N N . GLY C 1 121 ? -43.067 -14.501 151.188 1.00 34.72 121 GLY C N 1
ATOM 5663 C CA . GLY C 1 121 ? -43.340 -15.768 150.527 1.00 39.01 121 GLY C CA 1
ATOM 5664 C C . GLY C 1 121 ? -44.114 -15.649 149.225 1.00 40.37 121 GLY C C 1
ATOM 5665 O O . GLY C 1 121 ? -44.898 -14.721 149.040 1.00 38.21 121 GLY C O 1
ATOM 5666 N N . ASN C 1 122 ? -43.897 -16.601 148.322 1.00 44.01 122 ASN C N 1
ATOM 5667 C CA . ASN C 1 122 ? -44.576 -16.606 147.027 1.00 46.42 122 ASN C CA 1
ATOM 5668 C C . ASN C 1 122 ? -45.670 -17.672 146.996 1.00 47.14 122 ASN C C 1
ATOM 5669 O O . ASN C 1 122 ? -46.748 -17.402 146.423 1.00 47.79 122 ASN C O 1
ATOM 5674 N N . SER C 1 132 ? -44.582 -21.747 154.400 1.00 40.87 132 SER C N 1
ATOM 5675 C CA . SER C 1 132 ? -45.108 -21.355 153.068 1.00 38.05 132 SER C CA 1
ATOM 5676 C C . SER C 1 132 ? -46.525 -20.803 153.206 1.00 37.58 132 SER C C 1
ATOM 5677 O O . SER C 1 132 ? -47.106 -20.794 154.292 1.00 35.30 132 SER C O 1
ATOM 5680 N N . CYS C 1 133 ? -47.083 -20.341 152.097 1.00 35.88 133 CYS C N 1
ATOM 5681 C CA . CYS C 1 133 ? -48.436 -19.810 152.114 1.00 37.41 133 CYS C CA 1
ATOM 5682 C C . CYS C 1 133 ? -49.438 -20.933 152.376 1.00 34.55 133 CYS C C 1
ATOM 5683 O O . CYS C 1 133 ? -50.553 -20.682 152.832 1.00 35.65 133 CYS C O 1
ATOM 5686 N N . ASP C 1 134 ? -49.037 -22.170 152.090 1.00 34.34 134 ASP C N 1
ATOM 5687 C CA . ASP C 1 134 ? -49.894 -23.336 152.319 1.00 33.47 134 ASP C CA 1
ATOM 5688 C C . ASP C 1 134 ? -50.072 -23.556 153.820 1.00 31.57 134 ASP C C 1
ATOM 5689 O O . ASP C 1 134 ? -51.170 -23.842 154.294 1.00 29.93 134 ASP C O 1
ATOM 5694 N N . LEU C 1 135 ? -48.977 -23.430 154.563 1.00 30.86 135 LEU C N 1
ATOM 5695 C CA . LEU C 1 135 ? -49.007 -23.612 156.011 1.00 30.03 135 LEU C CA 1
ATOM 5696 C C . LEU C 1 135 ? -49.825 -22.529 156.700 1.00 30.49 135 LEU C C 1
ATOM 5697 O O . LEU C 1 135 ? -50.675 -22.817 157.544 1.00 29.84 135 LEU C O 1
ATOM 5702 N N . LEU C 1 136 ? -49.560 -21.278 156.339 1.00 30.83 136 LEU C N 1
ATOM 5703 C CA . LEU C 1 136 ? -50.271 -20.157 156.934 1.00 33.10 136 LEU C CA 1
ATOM 5704 C C . LEU C 1 136 ? -51.779 -20.341 156.821 1.00 32.91 136 LEU C C 1
ATOM 5705 O O . LEU C 1 136 ? -52.511 -20.115 157.784 1.00 35.44 136 LEU C O 1
ATOM 5710 N N . GLN C 1 137 ? -52.239 -20.758 155.646 1.00 33.80 137 GLN C N 1
ATOM 5711 C CA . GLN C 1 137 ? -53.663 -20.971 155.413 1.00 34.05 137 GLN C CA 1
ATOM 5712 C C . GLN C 1 137 ? -54.226 -22.067 156.314 1.00 32.93 137 GLN C C 1
ATOM 5713 O O . GLN C 1 137 ? -55.313 -21.922 156.877 1.00 34.23 137 GLN C O 1
ATOM 5715 N N . ALA C 1 138 ? -53.485 -23.163 156.443 1.00 31.80 138 ALA C N 1
ATOM 5716 C CA . ALA C 1 138 ? -53.907 -24.284 157.276 1.00 30.36 138 ALA C CA 1
ATOM 5717 C C . ALA C 1 138 ? -54.051 -23.867 158.737 1.00 30.39 138 ALA C C 1
ATOM 5718 O O . ALA C 1 138 ? -54.789 -24.488 159.500 1.00 27.56 138 ALA C O 1
ATOM 5720 N N . PHE C 1 139 ? -53.340 -22.813 159.125 1.00 31.30 139 PHE C N 1
ATOM 5721 C CA . PHE C 1 139 ? -53.399 -22.332 160.499 1.00 31.45 139 PHE C CA 1
ATOM 5722 C C . PHE C 1 139 ? -54.316 -21.134 160.690 1.00 31.10 139 PHE C C 1
ATOM 5723 O O . PHE C 1 139 ? -54.437 -20.611 161.798 1.00 30.70 139 PHE C O 1
ATOM 5731 N N . GLY C 1 140 ? -54.967 -20.707 159.611 1.00 30.98 140 GLY C N 1
ATOM 5732 C CA . GLY C 1 140 ? -55.890 -19.589 159.697 1.00 31.20 140 GLY C CA 1
ATOM 5733 C C . GLY C 1 140 ? -55.279 -18.206 159.603 1.00 31.42 140 GLY C C 1
ATOM 5734 O O . GLY C 1 140 ? -55.881 -17.229 160.046 1.00 31.79 140 GLY C O 1
ATOM 5735 N N . ILE C 1 141 ? -54.089 -18.108 159.022 1.00 31.21 141 ILE C N 1
ATOM 5736 C CA . ILE C 1 141 ? -53.429 -16.817 158.882 1.00 31.28 141 ILE C CA 1
ATOM 5737 C C . ILE C 1 141 ? -53.723 -16.223 157.507 1.00 31.66 141 ILE C C 1
ATOM 5738 O O . ILE C 1 141 ? -53.488 -16.863 156.482 1.00 31.58 141 ILE C O 1
ATOM 5743 N N . ARG C 1 142 ? -54.241 -14.997 157.496 1.00 32.18 142 ARG C N 1
ATOM 5744 C CA . ARG C 1 142 ? -54.596 -14.317 156.253 1.00 34.35 142 ARG C CA 1
ATOM 5745 C C . ARG C 1 142 ? -53.394 -14.001 155.375 1.00 34.88 142 ARG C C 1
ATOM 5746 O O . ARG C 1 142 ? -52.413 -13.422 155.833 1.00 35.38 142 ARG C O 1
ATOM 5748 N N . LEU C 1 143 ? -53.483 -14.382 154.105 1.00 35.94 143 LEU C N 1
ATOM 5749 C CA . LEU C 1 143 ? -52.403 -14.129 153.156 1.00 38.47 143 LEU C CA 1
ATOM 5750 C C . LEU C 1 143 ? -52.309 -12.667 152.743 1.00 39.87 143 LEU C C 1
ATOM 5751 O O . LEU C 1 143 ? -51.219 -12.094 152.706 1.00 42.16 143 LEU C O 1
ATOM 5756 N N . ASP C 1 144 ? -53.455 -12.070 152.431 1.00 39.10 144 ASP C N 1
ATOM 5757 C CA . ASP C 1 144 ? -53.497 -10.682 151.988 1.00 39.02 144 ASP C CA 1
ATOM 5758 C C . ASP C 1 144 ? -53.763 -9.655 153.084 1.00 37.26 144 ASP C C 1
ATOM 5759 O O . ASP C 1 144 ? -54.578 -8.751 152.917 1.00 36.97 144 ASP C O 1
ATOM 5764 N N . MET C 1 145 ? -53.068 -9.799 154.205 1.00 36.05 145 MET C N 1
ATOM 5765 C CA . MET C 1 145 ? -53.197 -8.863 155.310 1.00 35.45 145 MET C CA 1
ATOM 5766 C C . MET C 1 145 ? -52.673 -7.531 154.766 1.00 34.14 145 MET C C 1
ATOM 5767 O O . MET C 1 145 ? -51.730 -7.517 153.976 1.00 33.50 145 MET C O 1
ATOM 5772 N N . SER C 1 146 ? -53.277 -6.418 155.169 1.00 32.62 146 SER C N 1
ATOM 5773 C CA . SER C 1 146 ? -52.836 -5.106 154.694 1.00 31.37 146 SER C CA 1
ATOM 5774 C C . SER C 1 146 ? -51.404 -4.817 155.141 1.00 31.29 146 SER C C 1
ATOM 5775 O O . SER C 1 146 ? -50.904 -5.422 156.091 1.00 29.42 146 SER C O 1
ATOM 5778 N N . ALA C 1 147 ? -50.748 -3.885 154.458 1.00 29.99 147 ALA C N 1
ATOM 5779 C CA . ALA C 1 147 ? -49.380 -3.518 154.800 1.00 30.99 147 ALA C CA 1
ATOM 5780 C C . ALA C 1 147 ? -49.317 -2.989 156.230 1.00 32.48 147 ALA C C 1
ATOM 5781 O O . ALA C 1 147 ? -48.402 -3.323 156.985 1.00 30.34 147 ALA C O 1
ATOM 5783 N N . GLU C 1 148 ? -50.290 -2.164 156.606 1.00 32.43 148 GLU C N 1
ATOM 5784 C CA . GLU C 1 148 ? -50.290 -1.617 157.953 1.00 33.67 148 GLU C CA 1
ATOM 5785 C C . GLU C 1 148 ? -50.499 -2.698 159.009 1.00 31.28 148 GLU C C 1
ATOM 5786 O O . GLU C 1 148 ? -49.852 -2.677 160.054 1.00 31.02 148 GLU C O 1
ATOM 5792 N N . ASP C 1 149 ? -51.392 -3.644 158.735 1.00 31.28 149 ASP C N 1
ATOM 5793 C CA . ASP C 1 149 ? -51.658 -4.724 159.678 1.00 30.51 149 ASP C CA 1
ATOM 5794 C C . ASP C 1 149 ? -50.463 -5.663 159.842 1.00 30.64 149 ASP C C 1
ATOM 5795 O O . ASP C 1 149 ? -50.209 -6.164 160.939 1.00 30.73 149 ASP C O 1
ATOM 5800 N N . SER C 1 150 ? -49.733 -5.918 158.759 1.00 28.48 150 SER C N 1
ATOM 5801 C CA . SER C 1 150 ? -48.564 -6.785 158.861 1.00 26.19 150 SER C CA 1
ATOM 5802 C C . SER C 1 150 ? -47.506 -6.053 159.678 1.00 25.39 150 SER C C 1
ATOM 5803 O O . SER C 1 150 ? -46.835 -6.651 160.510 1.00 26.12 150 SER C O 1
ATOM 5806 N N . ARG C 1 151 ? -47.364 -4.754 159.436 1.00 26.88 151 ARG C N 1
ATOM 5807 C CA . ARG C 1 151 ? -46.399 -3.944 160.172 1.00 27.39 151 ARG C CA 1
ATOM 5808 C C . ARG C 1 151 ? -46.739 -3.984 161.660 1.00 27.85 151 ARG C C 1
ATOM 5809 O O . ARG C 1 151 ? -45.851 -4.112 162.503 1.00 28.95 151 ARG C O 1
ATOM 5817 N N . GLN C 1 152 ? -48.027 -3.888 161.978 1.00 27.76 152 GLN C N 1
ATOM 5818 C CA . GLN C 1 152 ? -48.469 -3.915 163.368 1.00 28.24 152 GLN C CA 1
ATOM 5819 C C . GLN C 1 152 ? -48.164 -5.269 164.010 1.00 27.57 152 GLN C C 1
ATOM 5820 O O . GLN C 1 152 ? -47.892 -5.348 165.211 1.00 26.70 152 GLN C O 1
ATOM 5826 N N . ALA C 1 153 ? -48.210 -6.333 163.212 1.00 25.88 153 ALA C N 1
ATOM 5827 C CA . ALA C 1 153 ? -47.914 -7.670 163.718 1.00 26.08 153 ALA C CA 1
ATOM 5828 C C . ALA C 1 153 ? -46.413 -7.778 163.955 1.00 25.95 153 ALA C C 1
ATOM 5829 O O . ALA C 1 153 ? -45.965 -8.403 164.923 1.00 25.17 153 ALA C O 1
ATOM 5831 N N . LEU C 1 154 ? -45.634 -7.160 163.074 1.00 23.74 154 LEU C N 1
ATOM 5832 C CA . LEU C 1 154 ? -44.185 -7.195 163.219 1.00 24.34 154 LEU C CA 1
ATOM 5833 C C . LEU C 1 154 ? -43.825 -6.447 164.501 1.00 26.54 154 LEU C C 1
ATOM 5834 O O . LEU C 1 154 ? -42.907 -6.840 165.224 1.00 25.77 154 LEU C O 1
ATOM 5839 N N . ASP C 1 155 ? -44.557 -5.370 164.777 1.00 25.64 155 ASP C N 1
ATOM 5840 C CA . ASP C 1 155 ? -44.319 -4.578 165.980 1.00 28.47 155 ASP C CA 1
ATOM 5841 C C . ASP C 1 155 ? -44.680 -5.380 167.229 1.00 27.60 155 ASP C C 1
ATOM 5842 O O . ASP C 1 155 ? -43.860 -5.542 168.130 1.00 28.34 155 ASP C O 1
ATOM 5847 N N . ASP C 1 156 ? -45.913 -5.878 167.264 1.00 27.93 156 ASP C N 1
ATOM 5848 C CA . ASP C 1 156 ? -46.423 -6.623 168.413 1.00 28.29 156 ASP C CA 1
ATOM 5849 C C . ASP C 1 156 ? -45.976 -8.076 168.600 1.00 28.93 156 ASP C C 1
ATOM 5850 O O . ASP C 1 156 ? -45.677 -8.494 169.723 1.00 26.75 156 ASP C O 1
ATOM 5855 N N . LEU C 1 157 ? -45.937 -8.842 167.513 1.00 27.06 157 LEU C N 1
ATOM 5856 C CA . LEU C 1 157 ? -45.582 -10.260 167.590 1.00 26.69 157 LEU C CA 1
ATOM 5857 C C . LEU C 1 157 ? -44.178 -10.650 167.142 1.00 25.76 157 LEU C C 1
ATOM 5858 O O . LEU C 1 157 ? -43.788 -11.812 167.278 1.00 25.94 157 LEU C O 1
ATOM 5863 N N . ASN C 1 158 ? -43.426 -9.690 166.613 1.00 23.73 158 ASN C N 1
ATOM 5864 C CA . ASN C 1 158 ? -42.067 -9.932 166.131 1.00 25.96 158 ASN C CA 1
ATOM 5865 C C . ASN C 1 158 ? -42.069 -10.757 164.847 1.00 25.36 158 ASN C C 1
ATOM 5866 O O . ASN C 1 158 ? -41.018 -11.248 164.416 1.00 25.23 158 ASN C O 1
ATOM 5871 N N . VAL C 1 159 ? -43.241 -10.908 164.234 1.00 23.09 159 VAL C N 1
ATOM 5872 C CA . VAL C 1 159 ? -43.333 -11.680 162.998 1.00 22.75 159 VAL C CA 1
ATOM 5873 C C . VAL C 1 159 ? -44.533 -11.288 162.141 1.00 24.31 159 VAL C C 1
ATOM 5874 O O . VAL C 1 159 ? -45.583 -10.908 162.653 1.00 22.97 159 VAL C O 1
ATOM 5878 N N . CYS C 1 160 ? -44.358 -11.368 160.826 1.00 22.96 160 CYS C N 1
ATOM 5879 C CA . CYS C 1 160 ? -45.433 -11.078 159.886 1.00 24.32 160 CYS C CA 1
ATOM 5880 C C . CYS C 1 160 ? -45.067 -11.776 158.584 1.00 23.34 160 CYS C C 1
ATOM 5881 O O . CYS C 1 160 ? -43.914 -12.152 158.379 1.00 24.31 160 CYS C O 1
ATOM 5884 N N . PHE C 1 161 ? -46.052 -11.981 157.722 1.00 25.88 161 PHE C N 1
ATOM 5885 C CA . PHE C 1 161 ? -45.805 -12.638 156.445 1.00 27.63 161 PHE C CA 1
ATOM 5886 C C . PHE C 1 161 ? -46.327 -11.773 155.306 1.00 27.71 161 PHE C C 1
ATOM 5887 O O . PHE C 1 161 ? -47.452 -11.281 155.352 1.00 26.08 161 PHE C O 1
ATOM 5895 N N . LEU C 1 162 ? -45.494 -11.584 154.289 1.00 27.09 162 LEU C N 1
ATOM 5896 C CA . LEU C 1 162 ? -45.868 -10.774 153.141 1.00 26.76 162 LEU C CA 1
ATOM 5897 C C . LEU C 1 162 ? -45.957 -11.684 151.916 1.00 26.46 162 LEU C C 1
ATOM 5898 O O . LEU C 1 162 ? -44.975 -12.323 151.527 1.00 24.47 162 LEU C O 1
ATOM 5903 N N . PHE C 1 163 ? -47.150 -11.748 151.332 1.00 25.90 163 PHE C N 1
ATOM 5904 C CA . PHE C 1 163 ? -47.418 -12.576 150.161 1.00 25.43 163 PHE C CA 1
ATOM 5905 C C . PHE C 1 163 ? -46.937 -11.848 148.900 1.00 26.12 163 PHE C C 1
ATOM 5906 O O . PHE C 1 163 ? -47.464 -10.795 148.540 1.00 26.61 163 PHE C O 1
ATOM 5914 N N . ALA C 1 164 ? -45.946 -12.430 148.231 1.00 25.56 164 ALA C N 1
ATOM 5915 C CA . ALA C 1 164 ? -45.353 -11.844 147.030 1.00 27.14 164 ALA C CA 1
ATOM 5916 C C . ALA C 1 164 ? -46.336 -11.295 145.985 1.00 27.78 164 ALA C C 1
ATOM 5917 O O . ALA C 1 164 ? -46.213 -10.147 145.559 1.00 27.72 164 ALA C O 1
ATOM 5919 N N . PRO C 1 165 ? -47.316 -12.104 145.553 1.00 27.65 165 PRO C N 1
ATOM 5920 C CA . PRO C 1 165 ? -48.276 -11.622 144.551 1.00 28.43 165 PRO C CA 1
ATOM 5921 C C . PRO C 1 165 ? -49.027 -10.348 144.944 1.00 29.96 165 PRO C C 1
ATOM 5922 O O . PRO C 1 165 ? -49.530 -9.618 144.087 1.00 31.63 165 PRO C O 1
ATOM 5926 N N . GLN C 1 166 ? -49.107 -10.081 146.240 1.00 29.88 166 GLN C N 1
ATOM 5927 C CA . GLN C 1 166 ? -49.804 -8.899 146.717 1.00 29.12 166 GLN C CA 1
ATOM 5928 C C . GLN C 1 166 ? -48.965 -7.639 146.517 1.00 29.29 166 GLN C C 1
ATOM 5929 O O . GLN C 1 166 ? -49.492 -6.575 146.202 1.00 28.41 166 GLN C O 1
ATOM 5935 N N . TYR C 1 167 ? -47.654 -7.769 146.688 1.00 27.57 167 TYR C N 1
ATOM 5936 C CA . TYR C 1 167 ? -46.754 -6.634 146.548 1.00 26.83 167 TYR C CA 1
ATOM 5937 C C . TYR C 1 167 ? -46.102 -6.528 145.174 1.00 27.84 167 TYR C C 1
ATOM 5938 O O . TYR C 1 167 ? -45.930 -5.428 144.652 1.00 29.83 167 TYR C O 1
ATOM 5947 N N . HIS C 1 168 ? -45.740 -7.669 144.596 1.00 28.08 168 HIS C N 1
ATOM 5948 C CA . HIS C 1 168 ? -45.097 -7.702 143.287 1.00 29.68 168 HIS C CA 1
ATOM 5949 C C . HIS C 1 168 ? -46.077 -8.103 142.195 1.00 31.09 168 HIS C C 1
ATOM 5950 O O . HIS C 1 168 ? -46.007 -9.212 141.658 1.00 31.24 168 HIS C O 1
ATOM 5957 N N . THR C 1 169 ? -46.978 -7.188 141.859 1.00 31.52 169 THR C N 1
ATOM 5958 C CA . THR C 1 169 ? -47.986 -7.452 140.843 1.00 33.93 169 THR C CA 1
ATOM 5959 C C . THR C 1 169 ? -47.404 -7.667 139.444 1.00 34.64 169 THR C C 1
ATOM 5960 O O . THR C 1 169 ? -47.920 -8.477 138.673 1.00 35.35 169 THR C O 1
ATOM 5964 N N . GLY C 1 170 ? -46.322 -6.962 139.127 1.00 34.96 170 GLY C N 1
ATOM 5965 C CA . GLY C 1 170 ? -45.709 -7.101 137.816 1.00 35.59 170 GLY C CA 1
ATOM 5966 C C . GLY C 1 170 ? -45.016 -8.432 137.574 1.00 38.36 170 GLY C C 1
ATOM 5967 O O . GLY C 1 170 ? -44.555 -8.707 136.464 1.00 37.42 170 GLY C O 1
ATOM 5968 N N . PHE C 1 171 ? -44.938 -9.264 138.607 1.00 40.84 171 PHE C N 1
ATOM 5969 C CA . PHE C 1 171 ? -44.286 -10.565 138.488 1.00 43.42 171 PHE C CA 1
ATOM 5970 C C . PHE C 1 171 ? -45.036 -11.486 137.527 1.00 44.64 171 PHE C C 1
ATOM 5971 O O . PHE C 1 171 ? -44.488 -12.481 137.047 1.00 43.77 171 PHE C O 1
ATOM 5979 N N . ARG C 1 172 ? -46.288 -11.144 137.244 1.00 45.03 172 ARG C N 1
ATOM 5980 C CA . ARG C 1 172 ? -47.113 -11.940 136.344 1.00 46.69 172 ARG C CA 1
ATOM 5981 C C . ARG C 1 172 ? -46.574 -11.932 134.918 1.00 45.66 172 ARG C C 1
ATOM 5982 O O . ARG C 1 172 ? -46.737 -12.900 134.177 1.00 46.30 172 ARG C O 1
ATOM 5990 N N . HIS C 1 173 ? -45.929 -10.836 134.537 1.00 43.18 173 HIS C N 1
ATOM 5991 C CA . HIS C 1 173 ? -45.378 -10.710 133.195 1.00 41.40 173 HIS C CA 1
ATOM 5992 C C . HIS C 1 173 ? -44.264 -11.713 132.913 1.00 40.06 173 HIS C C 1
ATOM 5993 O O . HIS C 1 173 ? -43.869 -11.896 131.762 1.00 41.21 173 HIS C O 1
ATOM 6000 N N . ALA C 1 174 ? -43.761 -12.368 133.953 1.00 38.48 174 ALA C N 1
ATOM 6001 C CA . ALA C 1 174 ? -42.683 -13.334 133.774 1.00 37.51 174 ALA C CA 1
ATOM 6002 C C . ALA C 1 174 ? -43.055 -14.769 134.144 1.00 36.40 174 ALA C C 1
ATOM 6003 O O . ALA C 1 174 ? -42.322 -15.704 133.820 1.00 35.35 174 ALA C O 1
ATOM 6005 N N . MET C 1 175 ? -44.191 -14.944 134.812 1.00 36.34 175 MET C N 1
ATOM 6006 C CA . MET C 1 175 ? -44.636 -16.271 135.233 1.00 37.00 175 MET C CA 1
ATOM 6007 C C . MET C 1 175 ? -44.681 -17.312 134.108 1.00 36.79 175 MET C C 1
ATOM 6008 O O . MET C 1 175 ? -44.093 -18.387 134.230 1.00 36.54 175 MET C O 1
ATOM 6010 N N . PRO C 1 176 ? -45.381 -17.012 133.000 1.00 37.13 176 PRO C N 1
ATOM 6011 C CA . PRO C 1 176 ? -45.464 -17.968 131.889 1.00 37.00 176 PRO C CA 1
ATOM 6012 C C . PRO C 1 176 ? -44.102 -18.462 131.398 1.00 35.69 176 PRO C C 1
ATOM 6013 O O . PRO C 1 176 ? -43.837 -19.663 131.378 1.00 35.89 176 PRO C O 1
ATOM 6017 N N . VAL C 1 177 ? -43.241 -17.533 131.002 1.00 33.63 177 VAL C N 1
ATOM 6018 C CA . VAL C 1 177 ? -41.917 -17.894 130.515 1.00 32.98 177 VAL C CA 1
ATOM 6019 C C . VAL C 1 177 ? -41.144 -18.774 131.494 1.00 32.64 177 VAL C C 1
ATOM 6020 O O . VAL C 1 177 ? -40.572 -19.788 131.100 1.00 29.83 177 VAL C O 1
ATOM 6024 N N . ARG C 1 178 ? -41.124 -18.389 132.767 1.00 32.72 178 ARG C N 1
ATOM 6025 C CA . ARG C 1 178 ? -40.397 -19.162 133.768 1.00 33.31 178 ARG C CA 1
ATOM 6026 C C . ARG C 1 178 ? -40.883 -20.605 133.847 1.00 32.99 178 ARG C C 1
ATOM 6027 O O . ARG C 1 178 ? -40.081 -21.538 133.896 1.00 32.37 178 ARG C O 1
ATOM 6035 N N . GLN C 1 179 ? -42.198 -20.781 133.855 1.00 34.30 179 GLN C N 1
ATOM 6036 C CA . GLN C 1 179 ? -42.793 -22.109 133.927 1.00 36.54 179 GLN C CA 1
ATOM 6037 C C . GLN C 1 179 ? -42.491 -22.933 132.678 1.00 35.26 179 GLN C C 1
ATOM 6038 O O . GLN C 1 179 ? -42.187 -24.125 132.765 1.00 33.96 179 GLN C O 1
ATOM 6044 N N . GLN C 1 180 ? -42.567 -22.290 131.518 1.00 34.60 180 GLN C N 1
ATOM 6045 C CA . GLN C 1 180 ? -42.320 -22.969 130.251 1.00 35.49 180 GLN C CA 1
ATOM 6046 C C . GLN C 1 180 ? -40.859 -23.367 130.061 1.00 34.77 180 GLN C C 1
ATOM 6047 O O . GLN C 1 180 ? -40.570 -24.404 129.465 1.00 34.46 180 GLN C O 1
ATOM 6053 N N . LEU C 1 181 ? -39.943 -22.546 130.567 1.00 34.76 181 LEU C N 1
ATOM 6054 C CA . LEU C 1 181 ? -38.516 -22.829 130.448 1.00 35.29 181 LEU C CA 1
ATOM 6055 C C . LEU C 1 181 ? -38.078 -23.974 131.356 1.00 37.01 181 LEU C C 1
ATOM 6056 O O . LEU C 1 181 ? -37.107 -24.671 131.065 1.00 36.09 181 LEU C O 1
ATOM 6061 N N . LYS C 1 182 ? -38.802 -24.159 132.455 1.00 39.08 182 LYS C N 1
ATOM 6062 C CA . LYS C 1 182 ? -38.511 -25.217 133.416 1.00 41.63 182 LYS C CA 1
ATOM 6063 C C . LYS C 1 182 ? -37.015 -25.395 133.680 1.00 42.19 182 LYS C C 1
ATOM 6064 O O . LYS C 1 182 ? -36.504 -26.516 133.705 1.00 44.13 182 LYS C O 1
ATOM 6070 N N . THR C 1 183 ? -36.319 -24.279 133.857 1.00 39.34 183 THR C N 1
ATOM 6071 C CA . THR C 1 183 ? -34.890 -24.289 134.150 1.00 37.79 183 THR C CA 1
ATOM 6072 C C . THR C 1 183 ? -34.641 -23.122 135.095 1.00 35.93 183 THR C C 1
ATOM 6073 O O . THR C 1 183 ? -35.409 -22.161 135.112 1.00 36.11 183 THR C O 1
ATOM 6077 N N . ARG C 1 184 ? -33.580 -23.205 135.886 1.00 35.18 184 ARG C N 1
ATOM 6078 C CA . ARG C 1 184 ? -33.271 -22.137 136.827 1.00 36.05 184 ARG C CA 1
ATOM 6079 C C . ARG C 1 184 ? -32.732 -20.907 136.096 1.00 34.79 184 ARG C C 1
ATOM 6080 O O . ARG C 1 184 ? -31.886 -21.026 135.206 1.00 33.94 184 ARG C O 1
ATOM 6088 N N . THR C 1 185 ? -33.234 -19.731 136.466 1.00 31.25 185 THR C N 1
ATOM 6089 C CA . THR C 1 185 ? -32.774 -18.476 135.874 1.00 29.29 185 THR C CA 1
ATOM 6090 C C . THR C 1 185 ? -32.553 -17.456 136.992 1.00 28.77 185 THR C C 1
ATOM 6091 O O . THR C 1 185 ? -32.803 -17.746 138.168 1.00 28.55 185 THR C O 1
ATOM 6095 N N . ILE C 1 186 ? -32.101 -16.261 136.626 1.00 26.47 186 ILE C N 1
ATOM 6096 C CA . ILE C 1 186 ? -31.851 -15.216 137.616 1.00 26.54 186 ILE C CA 1
ATOM 6097 C C . ILE C 1 186 ? -33.080 -14.939 138.487 1.00 27.77 186 ILE C C 1
ATOM 6098 O O . ILE C 1 186 ? -32.947 -14.519 139.639 1.00 28.06 186 ILE C O 1
ATOM 6103 N N . PHE C 1 187 ? -34.277 -15.179 137.955 1.00 27.38 187 PHE C N 1
ATOM 6104 C CA . PHE C 1 187 ? -35.485 -14.948 138.742 1.00 28.87 187 PHE C CA 1
ATOM 6105 C C . PHE C 1 187 ? -35.571 -15.868 139.955 1.00 29.62 187 PHE C C 1
ATOM 6106 O O . PHE C 1 187 ? -36.281 -15.573 140.911 1.00 30.09 187 PHE C O 1
ATOM 6114 N N . ASN C 1 188 ? -34.846 -16.979 139.922 1.00 30.50 188 ASN C N 1
ATOM 6115 C CA . ASN C 1 188 ? -34.861 -17.907 141.047 1.00 32.24 188 ASN C CA 1
ATOM 6116 C C . ASN C 1 188 ? -34.107 -17.342 142.255 1.00 32.53 188 ASN C C 1
ATOM 6117 O O . ASN C 1 188 ? -34.392 -17.716 143.398 1.00 32.18 188 ASN C O 1
ATOM 6122 N N . VAL C 1 189 ? -33.160 -16.436 142.012 1.00 32.61 189 VAL C N 1
ATOM 6123 C CA . VAL C 1 189 ? -32.415 -15.821 143.112 1.00 33.38 189 VAL C CA 1
ATOM 6124 C C . VAL C 1 189 ? -32.929 -14.417 143.451 1.00 33.56 189 VAL C C 1
ATOM 6125 O O . VAL C 1 189 ? -32.535 -13.830 144.460 1.00 32.97 189 VAL C O 1
ATOM 6129 N N . LEU C 1 190 ? -33.809 -13.880 142.612 1.00 32.62 190 LEU C N 1
ATOM 6130 C CA . LEU C 1 190 ? -34.374 -12.550 142.842 1.00 31.70 190 LEU C CA 1
ATOM 6131 C C . LEU C 1 190 ? -35.489 -12.572 143.886 1.00 29.85 190 LEU C C 1
ATOM 6132 O O . LEU C 1 190 ? -35.648 -11.626 144.657 1.00 28.14 190 LEU C O 1
ATOM 6137 N N . GLY C 1 191 ? -36.261 -13.653 143.901 1.00 30.30 191 GLY C N 1
ATOM 6138 C CA . GLY C 1 191 ? -37.352 -13.772 144.853 1.00 31.82 191 GLY C CA 1
ATOM 6139 C C . GLY C 1 191 ? -36.942 -13.452 146.281 1.00 31.11 191 GLY C C 1
ATOM 6140 O O . GLY C 1 191 ? -37.578 -12.632 146.943 1.00 31.96 191 GLY C O 1
ATOM 6141 N N . PRO C 1 192 ? -35.880 -14.093 146.789 1.00 31.90 192 PRO C N 1
ATOM 6142 C CA . PRO C 1 192 ? -35.389 -13.868 148.153 1.00 31.41 192 PRO C CA 1
ATOM 6143 C C . PRO C 1 192 ? -34.819 -12.466 148.397 1.00 31.86 192 PRO C C 1
ATOM 6144 O O . PRO C 1 192 ? -34.632 -12.060 149.545 1.00 31.37 192 PRO C O 1
ATOM 6148 N N . LEU C 1 193 ? -34.544 -11.733 147.322 1.00 29.91 193 LEU C N 1
ATOM 6149 C CA . LEU C 1 193 ? -33.966 -10.396 147.437 1.00 29.65 193 LEU C CA 1
ATOM 6150 C C . LEU C 1 193 ? -34.937 -9.230 147.245 1.00 28.85 193 LEU C C 1
ATOM 6151 O O . LEU C 1 193 ? -34.516 -8.070 147.229 1.00 29.58 193 LEU C O 1
ATOM 6156 N N . ILE C 1 194 ? -36.226 -9.516 147.092 1.00 25.28 194 ILE C N 1
ATOM 6157 C CA . ILE C 1 194 ? -37.176 -8.431 146.901 1.00 24.01 194 ILE C CA 1
ATOM 6158 C C . ILE C 1 194 ? -38.269 -8.342 147.965 1.00 23.97 194 ILE C C 1
ATOM 6159 O O . ILE C 1 194 ? -39.421 -8.021 147.675 1.00 23.91 194 ILE C O 1
ATOM 6164 N N . ASN C 1 195 ? -37.891 -8.629 149.206 1.00 24.10 195 ASN C N 1
ATOM 6165 C CA . ASN C 1 195 ? -38.819 -8.527 150.324 1.00 24.06 195 ASN C CA 1
ATOM 6166 C C . ASN C 1 195 ? -39.238 -7.052 150.329 1.00 23.99 195 ASN C C 1
ATOM 6167 O O . ASN C 1 195 ? -38.394 -6.163 150.445 1.00 25.33 195 ASN C O 1
ATOM 6172 N N . PRO C 1 196 ? -40.544 -6.771 150.190 1.00 25.97 196 PRO C N 1
ATOM 6173 C CA . PRO C 1 196 ? -41.048 -5.392 150.174 1.00 26.16 196 PRO C CA 1
ATOM 6174 C C . PRO C 1 196 ? -40.806 -4.555 151.433 1.00 27.39 196 PRO C C 1
ATOM 6175 O O . PRO C 1 196 ? -40.973 -3.332 151.412 1.00 27.82 196 PRO C O 1
ATOM 6179 N N . ALA C 1 197 ? -40.413 -5.205 152.522 1.00 26.78 197 ALA C N 1
ATOM 6180 C CA . ALA C 1 197 ? -40.142 -4.487 153.766 1.00 26.51 197 ALA C CA 1
ATOM 6181 C C . ALA C 1 197 ? -38.691 -4.025 153.795 1.00 27.23 197 ALA C C 1
ATOM 6182 O O . ALA C 1 197 ? -38.290 -3.258 154.675 1.00 27.50 197 ALA C O 1
ATOM 6184 N N . ARG C 1 198 ? -37.912 -4.491 152.820 1.00 27.73 198 ARG C N 1
ATOM 6185 C CA . ARG C 1 198 ? -36.498 -4.141 152.704 1.00 28.17 198 ARG C CA 1
ATOM 6186 C C . ARG C 1 198 ? -35.752 -4.298 154.027 1.00 29.81 198 ARG C C 1
ATOM 6187 O O . ARG C 1 198 ? -35.248 -3.323 154.600 1.00 29.14 198 ARG C O 1
ATOM 6195 N N . PRO C 1 199 ? -35.663 -5.540 154.527 1.00 29.09 199 PRO C N 1
ATOM 6196 C CA . PRO C 1 199 ? -34.973 -5.812 155.789 1.00 28.22 199 PRO C CA 1
ATOM 6197 C C . PRO C 1 199 ? -33.466 -5.580 155.715 1.00 28.11 199 PRO C C 1
ATOM 6198 O O . PRO C 1 199 ? -32.834 -5.841 154.694 1.00 26.66 199 PRO C O 1
ATOM 6202 N N . PRO C 1 200 ? -32.872 -5.069 156.804 1.00 28.13 200 PRO C N 1
ATOM 6203 C CA . PRO C 1 200 ? -31.430 -4.815 156.837 1.00 27.18 200 PRO C CA 1
ATOM 6204 C C . PRO C 1 200 ? -30.622 -6.101 157.064 1.00 27.04 200 PRO C C 1
ATOM 6205 O O . PRO C 1 200 ? -29.402 -6.114 156.896 1.00 25.61 200 PRO C O 1
ATOM 6209 N N . LYS C 1 201 ? -31.308 -7.179 157.445 1.00 26.44 201 LYS C N 1
ATOM 6210 C CA . LYS C 1 201 ? -30.651 -8.466 157.695 1.00 26.39 201 LYS C CA 1
ATOM 6211 C C . LYS C 1 201 ? -31.425 -9.611 157.033 1.00 25.64 201 LYS C C 1
ATOM 6212 O O . LYS C 1 201 ? -32.628 -9.503 156.812 1.00 26.99 201 LYS C O 1
ATOM 6218 N N . ALA C 1 202 ? -30.741 -10.711 156.732 1.00 26.32 202 ALA C N 1
ATOM 6219 C CA . ALA C 1 202 ? -31.410 -11.858 156.118 1.00 25.62 202 ALA C CA 1
ATOM 6220 C C . ALA C 1 202 ? -30.557 -13.118 156.049 1.00 24.18 202 ALA C C 1
ATOM 6221 O O . ALA C 1 202 ? -29.348 -13.049 155.842 1.00 25.01 202 ALA C O 1
ATOM 6223 N N . LEU C 1 203 ? -31.212 -14.263 156.239 1.00 22.77 203 LEU C N 1
ATOM 6224 C CA . LEU C 1 203 ? -30.579 -15.573 156.140 1.00 23.57 203 LEU C CA 1
ATOM 6225 C C . LEU C 1 203 ? -31.194 -16.084 154.841 1.00 23.90 203 LEU C C 1
ATOM 6226 O O . LEU C 1 203 ? -32.410 -16.294 154.767 1.00 21.32 203 LEU C O 1
ATOM 6231 N N . ILE C 1 204 ? -30.366 -16.270 153.819 1.00 23.41 204 ILE C N 1
ATOM 6232 C CA . ILE C 1 204 ? -30.873 -16.699 152.520 1.00 23.97 204 ILE C CA 1
ATOM 6233 C C . ILE C 1 204 ? -30.288 -18.020 152.047 1.00 23.15 204 ILE C C 1
ATOM 6234 O O . ILE C 1 204 ? -29.076 -18.181 151.978 1.00 23.94 204 ILE C O 1
ATOM 6239 N N . GLY C 1 205 ? -31.160 -18.971 151.728 1.00 23.82 205 GLY C N 1
ATOM 6240 C CA . GLY C 1 205 ? -30.686 -20.259 151.255 1.00 25.45 205 GLY C CA 1
ATOM 6241 C C . GLY C 1 205 ? -30.698 -20.333 149.738 1.00 24.80 205 GLY C C 1
ATOM 6242 O O . GLY C 1 205 ? -31.622 -19.830 149.101 1.00 24.57 205 GLY C O 1
ATOM 6243 N N . VAL C 1 206 ? -29.674 -20.951 149.152 1.00 25.92 206 VAL C N 1
ATOM 6244 C CA . VAL C 1 206 ? -29.608 -21.079 147.695 1.00 26.97 206 VAL C CA 1
ATOM 6245 C C . VAL C 1 206 ? -29.522 -22.544 147.272 1.00 28.33 206 VAL C C 1
ATOM 6246 O O . VAL C 1 206 ? -29.081 -23.398 148.044 1.00 26.49 206 VAL C O 1
ATOM 6250 N N . TYR C 1 207 ? -29.939 -22.823 146.038 1.00 30.89 207 TYR C N 1
ATOM 6251 C CA . TYR C 1 207 ? -29.956 -24.184 145.504 1.00 33.00 207 TYR C CA 1
ATOM 6252 C C . TYR C 1 207 ? -28.608 -24.762 145.078 1.00 33.36 207 TYR C C 1
ATOM 6253 O O . TYR C 1 207 ? -28.502 -25.958 144.788 1.00 31.76 207 TYR C O 1
ATOM 6262 N N . SER C 1 208 ? -27.579 -23.925 145.039 1.00 34.50 208 SER C N 1
ATOM 6263 C CA . SER C 1 208 ? -26.253 -24.385 144.640 1.00 34.20 208 SER C CA 1
ATOM 6264 C C . SER C 1 208 ? -25.166 -23.765 145.504 1.00 33.59 208 SER C C 1
ATOM 6265 O O . SER C 1 208 ? -25.244 -22.595 145.870 1.00 32.98 208 SER C O 1
ATOM 6268 N N . PRO C 1 209 ? -24.128 -24.545 145.836 1.00 34.36 209 PRO C N 1
ATOM 6269 C CA . PRO C 1 209 ? -23.033 -24.030 146.663 1.00 34.18 209 PRO C CA 1
ATOM 6270 C C . PRO C 1 209 ? -22.267 -22.914 145.950 1.00 35.05 209 PRO C C 1
ATOM 6271 O O . PRO C 1 209 ? -21.616 -22.079 146.585 1.00 35.78 209 PRO C O 1
ATOM 6275 N N . GLU C 1 210 ? -22.366 -22.897 144.626 1.00 35.23 210 GLU C N 1
ATOM 6276 C CA . GLU C 1 210 ? -21.677 -21.902 143.815 1.00 35.74 210 GLU C CA 1
ATOM 6277 C C . GLU C 1 210 ? -22.409 -20.563 143.746 1.00 33.69 210 GLU C C 1
ATOM 6278 O O . GLU C 1 210 ? -21.913 -19.602 143.154 1.00 31.84 210 GLU C O 1
ATOM 6284 N N . LEU C 1 211 ? -23.587 -20.503 144.356 1.00 31.83 211 LEU C N 1
ATOM 6285 C CA . LEU C 1 211 ? -24.365 -19.268 144.382 1.00 31.30 211 LEU C CA 1
ATOM 6286 C C . LEU C 1 211 ? -24.163 -18.527 145.702 1.00 29.90 211 LEU C C 1
ATOM 6287 O O . LEU C 1 211 ? -24.478 -17.349 145.814 1.00 27.98 211 LEU C O 1
ATOM 6292 N N . VAL C 1 212 ? -23.627 -19.227 146.697 1.00 29.99 212 VAL C N 1
ATOM 6293 C CA . VAL C 1 212 ? -23.408 -18.645 148.019 1.00 30.21 212 VAL C CA 1
ATOM 6294 C C . VAL C 1 212 ? -22.597 -17.350 148.018 1.00 30.93 212 VAL C C 1
ATOM 6295 O O . VAL C 1 212 ? -23.034 -16.342 148.578 1.00 30.56 212 VAL C O 1
ATOM 6299 N N . LEU C 1 213 ? -21.428 -17.358 147.386 1.00 29.88 213 LEU C N 1
ATOM 6300 C CA . LEU C 1 213 ? -20.600 -16.155 147.360 1.00 31.24 213 LEU C CA 1
ATOM 6301 C C . LEU C 1 213 ? -21.184 -15.029 146.499 1.00 30.35 213 LEU C C 1
ATOM 6302 O O . LEU C 1 213 ? -21.299 -13.894 146.956 1.00 30.29 213 LEU C O 1
ATOM 6307 N N . PRO C 1 214 ? -21.567 -15.327 145.246 1.00 29.91 214 PRO C N 1
ATOM 6308 C CA . PRO C 1 214 ? -22.135 -14.303 144.359 1.00 29.70 214 PRO C CA 1
ATOM 6309 C C . PRO C 1 214 ? -23.337 -13.589 144.980 1.00 28.93 214 PRO C C 1
ATOM 6310 O O . PRO C 1 214 ? -23.479 -12.370 144.870 1.00 29.50 214 PRO C O 1
ATOM 6314 N N . ILE C 1 215 ? -24.206 -14.353 145.628 1.00 27.03 215 ILE C N 1
ATOM 6315 C CA . ILE C 1 215 ? -25.385 -13.769 146.255 1.00 27.15 215 ILE C CA 1
ATOM 6316 C C . ILE C 1 215 ? -25.003 -12.854 147.420 1.00 26.79 215 ILE C C 1
ATOM 6317 O O . ILE C 1 215 ? -25.575 -11.779 147.579 1.00 25.80 215 ILE C O 1
ATOM 6322 N N . ALA C 1 216 ? -24.037 -13.276 148.230 1.00 26.85 216 ALA C N 1
ATOM 6323 C CA . ALA C 1 216 ? -23.590 -12.456 149.356 1.00 27.98 216 ALA C CA 1
ATOM 6324 C C . ALA C 1 216 ? -23.023 -11.135 148.829 1.00 29.90 216 ALA C C 1
ATOM 6325 O O . ALA C 1 216 ? -23.228 -10.075 149.419 1.00 31.29 216 ALA C O 1
ATOM 6327 N N . GLN C 1 217 ? -22.311 -11.205 147.710 1.00 30.33 217 GLN C N 1
ATOM 6328 C CA . GLN C 1 217 ? -21.730 -10.013 147.106 1.00 29.50 217 GLN C CA 1
ATOM 6329 C C . GLN C 1 217 ? -22.819 -9.071 146.605 1.00 28.96 217 GLN C C 1
ATOM 6330 O O . GLN C 1 217 ? -22.670 -7.846 146.659 1.00 27.30 217 GLN C O 1
ATOM 6336 N N . ALA C 1 218 ? -23.924 -9.648 146.139 1.00 26.85 218 ALA C N 1
ATOM 6337 C CA . ALA C 1 218 ? -25.054 -8.866 145.655 1.00 27.44 218 ALA C CA 1
ATOM 6338 C C . ALA C 1 218 ? -25.712 -8.140 146.829 1.00 27.22 218 ALA C C 1
ATOM 6339 O O . ALA C 1 218 ? -26.093 -6.974 146.714 1.00 28.39 218 ALA C O 1
ATOM 6341 N N . LEU C 1 219 ? -25.845 -8.830 147.959 1.00 26.92 219 LEU C N 1
ATOM 6342 C CA . LEU C 1 219 ? -26.450 -8.227 149.145 1.00 28.75 219 LEU C CA 1
ATOM 6343 C C . LEU C 1 219 ? -25.603 -7.048 149.617 1.00 28.43 219 LEU C C 1
ATOM 6344 O O . LEU C 1 219 ? -26.131 -6.054 150.119 1.00 28.83 219 LEU C O 1
ATOM 6349 N N . LYS C 1 220 ? -24.288 -7.165 149.457 1.00 29.54 220 LYS C N 1
ATOM 6350 C CA . LYS C 1 220 ? -23.378 -6.096 149.856 1.00 30.63 220 LYS C CA 1
ATOM 6351 C C . LYS C 1 220 ? -23.667 -4.865 149.000 1.00 31.09 220 LYS C C 1
ATOM 6352 O O . LYS C 1 220 ? -23.786 -3.752 149.510 1.00 29.69 220 LYS C O 1
ATOM 6358 N N . VAL C 1 221 ? -23.789 -5.079 147.694 1.00 30.25 221 VAL C N 1
ATOM 6359 C CA . VAL C 1 221 ? -24.075 -3.997 146.763 1.00 30.14 221 VAL C CA 1
ATOM 6360 C C . VAL C 1 221 ? -25.425 -3.374 147.099 1.00 31.27 221 VAL C C 1
ATOM 6361 O O . VAL C 1 221 ? -25.612 -2.164 146.971 1.00 32.42 221 VAL C O 1
ATOM 6365 N N . LEU C 1 222 ? -26.366 -4.207 147.537 1.00 31.34 222 LEU C N 1
ATOM 6366 C CA . LEU C 1 222 ? -27.696 -3.732 147.894 1.00 31.98 222 LEU C CA 1
ATOM 6367 C C . LEU C 1 222 ? -27.708 -3.034 149.252 1.00 33.02 222 LEU C C 1
ATOM 6368 O O . LEU C 1 222 ? -28.709 -2.431 149.637 1.00 33.97 222 LEU C O 1
ATOM 6373 N N . GLY C 1 223 ? -26.600 -3.130 149.981 1.00 34.04 223 GLY C N 1
ATOM 6374 C CA . GLY C 1 223 ? -26.502 -2.458 151.267 1.00 34.50 223 GLY C CA 1
ATOM 6375 C C . GLY C 1 223 ? -27.005 -3.134 152.531 1.00 34.48 223 GLY C C 1
ATOM 6376 O O . GLY C 1 223 ? -27.306 -2.447 153.511 1.00 34.34 223 GLY C O 1
ATOM 6377 N N . TYR C 1 224 ? -27.108 -4.459 152.530 1.00 34.49 224 TYR C N 1
ATOM 6378 C CA . TYR C 1 224 ? -27.557 -5.173 153.724 1.00 33.34 224 TYR C CA 1
ATOM 6379 C C . TYR C 1 224 ? -26.496 -5.023 154.812 1.00 33.78 224 TYR C C 1
ATOM 6380 O O . TYR C 1 224 ? -25.300 -5.036 154.517 1.00 33.73 224 TYR C O 1
ATOM 6389 N N . LYS C 1 225 ? -26.925 -4.881 156.064 1.00 32.63 225 LYS C N 1
ATOM 6390 C CA . LYS C 1 225 ? -25.978 -4.733 157.170 1.00 34.13 225 LYS C CA 1
ATOM 6391 C C . LYS C 1 225 ? -25.375 -6.072 157.586 1.00 33.09 225 LYS C C 1
ATOM 6392 O O . LYS C 1 225 ? -24.160 -6.194 157.754 1.00 33.12 225 LYS C O 1
ATOM 6398 N N . ASN C 1 226 ? -26.237 -7.068 157.768 1.00 31.74 226 ASN C N 1
ATOM 6399 C CA . ASN C 1 226 ? -25.810 -8.406 158.156 1.00 31.00 226 ASN C CA 1
ATOM 6400 C C . ASN C 1 226 ? -26.631 -9.421 157.381 1.00 30.45 226 ASN C C 1
ATOM 6401 O O . ASN C 1 226 ? -27.850 -9.285 157.263 1.00 30.91 226 ASN C O 1
ATOM 6406 N N . ALA C 1 227 ? -25.965 -10.442 156.861 1.00 29.64 227 ALA C N 1
ATOM 6407 C CA . ALA C 1 227 ? -26.649 -11.480 156.106 1.00 29.34 227 ALA C CA 1
ATOM 6408 C C . ALA C 1 227 ? -25.780 -12.714 155.977 1.00 28.89 227 ALA C C 1
ATOM 6409 O O . ALA C 1 227 ? -24.560 -12.650 156.116 1.00 30.33 227 ALA C O 1
ATOM 6411 N N . ALA C 1 228 ? -26.420 -13.846 155.725 1.00 27.92 228 ALA C N 1
ATOM 6412 C CA . ALA C 1 228 ? -25.699 -15.092 155.537 1.00 27.66 228 ALA C CA 1
ATOM 6413 C C . ALA C 1 228 ? -26.399 -15.847 154.417 1.00 25.89 228 ALA C C 1
ATOM 6414 O O . ALA C 1 228 ? -27.617 -16.002 154.441 1.00 27.20 228 ALA C O 1
ATOM 6416 N N . VAL C 1 229 ? -25.631 -16.279 153.422 1.00 25.54 229 VAL C N 1
ATOM 6417 C CA . VAL C 1 229 ? -26.178 -17.042 152.303 1.00 25.14 229 VAL C CA 1
ATOM 6418 C C . VAL C 1 229 ? -25.708 -18.464 152.538 1.00 25.25 229 VAL C C 1
ATOM 6419 O O . VAL C 1 229 ? -24.531 -18.685 152.806 1.00 23.75 229 VAL C O 1
ATOM 6423 N N . VAL C 1 230 ? -26.615 -19.434 152.450 1.00 25.98 230 VAL C N 1
ATOM 6424 C CA . VAL C 1 230 ? -26.228 -20.810 152.728 1.00 25.71 230 VAL C CA 1
ATOM 6425 C C . VAL C 1 230 ? -26.737 -21.884 151.777 1.00 25.74 230 VAL C C 1
ATOM 6426 O O . VAL C 1 230 ? -27.742 -21.716 151.086 1.00 26.77 230 VAL C O 1
ATOM 6430 N N . HIS C 1 231 ? -26.019 -22.998 151.773 1.00 25.96 231 HIS C N 1
ATOM 6431 C CA . HIS C 1 231 ? -26.377 -24.162 150.982 1.00 27.92 231 HIS C CA 1
ATOM 6432 C C . HIS C 1 231 ? -25.791 -25.370 151.682 1.00 28.07 231 HIS C C 1
ATOM 6433 O O . HIS C 1 231 ? -24.604 -25.387 152.002 1.00 28.48 231 HIS C O 1
ATOM 6440 N N . GLY C 1 232 ? -26.618 -26.381 151.916 1.00 28.01 232 GLY C N 1
ATOM 6441 C CA . GLY C 1 232 ? -26.131 -27.570 152.588 1.00 29.03 232 GLY C CA 1
ATOM 6442 C C . GLY C 1 232 ? -26.647 -28.865 151.995 1.00 27.96 232 GLY C C 1
ATOM 6443 O O . GLY C 1 232 ? -27.851 -29.111 151.974 1.00 29.39 232 GLY C O 1
ATOM 6444 N N . GLY C 1 233 ? -25.727 -29.690 151.508 1.00 29.53 233 GLY C N 1
ATOM 6445 C CA . GLY C 1 233 ? -26.098 -30.971 150.930 1.00 28.74 233 GLY C CA 1
ATOM 6446 C C . GLY C 1 233 ? -27.323 -30.981 150.032 1.00 28.38 233 GLY C C 1
ATOM 6447 O O . GLY C 1 233 ? -28.192 -31.847 150.170 1.00 27.37 233 GLY C O 1
ATOM 6448 N N . GLY C 1 234 ? -27.398 -30.020 149.115 1.00 29.32 234 GLY C N 1
ATOM 6449 C CA . GLY C 1 234 ? -28.517 -29.961 148.190 1.00 30.96 234 GLY C CA 1
ATOM 6450 C C . GLY C 1 234 ? -29.701 -29.114 148.621 1.00 33.22 234 GLY C C 1
ATOM 6451 O O . GLY C 1 234 ? -30.572 -28.802 147.803 1.00 33.05 234 GLY C O 1
ATOM 6452 N N . MET C 1 235 ? -29.737 -28.729 149.894 1.00 32.97 235 MET C N 1
ATOM 6453 C CA . MET C 1 235 ? -30.845 -27.934 150.419 1.00 32.44 235 MET C CA 1
ATOM 6454 C C . MET C 1 235 ? -30.553 -26.439 150.527 1.00 30.87 235 MET C C 1
ATOM 6455 O O . MET C 1 235 ? -29.423 -26.036 150.800 1.00 28.91 235 MET C O 1
ATOM 6460 N N . ASP C 1 236 ? -31.589 -25.627 150.322 1.00 28.95 236 ASP C N 1
ATOM 6461 C CA . ASP C 1 236 ? -31.467 -24.175 150.404 1.00 27.72 236 ASP C CA 1
ATOM 6462 C C . ASP C 1 236 ? -31.667 -23.684 151.840 1.00 26.42 236 ASP C C 1
ATOM 6463 O O . ASP C 1 236 ? -32.525 -22.837 152.106 1.00 23.16 236 ASP C O 1
ATOM 6468 N N . GLU C 1 237 ? -30.868 -24.215 152.758 1.00 25.07 237 GLU C N 1
ATOM 6469 C CA . GLU C 1 237 ? -30.956 -23.837 154.166 1.00 25.03 237 GLU C CA 1
ATOM 6470 C C . GLU C 1 237 ? -29.809 -24.503 154.919 1.00 24.71 237 GLU C C 1
ATOM 6471 O O . GLU C 1 237 ? -29.011 -25.230 154.321 1.00 25.69 237 GLU C O 1
ATOM 6477 N N . VAL C 1 238 ? -29.713 -24.239 156.220 1.00 23.03 238 VAL C N 1
ATOM 6478 C CA . VAL C 1 238 ? -28.680 -24.865 157.037 1.00 23.46 238 VAL C CA 1
ATOM 6479 C C . VAL C 1 238 ? -29.130 -26.312 157.175 1.00 24.32 238 VAL C C 1
ATOM 6480 O O . VAL C 1 238 ? -30.257 -26.580 157.596 1.00 22.39 238 VAL C O 1
ATOM 6484 N N . ALA C 1 239 ? -28.260 -27.243 156.799 1.00 24.37 239 ALA C N 1
ATOM 6485 C CA . ALA C 1 239 ? -28.598 -28.663 156.836 1.00 25.78 239 ALA C CA 1
ATOM 6486 C C . ALA C 1 239 ? -28.273 -29.386 158.142 1.00 25.34 239 ALA C C 1
ATOM 6487 O O . ALA C 1 239 ? -27.412 -28.958 158.910 1.00 25.53 239 ALA C O 1
ATOM 6489 N N . ILE C 1 240 ? -28.973 -30.492 158.377 1.00 26.50 240 ILE C N 1
ATOM 6490 C CA . ILE C 1 240 ? -28.754 -31.314 159.560 1.00 27.10 240 ILE C CA 1
ATOM 6491 C C . ILE C 1 240 ? -28.276 -32.691 159.118 1.00 27.27 240 ILE C C 1
ATOM 6492 O O . ILE C 1 240 ? -28.046 -33.570 159.944 1.00 24.88 240 ILE C O 1
ATOM 6497 N N . HIS C 1 241 ? -28.126 -32.868 157.810 1.00 27.03 241 HIS C N 1
ATOM 6498 C CA . HIS C 1 241 ? -27.696 -34.148 157.251 1.00 28.92 241 HIS C CA 1
ATOM 6499 C C . HIS C 1 241 ? -26.332 -34.048 156.586 1.00 28.96 241 HIS C C 1
ATOM 6500 O O . HIS C 1 241 ? -25.764 -35.059 156.177 1.00 31.08 241 HIS C O 1
ATOM 6507 N N . THR C 1 242 ? -25.810 -32.833 156.472 1.00 29.08 242 THR C N 1
ATOM 6508 C CA . THR C 1 242 ? -24.519 -32.632 155.824 1.00 28.86 242 THR C CA 1
ATOM 6509 C C . THR C 1 242 ? -23.945 -31.275 156.189 1.00 28.82 242 THR C C 1
ATOM 6510 O O . THR C 1 242 ? -24.599 -30.480 156.861 1.00 26.38 242 THR C O 1
ATOM 6512 N N . PRO C 1 243 ? -22.699 -31.000 155.768 1.00 29.51 243 PRO C N 1
ATOM 6513 C CA . PRO C 1 243 ? -22.087 -29.706 156.079 1.00 28.97 243 PRO C CA 1
ATOM 6514 C C . PRO C 1 243 ? -22.770 -28.613 155.261 1.00 28.35 243 PRO C C 1
ATOM 6515 O O . PRO C 1 243 ? -23.290 -28.879 154.175 1.00 28.40 243 PRO C O 1
ATOM 6519 N N . THR C 1 244 ? -22.774 -27.392 155.784 1.00 26.97 244 THR C N 1
ATOM 6520 C CA . THR C 1 244 ? -23.387 -26.261 155.096 1.00 27.14 244 THR C CA 1
ATOM 6521 C C . THR C 1 244 ? -22.319 -25.250 154.679 1.00 27.11 244 THR C C 1
ATOM 6522 O O . THR C 1 244 ? -21.456 -24.890 155.483 1.00 26.10 244 THR C O 1
ATOM 6526 N N . GLN C 1 245 ? -22.372 -24.815 153.420 1.00 28.07 245 GLN C N 1
ATOM 6527 C CA . GLN C 1 245 ? -21.444 -23.814 152.899 1.00 29.45 245 GLN C CA 1
ATOM 6528 C C . GLN C 1 245 ? -22.039 -22.456 153.252 1.00 28.61 245 GLN C C 1
ATOM 6529 O O . GLN C 1 245 ? -23.224 -22.216 153.016 1.00 26.55 245 GLN C O 1
ATOM 6535 N N . VAL C 1 246 ? -21.220 -21.566 153.799 1.00 27.50 246 VAL C N 1
ATOM 6536 C CA . VAL C 1 246 ? -21.704 -20.253 154.205 1.00 27.74 246 VAL C CA 1
ATOM 6537 C C . VAL C 1 246 ? -20.859 -19.085 153.718 1.00 28.99 246 VAL C C 1
ATOM 6538 O O . VAL C 1 246 ? -19.646 -19.202 153.559 1.00 31.27 246 VAL C O 1
ATOM 6542 N N . ALA C 1 247 ? -21.529 -17.963 153.477 1.00 28.93 247 ALA C N 1
ATOM 6543 C CA . ALA C 1 247 ? -20.892 -16.713 153.077 1.00 27.85 247 ALA C CA 1
ATOM 6544 C C . ALA C 1 247 ? -21.618 -15.684 153.932 1.00 28.67 247 ALA C C 1
ATOM 6545 O O . ALA C 1 247 ? -22.808 -15.436 153.723 1.00 28.78 247 ALA C O 1
ATOM 6547 N N . GLU C 1 248 ? -20.919 -15.105 154.904 1.00 28.35 248 GLU C N 1
ATOM 6548 C CA . GLU C 1 248 ? -21.529 -14.125 155.795 1.00 29.85 248 GLU C CA 1
ATOM 6549 C C . GLU C 1 248 ? -21.066 -12.690 155.550 1.00 32.06 248 GLU C C 1
ATOM 6550 O O . GLU C 1 248 ? -19.868 -12.408 155.468 1.00 33.27 248 GLU C O 1
ATOM 6556 N N . LEU C 1 249 ? -22.040 -11.794 155.433 1.00 32.46 249 LEU C N 1
ATOM 6557 C CA . LEU C 1 249 ? -21.794 -10.375 155.205 1.00 34.36 249 LEU C CA 1
ATOM 6558 C C . LEU C 1 249 ? -21.966 -9.640 156.530 1.00 36.32 249 LEU C C 1
ATOM 6559 O O . LEU C 1 249 ? -22.939 -9.867 157.252 1.00 33.42 249 LEU C O 1
ATOM 6564 N N . ASN C 1 250 ? -21.021 -8.762 156.847 1.00 39.68 250 ASN C N 1
ATOM 6565 C CA . ASN C 1 250 ? -21.082 -8.002 158.090 1.00 43.67 250 ASN C CA 1
ATOM 6566 C C . ASN C 1 250 ? -20.353 -6.668 157.944 1.00 46.02 250 ASN C C 1
ATOM 6567 O O . ASN C 1 250 ? -19.132 -6.597 158.082 1.00 47.34 250 ASN C O 1
ATOM 6572 N N . ASN C 1 251 ? -21.119 -5.618 157.660 1.00 48.05 251 ASN C N 1
ATOM 6573 C CA . ASN C 1 251 ? -20.577 -4.274 157.489 1.00 49.44 251 ASN C CA 1
ATOM 6574 C C . ASN C 1 251 ? -19.560 -4.179 156.358 1.00 48.99 251 ASN C C 1
ATOM 6575 O O . ASN C 1 251 ? -18.420 -3.759 156.569 1.00 48.78 251 ASN C O 1
ATOM 6580 N N . GLY C 1 252 ? -19.980 -4.576 155.161 1.00 47.23 252 GLY C N 1
ATOM 6581 C CA . GLY C 1 252 ? -19.108 -4.505 154.003 1.00 45.93 252 GLY C CA 1
ATOM 6582 C C . GLY C 1 252 ? -18.088 -5.617 153.861 1.00 45.28 252 GLY C C 1
ATOM 6583 O O . GLY C 1 252 ? -17.435 -5.724 152.824 1.00 44.86 252 GLY C O 1
ATOM 6584 N N . GLU C 1 253 ? -17.944 -6.449 154.887 1.00 43.69 253 GLU C N 1
ATOM 6585 C CA . GLU C 1 253 ? -16.979 -7.541 154.835 1.00 43.96 253 GLU C CA 1
ATOM 6586 C C . GLU C 1 253 ? -17.676 -8.895 154.679 1.00 43.11 253 GLU C C 1
ATOM 6587 O O . GLU C 1 253 ? -18.670 -9.172 155.351 1.00 39.77 253 GLU C O 1
ATOM 6593 N N . ILE C 1 254 ? -17.151 -9.735 153.791 1.00 41.69 254 ILE C N 1
ATOM 6594 C CA . ILE C 1 254 ? -17.730 -11.055 153.563 1.00 43.41 254 ILE C CA 1
ATOM 6595 C C . ILE C 1 254 ? -16.732 -12.180 153.839 1.00 43.46 254 ILE C C 1
ATOM 6596 O O . ILE C 1 254 ? -15.598 -12.155 153.355 1.00 43.67 254 ILE C O 1
ATOM 6601 N N . GLU C 1 255 ? -17.160 -13.156 154.635 1.00 42.29 255 GLU C N 1
ATOM 6602 C CA . GLU C 1 255 ? -16.326 -14.302 154.978 1.00 41.70 255 GLU C CA 1
ATOM 6603 C C . GLU C 1 255 ? -16.993 -15.594 154.523 1.00 40.37 255 GLU C C 1
ATOM 6604 O O . GLU C 1 255 ? -18.216 -15.730 154.594 1.00 39.53 255 GLU C O 1
ATOM 6610 N N . SER C 1 256 ? -16.182 -16.536 154.053 1.00 38.32 256 SER C N 1
ATOM 6611 C CA . SER C 1 256 ? -16.682 -17.828 153.600 1.00 37.81 256 SER C CA 1
ATOM 6612 C C . SER C 1 256 ? -16.196 -18.910 154.550 1.00 37.03 256 SER C C 1
ATOM 6613 O O . SER C 1 256 ? -15.012 -18.973 154.889 1.00 37.31 256 SER C O 1
ATOM 6616 N N . TYR C 1 257 ? -17.116 -19.759 154.989 1.00 35.36 257 TYR C N 1
ATOM 6617 C CA . TYR C 1 257 ? -16.760 -20.840 155.894 1.00 34.38 257 TYR C CA 1
ATOM 6618 C C . TYR C 1 257 ? -17.746 -21.991 155.804 1.00 33.90 257 TYR C C 1
ATOM 6619 O O . TYR C 1 257 ? -18.780 -21.888 155.143 1.00 34.24 257 TYR C O 1
ATOM 6628 N N . GLN C 1 258 ? -17.419 -23.086 156.478 1.00 32.74 258 GLN C N 1
ATOM 6629 C CA . GLN C 1 258 ? -18.263 -24.265 156.459 1.00 33.38 258 GLN C CA 1
ATOM 6630 C C . GLN C 1 258 ? -18.725 -24.642 157.858 1.00 32.41 258 GLN C C 1
ATOM 6631 O O . GLN C 1 258 ? -17.969 -24.532 158.823 1.00 32.23 258 GLN C O 1
ATOM 6637 N N . LEU C 1 259 ? -19.978 -25.075 157.956 1.00 31.27 259 LEU C N 1
ATOM 6638 C CA . LEU C 1 259 ? -20.555 -25.489 159.226 1.00 30.55 259 LEU C CA 1
ATOM 6639 C C . LEU C 1 259 ? -21.142 -26.890 159.100 1.00 31.64 259 LEU C C 1
ATOM 6640 O O . LEU C 1 259 ? -21.430 -27.358 157.998 1.00 32.28 259 LEU C O 1
ATOM 6645 N N . SER C 1 260 ? -21.307 -27.554 160.237 1.00 31.36 260 SER C N 1
ATOM 6646 C CA . SER C 1 260 ? -21.890 -28.888 160.287 1.00 30.98 260 SER C CA 1
ATOM 6647 C C . SER C 1 260 ? -22.728 -28.933 161.561 1.00 29.89 260 SER C C 1
ATOM 6648 O O . SER C 1 260 ? -22.571 -28.082 162.440 1.00 27.72 260 SER C O 1
ATOM 6651 N N . PRO C 1 261 ? -23.630 -29.920 161.678 1.00 28.68 261 PRO C N 1
ATOM 6652 C CA . PRO C 1 261 ? -24.480 -30.041 162.865 1.00 27.01 261 PRO C CA 1
ATOM 6653 C C . PRO C 1 261 ? -23.724 -29.920 164.191 1.00 28.03 261 PRO C C 1
ATOM 6654 O O . PRO C 1 261 ? -24.201 -29.269 165.119 1.00 27.34 261 PRO C O 1
ATOM 6658 N N . GLN C 1 262 ? -22.545 -30.536 164.277 1.00 28.12 262 GLN C N 1
ATOM 6659 C CA . GLN C 1 262 ? -21.756 -30.481 165.507 1.00 30.64 262 GLN C CA 1
ATOM 6660 C C . GLN C 1 262 ? -21.395 -29.056 165.925 1.00 29.93 262 GLN C C 1
ATOM 6661 O O . GLN C 1 262 ? -21.243 -28.774 167.114 1.00 31.49 262 GLN C O 1
ATOM 6667 N N . ASP C 1 263 ? -21.256 -28.155 164.957 1.00 29.13 263 ASP C N 1
ATOM 6668 C CA . ASP C 1 263 ? -20.923 -26.766 165.266 1.00 29.14 263 ASP C CA 1
ATOM 6669 C C . ASP C 1 263 ? -22.041 -26.075 166.045 1.00 29.22 263 ASP C C 1
ATOM 6670 O O . ASP C 1 263 ? -21.834 -25.004 166.616 1.00 28.25 263 ASP C O 1
ATOM 6675 N N . PHE C 1 264 ? -23.225 -26.684 166.058 1.00 27.60 264 PHE C N 1
ATOM 6676 C CA . PHE C 1 264 ? -24.369 -26.138 166.789 1.00 26.97 264 PHE C CA 1
ATOM 6677 C C . PHE C 1 264 ? -24.649 -27.013 168.006 1.00 27.18 264 PHE C C 1
ATOM 6678 O O . PHE C 1 264 ? -25.611 -26.779 168.738 1.00 26.99 264 PHE C O 1
ATOM 6686 N N . GLY C 1 265 ? -23.812 -28.027 168.209 1.00 26.33 265 GLY C N 1
ATOM 6687 C CA . GLY C 1 265 ? -24.011 -28.936 169.324 1.00 26.78 265 GLY C CA 1
ATOM 6688 C C . GLY C 1 265 ? -25.196 -29.853 169.059 1.00 27.36 265 GLY C C 1
ATOM 6689 O O . GLY C 1 265 ? -25.835 -30.338 169.990 1.00 26.68 265 GLY C O 1
ATOM 6690 N N . LEU C 1 266 ? -25.489 -30.087 167.781 1.00 26.27 266 LEU C N 1
ATOM 6691 C CA . LEU C 1 266 ? -26.611 -30.937 167.382 1.00 26.35 266 LEU C CA 1
ATOM 6692 C C . LEU C 1 266 ? -26.117 -32.186 166.667 1.00 27.69 266 LEU C C 1
ATOM 6693 O O . LEU C 1 266 ? -25.044 -32.179 166.065 1.00 27.95 266 LEU C O 1
ATOM 6698 N N . GLN C 1 267 ? -26.884 -33.269 166.731 1.00 30.13 267 GLN C N 1
ATOM 6699 C CA . GLN C 1 267 ? -26.461 -34.465 166.021 1.00 32.08 267 GLN C CA 1
ATOM 6700 C C . GLN C 1 267 ? -27.073 -34.413 164.630 1.00 31.72 267 GLN C C 1
ATOM 6701 O O . GLN C 1 267 ? -28.049 -33.701 164.399 1.00 29.16 267 GLN C O 1
ATOM 6707 N N . SER C 1 268 ? -26.476 -35.149 163.700 1.00 32.18 268 SER C N 1
ATOM 6708 C CA . SER C 1 268 ? -26.938 -35.183 162.316 1.00 31.52 268 SER C CA 1
ATOM 6709 C C . SER C 1 268 ? -28.055 -36.204 162.118 1.00 32.03 268 SER C C 1
ATOM 6710 O O . SER C 1 268 ? -28.178 -37.171 162.883 1.00 33.67 268 SER C O 1
ATOM 6713 N N . TYR C 1 269 ? -28.865 -35.979 161.088 1.00 30.73 269 TYR C N 1
ATOM 6714 C CA . TYR C 1 269 ? -29.978 -36.860 160.755 1.00 30.41 269 TYR C CA 1
ATOM 6715 C C . TYR C 1 269 ? -30.013 -37.021 159.243 1.00 30.33 269 TYR C C 1
ATOM 6716 O O . TYR C 1 269 ? -29.526 -36.158 158.518 1.00 31.42 269 TYR C O 1
ATOM 6725 N N . SER C 1 270 ? -30.586 -38.122 158.766 1.00 29.49 270 SER C N 1
ATOM 6726 C CA . SER C 1 270 ? -30.697 -38.343 157.325 1.00 30.32 270 SER C CA 1
ATOM 6727 C C . SER C 1 270 ? -31.595 -37.255 156.744 1.00 30.76 270 SER C C 1
ATOM 6728 O O . SER C 1 270 ? -32.431 -36.700 157.453 1.00 29.78 270 SER C O 1
ATOM 6731 N N . LEU C 1 271 ? -31.430 -36.946 155.461 1.00 31.05 271 LEU C N 1
ATOM 6732 C CA . LEU C 1 271 ? -32.272 -35.929 154.844 1.00 32.29 271 LEU C CA 1
ATOM 6733 C C . LEU C 1 271 ? -33.722 -36.398 154.847 1.00 32.18 271 LEU C C 1
ATOM 6734 O O . LEU C 1 271 ? -34.645 -35.584 154.817 1.00 33.75 271 LEU C O 1
ATOM 6739 N N . ASN C 1 272 ? -33.921 -37.714 154.886 1.00 29.53 272 ASN C N 1
ATOM 6740 C CA . ASN C 1 272 ? -35.268 -38.284 154.908 1.00 28.98 272 ASN C CA 1
ATOM 6741 C C . ASN C 1 272 ? -36.015 -37.858 156.172 1.00 28.51 272 ASN C C 1
ATOM 6742 O O . ASN C 1 272 ? -37.240 -37.908 156.225 1.00 27.46 272 ASN C O 1
ATOM 6747 N N . ALA C 1 273 ? -35.272 -37.443 157.191 1.00 28.30 273 ALA C N 1
ATOM 6748 C CA . ALA C 1 273 ? -35.879 -37.035 158.452 1.00 29.15 273 ALA C CA 1
ATOM 6749 C C . ALA C 1 273 ? -36.797 -35.831 158.296 1.00 28.74 273 ALA C C 1
ATOM 6750 O O . ALA C 1 273 ? -37.644 -35.578 159.152 1.00 30.98 273 ALA C O 1
ATOM 6752 N N . LEU C 1 274 ? -36.631 -35.085 157.209 1.00 29.38 274 LEU C N 1
ATOM 6753 C CA . LEU C 1 274 ? -37.455 -33.904 156.979 1.00 29.55 274 LEU C CA 1
ATOM 6754 C C . LEU C 1 274 ? -38.483 -34.101 155.869 1.00 30.61 274 LEU C C 1
ATOM 6755 O O . LEU C 1 274 ? -39.055 -33.132 155.378 1.00 30.21 274 LEU C O 1
ATOM 6760 N N . GLN C 1 275 ? -38.723 -35.345 155.471 1.00 32.75 275 GLN C N 1
ATOM 6761 C CA . GLN C 1 275 ? -39.693 -35.605 154.409 1.00 34.81 275 GLN C CA 1
ATOM 6762 C C . GLN C 1 275 ? -41.092 -35.229 154.875 1.00 33.89 275 GLN C C 1
ATOM 6763 O O . GLN C 1 275 ? -41.487 -35.549 155.996 1.00 32.34 275 GLN C O 1
ATOM 6769 N N . GLY C 1 276 ? -41.836 -34.543 154.013 1.00 33.50 276 GLY C N 1
ATOM 6770 C CA . GLY C 1 276 ? -43.187 -34.147 154.363 1.00 34.25 276 GLY C CA 1
ATOM 6771 C C . GLY C 1 276 ? -44.209 -35.146 153.853 1.00 34.04 276 GLY C C 1
ATOM 6772 O O . GLY C 1 276 ? -43.843 -36.164 153.263 1.00 33.85 276 GLY C O 1
ATOM 6773 N N . GLY C 1 277 ? -45.489 -34.858 154.080 1.00 32.82 277 GLY C N 1
ATOM 6774 C CA . GLY C 1 277 ? -46.545 -35.750 153.629 1.00 32.43 277 GLY C CA 1
ATOM 6775 C C . GLY C 1 277 ? -47.688 -34.977 153.001 1.00 32.05 277 GLY C C 1
ATOM 6776 O O . GLY C 1 277 ? -47.459 -34.026 152.257 1.00 30.00 277 GLY C O 1
ATOM 6777 N N . THR C 1 278 ? -48.918 -35.384 153.298 1.00 32.18 278 THR C N 1
ATOM 6778 C CA . THR C 1 278 ? -50.097 -34.709 152.758 1.00 33.66 278 THR C CA 1
ATOM 6779 C C . THR C 1 278 ? -50.199 -33.309 153.355 1.00 33.37 278 THR C C 1
ATOM 6780 O O . THR C 1 278 ? -49.529 -32.996 154.341 1.00 32.78 278 THR C O 1
ATOM 6784 N N . PRO C 1 279 ? -51.031 -32.439 152.757 1.00 32.45 279 PRO C N 1
ATOM 6785 C CA . PRO C 1 279 ? -51.167 -31.084 153.298 1.00 31.55 279 PRO C CA 1
ATOM 6786 C C . PRO C 1 279 ? -51.554 -31.110 154.775 1.00 29.97 279 PRO C C 1
ATOM 6787 O O . PRO C 1 279 ? -50.990 -30.377 155.588 1.00 30.78 279 PRO C O 1
ATOM 6791 N N . GLU C 1 280 ? -52.512 -31.963 155.121 1.00 30.29 280 GLU C N 1
ATOM 6792 C CA . GLU C 1 280 ? -52.961 -32.069 156.504 1.00 30.35 280 GLU C CA 1
ATOM 6793 C C . GLU C 1 280 ? -51.849 -32.601 157.409 1.00 29.18 280 GLU C C 1
ATOM 6794 O O . GLU C 1 280 ? -51.718 -32.184 158.564 1.00 27.47 280 GLU C O 1
ATOM 6800 N N . GLU C 1 281 ? -51.043 -33.515 156.884 1.00 27.35 281 GLU C N 1
ATOM 6801 C CA . GLU C 1 281 ? -49.946 -34.071 157.665 1.00 28.30 281 GLU C CA 1
ATOM 6802 C C . GLU C 1 281 ? -48.878 -33.010 157.913 1.00 28.15 281 GLU C C 1
ATOM 6803 O O . GLU C 1 281 ? -48.322 -32.927 159.011 1.00 26.73 281 GLU C O 1
ATOM 6809 N N . ASN C 1 282 ? -48.603 -32.187 156.905 1.00 25.96 282 ASN C N 1
ATOM 6810 C CA . ASN C 1 282 ? -47.596 -31.140 157.052 1.00 27.66 282 ASN C CA 1
ATOM 6811 C C . ASN C 1 282 ? -48.032 -30.095 158.077 1.00 27.82 282 ASN C C 1
ATOM 6812 O O . ASN C 1 282 ? -47.221 -29.595 158.857 1.00 27.64 282 ASN C O 1
ATOM 6817 N N . ARG C 1 283 ? -49.322 -29.774 158.070 1.00 28.12 283 ARG C N 1
ATOM 6818 C CA . ARG C 1 283 ? -49.882 -28.814 159.010 1.00 28.66 283 ARG C CA 1
ATOM 6819 C C . ARG C 1 283 ? -49.663 -29.331 160.431 1.00 28.25 283 ARG C C 1
ATOM 6820 O O . ARG C 1 283 ? -49.168 -28.611 161.298 1.00 27.80 283 ARG C O 1
ATOM 6828 N N . ASP C 1 284 ? -50.033 -30.585 160.667 1.00 27.49 284 ASP C N 1
ATOM 6829 C CA . ASP C 1 284 ? -49.880 -31.171 161.995 1.00 28.46 284 ASP C CA 1
ATOM 6830 C C . ASP C 1 284 ? -48.423 -31.335 162.419 1.00 28.56 284 ASP C C 1
ATOM 6831 O O . ASP C 1 284 ? -48.096 -31.185 163.598 1.00 26.57 284 ASP C O 1
ATOM 6836 N N . ILE C 1 285 ? -47.550 -31.636 161.464 1.00 27.50 285 ILE C N 1
ATOM 6837 C CA . ILE C 1 285 ? -46.131 -31.783 161.772 1.00 28.58 285 ILE C CA 1
ATOM 6838 C C . ILE C 1 285 ? -45.601 -30.459 162.331 1.00 29.00 285 ILE C C 1
ATOM 6839 O O . ILE C 1 285 ? -44.928 -30.439 163.360 1.00 29.21 285 ILE C O 1
ATOM 6844 N N . LEU C 1 286 ? -45.912 -29.357 161.653 1.00 27.72 286 LEU C N 1
ATOM 6845 C CA . LEU C 1 286 ? -45.465 -28.035 162.091 1.00 28.67 286 LEU C CA 1
ATOM 6846 C C . LEU C 1 286 ? -46.122 -27.627 163.408 1.00 27.99 286 LEU C C 1
ATOM 6847 O O . LEU C 1 286 ? -45.474 -27.039 164.275 1.00 27.51 286 LEU C O 1
ATOM 6852 N N . ALA C 1 287 ? -47.409 -27.933 163.546 1.00 26.12 287 ALA C N 1
ATOM 6853 C CA . ALA C 1 287 ? -48.149 -27.613 164.760 1.00 26.03 287 ALA C CA 1
ATOM 6854 C C . ALA C 1 287 ? -47.488 -28.296 165.957 1.00 25.88 287 ALA C C 1
ATOM 6855 O O . ALA C 1 287 ? -47.132 -27.640 166.937 1.00 25.41 287 ALA C O 1
ATOM 6857 N N . ARG C 1 288 ? -47.322 -29.613 165.872 1.00 25.19 288 ARG C N 1
ATOM 6858 C CA . ARG C 1 288 ? -46.692 -30.366 166.951 1.00 26.59 288 ARG C CA 1
ATOM 6859 C C . ARG C 1 288 ? -45.297 -29.826 167.264 1.00 27.41 288 ARG C C 1
ATOM 6860 O O . ARG C 1 288 ? -44.910 -29.723 168.427 1.00 27.75 288 ARG C O 1
ATOM 6868 N N . LEU C 1 289 ? -44.537 -29.490 166.225 1.00 27.30 289 LEU C N 1
ATOM 6869 C CA . LEU C 1 289 ? -43.186 -28.975 166.422 1.00 26.19 289 LEU C CA 1
ATOM 6870 C C . LEU C 1 289 ? -43.177 -27.689 167.242 1.00 26.94 289 LEU C C 1
ATOM 6871 O O . LEU C 1 289 ? -42.458 -27.584 168.240 1.00 25.15 289 LEU C O 1
ATOM 6876 N N . LEU C 1 290 ? -43.979 -26.711 166.823 1.00 24.31 290 LEU C N 1
ATOM 6877 C CA . LEU C 1 290 ? -44.036 -25.430 167.525 1.00 23.94 290 LEU C CA 1
ATOM 6878 C C . LEU C 1 290 ? -44.679 -25.530 168.908 1.00 25.31 290 LEU C C 1
ATOM 6879 O O . LEU C 1 290 ? -44.539 -24.622 169.730 1.00 25.79 290 LEU C O 1
ATOM 6884 N N . GLN C 1 291 ? -45.386 -26.629 169.160 1.00 24.41 291 GLN C N 1
ATOM 6885 C CA . GLN C 1 291 ? -46.036 -26.838 170.450 1.00 25.11 291 GLN C CA 1
ATOM 6886 C C . GLN C 1 291 ? -45.140 -27.632 171.400 1.00 26.87 291 GLN C C 1
ATOM 6887 O O . GLN C 1 291 ? -45.510 -27.887 172.548 1.00 24.56 291 GLN C O 1
ATOM 6893 N N . GLY C 1 292 ? -43.968 -28.031 170.914 1.00 27.39 292 GLY C N 1
ATOM 6894 C CA . GLY C 1 292 ? -43.039 -28.781 171.743 1.00 28.38 292 GLY C CA 1
ATOM 6895 C C . GLY C 1 292 ? -43.305 -30.272 171.835 1.00 30.17 292 GLY C C 1
ATOM 6896 O O . GLY C 1 292 ? -42.823 -30.938 172.754 1.00 29.68 292 GLY C O 1
ATOM 6897 N N . LYS C 1 293 ? -44.057 -30.809 170.880 1.00 29.54 293 LYS C N 1
ATOM 6898 C CA . LYS C 1 293 ? -44.376 -32.231 170.881 1.00 31.17 293 LYS C CA 1
ATOM 6899 C C . LYS C 1 293 ? -44.041 -32.869 169.534 1.00 29.32 293 LYS C C 1
ATOM 6900 O O . LYS C 1 293 ? -44.628 -33.883 169.158 1.00 27.72 293 LYS C O 1
ATOM 6906 N N . GLY C 1 294 ? -43.084 -32.271 168.825 1.00 28.09 294 GLY C N 1
ATOM 6907 C CA . GLY C 1 294 ? -42.679 -32.768 167.519 1.00 27.20 294 GLY C CA 1
ATOM 6908 C C . GLY C 1 294 ? -41.476 -33.697 167.520 1.00 28.71 294 GLY C C 1
ATOM 6909 O O . GLY C 1 294 ? -40.976 -34.084 168.576 1.00 27.54 294 GLY C O 1
ATOM 6910 N N . ASP C 1 295 ? -41.010 -34.047 166.323 1.00 27.78 295 ASP C N 1
ATOM 6911 C CA . ASP C 1 295 ? -39.878 -34.952 166.146 1.00 27.58 295 ASP C CA 1
ATOM 6912 C C . ASP C 1 295 ? -38.512 -34.281 166.328 1.00 26.03 295 ASP C C 1
ATOM 6913 O O . ASP C 1 295 ? -38.289 -33.167 165.859 1.00 25.28 295 ASP C O 1
ATOM 6918 N N . ALA C 1 296 ? -37.600 -34.976 167.005 1.00 24.70 296 ALA C N 1
ATOM 6919 C CA . ALA C 1 296 ? -36.265 -34.445 167.284 1.00 24.94 296 ALA C CA 1
ATOM 6920 C C . ALA C 1 296 ? -35.509 -33.944 166.056 1.00 24.08 296 ALA C C 1
ATOM 6921 O O . ALA C 1 296 ? -34.792 -32.946 166.131 1.00 24.77 296 ALA C O 1
ATOM 6923 N N . ALA C 1 297 ? -35.655 -34.636 164.933 1.00 23.34 297 ALA C N 1
ATOM 6924 C CA . ALA C 1 297 ? -34.978 -34.230 163.705 1.00 21.98 297 ALA C CA 1
ATOM 6925 C C . ALA C 1 297 ? -35.492 -32.872 163.241 1.00 23.33 297 ALA C C 1
ATOM 6926 O O . ALA C 1 297 ? -34.715 -32.009 162.811 1.00 22.13 297 ALA C O 1
ATOM 6928 N N . HIS C 1 298 ? -36.807 -32.686 163.318 1.00 22.02 298 HIS C N 1
ATOM 6929 C CA . HIS C 1 298 ? -37.413 -31.426 162.907 1.00 22.60 298 HIS C CA 1
ATOM 6930 C C . HIS C 1 298 ? -36.907 -30.306 163.819 1.00 23.94 298 HIS C C 1
ATOM 6931 O O . HIS C 1 298 ? -36.522 -29.231 163.352 1.00 22.65 298 HIS C O 1
ATOM 6938 N N . ALA C 1 299 ? -36.904 -30.570 165.122 1.00 22.38 299 ALA C N 1
ATOM 6939 C CA . ALA C 1 299 ? -36.446 -29.586 166.100 1.00 22.77 299 ALA C CA 1
ATOM 6940 C C . ALA C 1 299 ? -35.011 -29.153 165.829 1.00 21.75 299 ALA C C 1
ATOM 6941 O O . ALA C 1 299 ? -34.686 -27.965 165.894 1.00 20.76 299 ALA C O 1
ATOM 6943 N N . ARG C 1 300 ? -34.149 -30.117 165.518 1.00 21.60 300 ARG C N 1
ATOM 6944 C CA . ARG C 1 300 ? -32.748 -29.808 165.252 1.00 21.42 300 ARG C CA 1
ATOM 6945 C C . ARG C 1 300 ? -32.563 -28.954 163.998 1.00 22.22 300 ARG C C 1
ATOM 6946 O O . ARG C 1 300 ? -31.726 -28.050 163.983 1.00 22.05 300 ARG C O 1
ATOM 6948 N N . GLN C 1 301 ? -33.334 -29.231 162.946 1.00 22.00 301 GLN C N 1
ATOM 6949 C CA . GLN C 1 301 ? -33.204 -28.454 161.714 1.00 21.69 301 GLN C CA 1
ATOM 6950 C C . GLN C 1 301 ? -33.579 -26.998 161.953 1.00 20.68 301 GLN C C 1
ATOM 6951 O O . GLN C 1 301 ? -32.869 -26.086 161.529 1.00 20.04 301 GLN C O 1
ATOM 6953 N N . VAL C 1 302 ? -34.703 -26.780 162.626 1.00 21.32 302 VAL C N 1
ATOM 6954 C CA . VAL C 1 302 ? -35.150 -25.426 162.913 1.00 22.96 302 VAL C CA 1
ATOM 6955 C C . VAL C 1 302 ? -34.138 -24.722 163.821 1.00 22.84 302 VAL C C 1
ATOM 6956 O O . VAL C 1 302 ? -33.777 -23.565 163.590 1.00 22.40 302 VAL C O 1
ATOM 6960 N N . ALA C 1 303 ? -33.668 -25.433 164.841 1.00 22.00 303 ALA C N 1
ATOM 6961 C CA . ALA C 1 303 ? -32.697 -24.878 165.784 1.00 22.50 303 ALA C CA 1
ATOM 6962 C C . ALA C 1 303 ? -31.421 -24.400 165.094 1.00 21.74 303 ALA C C 1
ATOM 6963 O O . ALA C 1 303 ? -30.875 -23.353 165.442 1.00 23.41 303 ALA C O 1
ATOM 6965 N N . ALA C 1 304 ? -30.947 -25.167 164.117 1.00 23.78 304 ALA C N 1
ATOM 6966 C CA . ALA C 1 304 ? -29.728 -24.812 163.393 1.00 22.59 304 ALA C CA 1
ATOM 6967 C C . ALA C 1 304 ? -29.935 -23.565 162.549 1.00 23.81 304 ALA C C 1
ATOM 6968 O O . ALA C 1 304 ? -29.058 -22.706 162.462 1.00 24.16 304 ALA C O 1
ATOM 6970 N N . ASN C 1 305 ? -31.096 -23.464 161.917 1.00 24.89 305 ASN C N 1
ATOM 6971 C CA . ASN C 1 305 ? -31.374 -22.304 161.092 1.00 23.23 305 ASN C CA 1
ATOM 6972 C C . ASN C 1 305 ? -31.621 -21.057 161.927 1.00 22.07 305 ASN C C 1
ATOM 6973 O O . ASN C 1 305 ? -31.152 -19.977 161.584 1.00 22.18 305 ASN C O 1
ATOM 6978 N N . VAL C 1 306 ? -32.345 -21.202 163.028 1.00 21.95 306 VAL C N 1
ATOM 6979 C CA . VAL C 1 306 ? -32.594 -20.061 163.899 1.00 20.81 306 VAL C CA 1
ATOM 6980 C C . VAL C 1 306 ? -31.278 -19.589 164.521 1.00 20.83 306 VAL C C 1
ATOM 6981 O O . VAL C 1 306 ? -31.060 -18.396 164.704 1.00 21.18 306 VAL C O 1
ATOM 6985 N N . ALA C 1 307 ? -30.393 -20.533 164.825 1.00 22.18 307 ALA C N 1
ATOM 6986 C CA . ALA C 1 307 ? -29.106 -20.207 165.435 1.00 23.80 307 ALA C CA 1
ATOM 6987 C C . ALA C 1 307 ? -28.270 -19.282 164.553 1.00 24.86 307 ALA C C 1
ATOM 6988 O O . ALA C 1 307 ? -27.705 -18.290 165.026 1.00 27.15 307 ALA C O 1
ATOM 6990 N N . LEU C 1 308 ? -28.188 -19.603 163.269 1.00 24.71 308 LEU C N 1
ATOM 6991 C CA . LEU C 1 308 ? -27.412 -18.779 162.355 1.00 23.93 308 LEU C CA 1
ATOM 6992 C C . LEU C 1 308 ? -28.105 -17.432 162.170 1.00 24.42 308 LEU C C 1
ATOM 6993 O O . LEU C 1 308 ? -27.450 -16.393 162.084 1.00 26.58 308 LEU C O 1
ATOM 6998 N N . LEU C 1 309 ? -29.434 -17.443 162.134 1.00 24.59 309 LEU C N 1
ATOM 6999 C CA . LEU C 1 309 ? -30.192 -16.206 161.981 1.00 24.27 309 LEU C CA 1
ATOM 7000 C C . LEU C 1 309 ? -29.899 -15.261 163.152 1.00 25.47 309 LEU C C 1
ATOM 7001 O O . LEU C 1 309 ? -29.712 -14.055 162.961 1.00 24.69 309 LEU C O 1
ATOM 7006 N N . LEU C 1 310 ? -29.845 -15.810 164.364 1.00 25.07 310 LEU C N 1
ATOM 7007 C CA . LEU C 1 310 ? -29.579 -14.985 165.541 1.00 26.06 310 LEU C CA 1
ATOM 7008 C C . LEU C 1 310 ? -28.175 -14.404 165.523 1.00 26.52 310 LEU C C 1
ATOM 7009 O O . LEU C 1 310 ? -27.915 -13.375 166.153 1.00 29.19 310 LEU C O 1
ATOM 7014 N N . LYS C 1 311 ? -27.265 -15.054 164.804 1.00 27.30 311 LYS C N 1
ATOM 7015 C CA . LYS C 1 311 ? -25.900 -14.554 164.712 1.00 28.29 311 LYS C CA 1
ATOM 7016 C C . LYS C 1 311 ? -25.919 -13.201 164.010 1.00 29.21 311 LYS C C 1
ATOM 7017 O O . LYS C 1 311 ? -25.113 -12.321 164.312 1.00 28.50 311 LYS C O 1
ATOM 7023 N N . LEU C 1 312 ? -26.851 -13.038 163.075 1.00 29.46 312 LEU C N 1
ATOM 7024 C CA . LEU C 1 312 ? -26.965 -11.792 162.324 1.00 30.79 312 LEU C CA 1
ATOM 7025 C C . LEU C 1 312 ? -27.419 -10.658 163.228 1.00 31.51 312 LEU C C 1
ATOM 7026 O O . LEU C 1 312 ? -27.263 -9.485 162.885 1.00 32.37 312 LEU C O 1
ATOM 7031 N N . PHE C 1 313 ? -27.989 -11.015 164.374 1.00 31.07 313 PHE C N 1
ATOM 7032 C CA . PHE C 1 313 ? -28.461 -10.032 165.343 1.00 31.16 313 PHE C CA 1
ATOM 7033 C C . PHE C 1 313 ? -27.454 -9.790 166.466 1.00 31.70 313 PHE C C 1
ATOM 7034 O O . PHE C 1 313 ? -27.785 -9.162 167.470 1.00 32.22 313 PHE C O 1
ATOM 7042 N N . GLY C 1 314 ? -26.237 -10.298 166.305 1.00 33.47 314 GLY C N 1
ATOM 7043 C CA . GLY C 1 314 ? -25.217 -10.097 167.324 1.00 36.17 314 GLY C CA 1
ATOM 7044 C C . GLY C 1 314 ? -24.886 -11.279 168.226 1.00 37.78 314 GLY C C 1
ATOM 7045 O O . GLY C 1 314 ? -23.871 -11.250 168.928 1.00 37.59 314 GLY C O 1
ATOM 7046 N N . GLN C 1 315 ? -25.729 -12.310 168.222 1.00 38.76 315 GLN C N 1
ATOM 7047 C CA . GLN C 1 315 ? -25.512 -13.500 169.053 1.00 39.16 315 GLN C CA 1
ATOM 7048 C C . GLN C 1 315 ? -24.525 -14.429 168.339 1.00 39.50 315 GLN C C 1
ATOM 7049 O O . GLN C 1 315 ? -24.920 -15.259 167.518 1.00 38.21 315 GLN C O 1
ATOM 7055 N N . ASP C 1 316 ? -23.245 -14.309 168.683 1.00 38.37 316 ASP C N 1
ATOM 7056 C CA . ASP C 1 316 ? -22.188 -15.079 168.030 1.00 39.47 316 ASP C CA 1
ATOM 7057 C C . ASP C 1 316 ? -21.912 -16.521 168.439 1.00 38.17 316 ASP C C 1
ATOM 7058 O O . ASP C 1 316 ? -21.137 -17.202 167.771 1.00 39.21 316 ASP C O 1
ATOM 7063 N N . ASN C 1 317 ? -22.513 -16.993 169.526 1.00 36.88 317 ASN C N 1
ATOM 7064 C CA . ASN C 1 317 ? -22.281 -18.367 169.962 1.00 34.84 317 ASN C CA 1
ATOM 7065 C C . ASN C 1 317 ? -23.381 -19.261 169.391 1.00 33.57 317 ASN C C 1
ATOM 7066 O O . ASN C 1 317 ? -24.461 -19.376 169.965 1.00 32.29 317 ASN C O 1
ATOM 7071 N N . LEU C 1 318 ? -23.084 -19.891 168.256 1.00 31.98 318 LEU C N 1
ATOM 7072 C CA . LEU C 1 318 ? -24.030 -20.763 167.564 1.00 30.88 318 LEU C CA 1
ATOM 7073 C C . LEU C 1 318 ? -24.563 -21.882 168.445 1.00 30.85 318 LEU C C 1
ATOM 7074 O O . LEU C 1 318 ? -25.734 -22.245 168.357 1.00 30.43 318 LEU C O 1
ATOM 7079 N N . ARG C 1 319 ? -23.695 -22.433 169.286 1.00 30.39 319 ARG C N 1
ATOM 7080 C CA . ARG C 1 319 ? -24.078 -23.514 170.184 1.00 30.22 319 ARG C CA 1
ATOM 7081 C C . ARG C 1 319 ? -25.147 -23.006 171.151 1.00 29.02 319 ARG C C 1
ATOM 7082 O O . ARG C 1 319 ? -26.176 -23.657 171.364 1.00 25.23 319 ARG C O 1
ATOM 7090 N N . HIS C 1 320 ? -24.902 -21.836 171.734 1.00 27.68 320 HIS C N 1
ATOM 7091 C CA . HIS C 1 320 ? -25.852 -21.253 172.676 1.00 28.24 320 HIS C CA 1
ATOM 7092 C C . HIS C 1 320 ? -27.167 -20.901 171.983 1.00 25.65 320 HIS C C 1
ATOM 7093 O O . HIS C 1 320 ? -28.243 -21.135 172.528 1.00 24.65 320 HIS C O 1
ATOM 7100 N N . ASN C 1 321 ? -27.082 -20.343 170.779 1.00 25.38 321 ASN C N 1
ATOM 7101 C CA . ASN C 1 321 ? -28.293 -19.967 170.053 1.00 24.86 321 ASN C CA 1
ATOM 7102 C C . ASN C 1 321 ? -29.182 -21.180 169.797 1.00 23.19 321 ASN C C 1
ATOM 7103 O O . ASN C 1 321 ? -30.395 -21.116 169.981 1.00 23.05 321 ASN C O 1
ATOM 7108 N N . ALA C 1 322 ? -28.573 -22.282 169.366 1.00 23.65 322 ALA C N 1
ATOM 7109 C CA . ALA C 1 322 ? -29.310 -23.509 169.072 1.00 22.82 322 ALA C CA 1
ATOM 7110 C C . ALA C 1 322 ? -29.962 -24.108 170.317 1.00 25.09 322 ALA C C 1
ATOM 7111 O O . ALA C 1 322 ? -31.056 -24.671 170.250 1.00 24.46 322 ALA C O 1
ATOM 7113 N N . GLN C 1 323 ? -29.286 -23.994 171.456 1.00 26.03 323 GLN C N 1
ATOM 7114 C CA . GLN C 1 323 ? -29.818 -24.514 172.710 1.00 27.18 323 GLN C CA 1
ATOM 7115 C C . GLN C 1 323 ? -31.053 -23.705 173.105 1.00 25.41 323 GLN C C 1
ATOM 7116 O O . GLN C 1 323 ? -32.068 -24.258 173.546 1.00 25.23 323 GLN C O 1
ATOM 7122 N N . LEU C 1 324 ? -30.965 -22.391 172.951 1.00 25.25 324 LEU C N 1
ATOM 7123 C CA . LEU C 1 324 ? -32.087 -21.525 173.284 1.00 25.42 324 LEU C CA 1
ATOM 7124 C C . LEU C 1 324 ? -33.253 -21.835 172.358 1.00 24.34 324 LEU C C 1
ATOM 7125 O O . LEU C 1 324 ? -34.400 -21.851 172.786 1.00 23.42 324 LEU C O 1
ATOM 7130 N N . ALA C 1 325 ? -32.955 -22.083 171.083 1.00 23.42 325 ALA C N 1
ATOM 7131 C CA . ALA C 1 325 ? -34.007 -22.384 170.112 1.00 22.24 325 ALA C CA 1
ATOM 7132 C C . ALA C 1 325 ? -34.720 -23.695 170.456 1.00 21.65 325 ALA C C 1
ATOM 7133 O O . ALA C 1 325 ? -35.949 -23.766 170.445 1.00 21.67 325 ALA C O 1
ATOM 7135 N N . LEU C 1 326 ? -33.949 -24.732 170.764 1.00 21.87 326 LEU C N 1
ATOM 7136 C CA . LEU C 1 326 ? -34.534 -26.024 171.107 1.00 22.33 326 LEU C CA 1
ATOM 7137 C C . LEU C 1 326 ? -35.442 -25.913 172.323 1.00 21.83 326 LEU C C 1
ATOM 7138 O O . LEU C 1 326 ? -36.528 -26.481 172.346 1.00 22.91 326 LEU C O 1
ATOM 7143 N N . GLU C 1 327 ? -34.995 -25.181 173.337 1.00 22.48 327 GLU C N 1
ATOM 7144 C CA . GLU C 1 327 ? -35.788 -25.030 174.551 1.00 24.59 327 GLU C CA 1
ATOM 7145 C C . GLU C 1 327 ? -37.026 -24.185 174.311 1.00 24.55 327 GLU C C 1
ATOM 7146 O O . GLU C 1 327 ? -38.069 -24.416 174.915 1.00 25.36 327 GLU C O 1
ATOM 7152 N N . THR C 1 328 ? -36.907 -23.198 173.431 1.00 24.64 328 THR C N 1
ATOM 7153 C CA . THR C 1 328 ? -38.040 -22.342 173.107 1.00 24.22 328 THR C CA 1
ATOM 7154 C C . THR C 1 328 ? -39.066 -23.222 172.407 1.00 24.80 328 THR C C 1
ATOM 7155 O O . THR C 1 328 ? -40.266 -23.126 172.650 1.00 24.14 328 THR C O 1
ATOM 7159 N N . ILE C 1 329 ? -38.569 -24.090 171.536 1.00 25.76 329 ILE C N 1
ATOM 7160 C CA . ILE C 1 329 ? -39.422 -25.012 170.811 1.00 24.99 329 ILE C CA 1
ATOM 7161 C C . ILE C 1 329 ? -40.167 -25.924 171.786 1.00 27.05 329 ILE C C 1
ATOM 7162 O O . ILE C 1 329 ? -41.392 -26.030 171.741 1.00 26.72 329 ILE C O 1
ATOM 7167 N N . ARG C 1 330 ? -39.440 -26.569 172.688 1.00 29.18 330 ARG C N 1
ATOM 7168 C CA . ARG C 1 330 ? -40.113 -27.470 173.610 1.00 31.78 330 ARG C CA 1
ATOM 7169 C C . ARG C 1 330 ? -41.058 -26.778 174.589 1.00 31.01 330 ARG C C 1
ATOM 7170 O O . ARG C 1 330 ? -41.944 -27.422 175.148 1.00 31.22 330 ARG C O 1
ATOM 7178 N N . SER C 1 331 ? -40.905 -25.468 174.778 1.00 31.92 331 SER C N 1
ATOM 7179 C CA . SER C 1 331 ? -41.796 -24.744 175.686 1.00 31.52 331 SER C CA 1
ATOM 7180 C C . SER C 1 331 ? -43.163 -24.550 175.028 1.00 32.10 331 SER C C 1
ATOM 7181 O O . SER C 1 331 ? -44.182 -24.416 175.712 1.00 31.87 331 SER C O 1
ATOM 7184 N N . GLY C 1 332 ? -43.171 -24.520 173.697 1.00 30.45 332 GLY C N 1
ATOM 7185 C CA . GLY C 1 332 ? -44.411 -24.346 172.959 1.00 28.84 332 GLY C CA 1
ATOM 7186 C C . GLY C 1 332 ? -44.880 -22.910 172.797 1.00 29.92 332 GLY C C 1
ATOM 7187 O O . GLY C 1 332 ? -45.951 -22.670 172.246 1.00 30.27 332 GLY C O 1
ATOM 7188 N N . THR C 1 333 ? -44.088 -21.946 173.257 1.00 29.45 333 THR C N 1
ATOM 7189 C CA . THR C 1 333 ? -44.483 -20.548 173.145 1.00 31.57 333 THR C CA 1
ATOM 7190 C C . THR C 1 333 ? -44.597 -20.087 171.701 1.00 31.16 333 THR C C 1
ATOM 7191 O O . THR C 1 333 ? -45.409 -19.219 171.385 1.00 31.34 333 THR C O 1
ATOM 7195 N N . ALA C 1 334 ? -43.790 -20.669 170.820 1.00 29.56 334 ALA C N 1
ATOM 7196 C CA . ALA C 1 334 ? -43.822 -20.289 169.413 1.00 27.90 334 ALA C CA 1
ATOM 7197 C C . ALA C 1 334 ? -45.202 -20.490 168.794 1.00 28.34 334 ALA C C 1
ATOM 7198 O O . ALA C 1 334 ? -45.625 -19.703 167.951 1.00 27.37 334 ALA C O 1
ATOM 7200 N N . PHE C 1 335 ? -45.914 -21.535 169.202 1.00 26.79 335 PHE C N 1
ATOM 7201 C CA . PHE C 1 335 ? -47.228 -21.766 168.617 1.00 28.60 335 PHE C CA 1
ATOM 7202 C C . PHE C 1 335 ? -48.224 -20.697 169.048 1.00 29.35 335 PHE C C 1
ATOM 7203 O O . PHE C 1 335 ? -49.204 -20.432 168.346 1.00 29.12 335 PHE C O 1
ATOM 7211 N N . GLU C 1 336 ? -47.971 -20.074 170.198 1.00 29.96 336 GLU C N 1
ATOM 7212 C CA . GLU C 1 336 ? -48.848 -19.018 170.690 1.00 30.95 336 GLU C CA 1
ATOM 7213 C C . GLU C 1 336 ? -48.813 -17.851 169.705 1.00 29.83 336 GLU C C 1
ATOM 7214 O O . GLU C 1 336 ? -49.789 -17.116 169.570 1.00 27.94 336 GLU C O 1
ATOM 7220 N N . ARG C 1 337 ? -47.685 -17.684 169.019 1.00 28.93 337 ARG C N 1
ATOM 7221 C CA . ARG C 1 337 ? -47.554 -16.614 168.033 1.00 28.83 337 ARG C CA 1
ATOM 7222 C C . ARG C 1 337 ? -48.346 -16.946 166.774 1.00 29.07 337 ARG C C 1
ATOM 7223 O O . ARG C 1 337 ? -48.888 -16.054 166.121 1.00 29.50 337 ARG C O 1
ATOM 7231 N N . VAL C 1 338 ? -48.401 -18.227 166.425 1.00 28.63 338 VAL C N 1
ATOM 7232 C CA . VAL C 1 338 ? -49.170 -18.653 165.258 1.00 27.39 338 VAL C CA 1
ATOM 7233 C C . VAL C 1 338 ? -50.628 -18.301 165.536 1.00 28.52 338 VAL C C 1
ATOM 7234 O O . VAL C 1 338 ? -51.317 -17.741 164.688 1.00 30.93 338 VAL C O 1
ATOM 7238 N N . THR C 1 339 ? -51.090 -18.617 166.741 1.00 28.83 339 THR C N 1
ATOM 7239 C CA . THR C 1 339 ? -52.469 -18.333 167.123 1.00 29.28 339 THR C CA 1
ATOM 7240 C C . THR C 1 339 ? -52.758 -16.825 167.138 1.00 29.09 339 THR C C 1
ATOM 7241 O O . THR C 1 339 ? -53.796 -16.380 166.642 1.00 29.56 339 THR C O 1
ATOM 7245 N N . ALA C 1 340 ? -51.836 -16.041 167.688 1.00 27.01 340 ALA C N 1
ATOM 7246 C CA . ALA C 1 340 ? -52.016 -14.594 167.752 1.00 29.52 340 ALA C CA 1
ATOM 7247 C C . ALA C 1 340 ? -52.051 -13.964 166.359 1.00 29.86 340 ALA C C 1
ATOM 7248 O O . ALA C 1 340 ? -52.867 -13.084 166.085 1.00 32.10 340 ALA C O 1
ATOM 7250 N N . LEU C 1 341 ? -51.162 -14.407 165.479 1.00 30.27 341 LEU C N 1
ATOM 7251 C CA . LEU C 1 341 ? -51.128 -13.863 164.124 1.00 29.75 341 LEU C CA 1
ATOM 7252 C C . LEU C 1 341 ? -52.415 -14.250 163.397 1.00 29.29 341 LEU C C 1
ATOM 7253 O O . LEU C 1 341 ? -52.946 -13.478 162.598 1.00 28.65 341 LEU C O 1
ATOM 7258 N N . ALA C 1 342 ? -52.925 -15.441 163.694 1.00 29.51 342 ALA C N 1
ATOM 7259 C CA . ALA C 1 342 ? -54.155 -15.922 163.072 1.00 30.84 342 ALA C CA 1
ATOM 7260 C C . ALA C 1 342 ? -55.349 -15.041 163.450 1.00 32.61 342 ALA C C 1
ATOM 7261 O O . ALA C 1 342 ? -56.343 -14.980 162.728 1.00 31.02 342 ALA C O 1
ATOM 7263 N N . ALA C 1 343 ? -55.249 -14.352 164.580 1.00 34.38 343 ALA C N 1
ATOM 7264 C CA . ALA C 1 343 ? -56.337 -13.492 165.033 1.00 37.05 343 ALA C CA 1
ATOM 7265 C C . ALA C 1 343 ? -56.227 -12.077 164.466 1.00 38.87 343 ALA C C 1
ATOM 7266 O O . ALA C 1 343 ? -57.124 -11.256 164.655 1.00 39.26 343 ALA C O 1
ATOM 7268 N N . ARG C 1 344 ? -55.132 -11.798 163.766 1.00 39.21 344 ARG C N 1
ATOM 7269 C CA . ARG C 1 344 ? -54.919 -10.478 163.187 1.00 41.30 344 ARG C CA 1
ATOM 7270 C C . ARG C 1 344 ? -55.608 -10.344 161.835 1.00 43.35 344 ARG C C 1
ATOM 7271 O O . ARG C 1 344 ? -55.611 -9.269 161.238 1.00 43.72 344 ARG C O 1
ATOM 7279 N N . GLY C 1 345 ? -56.193 -11.440 161.361 1.00 46.64 345 GLY C N 1
ATOM 7280 C CA . GLY C 1 345 ? -56.880 -11.420 160.082 1.00 50.29 345 GLY C CA 1
ATOM 7281 C C . GLY C 1 345 ? -58.153 -12.247 160.077 1.00 52.39 345 GLY C C 1
ATOM 7282 O O . GLY C 1 345 ? -58.245 -13.195 159.266 1.00 53.44 345 GLY C O 1
ATOM 7284 N N . THR D 1 12 ? 3.460 -0.445 124.811 1.00 49.29 12 THR D N 1
ATOM 7285 C CA . THR D 1 12 ? 2.650 0.591 124.110 1.00 48.52 12 THR D CA 1
ATOM 7286 C C . THR D 1 12 ? 1.292 0.763 124.784 1.00 48.62 12 THR D C 1
ATOM 7287 O O . THR D 1 12 ? 0.648 -0.216 125.165 1.00 49.21 12 THR D O 1
ATOM 7289 N N . HIS D 1 13 ? 0.866 2.013 124.929 1.00 47.02 13 HIS D N 1
ATOM 7290 C CA . HIS D 1 13 ? -0.414 2.326 125.554 1.00 45.08 13 HIS D CA 1
ATOM 7291 C C . HIS D 1 13 ? -1.224 3.242 124.646 1.00 43.19 13 HIS D C 1
ATOM 7292 O O . HIS D 1 13 ? -2.149 3.913 125.099 1.00 40.85 13 HIS D O 1
ATOM 7299 N N . GLN D 1 14 ? -0.873 3.265 123.364 1.00 41.15 14 GLN D N 1
ATOM 7300 C CA . GLN D 1 14 ? -1.566 4.111 122.400 1.00 40.45 14 GLN D CA 1
ATOM 7301 C C . GLN D 1 14 ? -3.085 3.926 122.416 1.00 39.57 14 GLN D C 1
ATOM 7302 O O . GLN D 1 14 ? -3.834 4.903 122.363 1.00 39.81 14 GLN D O 1
ATOM 7308 N N . PRO D 1 15 ? -3.563 2.672 122.482 1.00 38.71 15 PRO D N 1
ATOM 7309 C CA . PRO D 1 15 ? -5.012 2.450 122.503 1.00 38.22 15 PRO D CA 1
ATOM 7310 C C . PRO D 1 15 ? -5.709 3.248 123.608 1.00 36.79 15 PRO D C 1
ATOM 7311 O O . PRO D 1 15 ? -6.800 3.780 123.406 1.00 36.77 15 PRO D O 1
ATOM 7315 N N . ILE D 1 16 ? -5.071 3.336 124.771 1.00 36.50 16 ILE D N 1
ATOM 7316 C CA . ILE D 1 16 ? -5.641 4.075 125.893 1.00 33.26 16 ILE D CA 1
ATOM 7317 C C . ILE D 1 16 ? -5.625 5.576 125.612 1.00 32.46 16 ILE D C 1
ATOM 7318 O O . ILE D 1 16 ? -6.583 6.284 125.925 1.00 29.38 16 ILE D O 1
ATOM 7323 N N . LEU D 1 17 ? -4.540 6.067 125.023 1.00 32.73 17 LEU D N 1
ATOM 7324 C CA . LEU D 1 17 ? -4.458 7.487 124.699 1.00 33.23 17 LEU D CA 1
ATOM 7325 C C . LEU D 1 17 ? -5.521 7.862 123.673 1.00 34.31 17 LEU D C 1
ATOM 7326 O O . LEU D 1 17 ? -6.191 8.884 123.810 1.00 36.29 17 LEU D O 1
ATOM 7331 N N . GLU D 1 18 ? -5.680 7.030 122.648 1.00 36.25 18 GLU D N 1
ATOM 7332 C CA . GLU D 1 18 ? -6.672 7.291 121.609 1.00 37.72 18 GLU D CA 1
ATOM 7333 C C . GLU D 1 18 ? -8.079 7.319 122.192 1.00 36.74 18 GLU D C 1
ATOM 7334 O O . GLU D 1 18 ? -8.943 8.061 121.722 1.00 35.14 18 GLU D O 1
ATOM 7340 N N . LYS D 1 19 ? -8.306 6.506 123.217 1.00 35.27 19 LYS D N 1
ATOM 7341 C CA . LYS D 1 19 ? -9.605 6.458 123.866 1.00 33.80 19 LYS D CA 1
ATOM 7342 C C . LYS D 1 19 ? -9.826 7.786 124.589 1.00 33.56 19 LYS D C 1
ATOM 7343 O O . LYS D 1 19 ? -10.915 8.360 124.537 1.00 32.24 19 LYS D O 1
ATOM 7349 N N . LEU D 1 20 ? -8.785 8.276 125.257 1.00 31.39 20 LEU D N 1
ATOM 7350 C CA . LEU D 1 20 ? -8.869 9.547 125.970 1.00 31.39 20 LEU D CA 1
ATOM 7351 C C . LEU D 1 20 ? -9.088 10.688 124.983 1.00 31.52 20 LEU D C 1
ATOM 7352 O O . LEU D 1 20 ? -9.849 11.617 125.251 1.00 30.89 20 LEU D O 1
ATOM 7357 N N . PHE D 1 21 ? -8.417 10.604 123.840 1.00 33.85 21 PHE D N 1
ATOM 7358 C CA . PHE D 1 21 ? -8.521 11.632 122.808 1.00 36.19 21 PHE D CA 1
ATOM 7359 C C . PHE D 1 21 ? -9.917 11.680 122.200 1.00 38.66 21 PHE D C 1
ATOM 7360 O O . PHE D 1 21 ? -10.277 12.645 121.524 1.00 40.19 21 PHE D O 1
ATOM 7368 N N . LYS D 1 22 ? -10.700 10.634 122.445 1.00 40.45 22 LYS D N 1
ATOM 7369 C CA . LYS D 1 22 ? -12.066 10.559 121.937 1.00 40.88 22 LYS D CA 1
ATOM 7370 C C . LYS D 1 22 ? -13.044 11.006 123.018 1.00 40.84 22 LYS D C 1
ATOM 7371 O O . LYS D 1 22 ? -14.258 10.888 122.855 1.00 40.05 22 LYS D O 1
ATOM 7377 N N . SER D 1 23 ? -12.503 11.518 124.121 1.00 40.70 23 SER D N 1
ATOM 7378 C CA . SER D 1 23 ? -13.305 11.975 125.256 1.00 41.26 23 SER D CA 1
ATOM 7379 C C . SER D 1 23 ? -13.977 10.812 125.984 1.00 41.67 23 SER D C 1
ATOM 7380 O O . SER D 1 23 ? -15.024 10.980 126.612 1.00 41.54 23 SER D O 1
ATOM 7383 N N . GLN D 1 24 ? -13.371 9.632 125.897 1.00 41.24 24 GLN D N 1
ATOM 7384 C CA . GLN D 1 24 ? -13.907 8.450 126.562 1.00 41.06 24 GLN D CA 1
ATOM 7385 C C . GLN D 1 24 ? -13.167 8.212 127.875 1.00 39.27 24 GLN D C 1
ATOM 7386 O O . GLN D 1 24 ? -11.975 8.492 127.987 1.00 38.72 24 GLN D O 1
ATOM 7392 N N . SER D 1 25 ? -13.882 7.691 128.866 1.00 38.10 25 SER D N 1
ATOM 7393 C CA . SER D 1 25 ? -13.311 7.427 130.181 1.00 36.49 25 SER D CA 1
ATOM 7394 C C . SER D 1 25 ? -12.560 6.098 130.210 1.00 33.69 25 SER D C 1
ATOM 7395 O O . SER D 1 25 ? -12.955 5.145 129.543 1.00 31.71 25 SER D O 1
ATOM 7398 N N . MET D 1 26 ? -11.471 6.045 130.975 1.00 31.58 26 MET D N 1
ATOM 7399 C CA . MET D 1 26 ? -10.678 4.824 131.103 1.00 29.60 26 MET D CA 1
ATOM 7400 C C . MET D 1 26 ? -11.244 3.995 132.248 1.00 29.32 26 MET D C 1
ATOM 7401 O O . MET D 1 26 ? -11.823 4.547 133.187 1.00 28.43 26 MET D O 1
ATOM 7406 N N . THR D 1 27 ? -11.070 2.678 132.175 1.00 27.60 27 THR D N 1
ATOM 7407 C CA . THR D 1 27 ? -11.528 1.800 133.250 1.00 29.17 27 THR D CA 1
ATOM 7408 C C . THR D 1 27 ? -10.480 1.937 134.353 1.00 28.88 27 THR D C 1
ATOM 7409 O O . THR D 1 27 ? -9.426 2.538 134.134 1.00 28.49 27 THR D O 1
ATOM 7413 N N . GLN D 1 28 ? -10.751 1.384 135.532 1.00 28.55 28 GLN D N 1
ATOM 7414 C CA . GLN D 1 28 ? -9.783 1.486 136.617 1.00 28.80 28 GLN D CA 1
ATOM 7415 C C . GLN D 1 28 ? -8.457 0.842 136.219 1.00 28.88 28 GLN D C 1
ATOM 7416 O O . GLN D 1 28 ? -7.392 1.371 136.530 1.00 26.66 28 GLN D O 1
ATOM 7422 N N . GLU D 1 29 ? -8.526 -0.291 135.521 1.00 27.00 29 GLU D N 1
ATOM 7423 C CA . GLU D 1 29 ? -7.318 -0.992 135.093 1.00 27.85 29 GLU D CA 1
ATOM 7424 C C . GLU D 1 29 ? -6.565 -0.235 133.994 1.00 26.10 29 GLU D C 1
ATOM 7425 O O . GLU D 1 29 ? -5.336 -0.190 133.992 1.00 25.62 29 GLU D O 1
ATOM 7431 N N . GLU D 1 30 ? -7.293 0.356 133.054 1.00 25.66 30 GLU D N 1
ATOM 7432 C CA . GLU D 1 30 ? -6.641 1.113 131.993 1.00 25.41 30 GLU D CA 1
ATOM 7433 C C . GLU D 1 30 ? -5.876 2.291 132.602 1.00 25.28 30 GLU D C 1
ATOM 7434 O O . GLU D 1 30 ? -4.735 2.567 132.229 1.00 24.46 30 GLU D O 1
ATOM 7440 N N .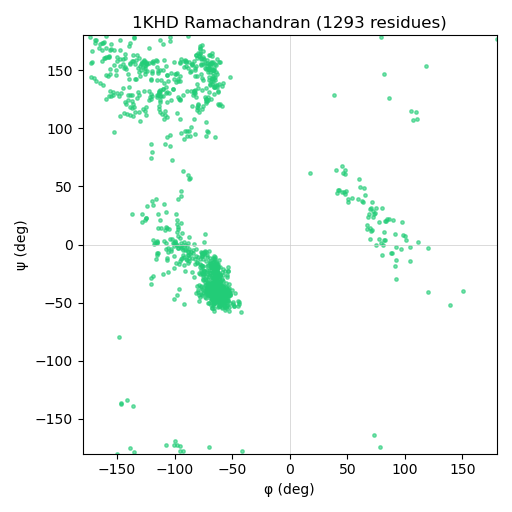 SER D 1 31 ? -6.508 2.971 133.552 1.00 24.48 31 SER D N 1
ATOM 7441 C CA . SER D 1 31 ? -5.892 4.114 134.220 1.00 25.58 31 SER D CA 1
ATOM 7442 C C . SER D 1 31 ? -4.647 3.677 134.985 1.00 25.68 31 SER D C 1
ATOM 7443 O O . SER D 1 31 ? -3.613 4.351 134.951 1.00 26.70 31 SER D O 1
ATOM 7446 N N . HIS D 1 32 ? -4.753 2.548 135.679 1.00 25.11 32 HIS D N 1
ATOM 7447 C CA . HIS D 1 32 ? -3.633 2.018 136.446 1.00 26.27 32 HIS D CA 1
ATOM 7448 C C . HIS D 1 32 ? -2.442 1.772 135.526 1.00 27.37 32 HIS D C 1
ATOM 7449 O O . HIS D 1 32 ? -1.321 2.171 135.827 1.00 26.13 32 HIS D O 1
ATOM 7456 N N . GLN D 1 33 ? -2.692 1.101 134.407 1.00 27.78 33 GLN D N 1
ATOM 7457 C CA . GLN D 1 33 ? -1.630 0.804 133.452 1.00 28.74 33 GLN D CA 1
ATOM 7458 C C . GLN D 1 33 ? -0.988 2.056 132.861 1.00 28.59 33 GLN D C 1
ATOM 7459 O O . GLN D 1 33 ? 0.227 2.097 132.654 1.00 27.58 33 GLN D O 1
ATOM 7465 N N . LEU D 1 34 ? -1.797 3.079 132.599 1.00 28.22 34 LEU D N 1
ATOM 7466 C CA . LEU D 1 34 ? -1.279 4.317 132.027 1.00 26.54 34 LEU D CA 1
ATOM 7467 C C . LEU D 1 34 ? -0.406 5.089 133.011 1.00 27.70 34 LEU D C 1
ATOM 7468 O O . LEU D 1 34 ? 0.675 5.566 132.653 1.00 26.26 34 LEU D O 1
ATOM 7473 N N . PHE D 1 35 ? -0.870 5.229 134.250 1.00 25.97 35 PHE D N 1
ATOM 7474 C CA . PHE D 1 35 ? -0.079 5.966 135.227 1.00 26.33 35 PHE D CA 1
ATOM 7475 C C . PHE D 1 35 ? 1.129 5.183 135.724 1.00 27.58 35 PHE D C 1
ATOM 7476 O O . PHE D 1 35 ? 2.103 5.773 136.185 1.00 26.39 35 PHE D O 1
ATOM 7484 N N . ALA D 1 36 ? 1.074 3.856 135.620 1.00 28.93 36 ALA D N 1
ATOM 7485 C CA . ALA D 1 36 ? 2.210 3.040 136.030 1.00 29.76 36 ALA D CA 1
ATOM 7486 C C . ALA D 1 36 ? 3.324 3.375 135.044 1.00 31.58 36 ALA D C 1
ATOM 7487 O O . ALA D 1 36 ? 4.492 3.465 135.414 1.00 31.81 36 ALA D O 1
ATOM 7489 N N . ALA D 1 37 ? 2.942 3.570 133.783 1.00 30.39 37 ALA D N 1
ATOM 7490 C CA . ALA D 1 37 ? 3.896 3.907 132.735 1.00 30.69 37 ALA D CA 1
ATOM 7491 C C . ALA D 1 37 ? 4.428 5.322 132.949 1.00 30.02 37 ALA D C 1
ATOM 7492 O O . ALA D 1 37 ? 5.625 5.576 132.799 1.00 30.60 37 ALA D O 1
ATOM 7494 N N . ILE D 1 38 ? 3.535 6.241 133.306 1.00 27.81 38 ILE D N 1
ATOM 7495 C CA . ILE D 1 38 ? 3.920 7.628 133.551 1.00 28.66 38 ILE D CA 1
ATOM 7496 C C . ILE D 1 38 ? 4.992 7.773 134.633 1.00 29.94 38 ILE D C 1
ATOM 7497 O O . ILE D 1 38 ? 5.984 8.479 134.435 1.00 29.78 38 ILE D O 1
ATOM 7502 N N . VAL D 1 39 ? 4.792 7.108 135.770 1.00 31.35 39 VAL D N 1
ATOM 7503 C CA . VAL D 1 39 ? 5.734 7.199 136.884 1.00 32.52 39 VAL D CA 1
ATOM 7504 C C . VAL D 1 39 ? 7.035 6.435 136.670 1.00 32.38 39 VAL D C 1
ATOM 7505 O O . VAL D 1 39 ? 7.889 6.386 137.556 1.00 34.11 39 VAL D O 1
ATOM 7509 N N . ARG D 1 40 ? 7.179 5.832 135.498 1.00 32.72 40 ARG D N 1
ATOM 7510 C CA . ARG D 1 40 ? 8.391 5.098 135.159 1.00 33.54 40 ARG D CA 1
ATOM 7511 C C . ARG D 1 40 ? 9.073 5.814 133.995 1.00 34.00 40 ARG D C 1
ATOM 7512 O O . ARG D 1 40 ? 10.090 5.356 133.477 1.00 34.49 40 ARG D O 1
ATOM 7520 N N . GLY D 1 41 ? 8.491 6.941 133.594 1.00 32.50 41 GLY D N 1
ATOM 7521 C CA . GLY D 1 41 ? 9.035 7.733 132.504 1.00 33.06 41 GLY D CA 1
ATOM 7522 C C . GLY D 1 41 ? 8.910 7.114 131.123 1.00 32.55 41 GLY D C 1
ATOM 7523 O O . GLY D 1 41 ? 9.754 7.356 130.261 1.00 33.30 41 GLY D O 1
ATOM 7524 N N . GLU D 1 42 ? 7.859 6.332 130.897 1.00 32.65 42 GLU D N 1
ATOM 7525 C CA . GLU D 1 42 ? 7.668 5.685 129.604 1.00 33.47 42 GLU D CA 1
ATOM 7526 C C . GLU D 1 42 ? 6.961 6.556 128.565 1.00 33.02 42 GLU D C 1
ATOM 7527 O O . GLU D 1 42 ? 6.931 6.210 127.384 1.00 33.29 42 GLU D O 1
ATOM 7533 N N . LEU D 1 43 ? 6.398 7.683 128.995 1.00 30.69 43 LEU D N 1
ATOM 7534 C CA . LEU D 1 43 ? 5.707 8.575 128.064 1.00 30.10 43 LEU D CA 1
ATOM 7535 C C . LEU D 1 43 ? 6.522 9.812 127.695 1.00 29.80 43 LEU D C 1
ATOM 7536 O O . LEU D 1 43 ? 7.306 10.315 128.498 1.00 28.97 43 LEU D O 1
ATOM 7541 N N . GLU D 1 44 ? 6.335 10.291 126.469 1.00 30.29 44 GLU D N 1
ATOM 7542 C CA . GLU D 1 44 ? 7.018 11.498 126.010 1.00 30.44 44 GLU D CA 1
ATOM 7543 C C . GLU D 1 44 ? 6.271 12.671 126.644 1.00 29.11 44 GLU D C 1
ATOM 7544 O O . GLU D 1 44 ? 5.118 12.517 127.060 1.00 28.06 44 GLU D O 1
ATOM 7550 N N . ASP D 1 45 ? 6.916 13.834 126.724 1.00 26.87 45 ASP D N 1
ATOM 7551 C CA . ASP D 1 45 ? 6.268 15.020 127.290 1.00 26.70 45 ASP D CA 1
ATOM 7552 C C . ASP D 1 45 ? 4.941 15.284 126.571 1.00 25.73 45 ASP D C 1
ATOM 7553 O O . ASP D 1 45 ? 3.953 15.660 127.189 1.00 25.71 45 ASP D O 1
ATOM 7558 N N . SER D 1 46 ? 4.940 15.098 125.257 1.00 24.79 46 SER D N 1
ATOM 7559 C CA . SER D 1 46 ? 3.749 15.320 124.440 1.00 26.77 46 SER D CA 1
ATOM 7560 C C . SER D 1 46 ? 2.598 14.399 124.840 1.00 26.27 46 SER D C 1
ATOM 7561 O O . SER D 1 46 ? 1.456 14.841 124.983 1.00 27.56 46 SER D O 1
ATOM 7564 N N . GLN D 1 47 ? 2.910 13.119 125.015 1.00 26.66 47 GLN D N 1
ATOM 7565 C CA . GLN D 1 47 ? 1.916 12.114 125.396 1.00 26.43 47 GLN D CA 1
ATOM 7566 C C . GLN D 1 47 ? 1.354 12.363 126.792 1.00 26.89 47 GLN D C 1
ATOM 7567 O O . GLN D 1 47 ? 0.136 12.264 127.011 1.00 23.75 47 GLN D O 1
ATOM 7573 N N . LEU D 1 48 ? 2.237 12.684 127.736 1.00 24.39 48 LEU D N 1
ATOM 7574 C CA . LEU D 1 48 ? 1.809 12.952 129.104 1.00 25.37 48 LEU D CA 1
ATOM 7575 C C . LEU D 1 48 ? 0.899 14.169 129.144 1.00 24.56 48 LEU D C 1
ATOM 7576 O O . LEU D 1 48 ? -0.175 14.140 129.751 1.00 25.28 48 LEU D O 1
ATOM 7581 N N . ALA D 1 49 ? 1.335 15.239 128.488 1.00 24.28 49 ALA D N 1
ATOM 7582 C CA . ALA D 1 49 ? 0.571 16.474 128.445 1.00 23.92 49 ALA D CA 1
ATOM 7583 C C . ALA D 1 49 ? -0.806 16.220 127.840 1.00 24.61 49 ALA D C 1
ATOM 7584 O O . ALA D 1 49 ? -1.826 16.652 128.387 1.00 22.80 49 ALA D O 1
ATOM 7586 N N . ALA D 1 50 ? -0.827 15.512 126.712 1.00 25.70 50 ALA D N 1
ATOM 7587 C CA . ALA D 1 50 ? -2.074 15.190 126.018 1.00 24.84 50 ALA D CA 1
ATOM 7588 C C . ALA D 1 50 ? -3.034 14.424 126.921 1.00 24.21 50 ALA D C 1
ATOM 7589 O O . ALA D 1 50 ? -4.232 14.711 126.964 1.00 23.14 50 ALA D O 1
ATOM 7591 N N . ALA D 1 51 ? -2.504 13.439 127.634 1.00 26.10 51 ALA D N 1
ATOM 7592 C CA . ALA D 1 51 ? -3.319 12.635 128.538 1.00 26.61 51 ALA D CA 1
ATOM 7593 C C . ALA D 1 51 ? -3.920 13.486 129.653 1.00 26.06 51 ALA D C 1
ATOM 7594 O O . ALA D 1 51 ? -5.101 13.347 129.978 1.00 25.92 51 ALA D O 1
ATOM 7596 N N . LEU D 1 52 ? -3.111 14.363 130.239 1.00 24.62 52 LEU D N 1
ATOM 7597 C CA . LEU D 1 52 ? -3.584 15.212 131.326 1.00 25.48 52 LEU D CA 1
ATOM 7598 C C . LEU D 1 52 ? -4.667 16.197 130.905 1.00 25.72 52 LEU D C 1
ATOM 7599 O O . LEU D 1 52 ? -5.665 16.367 131.604 1.00 25.28 52 LEU D O 1
ATOM 7604 N N . ILE D 1 53 ? -4.463 16.855 129.769 1.00 25.47 53 ILE D N 1
ATOM 7605 C CA . ILE D 1 53 ? -5.434 17.833 129.300 1.00 26.41 53 ILE D CA 1
ATOM 7606 C C . ILE D 1 53 ? -6.734 17.188 128.835 1.00 27.62 53 ILE D C 1
ATOM 7607 O O . ILE D 1 53 ? -7.808 17.746 129.044 1.00 28.70 53 ILE D O 1
ATOM 7612 N N . SER D 1 54 ? -6.647 16.014 128.215 1.00 27.96 54 SER D N 1
ATOM 7613 C CA . SER D 1 54 ? -7.849 15.336 127.751 1.00 29.06 54 SER D CA 1
ATOM 7614 C C . SER D 1 54 ? -8.717 14.929 128.945 1.00 31.00 54 SER D C 1
ATOM 7615 O O . SER D 1 54 ? -9.945 15.024 128.890 1.00 31.07 54 SER D O 1
ATOM 7618 N N . MET D 1 55 ? -8.082 14.476 130.024 1.00 28.33 55 MET D N 1
ATOM 7619 C CA . MET D 1 55 ? -8.833 14.079 131.213 1.00 29.77 55 MET D CA 1
ATOM 7620 C C . MET D 1 55 ? -9.395 15.331 131.882 1.00 29.58 55 MET D C 1
ATOM 7621 O O . MET D 1 55 ? -10.543 15.349 132.327 1.00 30.95 55 MET D O 1
ATOM 7626 N N . LYS D 1 56 ? -8.579 16.378 131.938 1.00 28.62 56 LYS D N 1
ATOM 7627 C CA . LYS D 1 56 ? -8.983 17.645 132.544 1.00 29.58 56 LYS D CA 1
ATOM 7628 C C . LYS D 1 56 ? -10.254 18.223 131.925 1.00 30.58 56 LYS D C 1
ATOM 7629 O O . LYS D 1 56 ? -11.172 18.632 132.636 1.00 29.45 56 LYS D O 1
ATOM 7635 N N . MET D 1 57 ? -10.302 18.261 130.599 1.00 30.82 57 MET D N 1
ATOM 7636 C CA . MET D 1 57 ? -11.454 18.816 129.897 1.00 32.75 57 MET D CA 1
ATOM 7637 C C . MET D 1 57 ? -12.728 17.988 130.038 1.00 34.98 57 MET D C 1
ATOM 7638 O O . MET D 1 57 ? -13.831 18.536 130.096 1.00 33.54 57 MET D O 1
ATOM 7643 N N . ARG D 1 58 ? -12.577 16.670 130.095 1.00 34.85 58 ARG D N 1
ATOM 7644 C CA . ARG D 1 58 ? -13.730 15.785 130.230 1.00 35.71 58 ARG D CA 1
ATOM 7645 C C . ARG D 1 58 ? -14.240 15.704 131.668 1.00 35.08 58 ARG D C 1
ATOM 7646 O O . ARG D 1 58 ? -15.447 15.679 131.908 1.00 34.93 58 ARG D O 1
ATOM 7654 N N . GLY D 1 59 ? -13.314 15.674 132.620 1.00 33.07 59 GLY D N 1
ATOM 7655 C CA . GLY D 1 59 ? -13.694 15.558 134.015 1.00 32.15 59 GLY D CA 1
ATOM 7656 C C . GLY D 1 59 ? -13.382 14.135 134.431 1.00 32.06 59 GLY D C 1
ATOM 7657 O O . GLY D 1 59 ? -13.985 13.188 133.926 1.00 31.34 59 GLY D O 1
ATOM 7658 N N . GLU D 1 60 ? -12.430 13.990 135.346 1.00 31.53 60 GLU D N 1
ATOM 7659 C CA . GLU D 1 60 ? -11.989 12.685 135.824 1.00 31.43 60 GLU D CA 1
ATOM 7660 C C . GLU D 1 60 ? -13.045 11.895 136.610 1.00 31.29 60 GLU D C 1
ATOM 7661 O O . GLU D 1 60 ? -13.736 12.443 137.468 1.00 31.84 60 GLU D O 1
ATOM 7667 N N . ARG D 1 61 ? -13.159 10.602 136.314 1.00 28.79 61 ARG D N 1
ATOM 7668 C CA . ARG D 1 61 ? -14.122 9.740 136.994 1.00 28.04 61 ARG D CA 1
ATOM 7669 C C . ARG D 1 61 ? -13.452 9.013 138.161 1.00 28.01 61 ARG D C 1
ATOM 7670 O O . ARG D 1 61 ? -12.238 8.832 138.170 1.00 26.19 61 ARG D O 1
ATOM 7672 N N . PRO D 1 62 ? -14.239 8.587 139.160 1.00 28.88 62 PRO D N 1
ATOM 7673 C CA . PRO D 1 62 ? -13.683 7.883 140.319 1.00 29.48 62 PRO D CA 1
ATOM 7674 C C . PRO D 1 62 ? -12.841 6.652 139.991 1.00 30.54 62 PRO D C 1
ATOM 7675 O O . PRO D 1 62 ? -11.803 6.426 140.615 1.00 30.97 62 PRO D O 1
ATOM 7679 N N . GLU D 1 63 ? -13.272 5.852 139.020 1.00 29.61 63 GLU D N 1
ATOM 7680 C CA . GLU D 1 63 ? -12.504 4.661 138.678 1.00 28.48 63 GLU D CA 1
ATOM 7681 C C . GLU D 1 63 ? -11.130 5.034 138.117 1.00 26.93 63 GLU D C 1
ATOM 7682 O O . GLU D 1 63 ? -10.143 4.351 138.374 1.00 25.86 63 GLU D O 1
ATOM 7688 N N . GLU D 1 64 ? -11.067 6.129 137.365 1.00 25.90 64 GLU D N 1
ATOM 7689 C CA . GLU D 1 64 ? -9.805 6.579 136.791 1.00 28.37 64 GLU D CA 1
ATOM 7690 C C . GLU D 1 64 ? -8.893 7.097 137.896 1.00 27.28 64 GLU D C 1
ATOM 7691 O O . GLU D 1 64 ? -7.684 6.874 137.874 1.00 28.53 64 GLU D O 1
ATOM 7697 N N . ILE D 1 65 ? -9.484 7.801 138.856 1.00 25.81 65 ILE D N 1
ATOM 7698 C CA . ILE D 1 65 ? -8.728 8.363 139.968 1.00 25.63 65 ILE D CA 1
ATOM 7699 C C . ILE D 1 65 ? -8.155 7.261 140.845 1.00 25.27 65 ILE D C 1
ATOM 7700 O O . ILE D 1 65 ? -6.978 7.298 141.207 1.00 23.53 65 ILE D O 1
ATOM 7705 N N . ALA D 1 66 ? -8.987 6.276 141.169 1.00 25.63 66 ALA D N 1
ATOM 7706 C CA . ALA D 1 66 ? -8.572 5.146 141.992 1.00 27.13 66 ALA D CA 1
ATOM 7707 C C . ALA D 1 66 ? -7.478 4.340 141.297 1.00 27.82 66 ALA D C 1
ATOM 7708 O O . ALA D 1 66 ? -6.497 3.929 141.924 1.00 27.94 66 ALA D O 1
ATOM 7710 N N . GLY D 1 67 ? -7.646 4.116 139.998 1.00 26.28 67 GLY D N 1
ATOM 7711 C CA . GLY D 1 67 ? -6.649 3.363 139.256 1.00 26.23 67 GLY D CA 1
ATOM 7712 C C . GLY D 1 67 ? -5.306 4.073 139.254 1.00 27.12 67 GLY D C 1
ATOM 7713 O O . GLY D 1 67 ? -4.261 3.452 139.455 1.00 26.16 67 GLY D O 1
ATOM 7714 N N . ALA D 1 68 ? -5.338 5.383 139.030 1.00 26.99 68 ALA D N 1
ATOM 7715 C CA . ALA D 1 68 ? -4.123 6.192 138.995 1.00 26.37 68 ALA D CA 1
ATOM 7716 C C . ALA D 1 68 ? -3.426 6.220 140.353 1.00 25.99 68 ALA D C 1
ATOM 7717 O O . ALA D 1 68 ? -2.218 5.998 140.441 1.00 26.63 68 ALA D O 1
ATOM 7719 N N . ALA D 1 69 ? -4.183 6.493 141.411 1.00 25.89 69 ALA D N 1
ATOM 7720 C CA . ALA D 1 69 ? -3.616 6.537 142.757 1.00 26.03 69 ALA D CA 1
ATOM 7721 C C . ALA D 1 69 ? -3.025 5.178 143.123 1.00 26.96 69 ALA D C 1
ATOM 7722 O O . ALA D 1 69 ? -1.996 5.096 143.794 1.00 23.65 69 ALA D O 1
ATOM 7724 N N . SER D 1 70 ? -3.684 4.113 142.673 1.00 26.88 70 SER D N 1
ATOM 7725 C CA . SER D 1 70 ? -3.233 2.754 142.945 1.00 28.19 70 SER D CA 1
ATOM 7726 C C . SER D 1 70 ? -1.860 2.480 142.327 1.00 28.01 70 SER D C 1
ATOM 7727 O O . SER D 1 70 ? -1.006 1.855 142.956 1.00 27.00 70 SER D O 1
ATOM 7730 N N . ALA D 1 71 ? -1.650 2.954 141.100 1.00 26.82 71 ALA D N 1
ATOM 7731 C CA . ALA D 1 71 ? -0.380 2.755 140.404 1.00 26.74 71 ALA D CA 1
ATOM 7732 C C . ALA D 1 71 ? 0.734 3.562 141.058 1.00 28.77 71 ALA D C 1
ATOM 7733 O O . ALA D 1 71 ? 1.889 3.125 141.104 1.00 28.11 71 ALA D O 1
ATOM 7735 N N . LEU D 1 72 ? 0.387 4.748 141.550 1.00 27.39 72 LEU D N 1
ATOM 7736 C CA . LEU D 1 72 ? 1.360 5.608 142.213 1.00 28.49 72 LEU D CA 1
ATOM 7737 C C . LEU D 1 72 ? 1.790 4.980 143.534 1.00 27.69 72 LEU D C 1
ATOM 7738 O O . LEU D 1 72 ? 2.973 4.979 143.877 1.00 28.10 72 LEU D O 1
ATOM 7743 N N . LEU D 1 73 ? 0.825 4.436 144.265 1.00 26.92 73 LEU D N 1
ATOM 7744 C CA . LEU D 1 73 ? 1.109 3.796 145.542 1.00 28.18 73 LEU D CA 1
ATOM 7745 C C . LEU D 1 73 ? 1.917 2.515 145.358 1.00 29.02 73 LEU D C 1
ATOM 7746 O O . LEU D 1 73 ? 2.781 2.193 146.177 1.00 26.26 73 LEU D O 1
ATOM 7751 N N . ALA D 1 74 ? 1.644 1.796 144.272 1.00 29.91 74 ALA D N 1
ATOM 7752 C CA . ALA D 1 74 ? 2.336 0.544 143.979 1.00 31.03 74 ALA D CA 1
ATOM 7753 C C . ALA D 1 74 ? 3.831 0.721 143.724 1.00 32.88 74 ALA D C 1
ATOM 7754 O O . ALA D 1 74 ? 4.583 -0.252 143.740 1.00 33.83 74 ALA D O 1
ATOM 7756 N N . ASP D 1 75 ? 4.259 1.955 143.484 1.00 34.03 75 ASP D N 1
ATOM 7757 C CA . ASP D 1 75 ? 5.670 2.231 143.214 1.00 35.67 75 ASP D CA 1
ATOM 7758 C C . ASP D 1 75 ? 6.343 3.093 144.278 1.00 35.61 75 ASP D C 1
ATOM 7759 O O . ASP D 1 75 ? 7.527 3.423 144.164 1.00 34.66 75 ASP D O 1
ATOM 7764 N N . ALA D 1 76 ? 5.591 3.449 145.313 1.00 33.64 76 ALA D N 1
ATOM 7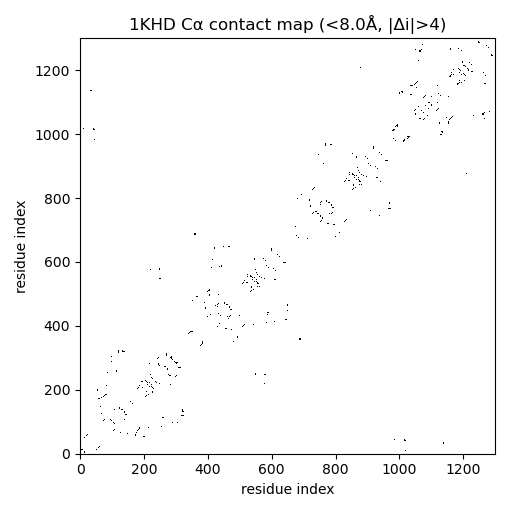765 C CA . ALA D 1 76 ? 6.129 4.281 146.382 1.00 34.06 76 ALA D CA 1
ATOM 7766 C C . ALA D 1 76 ? 7.045 3.495 147.308 1.00 32.77 76 ALA D C 1
ATOM 7767 O O . ALA D 1 76 ? 6.936 2.273 147.419 1.00 33.13 76 ALA D O 1
ATOM 7769 N N . GLN D 1 77 ? 7.954 4.201 147.970 1.00 32.80 77 GLN D N 1
ATOM 7770 C CA . GLN D 1 77 ? 8.865 3.553 148.904 1.00 32.53 77 GLN D CA 1
ATOM 7771 C C . GLN D 1 77 ? 8.049 3.104 150.115 1.00 33.15 77 GLN D C 1
ATOM 7772 O O . GLN D 1 77 ? 7.034 3.712 150.449 1.00 33.71 77 GLN D O 1
ATOM 7778 N N . PRO D 1 78 ? 8.482 2.029 150.785 1.00 33.36 78 PRO D N 1
ATOM 7779 C CA . PRO D 1 78 ? 7.776 1.509 151.957 1.00 33.49 78 PRO D CA 1
ATOM 7780 C C . PRO D 1 78 ? 7.823 2.428 153.177 1.00 33.57 78 PRO D C 1
ATOM 7781 O O . PRO D 1 78 ? 8.652 3.333 153.262 1.00 31.44 78 PRO D O 1
ATOM 7785 N N . PHE D 1 79 ? 6.913 2.179 154.112 1.00 34.61 79 PHE D N 1
ATOM 7786 C CA . PHE D 1 79 ? 6.826 2.936 155.356 1.00 35.55 79 PHE D CA 1
ATOM 7787 C C . PHE D 1 79 ? 6.268 1.988 156.416 1.00 36.99 79 PHE D C 1
ATOM 7788 O O . PHE D 1 79 ? 5.255 1.322 156.188 1.00 37.44 79 PHE D O 1
ATOM 7796 N N . PRO D 1 80 ? 6.925 1.905 157.586 1.00 37.24 80 PRO D N 1
ATOM 7797 C CA . PRO D 1 80 ? 6.463 1.023 158.663 1.00 36.90 80 PRO D CA 1
ATOM 7798 C C . PRO D 1 80 ? 5.107 1.482 159.182 1.00 37.32 80 PRO D C 1
ATOM 7799 O O . PRO D 1 80 ? 5.020 2.326 160.076 1.00 36.50 80 PRO D O 1
ATOM 7803 N N . ARG D 1 81 ? 4.054 0.912 158.609 1.00 37.16 81 ARG D N 1
ATOM 7804 C CA . ARG D 1 81 ? 2.682 1.256 158.960 1.00 37.78 81 ARG D CA 1
ATOM 7805 C C . ARG D 1 81 ? 2.240 0.725 160.322 1.00 38.81 81 ARG D C 1
ATOM 7806 O O . ARG D 1 81 ? 2.325 -0.472 160.589 1.00 39.69 81 ARG D O 1
ATOM 7814 N N . PRO D 1 82 ? 1.762 1.618 161.205 1.00 38.63 82 PRO D N 1
ATOM 7815 C CA . PRO D 1 82 ? 1.309 1.204 162.535 1.00 39.33 82 PRO D CA 1
ATOM 7816 C C . PRO D 1 82 ? -0.107 0.655 162.447 1.00 39.96 82 PRO D C 1
ATOM 7817 O O . PRO D 1 82 ? -0.805 0.884 161.457 1.00 39.63 82 PRO D O 1
ATOM 7821 N N . ASP D 1 83 ? -0.534 -0.065 163.479 1.00 39.46 83 ASP D N 1
ATOM 7822 C CA . ASP D 1 83 ? -1.875 -0.628 163.484 1.00 40.20 83 ASP D CA 1
ATOM 7823 C C . ASP D 1 83 ? -2.874 0.263 164.207 1.00 38.88 83 ASP D C 1
ATOM 7824 O O . ASP D 1 83 ? -4.083 0.076 164.077 1.00 38.48 83 ASP D O 1
ATOM 7829 N N . TYR D 1 84 ? -2.375 1.233 164.968 1.00 36.52 84 TYR D N 1
ATOM 7830 C CA . TYR D 1 84 ? -3.265 2.140 165.675 1.00 35.84 84 TYR D CA 1
ATOM 7831 C C . TYR D 1 84 ? -3.879 3.145 164.699 1.00 35.30 84 TYR D C 1
ATOM 7832 O O . TYR D 1 84 ? -3.360 3.356 163.602 1.00 36.88 84 TYR D O 1
ATOM 7841 N N . ASP D 1 85 ? -4.991 3.756 165.089 1.00 34.60 85 ASP D N 1
ATOM 7842 C CA . ASP D 1 85 ? -5.649 4.722 164.218 1.00 33.78 85 ASP D CA 1
ATOM 7843 C C . ASP D 1 85 ? -4.796 5.961 163.980 1.00 32.49 85 ASP D C 1
ATOM 7844 O O . ASP D 1 85 ? -4.178 6.493 164.902 1.00 31.62 85 ASP D O 1
ATOM 7849 N N . PHE D 1 86 ? -4.759 6.408 162.731 1.00 28.67 86 PHE D N 1
ATOM 7850 C CA . PHE D 1 86 ? -4.025 7.609 162.369 1.00 27.62 86 PHE D CA 1
ATOM 7851 C C . PHE D 1 86 ? -4.576 8.086 161.040 1.00 27.77 86 PHE D C 1
ATOM 7852 O O . PHE D 1 86 ? -5.225 7.327 160.323 1.00 26.89 86 PHE D O 1
ATOM 7860 N N . ALA D 1 87 ? -4.341 9.345 160.711 1.00 27.03 87 ALA D N 1
ATOM 7861 C CA . ALA D 1 87 ? -4.886 9.872 159.474 1.00 29.05 87 ALA D CA 1
ATOM 7862 C C . ALA D 1 87 ? -4.030 10.967 158.875 1.00 29.23 87 ALA D C 1
ATOM 7863 O O . ALA D 1 87 ? -2.993 11.333 159.424 1.00 27.35 87 ALA D O 1
ATOM 7865 N N . ASP D 1 88 ? -4.492 11.481 157.740 1.00 28.63 88 ASP D N 1
ATOM 7866 C CA . ASP D 1 88 ? -3.818 12.555 157.034 1.00 28.72 88 ASP D CA 1
ATOM 7867 C C . ASP D 1 88 ? -4.857 13.662 156.890 1.00 28.36 88 ASP D C 1
ATOM 7868 O O . ASP D 1 88 ? -6.063 13.400 156.917 1.00 28.24 88 ASP D O 1
ATOM 7873 N N . ILE D 1 89 ? -4.387 14.895 156.756 1.00 26.38 89 ILE D N 1
ATOM 7874 C CA . ILE D 1 89 ? -5.264 16.041 156.578 1.00 26.40 89 ILE D CA 1
ATOM 7875 C C . ILE D 1 89 ? -4.567 16.947 155.571 1.00 26.72 89 ILE D C 1
ATOM 7876 O O . ILE D 1 89 ? -3.507 17.508 155.846 1.00 27.14 89 ILE D O 1
ATOM 7881 N N . VAL D 1 90 ? -5.156 17.067 154.387 1.00 28.14 90 VAL D N 1
ATOM 7882 C CA . VAL D 1 90 ? -4.553 17.869 153.337 1.00 28.23 90 VAL D CA 1
ATOM 7883 C C . VAL D 1 90 ? -5.582 18.203 152.259 1.00 28.42 90 VAL D C 1
ATOM 7884 O O . VAL D 1 90 ? -6.665 17.622 152.225 1.00 25.98 90 VAL D O 1
ATOM 7888 N N . GLY D 1 91 ? -5.235 19.142 151.385 1.00 27.22 91 GLY D N 1
ATOM 7889 C CA . GLY D 1 91 ? -6.137 19.526 150.316 1.00 28.31 91 GLY D CA 1
ATOM 7890 C C . GLY D 1 91 ? -5.498 19.338 148.950 1.00 29.06 91 GLY D C 1
ATOM 7891 O O . GLY D 1 91 ? -4.292 19.108 148.848 1.00 29.72 91 GLY D O 1
ATOM 7892 N N . THR D 1 92 ? -6.309 19.446 147.903 1.00 28.63 92 THR D N 1
ATOM 7893 C CA . THR D 1 92 ? -5.841 19.285 146.526 1.00 30.07 92 THR D CA 1
ATOM 7894 C C . THR D 1 92 ? -5.143 20.521 145.987 1.00 32.47 92 THR D C 1
ATOM 7895 O O . THR D 1 92 ? -4.332 20.431 145.064 1.00 31.86 92 THR D O 1
ATOM 7899 N N . GLY D 1 93 ? -5.470 21.677 146.553 1.00 36.00 93 GLY D N 1
ATOM 7900 C CA . GLY D 1 93 ? -4.894 22.910 146.059 1.00 40.01 93 GLY D CA 1
ATOM 7901 C C . GLY D 1 93 ? -5.577 23.185 144.731 1.00 43.55 93 GLY D C 1
ATOM 7902 O O . GLY D 1 93 ? -6.617 22.586 144.436 1.00 43.98 93 GLY D O 1
ATOM 7903 N N . GLY D 1 94 ? -5.006 24.073 143.925 1.00 45.18 94 GLY D N 1
ATOM 7904 C CA . GLY D 1 94 ? -5.597 24.389 142.636 1.00 48.35 94 GLY D CA 1
ATOM 7905 C C . GLY D 1 94 ? -6.922 25.120 142.751 1.00 50.82 94 GLY D C 1
ATOM 7906 O O . GLY D 1 94 ? -7.741 25.088 141.830 1.00 51.04 94 GLY D O 1
ATOM 7907 N N . ASP D 1 95 ? -7.133 25.787 143.881 1.00 52.32 95 ASP D N 1
ATOM 7908 C CA . ASP D 1 95 ? -8.370 26.524 144.116 1.00 54.64 95 ASP D CA 1
ATOM 7909 C C . ASP D 1 95 ? -8.198 28.022 143.873 1.00 55.48 95 ASP D C 1
ATOM 7910 O O . ASP D 1 95 ? -9.176 28.742 143.660 1.00 55.60 95 ASP D O 1
ATOM 7915 N N . GLY D 1 96 ? -6.950 28.483 143.902 1.00 56.05 96 GLY D N 1
ATOM 7916 C CA . GLY D 1 96 ? -6.675 29.893 143.687 1.00 56.90 96 GLY D CA 1
ATOM 7917 C C . GLY D 1 96 ? -5.972 30.536 144.867 1.00 56.95 96 GLY D C 1
ATOM 7918 O O . GLY D 1 96 ? -6.662 30.942 145.828 1.00 57.30 96 GLY D O 1
ATOM 7919 N N . SER D 1 99 ? -4.396 32.033 150.039 1.00 42.43 99 SER D N 1
ATOM 7920 C CA . SER D 1 99 ? -4.855 31.828 151.445 1.00 42.26 99 SER D CA 1
ATOM 7921 C C . SER D 1 99 ? -3.804 31.100 152.271 1.00 41.50 99 SER D C 1
ATOM 7922 O O . SER D 1 99 ? -2.988 30.351 151.733 1.00 41.89 99 SER D O 1
ATOM 7925 N N . ILE D 1 100 ? -3.827 31.320 153.583 1.00 40.74 100 ILE D N 1
ATOM 7926 C CA . ILE D 1 100 ? -2.876 30.667 154.475 1.00 39.10 100 ILE D CA 1
ATOM 7927 C C . ILE D 1 100 ? -3.145 29.165 154.483 1.00 38.32 100 ILE D C 1
ATOM 7928 O O . ILE D 1 100 ? -4.249 28.720 154.175 1.00 34.77 100 ILE D O 1
ATOM 7933 N N . ASN D 1 101 ? -2.128 28.390 154.839 1.00 38.46 101 ASN D N 1
ATOM 7934 C CA . ASN D 1 101 ? -2.244 26.937 154.884 1.00 39.62 101 ASN D CA 1
ATOM 7935 C C . ASN D 1 101 ? -2.861 26.477 156.208 1.00 38.85 101 ASN D C 1
ATOM 7936 O O . ASN D 1 101 ? -2.217 26.526 157.252 1.00 41.54 101 ASN D O 1
ATOM 7941 N N . ILE D 1 102 ? -4.108 26.017 156.154 1.00 37.56 102 ILE D N 1
ATOM 7942 C CA . ILE D 1 102 ? -4.813 25.558 157.352 1.00 35.12 102 ILE D CA 1
ATOM 7943 C C . ILE D 1 102 ? -4.454 24.136 157.782 1.00 32.53 102 ILE D C 1
ATOM 7944 O O . ILE D 1 102 ? -4.386 23.844 158.977 1.00 31.10 102 ILE D O 1
ATOM 7949 N N . SER D 1 103 ? -4.218 23.256 156.813 1.00 28.95 103 SER D N 1
ATOM 7950 C CA . SER D 1 103 ? -3.910 21.861 157.113 1.00 28.60 103 SER D CA 1
ATOM 7951 C C . SER D 1 103 ? -2.674 21.615 157.978 1.00 28.42 103 SER D C 1
ATOM 7952 O O . SER D 1 103 ? -2.683 20.721 158.827 1.00 24.94 103 SER D O 1
ATOM 7955 N N . THR D 1 104 ? -1.612 22.388 157.769 1.00 26.92 104 THR D N 1
ATOM 7956 C CA . THR D 1 104 ? -0.394 22.201 158.553 1.00 27.69 104 THR D CA 1
ATOM 7957 C C . THR D 1 104 ? -0.641 22.532 160.026 1.00 26.46 104 THR D C 1
ATOM 7958 O O . THR D 1 104 ? -0.309 21.745 160.910 1.00 27.42 104 THR D O 1
ATOM 7962 N N . ALA D 1 105 ? -1.232 23.692 160.285 1.00 26.02 105 ALA D N 1
ATOM 7963 C CA . ALA D 1 105 ? -1.540 24.097 161.657 1.00 24.88 105 ALA D CA 1
ATOM 7964 C C . ALA D 1 105 ? -2.473 23.055 162.273 1.00 25.68 105 ALA D C 1
ATOM 7965 O O . ALA D 1 105 ? -2.309 22.661 163.431 1.00 24.93 105 ALA D O 1
ATOM 7967 N N . SER D 1 106 ? -3.440 22.597 161.480 1.00 24.70 106 SER D N 1
ATOM 7968 C CA . SER D 1 106 ? -4.407 21.600 161.932 1.00 24.63 106 SER D CA 1
ATOM 7969 C C . SER D 1 106 ? -3.757 20.277 162.331 1.00 26.21 106 SER D C 1
ATOM 7970 O O . SER D 1 106 ? -4.214 19.609 163.261 1.00 24.50 106 SER D O 1
ATOM 7973 N N . ALA D 1 107 ? -2.697 19.889 161.627 1.00 23.95 107 ALA D N 1
ATOM 7974 C CA . ALA D 1 107 ? -2.024 18.632 161.937 1.00 25.38 107 ALA D CA 1
ATOM 7975 C C . ALA D 1 107 ? -1.406 18.668 163.328 1.00 26.25 107 ALA D C 1
ATOM 7976 O O . ALA D 1 107 ? -1.519 17.706 164.091 1.00 27.87 107 ALA D O 1
ATOM 7978 N N . PHE D 1 108 ? -0.752 19.778 163.653 1.00 27.31 108 PHE D N 1
ATOM 7979 C CA . PHE D 1 108 ? -0.113 19.931 164.958 1.00 27.32 108 PHE D CA 1
ATOM 7980 C C . PHE D 1 108 ? -1.124 20.152 166.082 1.00 27.56 108 PHE D C 1
ATOM 7981 O O . PHE D 1 108 ? -0.938 19.669 167.200 1.00 27.02 108 PHE D O 1
ATOM 7989 N N . VAL D 1 109 ? -2.198 20.873 165.793 1.00 25.70 109 VAL D N 1
ATOM 7990 C CA . VAL D 1 109 ? -3.218 21.109 166.810 1.00 26.87 109 VAL D CA 1
ATOM 7991 C C . VAL D 1 109 ? -3.952 19.801 167.122 1.00 27.62 109 VAL D C 1
ATOM 7992 O O . VAL D 1 109 ? -4.218 19.484 168.285 1.00 28.01 109 VAL D O 1
ATOM 7996 N N . ALA D 1 110 ? -4.270 19.038 166.080 1.00 26.30 110 ALA D N 1
ATOM 7997 C CA . ALA D 1 110 ? -4.973 17.768 166.245 1.00 26.39 110 ALA D CA 1
ATOM 7998 C C . ALA D 1 110 ? -4.108 16.749 166.973 1.00 27.98 110 ALA D C 1
ATOM 7999 O O . ALA D 1 110 ? -4.615 15.939 167.754 1.00 28.26 110 ALA D O 1
ATOM 8001 N N . ALA D 1 111 ? -2.806 16.779 166.701 1.00 26.54 111 ALA D N 1
ATOM 8002 C CA . ALA D 1 111 ? -1.872 15.869 167.353 1.00 30.74 111 ALA D CA 1
ATOM 8003 C C . ALA D 1 111 ? -1.834 16.175 168.846 1.00 33.64 111 ALA D C 1
ATOM 8004 O O . ALA D 1 111 ? -1.634 15.280 169.671 1.00 34.70 111 ALA D O 1
ATOM 8006 N N . SER D 1 112 ? -2.017 17.447 169.188 1.00 36.95 112 SER D N 1
ATOM 8007 C CA . SER D 1 112 ? -2.010 17.870 170.584 1.00 39.63 112 SER D CA 1
ATOM 8008 C C . SER D 1 112 ? -3.321 17.477 171.258 1.00 42.03 112 SER D C 1
ATOM 8009 O O . SER D 1 112 ? -3.409 17.423 172.487 1.00 43.91 112 SER D O 1
ATOM 8012 N N . CYS D 1 113 ? -4.341 17.210 170.448 1.00 43.17 113 CYS D N 1
ATOM 8013 C CA . CYS D 1 113 ? -5.640 16.806 170.970 1.00 44.09 113 CYS D CA 1
ATOM 8014 C C . CYS D 1 113 ? -5.753 15.291 170.990 1.00 44.93 113 CYS D C 1
ATOM 8015 O O . CYS D 1 113 ? -6.855 14.744 171.043 1.00 47.19 113 CYS D O 1
ATOM 8018 N N . GLY D 1 114 ? -4.606 14.618 170.923 1.00 44.62 114 GLY D N 1
ATOM 8019 C CA . GLY D 1 114 ? -4.591 13.166 170.970 1.00 45.23 114 GLY D CA 1
ATOM 8020 C C . GLY D 1 114 ? -4.653 12.390 169.666 1.00 43.96 114 GLY D C 1
ATOM 8021 O O . GLY D 1 114 ? -4.307 11.210 169.643 1.00 45.47 114 GLY D O 1
ATOM 8022 N N . ALA D 1 115 ? -5.093 13.027 168.583 1.00 42.47 115 ALA D N 1
ATOM 8023 C CA . ALA D 1 115 ? -5.188 12.349 167.294 1.00 39.03 115 ALA D CA 1
ATOM 8024 C C . ALA D 1 115 ? -3.806 12.100 166.688 1.00 36.50 115 ALA D C 1
ATOM 8025 O O . ALA D 1 115 ? -2.857 12.822 166.978 1.00 39.11 115 ALA D O 1
ATOM 8027 N N . LYS D 1 116 ? -3.702 11.074 165.848 1.00 33.60 116 LYS D N 1
ATOM 8028 C CA . LYS D 1 116 ? -2.440 10.733 165.187 1.00 31.54 116 LYS D CA 1
ATOM 8029 C C . LYS D 1 116 ? -2.496 11.213 163.736 1.00 29.95 116 LYS D C 1
ATOM 8030 O O . LYS D 1 116 ? -3.403 10.831 162.991 1.00 26.22 116 LYS D O 1
ATOM 8036 N N . VAL D 1 117 ? -1.528 12.035 163.334 1.00 27.25 117 VAL D N 1
ATOM 8037 C CA . VAL D 1 117 ? -1.505 12.565 161.969 1.00 26.94 117 VAL D CA 1
ATOM 8038 C C . VAL D 1 117 ? -0.193 12.351 161.219 1.00 26.37 117 VAL D C 1
ATOM 8039 O O . VAL D 1 117 ? 0.851 12.866 161.613 1.00 27.23 117 VAL D O 1
ATOM 8043 N N . ALA D 1 118 ? -0.256 11.591 160.132 1.00 28.37 118 ALA D N 1
ATOM 8044 C CA . ALA D 1 118 ? 0.914 11.348 159.295 1.00 28.81 118 ALA D CA 1
ATOM 8045 C C . ALA D 1 118 ? 0.669 12.182 158.043 1.00 29.32 118 ALA D C 1
ATOM 8046 O O . ALA D 1 118 ? 0.021 11.726 157.101 1.00 29.59 118 ALA D O 1
ATOM 8048 N N . LYS D 1 119 ? 1.176 13.410 158.045 1.00 29.57 119 LYS D N 1
ATOM 8049 C CA . LYS D 1 119 ? 0.971 14.319 156.924 1.00 30.94 119 LYS D CA 1
ATOM 8050 C C . LYS D 1 119 ? 1.908 14.051 155.752 1.00 30.89 119 LYS D C 1
ATOM 8051 O O . LYS D 1 119 ? 3.108 13.859 155.933 1.00 31.28 119 LYS D O 1
ATOM 8057 N N . HIS D 1 120 ? 1.344 14.040 154.550 1.00 30.62 120 HIS D N 1
ATOM 8058 C CA . HIS D 1 120 ? 2.105 13.810 153.327 1.00 31.25 120 HIS D CA 1
ATOM 8059 C C . HIS D 1 120 ? 1.904 15.001 152.390 1.00 32.71 120 HIS D C 1
ATOM 8060 O O . HIS D 1 120 ? 0.776 15.448 152.174 1.00 32.58 120 HIS D O 1
ATOM 8067 N N . GLY D 1 121 ? 2.999 15.519 151.844 1.00 34.68 121 GLY D N 1
ATOM 8068 C CA . GLY D 1 121 ? 2.901 16.658 150.949 1.00 36.63 121 GLY D CA 1
ATOM 8069 C C . GLY D 1 121 ? 4.001 16.713 149.907 1.00 38.99 121 GLY D C 1
ATOM 8070 O O . GLY D 1 121 ? 5.117 16.251 150.142 1.00 38.92 121 GLY D O 1
ATOM 8071 N N . ASN D 1 122 ? 3.682 17.293 148.755 1.00 41.01 122 ASN D N 1
ATOM 8072 C CA . ASN D 1 122 ? 4.631 17.414 147.656 1.00 44.62 122 ASN D CA 1
ATOM 8073 C C . ASN D 1 122 ? 5.036 18.874 147.466 1.00 46.30 122 ASN D C 1
ATOM 8074 O O . ASN D 1 122 ? 4.472 19.770 148.098 1.00 45.36 122 ASN D O 1
ATOM 8079 N N . ARG D 1 123 ? 6.016 19.102 146.594 1.00 48.97 123 ARG D N 1
ATOM 8080 C CA . ARG D 1 123 ? 6.503 20.447 146.294 1.00 53.00 123 ARG D CA 1
ATOM 8081 C C . ARG D 1 123 ? 5.381 21.268 145.668 1.00 54.48 123 ARG D C 1
ATOM 8082 O O . ARG D 1 123 ? 4.649 20.777 144.807 1.00 54.72 123 ARG D O 1
ATOM 8090 N N . SER D 1 124 ? 5.257 22.521 146.094 1.00 56.27 124 SER D N 1
ATOM 8091 C CA . SER D 1 124 ? 4.222 23.401 145.566 1.00 57.68 124 SER D CA 1
ATOM 8092 C C . SER D 1 124 ? 4.402 23.599 144.065 1.00 58.00 124 SER D C 1
ATOM 8093 O O . SER D 1 124 ? 5.493 23.272 143.551 1.00 59.09 124 SER D O 1
ATOM 8096 N N . GLN D 1 127 ? 11.319 23.652 144.153 1.00 75.69 127 GLN D N 1
ATOM 8097 C CA . GLN D 1 127 ? 10.489 24.869 143.922 1.00 75.32 127 GLN D CA 1
ATOM 8098 C C . GLN D 1 127 ? 9.249 24.846 144.807 1.00 75.05 127 GLN D C 1
ATOM 8099 O O . GLN D 1 127 ? 8.510 23.859 144.828 1.00 75.85 127 GLN D O 1
ATOM 8101 N N . PRO D 1 128 ? 9.024 25.936 145.536 1.00 74.36 128 PRO D N 1
ATOM 8102 C CA . PRO D 1 128 ? 7.868 26.012 146.412 1.00 73.04 128 PRO D CA 1
ATOM 8103 C C . PRO D 1 128 ? 7.496 27.437 146.782 1.00 72.02 128 PRO D C 1
ATOM 8104 O O . PRO D 1 128 ? 8.161 28.388 146.368 1.00 72.56 128 PRO D O 1
ATOM 8105 N N . LEU D 1 129 ? 6.433 27.586 147.567 1.00 70.30 129 LEU D N 1
ATOM 8106 C CA . LEU D 1 129 ? 5.975 28.904 147.990 1.00 67.54 129 LEU D CA 1
ATOM 8107 C C . LEU D 1 129 ? 5.324 28.879 149.371 1.00 65.35 129 LEU D C 1
ATOM 8108 O O . LEU D 1 129 ? 5.954 29.241 150.365 1.00 65.02 129 LEU D O 1
ATOM 8110 N N . ALA D 1 130 ? 4.065 28.450 149.430 1.00 62.75 130 ALA D N 1
ATOM 8111 C CA . ALA D 1 130 ? 3.339 28.400 150.697 1.00 59.41 130 ALA D CA 1
ATOM 8112 C C . ALA D 1 130 ? 2.744 27.027 151.013 1.00 56.55 130 ALA D C 1
ATOM 8113 O O . ALA D 1 130 ? 1.812 26.916 151.812 1.00 56.27 130 ALA D O 1
ATOM 8115 N N . GLY D 1 131 ? 3.283 25.984 150.389 1.00 53.49 131 GLY D N 1
ATOM 8116 C CA . GLY D 1 131 ? 2.788 24.642 150.642 1.00 48.43 131 GLY D CA 1
ATOM 8117 C C . GLY D 1 131 ? 3.268 24.128 151.987 1.00 45.81 131 GLY D C 1
ATOM 8118 O O . GLY D 1 131 ? 4.170 24.711 152.591 1.00 44.60 131 GLY D O 1
ATOM 8119 N N . SER D 1 132 ? 2.676 23.033 152.457 1.00 42.69 132 SER D N 1
ATOM 8120 C CA . SER D 1 132 ? 3.049 22.453 153.745 1.00 40.20 132 SER D CA 1
ATOM 8121 C C . SER D 1 132 ? 4.550 22.216 153.889 1.00 39.32 132 SER D C 1
ATOM 8122 O O . SER D 1 132 ? 5.155 22.616 154.882 1.00 35.66 132 SER D O 1
ATOM 8125 N N . CYS D 1 133 ? 5.148 21.565 152.898 1.00 37.90 133 CYS D N 1
ATOM 8126 C CA . CYS D 1 133 ? 6.576 21.273 152.938 1.00 39.39 133 CYS D CA 1
ATOM 8127 C C . CYS D 1 133 ? 7.413 22.539 153.080 1.00 39.00 133 CYS D C 1
ATOM 8128 O O . CYS D 1 133 ? 8.416 22.552 153.793 1.00 38.36 133 CYS D O 1
ATOM 8131 N N . ASP D 1 134 ? 7.003 23.604 152.400 1.00 38.47 134 ASP D N 1
ATOM 8132 C CA . ASP D 1 134 ? 7.729 24.869 152.475 1.00 38.72 134 ASP D CA 1
ATOM 8133 C C . ASP D 1 134 ? 7.688 25.437 153.895 1.00 38.43 134 ASP D C 1
ATOM 8134 O O . ASP D 1 134 ? 8.710 25.868 154.430 1.00 36.84 134 ASP D O 1
ATOM 8139 N N . LEU D 1 135 ? 6.502 25.430 154.500 1.00 38.88 135 LEU D N 1
ATOM 8140 C CA . LEU D 1 135 ? 6.316 25.943 155.855 1.00 39.16 135 LEU D CA 1
ATOM 8141 C C . LEU D 1 135 ? 7.043 25.110 156.906 1.00 39.16 135 LEU D C 1
ATOM 8142 O O . LEU D 1 135 ? 7.692 25.653 157.800 1.00 37.21 135 LEU D O 1
ATOM 8147 N N . LEU D 1 136 ? 6.927 23.790 156.802 1.00 38.80 136 LEU D N 1
ATOM 8148 C CA . LEU D 1 136 ? 7.582 22.898 157.749 1.00 39.87 136 LEU D CA 1
ATOM 8149 C C . LEU D 1 136 ? 9.092 23.095 157.747 1.00 41.00 136 LEU D C 1
ATOM 8150 O O . LEU D 1 136 ? 9.706 23.253 158.801 1.00 40.99 136 LEU D O 1
ATOM 8155 N N . GLN D 1 137 ? 9.689 23.084 156.560 1.00 42.37 137 GLN D N 1
ATOM 8156 C CA . GLN D 1 137 ? 11.129 23.264 156.451 1.00 43.68 137 GLN D CA 1
ATOM 8157 C C . GLN D 1 137 ? 11.536 24.552 157.157 1.00 43.97 137 GLN D C 1
ATOM 8158 O O . GLN D 1 137 ? 12.541 24.594 157.865 1.00 44.21 137 GLN D O 1
ATOM 8164 N N . ALA D 1 138 ? 10.734 25.596 156.973 1.00 44.40 138 ALA D N 1
ATOM 8165 C CA . ALA D 1 138 ? 11.003 26.890 157.587 1.00 44.68 138 ALA D CA 1
ATOM 8166 C C . ALA D 1 138 ? 11.075 26.791 159.110 1.00 44.68 138 ALA D C 1
ATOM 8167 O O . ALA D 1 138 ? 11.816 27.537 159.752 1.00 44.37 138 ALA D O 1
ATOM 8169 N N . PHE D 1 139 ? 10.312 25.866 159.686 1.00 44.46 139 PHE D N 1
ATOM 8170 C CA . PHE D 1 139 ? 10.303 25.691 161.135 1.00 45.02 139 PHE D CA 1
ATOM 8171 C C . PHE D 1 139 ? 11.447 24.828 161.648 1.00 44.64 139 PHE D C 1
ATOM 8172 O O . PHE D 1 139 ? 11.555 24.592 162.849 1.00 45.19 139 PHE D O 1
ATOM 8180 N N . GLY D 1 140 ? 12.295 24.356 160.740 1.00 44.58 140 GLY D N 1
ATOM 8181 C CA . GLY D 1 140 ? 13.411 23.524 161.147 1.00 44.37 140 GLY D CA 1
ATOM 8182 C C . GLY D 1 140 ? 13.073 22.045 161.162 1.00 44.42 140 GLY D C 1
ATOM 8183 O O . GLY D 1 140 ? 13.735 21.253 161.833 1.00 45.16 140 GLY D O 1
ATOM 8184 N N . ILE D 1 141 ? 12.030 21.671 160.429 1.00 43.93 141 ILE D N 1
ATOM 8185 C CA . ILE D 1 141 ? 11.616 20.277 160.346 1.00 43.50 141 ILE D CA 1
ATOM 8186 C C . ILE D 1 141 ? 12.241 19.664 159.097 1.00 42.93 141 ILE D C 1
ATOM 8187 O O . ILE D 1 141 ? 12.069 20.177 157.995 1.00 43.74 141 ILE D O 1
ATOM 8192 N N . ARG D 1 142 ? 12.976 18.572 159.275 1.00 43.18 142 ARG D N 1
ATOM 8193 C CA . ARG D 1 142 ? 13.634 17.906 158.155 1.00 44.16 142 ARG D CA 1
ATOM 8194 C C . ARG D 1 142 ? 12.656 17.114 157.287 1.00 44.45 142 ARG D C 1
ATOM 8195 O O . ARG D 1 142 ? 12.003 16.181 157.755 1.00 45.16 142 ARG D O 1
ATOM 8203 N N . LEU D 1 143 ? 12.575 17.490 156.015 1.00 44.57 143 LEU D N 1
ATOM 8204 C CA . LEU D 1 143 ? 11.679 16.844 155.061 1.00 45.44 143 LEU D CA 1
ATOM 8205 C C . LEU D 1 143 ? 12.138 15.457 154.616 1.00 46.65 143 LEU D C 1
ATOM 8206 O O . LEU D 1 143 ? 11.316 14.606 154.282 1.00 46.86 143 LEU D O 1
ATOM 8211 N N . ASP D 1 144 ? 13.448 15.234 154.603 1.00 47.22 144 ASP D N 1
ATOM 8212 C CA . ASP D 1 144 ? 13.999 13.951 154.176 1.00 47.66 144 ASP D CA 1
ATOM 8213 C C . ASP D 1 144 ? 14.317 13.042 155.359 1.00 45.96 144 ASP D C 1
ATOM 8214 O O . ASP D 1 144 ? 15.329 12.340 155.365 1.00 46.18 144 ASP D O 1
ATOM 8219 N N . MET D 1 145 ? 13.444 13.063 156.358 1.00 44.59 145 MET D N 1
ATOM 8220 C CA . MET D 1 145 ? 13.601 12.242 157.551 1.00 42.75 145 MET D CA 1
ATOM 8221 C C . MET D 1 145 ? 13.448 10.770 157.154 1.00 40.49 145 MET D C 1
ATOM 8222 O O . MET D 1 145 ? 12.695 10.451 156.234 1.00 38.95 145 MET D O 1
ATOM 8227 N N . SER D 1 146 ? 14.163 9.875 157.834 1.00 37.64 146 SER D N 1
ATOM 8228 C CA . SER D 1 146 ? 14.075 8.453 157.511 1.00 36.42 146 SER D CA 1
ATOM 8229 C C . SER D 1 146 ? 12.670 7.940 157.811 1.00 36.27 146 SER D C 1
ATOM 8230 O O . SER D 1 146 ? 11.954 8.514 158.628 1.00 35.22 146 SER D O 1
ATOM 8233 N N . ALA D 1 147 ? 12.277 6.865 157.137 1.00 35.92 147 ALA D N 1
ATOM 8234 C CA . ALA D 1 147 ? 10.958 6.277 157.338 1.00 34.85 147 ALA D CA 1
ATOM 8235 C C . ALA D 1 147 ? 10.822 5.811 158.781 1.00 34.67 147 ALA D C 1
ATOM 8236 O O . ALA D 1 147 ? 9.749 5.910 159.381 1.00 34.16 147 ALA D O 1
ATOM 8238 N N . GLU D 1 148 ? 11.921 5.307 159.336 1.00 34.20 148 GLU D N 1
ATOM 8239 C CA . GLU D 1 148 ? 11.935 4.827 160.713 1.00 33.81 148 GLU D CA 1
ATOM 8240 C C . GLU D 1 148 ? 11.772 5.986 161.687 1.00 32.88 148 GLU D C 1
ATOM 8241 O O . GLU D 1 148 ? 10.999 5.901 162.640 1.00 33.14 148 GLU D O 1
ATOM 8243 N N . ASP D 1 149 ? 12.498 7.072 161.446 1.00 33.75 149 ASP D N 1
ATOM 8244 C CA . ASP D 1 149 ? 12.412 8.231 162.325 1.00 33.01 149 ASP D CA 1
ATOM 8245 C C . ASP D 1 149 ? 11.012 8.852 162.301 1.00 32.07 149 ASP D C 1
ATOM 8246 O O . ASP D 1 149 ? 10.488 9.251 163.342 1.00 31.85 149 ASP D O 1
ATOM 8251 N N . SER D 1 150 ? 10.404 8.932 161.120 1.00 31.35 150 SER D N 1
ATOM 8252 C CA . SER D 1 150 ? 9.056 9.492 161.017 1.00 30.76 150 SER D CA 1
ATOM 8253 C C . SER D 1 150 ? 8.074 8.638 161.805 1.00 29.72 150 SER D C 1
ATOM 8254 O O . SER D 1 150 ? 7.226 9.165 162.526 1.00 32.04 150 SER D O 1
ATOM 8257 N N . ARG D 1 151 ? 8.190 7.319 161.674 1.00 29.32 151 ARG D N 1
ATOM 8258 C CA . ARG D 1 151 ? 7.310 6.410 162.401 1.00 29.97 151 ARG D CA 1
ATOM 8259 C C . ARG D 1 151 ? 7.480 6.630 163.905 1.00 31.27 151 ARG D C 1
ATOM 8260 O O . ARG D 1 151 ? 6.504 6.618 164.655 1.00 30.93 151 ARG D O 1
ATOM 8268 N N . GLN D 1 152 ? 8.722 6.842 164.337 1.00 32.56 152 GLN D N 1
ATOM 8269 C CA . GLN D 1 152 ? 9.014 7.087 165.751 1.00 33.41 152 GLN D CA 1
ATOM 8270 C C . GLN D 1 152 ? 8.368 8.386 166.235 1.00 32.28 152 GLN D C 1
ATOM 8271 O O . GLN D 1 152 ? 7.896 8.471 167.373 1.00 32.50 152 GLN D O 1
ATOM 8277 N N . ALA D 1 153 ? 8.369 9.396 165.369 1.00 30.28 153 ALA D N 1
ATOM 8278 C CA . ALA D 1 153 ? 7.775 10.688 165.679 1.00 30.01 153 ALA D CA 1
ATOM 8279 C C . ALA D 1 153 ? 6.255 10.547 165.738 1.00 29.10 153 ALA D C 1
ATOM 8280 O O . ALA D 1 153 ? 5.598 11.187 166.554 1.00 30.23 153 ALA D O 1
ATOM 8282 N N . LEU D 1 154 ? 5.696 9.711 164.869 1.00 29.32 154 LEU D N 1
ATOM 8283 C CA . LEU D 1 154 ? 4.251 9.490 164.866 1.00 28.91 154 LEU D CA 1
ATOM 8284 C C . LEU D 1 154 ? 3.872 8.817 166.183 1.00 28.87 154 LEU D C 1
ATOM 8285 O O . LEU D 1 154 ? 2.841 9.122 166.781 1.00 29.37 154 LEU D O 1
ATOM 8290 N N . ASP D 1 155 ? 4.714 7.888 166.624 1.00 30.84 155 ASP D N 1
ATOM 8291 C CA . ASP D 1 155 ? 4.485 7.171 167.875 1.00 31.73 155 ASP D CA 1
ATOM 8292 C C . ASP D 1 155 ? 4.582 8.116 169.073 1.00 31.64 155 ASP D C 1
ATOM 8293 O O . ASP D 1 155 ? 3.665 8.199 169.890 1.00 31.99 155 ASP D O 1
ATOM 8298 N N . ASP D 1 156 ? 5.705 8.823 169.161 1.00 31.34 156 ASP D N 1
ATOM 8299 C CA . ASP D 1 156 ? 5.984 9.731 170.272 1.00 32.02 156 ASP D CA 1
ATOM 8300 C C . ASP D 1 156 ? 5.265 11.078 170.295 1.00 31.60 156 ASP D C 1
ATOM 8301 O O . ASP D 1 156 ? 4.795 11.517 171.345 1.00 31.44 156 ASP D O 1
ATOM 8306 N N . LEU D 1 157 ? 5.186 11.735 169.144 1.00 30.18 157 LEU D N 1
ATOM 8307 C CA . LEU D 1 157 ? 4.579 13.057 169.066 1.00 29.29 157 LEU D CA 1
ATOM 8308 C C . LEU D 1 157 ? 3.216 13.131 168.383 1.00 28.54 157 LEU D C 1
ATOM 8309 O O . LEU D 1 157 ? 2.654 14.217 168.249 1.00 27.74 157 LEU D O 1
ATOM 8314 N N . ASN D 1 158 ? 2.696 11.984 167.956 1.00 28.61 158 ASN D N 1
ATOM 8315 C CA . ASN D 1 158 ? 1.394 11.910 167.290 1.00 27.00 158 ASN D CA 1
ATOM 8316 C C . ASN D 1 158 ? 1.382 12.592 165.923 1.00 26.88 158 ASN D C 1
ATOM 8317 O O . ASN D 1 158 ? 0.316 12.831 165.353 1.00 25.47 158 ASN D O 1
ATOM 8322 N N . VAL D 1 159 ? 2.560 12.907 165.394 1.00 27.08 159 VAL D N 1
ATOM 8323 C CA . VAL D 1 159 ? 2.644 13.565 164.097 1.00 25.95 159 VAL D CA 1
ATOM 8324 C C . VAL D 1 159 ? 3.987 13.338 163.411 1.00 27.27 159 VAL D C 1
ATOM 8325 O O . VAL D 1 159 ? 5.007 13.136 164.065 1.00 28.69 159 VAL D O 1
ATOM 8329 N N . CYS D 1 160 ? 3.968 13.346 162.084 1.00 26.12 160 CYS D N 1
ATOM 8330 C CA . CYS D 1 160 ? 5.175 13.196 161.282 1.00 26.36 160 CYS D CA 1
ATOM 8331 C C . CYS D 1 160 ? 4.869 13.751 159.904 1.00 26.35 160 CYS D C 1
ATOM 8332 O O . CYS D 1 160 ? 3.715 14.062 159.593 1.00 25.15 160 CYS D O 1
ATOM 8335 N N . PHE D 1 161 ? 5.905 13.905 159.089 1.00 27.49 161 PHE D N 1
ATOM 8336 C CA . PHE D 1 161 ? 5.722 14.420 157.744 1.00 27.90 161 PHE D CA 1
ATOM 8337 C C . PHE D 1 161 ? 6.456 13.550 156.741 1.00 27.94 161 PHE D C 1
ATOM 8338 O O . PHE D 1 161 ? 7.627 13.205 156.931 1.00 27.24 161 PHE D O 1
ATOM 8346 N N . LEU D 1 162 ? 5.745 13.188 155.679 1.00 27.96 162 LEU D N 1
ATOM 8347 C CA . LEU D 1 162 ? 6.297 12.355 154.617 1.00 29.65 162 LEU D CA 1
ATOM 8348 C C . LEU D 1 162 ? 6.375 13.201 153.347 1.00 31.71 162 LEU D C 1
ATOM 8349 O O . LEU D 1 162 ? 5.355 13.653 152.823 1.00 32.03 162 LEU D O 1
ATOM 8354 N N . PHE D 1 163 ? 7.594 13.420 152.865 1.00 32.85 163 PHE D N 1
ATOM 8355 C CA . PHE D 1 163 ? 7.818 14.237 151.682 1.00 32.76 163 PHE D CA 1
ATOM 8356 C C . PHE D 1 163 ? 7.660 13.417 150.404 1.00 33.43 163 PHE D C 1
ATOM 8357 O O . PHE D 1 163 ? 8.387 12.453 150.173 1.00 32.83 163 PHE D O 1
ATOM 8365 N N . ALA D 1 164 ? 6.698 13.818 149.578 1.00 34.52 164 ALA D N 1
ATOM 8366 C CA . ALA D 1 164 ? 6.392 13.128 148.327 1.00 35.97 164 ALA D CA 1
ATOM 8367 C C . ALA D 1 164 ? 7.609 12.718 147.504 1.00 36.01 164 ALA D C 1
ATOM 8368 O O . ALA D 1 164 ? 7.724 11.563 147.105 1.00 36.51 164 ALA D O 1
ATOM 8370 N N . PRO D 1 165 ? 8.531 13.658 147.234 1.00 37.19 165 PRO D N 1
ATOM 8371 C CA . PRO D 1 165 ? 9.727 13.342 146.447 1.00 37.02 165 PRO D CA 1
ATOM 8372 C C . PRO D 1 165 ? 10.539 12.173 147.000 1.00 37.32 165 PRO D C 1
ATOM 8373 O O . PRO D 1 165 ? 11.239 11.487 146.256 1.00 37.32 165 PRO D O 1
ATOM 8377 N N . GLN D 1 166 ? 10.438 11.951 148.305 1.00 35.93 166 GLN D N 1
ATOM 8378 C CA . GLN D 1 166 ? 11.174 10.871 148.949 1.00 35.89 166 GLN D CA 1
ATOM 8379 C C . GLN D 1 166 ? 10.511 9.513 148.743 1.00 35.29 166 GLN D C 1
ATOM 8380 O O . GLN D 1 166 ? 11.178 8.522 148.446 1.00 35.25 166 GLN D O 1
ATOM 8386 N N . TYR D 1 167 ? 9.191 9.482 148.895 1.00 33.19 167 TYR D N 1
ATOM 8387 C CA . TYR D 1 167 ? 8.424 8.254 148.764 1.00 32.91 167 TYR D CA 1
ATOM 8388 C C . TYR D 1 167 ? 7.900 7.960 147.366 1.00 33.97 167 TYR D C 1
ATOM 8389 O O . TYR D 1 167 ? 7.607 6.808 147.047 1.00 35.08 167 TYR D O 1
ATOM 8398 N N . HIS D 1 168 ? 7.774 8.994 146.539 1.00 34.70 168 HIS D N 1
ATOM 8399 C CA . HIS D 1 168 ? 7.301 8.833 145.167 1.00 34.59 168 HIS D CA 1
ATOM 8400 C C . HIS D 1 168 ? 8.373 9.337 144.209 1.00 35.20 168 HIS D C 1
ATOM 8401 O O . HIS D 1 168 ? 8.238 10.405 143.616 1.00 35.06 168 HIS D O 1
ATOM 8408 N N . THR D 1 169 ? 9.435 8.554 144.061 1.00 35.79 169 THR D N 1
ATOM 8409 C CA . THR D 1 169 ? 10.558 8.913 143.200 1.00 37.45 169 THR D CA 1
ATOM 8410 C C . THR D 1 169 ? 10.198 9.053 141.719 1.00 38.68 169 THR D C 1
ATOM 8411 O O . THR D 1 169 ? 10.927 9.686 140.956 1.00 39.09 169 THR D O 1
ATOM 8415 N N . GLY D 1 170 ? 9.073 8.469 141.320 1.00 38.86 170 GLY D N 1
ATOM 8416 C CA . GLY D 1 170 ? 8.652 8.540 139.931 1.00 40.58 170 GLY D CA 1
ATOM 8417 C C . GLY D 1 170 ? 8.060 9.870 139.492 1.00 41.86 170 GLY D C 1
ATOM 8418 O O . GLY D 1 170 ? 7.824 10.072 138.303 1.00 42.25 170 GLY D O 1
ATOM 8419 N N . PHE D 1 171 ? 7.815 10.776 140.436 1.00 43.28 171 PHE D N 1
ATOM 8420 C CA . PHE D 1 171 ? 7.252 12.085 140.112 1.00 44.43 171 PHE D CA 1
ATOM 8421 C C . PHE D 1 171 ? 8.195 12.921 139.253 1.00 45.44 171 PHE D C 1
ATOM 8422 O O . PHE D 1 171 ? 7.761 13.816 138.528 1.00 44.51 171 PHE D O 1
ATOM 8430 N N . ARG D 1 172 ? 9.487 12.626 139.342 1.00 45.25 172 ARG D N 1
ATOM 8431 C CA . ARG D 1 172 ? 10.492 13.342 138.565 1.00 45.76 172 ARG D CA 1
ATOM 8432 C C . ARG D 1 172 ? 10.117 13.303 137.084 1.00 44.35 172 ARG D C 1
ATOM 8433 O O . ARG D 1 172 ? 10.541 14.153 136.301 1.00 45.85 172 ARG D O 1
ATOM 8441 N N . HIS D 1 173 ? 9.313 12.312 136.710 1.00 40.85 173 HIS D N 1
ATOM 8442 C CA . HIS D 1 173 ? 8.882 12.146 135.326 1.00 38.58 173 HIS D CA 1
ATOM 8443 C C . HIS D 1 173 ? 7.608 12.918 135.006 1.00 37.19 173 HIS D C 1
ATOM 8444 O O . HIS D 1 173 ? 7.192 12.975 133.849 1.00 38.15 173 HIS D O 1
ATOM 8451 N N . ALA D 1 174 ? 6.994 13.515 136.023 1.00 35.55 174 ALA D N 1
ATOM 8452 C CA . ALA D 1 174 ? 5.752 14.256 135.822 1.00 34.71 174 ALA D CA 1
ATOM 8453 C C . ALA D 1 174 ? 5.817 15.739 136.176 1.00 34.45 174 ALA D C 1
ATOM 8454 O O . ALA D 1 174 ? 5.074 16.544 135.612 1.00 33.28 174 ALA D O 1
ATOM 8456 N N . MET D 1 175 ? 6.703 16.100 137.101 1.00 33.65 175 MET D N 1
ATOM 8457 C CA . MET D 1 175 ? 6.821 17.483 137.551 1.00 33.09 175 MET D CA 1
ATOM 8458 C C . MET D 1 175 ? 7.140 18.508 136.459 1.00 31.90 175 MET D C 1
ATOM 8459 O O . MET D 1 175 ? 6.536 19.575 136.420 1.00 31.45 175 MET D O 1
ATOM 8464 N N . PRO D 1 176 ? 8.104 18.208 135.571 1.00 30.80 176 PRO D N 1
ATOM 8465 C CA . PRO D 1 176 ? 8.437 19.161 134.503 1.00 30.32 176 PRO D CA 1
ATOM 8466 C C . PRO D 1 176 ? 7.216 19.576 133.673 1.00 31.00 176 PRO D C 1
ATOM 8467 O O . PRO D 1 176 ? 6.941 20.766 133.503 1.00 31.50 176 PRO D O 1
ATOM 8471 N N . VAL D 1 177 ? 6.483 18.592 133.159 1.00 29.58 177 VAL D N 1
ATOM 8472 C CA . VAL D 1 177 ? 5.299 18.884 132.359 1.00 29.08 177 VAL D CA 1
ATOM 8473 C C . VAL D 1 177 ? 4.247 19.630 133.179 1.00 28.49 177 VAL D C 1
ATOM 8474 O O . VAL D 1 177 ? 3.615 20.560 132.677 1.00 30.45 177 VAL D O 1
ATOM 8478 N N . ARG D 1 178 ? 4.059 19.232 134.435 1.00 28.32 178 ARG D N 1
ATOM 8479 C CA . ARG D 1 178 ? 3.075 19.902 135.288 1.00 29.66 178 ARG D CA 1
ATOM 8480 C C . ARG D 1 178 ? 3.432 21.375 135.441 1.00 29.77 178 ARG D C 1
ATOM 8481 O O . ARG D 1 178 ? 2.561 22.242 135.420 1.00 30.19 178 ARG D O 1
ATOM 8489 N N . GLN D 1 179 ? 4.720 21.654 135.602 1.00 31.41 179 GLN D N 1
ATOM 8490 C CA . GLN D 1 179 ? 5.180 23.026 135.766 1.00 32.22 179 GLN D CA 1
ATOM 8491 C C . GLN D 1 179 ? 5.005 23.840 134.489 1.00 31.41 179 GLN D C 1
ATOM 8492 O O . GLN D 1 179 ? 4.635 25.013 134.534 1.00 31.64 179 GLN D O 1
ATOM 8498 N N . GLN D 1 180 ? 5.266 23.211 133.351 1.00 32.33 180 GLN D N 1
ATOM 8499 C CA . GLN D 1 180 ? 5.144 23.881 132.064 1.00 31.84 180 GLN D CA 1
ATOM 8500 C C . GLN D 1 180 ? 3.693 24.199 131.718 1.00 32.15 180 GLN D C 1
ATOM 8501 O O . GLN D 1 180 ? 3.396 25.262 131.172 1.00 31.54 180 GLN D O 1
ATOM 8507 N N . LEU D 1 181 ? 2.792 23.277 132.038 1.00 30.84 181 LEU D N 1
ATOM 8508 C CA . LEU D 1 181 ? 1.376 23.467 131.753 1.00 31.77 181 LEU D CA 1
ATOM 8509 C C . LEU D 1 181 ? 0.746 24.553 132.626 1.00 32.07 181 LEU D C 1
ATOM 8510 O O . LEU D 1 181 ? -0.167 25.250 132.194 1.00 30.34 181 LEU D O 1
ATOM 8515 N N . LYS D 1 182 ? 1.237 24.691 133.854 1.00 33.71 182 LYS D N 1
ATOM 8516 C CA . LYS D 1 182 ? 0.733 25.710 134.770 1.00 36.39 182 LYS D CA 1
ATOM 8517 C C . LYS D 1 182 ? -0.787 25.726 134.910 1.00 38.18 182 LYS D C 1
ATOM 8518 O O . LYS D 1 182 ? -1.399 26.796 134.971 1.00 42.20 182 LYS D O 1
ATOM 8524 N N . THR D 1 183 ? -1.396 24.548 134.946 1.00 34.51 183 THR D N 1
ATOM 8525 C CA . THR D 1 183 ? -2.841 24.444 135.106 1.00 32.87 183 THR D CA 1
ATOM 8526 C C . THR D 1 183 ? -3.110 23.222 135.972 1.00 31.81 183 THR D C 1
ATOM 8527 O O . THR D 1 183 ? -2.321 22.281 135.975 1.00 29.15 183 THR D O 1
ATOM 8531 N N . ARG D 1 184 ? -4.211 23.235 136.715 1.00 30.83 184 ARG D N 1
ATOM 8532 C CA . ARG D 1 184 ? -4.519 22.098 137.570 1.00 31.48 184 ARG D CA 1
ATOM 8533 C C . ARG D 1 184 ? -4.909 20.897 136.714 1.00 29.68 184 ARG D C 1
ATOM 8534 O O . ARG D 1 184 ? -5.571 21.042 135.688 1.00 31.75 184 ARG D O 1
ATOM 8542 N N . THR D 1 185 ? -4.475 19.716 137.141 1.00 28.43 185 THR D N 1
ATOM 8543 C CA . THR D 1 185 ? -4.755 18.474 136.427 1.00 26.56 185 THR D CA 1
ATOM 8544 C C . THR D 1 185 ? -5.102 17.395 137.445 1.00 25.37 185 THR D C 1
ATOM 8545 O O . THR D 1 185 ? -5.182 17.668 138.644 1.00 25.51 185 THR D O 1
ATOM 8549 N N . ILE D 1 186 ? -5.287 16.167 136.971 1.00 24.10 186 ILE D N 1
ATOM 8550 C CA . ILE D 1 186 ? -5.619 15.060 137.862 1.00 26.05 186 ILE D CA 1
ATOM 8551 C C . ILE D 1 186 ? -4.547 14.866 138.943 1.00 25.96 186 ILE D C 1
ATOM 8552 O O . ILE D 1 186 ? -4.811 14.275 139.985 1.00 25.44 186 ILE D O 1
ATOM 8557 N N . PHE D 1 187 ? -3.337 15.362 138.703 1.00 26.66 187 PHE D N 1
ATOM 8558 C CA . PHE D 1 187 ? -2.284 15.223 139.701 1.00 27.57 187 PHE D CA 1
ATOM 8559 C C . PHE D 1 187 ? -2.626 15.996 140.973 1.00 28.97 187 PHE D C 1
ATOM 8560 O O . PHE D 1 187 ? -2.137 15.663 142.053 1.00 27.69 187 PHE D O 1
ATOM 8568 N N . ASN D 1 188 ? -3.466 17.021 140.849 1.00 28.84 188 ASN D N 1
ATOM 8569 C CA . ASN D 1 188 ? -3.881 17.801 142.013 1.00 31.89 188 ASN D CA 1
ATOM 8570 C C . ASN D 1 188 ? -4.790 16.975 142.913 1.00 32.69 188 ASN D C 1
ATOM 8571 O O . ASN D 1 188 ? -4.751 17.114 144.138 1.00 32.41 188 ASN D O 1
ATOM 8576 N N . VAL D 1 189 ? -5.617 16.125 142.305 1.00 33.59 189 VAL D N 1
ATOM 8577 C CA . VAL D 1 189 ? -6.531 15.283 143.072 1.00 35.09 189 VAL D CA 1
ATOM 8578 C C . VAL D 1 189 ? -5.850 13.999 143.538 1.00 35.10 189 VAL D C 1
ATOM 8579 O O . VAL D 1 189 ? -6.275 13.382 144.511 1.00 34.96 189 VAL D O 1
ATOM 8583 N N . LEU D 1 190 ? -4.794 13.598 142.837 1.00 34.53 190 LEU D N 1
ATOM 8584 C CA . LEU D 1 190 ? -4.062 12.391 143.197 1.00 32.94 190 LEU D CA 1
ATOM 8585 C C . LEU D 1 190 ? -3.175 12.634 144.413 1.00 32.79 190 LEU D C 1
ATOM 8586 O O . LEU D 1 190 ? -3.033 11.764 145.277 1.00 32.25 190 LEU D O 1
ATOM 8591 N N . GLY D 1 191 ? -2.582 13.821 144.470 1.00 31.70 191 GLY D N 1
ATOM 8592 C CA . GLY D 1 191 ? -1.704 14.168 145.573 1.00 33.34 191 GLY D CA 1
ATOM 8593 C C . GLY D 1 191 ? -2.201 13.745 146.943 1.00 32.08 191 GLY D C 1
ATOM 8594 O O . GLY D 1 191 ? -1.509 13.013 147.646 1.00 35.13 191 GLY D O 1
ATOM 8595 N N . PRO D 1 192 ? -3.395 14.190 147.357 1.00 32.87 192 PRO D N 1
ATOM 8596 C CA . PRO D 1 192 ? -3.941 13.827 148.670 1.00 32.52 192 PRO D CA 1
ATOM 8597 C C . PRO D 1 192 ? -4.246 12.342 148.870 1.00 32.44 192 PRO D C 1
ATOM 8598 O O . PRO D 1 192 ? -4.413 11.891 150.003 1.00 33.12 192 PRO D O 1
ATOM 8602 N N . LEU D 1 193 ? -4.311 11.585 147.779 1.00 31.25 193 LEU D N 1
ATOM 8603 C CA . LEU D 1 193 ? -4.649 10.166 147.855 1.00 30.92 193 LEU D CA 1
ATOM 8604 C C . LEU D 1 193 ? -3.472 9.187 147.864 1.00 30.42 193 LEU D C 1
ATOM 8605 O O . LEU D 1 193 ? -3.667 7.975 147.988 1.00 30.22 193 LEU D O 1
ATOM 8610 N N . ILE D 1 194 ? -2.253 9.692 147.743 1.00 28.61 194 ILE D N 1
ATOM 8611 C CA . ILE D 1 194 ? -1.121 8.784 147.710 1.00 27.95 194 ILE D CA 1
ATOM 8612 C C . ILE D 1 194 ? -0.217 8.780 148.939 1.00 29.34 194 ILE D C 1
ATOM 8613 O O . ILE D 1 194 ? 0.995 8.600 148.821 1.00 28.77 194 ILE D O 1
ATOM 8618 N N . ASN D 1 195 ? -0.804 8.970 150.119 1.00 28.09 195 ASN D N 1
ATOM 8619 C CA . ASN D 1 195 ? -0.018 8.943 151.352 1.00 27.92 195 ASN D CA 1
ATOM 8620 C C . ASN D 1 195 ? 0.561 7.526 151.424 1.00 28.67 195 ASN D C 1
ATOM 8621 O O . ASN D 1 195 ? -0.180 6.547 151.435 1.00 28.74 195 ASN D O 1
ATOM 8626 N N . PRO D 1 196 ? 1.901 7.406 151.469 1.00 28.94 196 PRO D N 1
ATOM 8627 C CA . PRO D 1 196 ? 2.607 6.118 151.524 1.00 29.10 196 PRO D CA 1
ATOM 8628 C C . PRO D 1 196 ? 2.354 5.264 152.763 1.00 29.76 196 PRO D C 1
ATOM 8629 O O . PRO D 1 196 ? 2.585 4.050 152.745 1.00 29.55 196 PRO D O 1
ATOM 8633 N N . ALA D 1 197 ? 1.873 5.892 153.831 1.00 29.02 197 ALA D N 1
ATOM 8634 C CA . ALA D 1 197 ? 1.566 5.172 155.061 1.00 30.27 197 ALA D CA 1
ATOM 8635 C C . ALA D 1 197 ? 0.170 4.574 154.950 1.00 30.18 197 ALA D C 1
ATOM 8636 O O . ALA D 1 197 ? -0.264 3.816 155.813 1.00 29.76 197 ALA D O 1
ATOM 8638 N N . ARG D 1 198 ? -0.528 4.927 153.873 1.00 31.18 198 ARG D N 1
ATOM 8639 C CA . ARG D 1 198 ? -1.883 4.446 153.604 1.00 30.63 198 ARG D CA 1
ATOM 8640 C C . ARG D 1 198 ? -2.747 4.383 154.861 1.00 30.11 198 ARG D C 1
ATOM 8641 O O . ARG D 1 198 ? -3.182 3.308 155.287 1.00 30.70 198 ARG D O 1
ATOM 8649 N N . PRO D 1 199 ? -3.015 5.547 155.470 1.00 30.01 199 PRO D N 1
ATOM 8650 C CA . PRO D 1 199 ? -3.827 5.643 156.684 1.00 29.02 199 PRO D CA 1
ATOM 8651 C C . PRO D 1 199 ? -5.277 5.235 156.458 1.00 29.46 199 PRO D C 1
ATOM 8652 O O . PRO D 1 199 ? -5.806 5.358 155.353 1.00 28.72 199 PRO D O 1
ATOM 8656 N N . PRO D 1 200 ? -5.936 4.730 157.507 1.00 29.91 200 PRO D N 1
ATOM 8657 C CA . PRO D 1 200 ? -7.334 4.305 157.411 1.00 30.55 200 PRO D CA 1
ATOM 8658 C C . PRO D 1 200 ? -8.321 5.476 157.433 1.00 29.46 200 PRO D C 1
ATOM 8659 O O . PRO D 1 200 ? -9.482 5.316 157.056 1.00 28.24 200 PRO D O 1
ATOM 8663 N N . LYS D 1 201 ? -7.853 6.645 157.871 1.00 27.77 201 LYS D N 1
ATOM 8664 C CA . LYS D 1 201 ? -8.699 7.839 157.963 1.00 27.23 201 LYS D CA 1
ATOM 8665 C C . LYS D 1 201 ? -8.072 9.050 157.262 1.00 28.47 201 LYS D C 1
ATOM 8666 O O . LYS D 1 201 ? -6.851 9.115 157.092 1.00 27.74 201 LYS D O 1
ATOM 8672 N N . ALA D 1 202 ? -8.900 10.016 156.874 1.00 24.39 202 ALA D N 1
ATOM 8673 C CA . ALA D 1 202 ? -8.380 11.217 156.227 1.00 25.99 202 ALA D CA 1
ATOM 8674 C C . ALA D 1 202 ? -9.424 12.301 156.001 1.00 24.95 202 ALA D C 1
ATOM 8675 O O . ALA D 1 202 ? -10.586 12.010 155.724 1.00 25.59 202 ALA D O 1
ATOM 8677 N N . LEU D 1 203 ? -8.997 13.554 156.144 1.00 25.05 203 LEU D N 1
ATOM 8678 C CA . LEU D 1 203 ? -9.855 14.706 155.885 1.00 24.76 203 LEU D CA 1
ATOM 8679 C C . LEU D 1 203 ? -9.200 15.318 154.654 1.00 25.60 203 LEU D C 1
ATOM 8680 O O . LEU D 1 203 ? -8.070 15.791 154.723 1.00 23.25 203 LEU D O 1
ATOM 8685 N N . ILE D 1 204 ? -9.905 15.296 153.530 1.00 25.71 204 ILE D N 1
ATOM 8686 C CA . ILE D 1 204 ? -9.355 15.810 152.283 1.00 25.83 204 ILE D CA 1
ATOM 8687 C C . ILE D 1 204 ? -10.181 16.933 151.665 1.00 26.00 204 ILE D C 1
ATOM 8688 O O . ILE D 1 204 ? -11.391 16.800 151.467 1.00 24.29 204 ILE D O 1
ATOM 8693 N N . GLY D 1 205 ? -9.515 18.046 151.373 1.00 26.06 205 GLY D N 1
ATOM 8694 C CA . GLY D 1 205 ? -10.196 19.178 150.764 1.00 26.49 205 GLY D CA 1
ATOM 8695 C C . GLY D 1 205 ? -9.991 19.152 149.261 1.00 25.60 205 GLY D C 1
ATOM 8696 O O . GLY D 1 205 ? -8.913 18.789 148.794 1.00 23.16 205 GLY D O 1
ATOM 8697 N N . VAL D 1 206 ? -11.017 19.527 148.501 1.00 26.07 206 VAL D N 1
ATOM 8698 C CA . VAL D 1 206 ? -10.924 19.535 147.038 1.00 28.27 206 VAL D CA 1
ATOM 8699 C C . VAL D 1 206 ? -11.338 20.897 146.483 1.00 27.74 206 VAL D C 1
ATOM 8700 O O . VAL D 1 206 ? -12.144 21.598 147.091 1.00 27.91 206 VAL D O 1
ATOM 8704 N N . TYR D 1 207 ? -10.797 21.246 145.316 1.00 28.80 207 TYR D N 1
ATOM 8705 C CA . TYR D 1 207 ? -11.042 22.538 144.676 1.00 29.07 207 TYR D CA 1
ATOM 8706 C C . TYR D 1 207 ? -12.402 22.805 144.041 1.00 28.51 207 TYR D C 1
ATOM 8707 O O . TYR D 1 207 ? -12.668 23.923 143.594 1.00 26.03 207 TYR D O 1
ATOM 8716 N N . SER D 1 208 ? -13.264 21.799 143.986 1.00 27.35 208 SER D N 1
ATOM 8717 C CA . SER D 1 208 ? -14.586 22.005 143.403 1.00 29.38 208 SER D CA 1
ATOM 8718 C C . SER D 1 208 ? -15.595 21.056 144.038 1.00 28.72 208 SER D C 1
ATOM 8719 O O . SER D 1 208 ? -15.264 19.926 144.387 1.00 29.59 208 SER D O 1
ATOM 8722 N N . PRO D 1 209 ? -16.848 21.504 144.192 1.00 28.26 209 PRO D N 1
ATOM 8723 C CA . PRO D 1 209 ? -17.872 20.653 144.797 1.00 28.32 209 PRO D CA 1
ATOM 8724 C C . PRO D 1 209 ? -18.157 19.351 144.043 1.00 29.76 209 PRO D C 1
ATOM 8725 O O . PRO D 1 209 ? -18.421 18.321 144.665 1.00 30.14 209 PRO D O 1
ATOM 8729 N N . GLU D 1 210 ? -18.093 19.385 142.713 1.00 29.59 210 GLU D N 1
ATOM 8730 C CA . GLU D 1 210 ? -18.364 18.182 141.929 1.00 30.29 210 GLU D CA 1
ATOM 8731 C C . GLU D 1 210 ? -17.359 17.056 142.183 1.00 30.97 210 GLU D C 1
ATOM 8732 O O . GLU D 1 210 ? -17.626 15.898 141.865 1.00 30.02 210 GLU D O 1
ATOM 8738 N N . LEU D 1 211 ? -16.208 17.388 142.760 1.00 30.16 211 LEU D N 1
ATOM 8739 C CA . LEU D 1 211 ? -15.188 16.378 143.042 1.00 30.74 211 LEU D CA 1
ATOM 8740 C C . LEU D 1 211 ? -15.348 15.689 144.399 1.00 30.33 211 LEU D C 1
ATOM 8741 O O . LEU D 1 211 ? -14.708 14.672 144.667 1.00 28.00 211 LEU D O 1
ATOM 8746 N N . VAL D 1 212 ? -16.209 16.232 145.251 1.00 29.50 212 VAL D N 1
ATOM 8747 C CA . VAL D 1 212 ? -16.408 15.656 146.574 1.00 29.45 212 VAL D CA 1
ATOM 8748 C C . VAL D 1 212 ? -16.860 14.193 146.562 1.00 30.17 212 VAL D C 1
ATOM 8749 O O . VAL D 1 212 ? -16.278 13.361 147.260 1.00 31.92 212 VAL D O 1
ATOM 8753 N N . LEU D 1 213 ? -17.886 13.865 145.779 1.00 28.93 213 LEU D N 1
ATOM 8754 C CA . LEU D 1 213 ? -18.366 12.481 145.730 1.00 29.34 213 LEU D CA 1
ATOM 8755 C C . LEU D 1 213 ? -17.397 11.497 145.079 1.00 29.47 213 LEU D C 1
ATOM 8756 O O . LEU D 1 213 ? -17.078 10.459 145.660 1.00 30.64 213 LEU D O 1
ATOM 8761 N N . PRO D 1 214 ? -16.917 11.804 143.861 1.00 30.45 214 PRO D N 1
ATOM 8762 C CA . PRO D 1 214 ? -15.985 10.893 143.188 1.00 30.13 214 PRO D CA 1
ATOM 8763 C C . PRO D 1 214 ? -14.708 10.597 143.986 1.00 29.08 214 PRO D C 1
ATOM 8764 O O . PRO D 1 214 ? -14.200 9.471 143.955 1.00 27.75 214 PRO D O 1
ATOM 8768 N N . ILE D 1 215 ? -14.195 11.598 144.699 1.00 28.77 215 ILE D N 1
ATOM 8769 C CA . ILE D 1 215 ? -12.992 11.404 145.509 1.00 28.79 215 ILE D CA 1
ATOM 8770 C C . ILE D 1 215 ? -13.339 10.491 146.681 1.00 28.56 215 ILE D C 1
ATOM 8771 O O . ILE D 1 215 ? -12.556 9.618 147.054 1.00 27.99 215 ILE D O 1
ATOM 8776 N N . ALA D 1 216 ? -14.520 10.694 147.259 1.00 28.65 216 ALA D N 1
ATOM 8777 C CA . ALA D 1 216 ? -14.972 9.857 148.364 1.00 28.67 216 ALA D CA 1
ATOM 8778 C C . ALA D 1 216 ? -15.043 8.412 147.866 1.00 29.19 216 ALA D C 1
ATOM 8779 O O . ALA D 1 216 ? -14.581 7.489 148.536 1.00 27.94 216 ALA D O 1
ATOM 8781 N N . GLN D 1 217 ? -15.622 8.228 146.682 1.00 29.49 217 GLN D N 1
ATOM 8782 C CA . GLN D 1 217 ? -15.746 6.903 146.074 1.00 30.76 217 GLN D CA 1
ATOM 8783 C C . GLN D 1 217 ? -14.356 6.298 145.855 1.00 29.18 217 GLN D C 1
ATOM 8784 O O . GLN D 1 217 ? -14.135 5.108 146.093 1.00 29.05 217 GLN D O 1
ATOM 8790 N N . ALA D 1 218 ? -13.415 7.123 145.405 1.00 28.15 218 ALA D N 1
ATOM 8791 C CA . ALA D 1 218 ? -12.055 6.649 145.167 1.00 28.38 218 ALA D CA 1
ATOM 8792 C C . ALA D 1 218 ? -11.380 6.217 146.473 1.00 29.07 218 ALA D C 1
ATOM 8793 O O . ALA D 1 218 ? -10.644 5.233 146.505 1.00 31.17 218 ALA D O 1
ATOM 8795 N N . LEU D 1 219 ? -11.632 6.948 147.551 1.00 29.54 219 LEU D N 1
ATOM 8796 C CA . LEU D 1 219 ? -11.034 6.610 148.841 1.00 31.31 219 LEU D CA 1
ATOM 8797 C C . LEU D 1 219 ? -11.479 5.223 149.294 1.00 32.01 219 LEU D C 1
ATOM 8798 O O . LEU D 1 219 ? -10.688 4.443 149.840 1.00 31.75 219 LEU D O 1
ATOM 8803 N N . LYS D 1 220 ? -12.749 4.918 149.066 1.00 33.26 220 LYS D N 1
ATOM 8804 C CA . LYS D 1 220 ? -13.285 3.622 149.451 1.00 36.38 220 LYS D CA 1
ATOM 8805 C C . LYS D 1 220 ? -12.528 2.512 148.733 1.00 37.02 220 LYS D C 1
ATOM 8806 O O . LYS D 1 220 ? -12.189 1.490 149.329 1.00 36.49 220 LYS D O 1
ATOM 8812 N N . VAL D 1 221 ? -12.262 2.721 147.449 1.00 38.02 221 VAL D N 1
ATOM 8813 C CA . VAL D 1 221 ? -11.546 1.736 146.651 1.00 38.03 221 VAL D CA 1
ATOM 8814 C C . VAL D 1 221 ? -10.113 1.563 147.141 1.00 38.42 221 VAL D C 1
ATOM 8815 O O . VAL D 1 221 ? -9.587 0.448 147.153 1.00 38.61 221 VAL D O 1
ATOM 8819 N N . LEU D 1 222 ? -9.484 2.664 147.544 1.00 37.38 222 LEU D N 1
ATOM 8820 C CA . LEU D 1 222 ? -8.110 2.615 148.032 1.00 39.55 222 LEU D CA 1
ATOM 8821 C C . LEU D 1 222 ? -7.995 1.962 149.403 1.00 39.18 222 LEU D C 1
ATOM 8822 O O . LEU D 1 222 ? -6.890 1.713 149.889 1.00 40.49 222 LEU D O 1
ATOM 8827 N N . GLY D 1 223 ? -9.135 1.698 150.032 1.00 39.66 223 GLY D N 1
ATOM 8828 C CA . GLY D 1 223 ? -9.117 1.049 151.328 1.00 39.24 223 GLY D CA 1
ATOM 8829 C C . GLY D 1 223 ? -9.224 1.916 152.567 1.00 40.21 223 GLY D C 1
ATOM 8830 O O . GLY D 1 223 ? -8.851 1.470 153.652 1.00 40.14 223 GLY D O 1
ATOM 8831 N N . TYR D 1 224 ? -9.714 3.146 152.431 1.00 38.88 224 TYR D N 1
ATOM 8832 C CA . TYR D 1 224 ? -9.873 4.007 153.600 1.00 37.04 224 TYR D CA 1
ATOM 8833 C C . TYR D 1 224 ? -11.118 3.547 154.358 1.00 37.24 224 TYR D C 1
ATOM 8834 O O . TYR D 1 224 ? -12.086 3.089 153.749 1.00 36.22 224 TYR D O 1
ATOM 8843 N N . LYS D 1 225 ? -11.086 3.663 155.682 1.00 35.44 225 LYS D N 1
ATOM 8844 C CA . LYS D 1 225 ? -12.202 3.236 156.523 1.00 36.24 225 LYS D CA 1
ATOM 8845 C C . LYS D 1 225 ? -13.117 4.389 156.937 1.00 35.50 225 LYS D C 1
ATOM 8846 O O . LYS D 1 225 ? -14.341 4.261 156.912 1.00 36.63 225 LYS D O 1
ATOM 8852 N N . ASN D 1 226 ? -12.523 5.511 157.321 1.00 34.62 226 ASN D N 1
ATOM 8853 C CA . ASN D 1 226 ? -13.297 6.685 157.714 1.00 33.61 226 ASN D CA 1
ATOM 8854 C C . ASN D 1 226 ? -12.660 7.918 157.091 1.00 32.68 226 ASN D C 1
ATOM 8855 O O . ASN D 1 226 ? -11.515 8.252 157.395 1.00 31.35 226 ASN D O 1
ATOM 8860 N N . ALA D 1 227 ? -13.395 8.599 156.222 1.00 29.74 227 ALA D N 1
ATOM 8861 C CA . ALA D 1 227 ? -12.853 9.786 155.579 1.00 28.07 227 ALA D CA 1
ATOM 8862 C C . ALA D 1 227 ? -13.926 10.818 155.297 1.00 27.32 227 ALA D C 1
ATOM 8863 O O . ALA D 1 227 ? -15.121 10.504 155.245 1.00 26.41 227 ALA D O 1
ATOM 8865 N N . ALA D 1 228 ? -13.490 12.058 155.119 1.00 25.21 228 ALA D N 1
ATOM 8866 C CA . ALA D 1 228 ? -14.399 13.149 154.815 1.00 24.90 228 ALA D CA 1
ATOM 8867 C C . ALA D 1 228 ? -13.773 14.009 153.728 1.00 26.11 228 ALA D C 1
ATOM 8868 O O . ALA D 1 228 ? -12.651 14.493 153.884 1.00 26.09 228 ALA D O 1
ATOM 8870 N N . VAL D 1 229 ? -14.492 14.180 152.620 1.00 26.02 229 VAL D N 1
ATOM 8871 C CA . VAL D 1 229 ? -14.018 15.001 151.507 1.00 25.16 229 VAL D CA 1
ATOM 8872 C C . VAL D 1 229 ? -14.825 16.286 151.584 1.00 25.53 229 VAL D C 1
ATOM 8873 O O . VAL D 1 229 ? -16.057 16.251 151.679 1.00 24.93 229 VAL D O 1
ATOM 8877 N N . VAL D 1 230 ? -14.139 17.422 151.540 1.00 24.56 230 VAL D N 1
ATOM 8878 C CA . VAL D 1 230 ? -14.832 18.692 151.691 1.00 25.54 230 VAL D CA 1
ATOM 8879 C C . VAL D 1 230 ? -14.486 19.797 150.708 1.00 26.56 230 VAL D C 1
ATOM 8880 O O . VAL D 1 230 ? -13.421 19.803 150.087 1.00 26.82 230 VAL D O 1
ATOM 8884 N N . HIS D 1 231 ? -15.415 20.740 150.594 1.00 26.08 231 HIS D N 1
ATOM 8885 C CA . HIS D 1 231 ? -15.269 21.905 149.742 1.00 27.56 231 HIS D CA 1
ATOM 8886 C C . HIS D 1 231 ? -16.162 23.000 150.308 1.00 27.32 231 HIS D C 1
ATOM 8887 O O . HIS D 1 231 ? -17.351 22.776 150.538 1.00 27.33 231 HIS D O 1
ATOM 8894 N N . GLY D 1 232 ? -15.594 24.180 150.528 1.00 26.43 232 GLY D N 1
ATOM 8895 C CA . GLY D 1 232 ? -16.378 25.272 151.068 1.00 28.52 232 GLY D CA 1
ATOM 8896 C C . GLY D 1 232 ? -16.049 26.643 150.504 1.00 29.42 232 GLY D C 1
ATOM 8897 O O . GLY D 1 232 ? -14.916 27.113 150.600 1.00 28.40 232 GLY D O 1
ATOM 8898 N N . GLY D 1 233 ? -17.058 27.282 149.915 1.00 30.59 233 GLY D N 1
ATOM 8899 C CA . GLY D 1 233 ? -16.888 28.608 149.353 1.00 31.64 233 GLY D CA 1
ATOM 8900 C C . GLY D 1 233 ? -15.679 28.766 148.453 1.00 31.94 233 GLY D C 1
ATOM 8901 O O . GLY D 1 233 ? -14.936 29.741 148.580 1.00 32.56 233 GLY D O 1
ATOM 8902 N N . GLY D 1 234 ? -15.485 27.809 147.550 1.00 31.10 234 GLY D N 1
ATOM 8903 C CA . GLY D 1 234 ? -14.366 27.862 146.624 1.00 32.08 234 GLY D CA 1
ATOM 8904 C C . GLY D 1 234 ? -13.033 27.387 147.175 1.00 32.14 234 GLY D C 1
ATOM 8905 O O . GLY D 1 234 ? -12.038 27.372 146.453 1.00 32.14 234 GLY D O 1
ATOM 8906 N N . MET D 1 235 ? -13.009 26.985 148.442 1.00 31.96 235 MET D N 1
ATOM 8907 C CA . MET D 1 235 ? -11.775 26.532 149.083 1.00 32.83 235 MET D CA 1
ATOM 8908 C C . MET D 1 235 ? -11.725 25.020 149.306 1.00 31.33 235 MET D C 1
ATOM 8909 O O . MET D 1 235 ? -12.761 24.361 149.434 1.00 30.13 235 MET D O 1
ATOM 8914 N N . ASP D 1 236 ? -10.509 24.482 149.364 1.00 28.34 236 ASP D N 1
ATOM 8915 C CA . ASP D 1 236 ? -10.304 23.055 149.576 1.00 28.85 236 ASP D CA 1
ATOM 8916 C C . ASP D 1 236 ? -10.125 22.728 151.065 1.00 28.36 236 ASP D C 1
ATOM 8917 O O . ASP D 1 236 ? -9.070 22.248 151.494 1.00 26.84 236 ASP D O 1
ATOM 8922 N N . GLU D 1 237 ? -11.172 22.991 151.844 1.00 28.57 237 GLU D N 1
ATOM 8923 C CA . GLU D 1 237 ? -11.158 22.734 153.284 1.00 28.28 237 GLU D CA 1
ATOM 8924 C C . GLU D 1 237 ? -12.497 23.137 153.910 1.00 27.87 237 GLU D C 1
ATOM 8925 O O . GLU D 1 237 ? -13.384 23.643 153.217 1.00 26.39 237 GLU D O 1
ATOM 8931 N N . VAL D 1 238 ? -12.653 22.898 155.212 1.00 25.14 238 VAL D N 1
ATOM 8932 C CA . VAL D 1 238 ? -13.885 23.296 155.890 1.00 25.08 238 VAL D CA 1
ATOM 8933 C C . VAL D 1 238 ? -13.775 24.809 155.964 1.00 25.77 238 VAL D C 1
ATOM 8934 O O . VAL D 1 238 ? -12.796 25.339 156.486 1.00 26.28 238 VAL D O 1
ATOM 8938 N N . ALA D 1 239 ? -14.770 25.505 155.429 1.00 26.89 239 ALA D N 1
ATOM 8939 C CA . ALA D 1 239 ? -14.737 26.960 155.400 1.00 28.10 239 ALA D CA 1
ATOM 8940 C C . ALA D 1 239 ? -15.309 27.630 156.639 1.00 29.45 239 ALA D C 1
ATOM 8941 O O . ALA D 1 239 ? -16.106 27.041 157.368 1.00 28.48 239 ALA D O 1
ATOM 8943 N N . ILE D 1 240 ? -14.892 28.872 156.867 1.00 30.40 240 ILE D N 1
ATOM 8944 C CA . ILE D 1 240 ? -15.399 29.652 157.989 1.00 32.49 240 ILE D CA 1
ATOM 8945 C C . ILE D 1 240 ? -16.105 30.881 157.426 1.00 32.95 240 ILE D C 1
ATOM 8946 O O . ILE D 1 240 ? -16.619 31.708 158.176 1.00 32.43 240 ILE D O 1
ATOM 8951 N N . HIS D 1 241 ? -16.131 30.982 156.097 1.00 33.44 241 HIS D N 1
ATOM 8952 C CA . HIS D 1 241 ? -16.746 32.113 155.406 1.00 35.30 241 HIS D CA 1
ATOM 8953 C C . HIS D 1 241 ? -17.906 31.680 154.516 1.00 35.46 241 HIS D C 1
ATOM 8954 O O . HIS D 1 241 ? -18.478 32.494 153.791 1.00 35.53 241 HIS D O 1
ATOM 8961 N N . THR D 1 242 ? -18.245 30.399 154.558 1.00 33.80 242 THR D N 1
ATOM 8962 C CA . THR D 1 242 ? -19.324 29.892 153.725 1.00 32.68 242 THR D CA 1
ATOM 8963 C C . THR D 1 242 ? -19.686 28.478 154.135 1.00 31.47 242 THR D C 1
ATOM 8964 O O . THR D 1 242 ? -19.039 27.887 154.998 1.00 30.62 242 THR D O 1
ATOM 8966 N N . PRO D 1 243 ? -20.752 27.924 153.541 1.00 30.38 243 PRO D N 1
ATOM 8967 C CA . PRO D 1 243 ? -21.132 26.557 153.892 1.00 29.54 243 PRO D CA 1
ATOM 8968 C C . PRO D 1 243 ? -20.110 25.599 153.285 1.00 29.28 243 PRO D C 1
ATOM 8969 O O . PRO D 1 243 ? -19.499 25.908 152.260 1.00 28.78 243 PRO D O 1
ATOM 8973 N N . THR D 1 244 ? -19.918 24.452 153.925 1.00 26.91 244 THR D N 1
ATOM 8974 C CA . THR D 1 244 ? -18.982 23.445 153.436 1.00 27.88 244 THR D CA 1
ATOM 8975 C C . THR D 1 244 ? -19.748 22.202 153.001 1.00 28.16 244 THR D C 1
ATOM 8976 O O . THR D 1 244 ? -20.607 21.705 153.735 1.00 28.18 244 THR D O 1
ATOM 8980 N N . GLN D 1 245 ? -19.445 21.719 151.799 1.00 26.43 245 GLN D N 1
ATOM 8981 C CA . GLN D 1 245 ? -20.078 20.522 151.254 1.00 28.29 245 GLN D CA 1
ATOM 8982 C C . GLN D 1 245 ? -19.217 19.351 151.716 1.00 28.08 245 GLN D C 1
ATOM 8983 O O . GLN D 1 245 ? -17.991 19.388 151.589 1.00 26.02 245 GLN D O 1
ATOM 8989 N N . VAL D 1 246 ? -19.857 18.318 152.253 1.00 26.65 246 VAL D N 1
ATOM 8990 C CA . VAL D 1 246 ? -19.134 17.158 152.755 1.00 26.58 246 VAL D CA 1
ATOM 8991 C C . VAL D 1 246 ? -19.675 15.827 152.241 1.00 27.89 246 VAL D C 1
ATOM 8992 O O . VAL D 1 246 ? -20.877 15.664 152.032 1.00 28.07 246 VAL D O 1
ATOM 8996 N N . ALA D 1 247 ? -18.760 14.888 152.028 1.00 28.43 247 ALA D N 1
ATOM 8997 C CA . ALA D 1 247 ? -19.083 13.530 151.614 1.00 28.49 247 ALA D CA 1
ATOM 8998 C C . ALA D 1 247 ? -18.278 12.706 152.608 1.00 28.50 247 ALA D C 1
ATOM 8999 O O . ALA D 1 247 ? -17.049 12.756 152.602 1.00 29.46 247 ALA D O 1
ATOM 9001 N N . GLU D 1 248 ? -18.962 11.963 153.469 1.00 28.26 248 GLU D N 1
ATOM 9002 C CA . GLU D 1 248 ? -18.273 11.168 154.478 1.00 27.64 248 GLU D CA 1
ATOM 9003 C C . GLU D 1 248 ? -18.352 9.665 154.242 1.00 28.59 248 GLU D C 1
ATOM 9004 O O . GLU D 1 248 ? -19.435 9.105 154.063 1.00 27.33 248 GLU D O 1
ATOM 9010 N N . LEU D 1 249 ? -17.190 9.020 154.244 1.00 27.84 249 LEU D N 1
ATOM 9011 C CA . LEU D 1 249 ? -17.101 7.577 154.056 1.00 30.06 249 LEU D CA 1
ATOM 9012 C C . LEU D 1 249 ? -17.004 6.923 155.428 1.00 32.28 249 LEU D C 1
ATOM 9013 O O . LEU D 1 249 ? -16.144 7.287 156.230 1.00 31.28 249 LEU D O 1
ATOM 9018 N N . ASN D 1 250 ? -17.888 5.964 155.692 1.00 35.01 250 ASN D N 1
ATOM 9019 C CA . ASN D 1 250 ? -17.916 5.254 156.970 1.00 39.44 250 ASN D CA 1
ATOM 9020 C C . ASN D 1 250 ? -18.662 3.929 156.794 1.00 41.53 250 ASN D C 1
ATOM 9021 O O . ASN D 1 250 ? -19.803 3.910 156.334 1.00 42.75 250 ASN D O 1
ATOM 9026 N N . ASN D 1 251 ? -18.014 2.826 157.158 1.00 45.01 251 ASN D N 1
ATOM 9027 C CA . ASN D 1 251 ? -18.619 1.501 157.024 1.00 46.67 251 ASN D CA 1
ATOM 9028 C C . ASN D 1 251 ? -18.896 1.170 155.561 1.00 46.06 251 ASN D C 1
ATOM 9029 O O . ASN D 1 251 ? -19.917 0.564 155.237 1.00 47.63 251 ASN D O 1
ATOM 9034 N N . GLY D 1 252 ? -17.991 1.576 154.679 1.00 45.35 252 GLY D N 1
ATOM 9035 C CA . GLY D 1 252 ? -18.170 1.298 153.268 1.00 43.25 252 GLY D CA 1
ATOM 9036 C C . GLY D 1 252 ? -19.305 2.072 152.619 1.00 41.32 252 GLY D C 1
ATOM 9037 O O . GLY D 1 252 ? -19.609 1.854 151.448 1.00 41.28 252 GLY D O 1
ATOM 9038 N N . GLU D 1 253 ? -19.940 2.972 153.365 1.00 39.19 253 GLU D N 1
ATOM 9039 C CA . GLU D 1 253 ? -21.030 3.759 152.796 1.00 38.86 253 GLU D CA 1
ATOM 9040 C C . GLU D 1 253 ? -20.747 5.258 152.825 1.00 36.49 253 GLU D C 1
ATOM 9041 O O . GLU D 1 253 ? -20.097 5.771 153.735 1.00 34.85 253 GLU D O 1
ATOM 9047 N N . ILE D 1 254 ? -21.255 5.958 151.819 1.00 32.35 254 ILE D N 1
ATOM 9048 C CA . ILE D 1 254 ? -21.037 7.385 151.700 1.00 30.70 254 ILE D CA 1
ATOM 9049 C C . ILE D 1 254 ? -22.299 8.211 151.901 1.00 31.15 254 ILE D C 1
ATOM 9050 O O . ILE D 1 254 ? -23.385 7.834 151.462 1.00 30.14 254 ILE D O 1
ATOM 9055 N N . GLU D 1 255 ? -22.154 9.343 152.573 1.00 30.55 255 GLU D N 1
ATOM 9056 C CA . GLU D 1 255 ? -23.288 10.226 152.773 1.00 32.78 255 GLU D CA 1
ATOM 9057 C C . GLU D 1 255 ? -22.819 11.665 152.615 1.00 31.39 255 GLU D C 1
ATOM 9058 O O . GLU D 1 255 ? -21.677 11.988 152.943 1.00 31.38 255 GLU D O 1
ATOM 9064 N N . SER D 1 256 ? -23.686 12.522 152.090 1.00 29.97 256 SER D N 1
ATOM 9065 C CA . SER D 1 256 ? -23.316 13.915 151.895 1.00 31.07 256 SER D CA 1
ATOM 9066 C C . SER D 1 256 ? -24.233 14.845 152.673 1.00 31.30 256 SER D C 1
ATOM 9067 O O . SER D 1 256 ? -25.401 14.535 152.907 1.00 31.00 256 SER D O 1
ATOM 9070 N N . TYR D 1 257 ? -23.679 15.977 153.092 1.00 30.80 257 TYR D N 1
ATOM 9071 C CA . TYR D 1 257 ? -24.416 16.978 153.851 1.00 31.06 257 TYR D CA 1
ATOM 9072 C C . TYR D 1 257 ? -23.624 18.278 153.852 1.00 30.89 257 TYR D C 1
ATOM 9073 O O . TYR D 1 257 ? -22.489 18.321 153.383 1.00 30.54 257 TYR D O 1
ATOM 9082 N N . GLN D 1 258 ? -24.227 19.341 154.372 1.00 30.79 258 GLN D N 1
ATOM 9083 C CA . GLN D 1 258 ? -23.555 20.628 154.432 1.00 31.67 258 GLN D CA 1
ATOM 9084 C C . GLN D 1 258 ? -23.312 21.029 155.877 1.00 31.45 258 GLN D C 1
ATOM 9085 O O . GLN D 1 258 ? -24.078 20.668 156.767 1.00 29.72 258 GLN D O 1
ATOM 9091 N N . LEU D 1 259 ? -22.229 21.766 156.098 1.00 30.51 259 LEU D N 1
ATOM 9092 C CA . LEU D 1 259 ? -21.881 22.260 157.423 1.00 30.96 259 LEU D CA 1
ATOM 9093 C C . LEU D 1 259 ? -21.691 23.763 157.318 1.00 30.76 259 LEU D C 1
ATOM 9094 O O . LEU D 1 259 ? -21.452 24.293 156.233 1.00 29.41 259 LEU D O 1
ATOM 9099 N N . SER D 1 260 ? -21.812 24.444 158.450 1.00 30.24 260 SER D N 1
ATOM 9100 C CA . SER D 1 260 ? -21.631 25.888 158.509 1.00 31.99 260 SER D CA 1
ATOM 9101 C C . SER D 1 260 ? -20.778 26.168 159.740 1.00 31.87 260 SER D C 1
ATOM 9102 O O . SER D 1 260 ? -20.641 25.312 160.613 1.00 30.73 260 SER D O 1
ATOM 9105 N N . PRO D 1 261 ? -20.186 27.367 159.825 1.00 33.21 261 PRO D N 1
ATOM 9106 C CA . PRO D 1 261 ? -19.360 27.669 160.997 1.00 32.35 261 PRO D CA 1
ATOM 9107 C C . PRO D 1 261 ? -20.145 27.480 162.298 1.00 33.13 261 PRO D C 1
ATOM 9108 O O . PRO D 1 261 ? -19.587 27.074 163.318 1.00 32.10 261 PRO D O 1
ATOM 9112 N N . GLN D 1 262 ? -21.446 27.760 162.246 1.00 34.00 262 GLN D N 1
ATOM 9113 C CA . GLN D 1 262 ? -22.310 27.633 163.416 1.00 34.48 262 GLN D CA 1
ATOM 9114 C C . GLN D 1 262 ? -22.439 26.206 163.946 1.00 34.14 262 GLN D C 1
ATOM 9115 O O . GLN D 1 262 ? -22.714 26.006 165.131 1.00 33.52 262 GLN D O 1
ATOM 9121 N N . ASP D 1 263 ? -22.243 25.213 163.082 1.00 33.24 263 ASP D N 1
ATOM 9122 C CA . ASP D 1 263 ? -22.338 23.823 163.522 1.00 33.10 263 ASP D CA 1
ATOM 9123 C C . ASP D 1 263 ? -21.187 23.480 164.466 1.00 32.34 263 ASP D C 1
ATOM 9124 O O . ASP D 1 263 ? -21.256 22.508 165.220 1.00 32.02 263 ASP D O 1
ATOM 9129 N N . PHE D 1 264 ? -20.131 24.287 164.422 1.00 31.02 264 PHE D N 1
ATOM 9130 C CA . PHE D 1 264 ? -18.976 24.083 165.290 1.00 31.65 264 PHE D CA 1
ATOM 9131 C C . PHE D 1 264 ? -19.041 25.074 166.445 1.00 32.67 264 PHE D C 1
ATOM 9132 O O . PHE D 1 264 ? -18.153 25.106 167.300 1.00 32.93 264 PHE D O 1
ATOM 9140 N N . GLY D 1 265 ? -20.094 25.886 166.459 1.00 32.53 265 GLY D N 1
ATOM 9141 C CA . GLY D 1 265 ? -20.242 26.887 167.497 1.00 33.14 265 GLY D CA 1
ATOM 9142 C C . GLY D 1 265 ? -19.276 28.029 167.241 1.00 33.00 265 GLY D C 1
ATOM 9143 O O . GLY D 1 265 ? -18.797 28.670 168.176 1.00 34.37 265 GLY D O 1
ATOM 9144 N N . LEU D 1 266 ? -18.989 28.285 165.966 1.00 32.64 266 LEU D N 1
ATOM 9145 C CA . LEU D 1 266 ? -18.066 29.347 165.578 1.00 33.34 266 LEU D CA 1
ATOM 9146 C C . LEU D 1 266 ? -18.739 30.466 164.789 1.00 34.56 266 LEU D C 1
ATOM 9147 O O . LEU D 1 266 ? -19.798 30.277 164.187 1.00 33.14 266 LEU D O 1
ATOM 9152 N N . GLN D 1 267 ? -18.106 31.633 164.794 1.00 35.06 267 GLN D N 1
ATOM 9153 C CA . GLN D 1 267 ? -18.608 32.784 164.057 1.00 36.34 267 GLN D CA 1
ATOM 9154 C C . GLN D 1 267 ? -18.112 32.678 162.616 1.00 36.80 267 GLN D C 1
ATOM 9155 O O . GLN D 1 267 ? -17.097 32.045 162.346 1.00 36.58 267 GLN D O 1
ATOM 9161 N N . SER D 1 268 ? -18.838 33.296 161.693 1.00 37.10 268 SER D N 1
ATOM 9162 C CA . SER D 1 268 ? -18.458 33.299 160.285 1.00 38.38 268 SER D CA 1
ATOM 9163 C C . SER D 1 268 ? -17.442 34.425 160.141 1.00 39.70 268 SER D C 1
ATOM 9164 O O . SER D 1 268 ? -17.402 35.341 160.973 1.00 40.28 268 SER D O 1
ATOM 9167 N N . TYR D 1 269 ? -16.625 34.360 159.096 1.00 38.90 269 TYR D N 1
ATOM 9168 C CA . TYR D 1 269 ? -15.620 35.382 158.834 1.00 40.02 269 TYR D CA 1
ATOM 9169 C C . TYR D 1 269 ? -15.546 35.556 157.320 1.00 41.15 269 TYR D C 1
ATOM 9170 O O . TYR D 1 269 ? -15.991 34.683 156.577 1.00 41.49 269 TYR D O 1
ATOM 9179 N N . SER D 1 270 ? -15.006 36.677 156.855 1.00 41.55 270 SER D N 1
ATOM 9180 C CA . SER D 1 270 ? -14.890 36.897 155.416 1.00 41.89 270 SER D CA 1
ATOM 9181 C C . SER D 1 270 ? -13.712 36.073 154.919 1.00 41.80 270 SER D C 1
ATOM 9182 O O . SER D 1 270 ? -12.801 35.771 155.687 1.00 40.85 270 SER D O 1
ATOM 9185 N N . LEU D 1 271 ? -13.724 35.711 153.639 1.00 42.47 271 LEU D N 1
ATOM 9186 C CA . LEU D 1 271 ? -12.630 34.925 153.078 1.00 43.44 271 LEU D CA 1
ATOM 9187 C C . LEU D 1 271 ? -11.328 35.712 153.119 1.00 43.27 271 LEU D C 1
ATOM 9188 O O . LEU D 1 271 ? -10.248 35.133 153.236 1.00 42.78 271 LEU D O 1
ATOM 9193 N N . ASN D 1 272 ? -11.435 37.033 153.016 1.00 42.59 272 ASN D N 1
ATOM 9194 C CA . ASN D 1 272 ? -10.257 37.891 153.046 1.00 42.89 272 ASN D CA 1
ATOM 9195 C C . ASN D 1 272 ? -9.516 37.737 154.366 1.00 42.25 272 ASN D C 1
ATOM 9196 O O . ASN D 1 272 ? -8.305 37.951 154.435 1.00 43.04 272 ASN D O 1
ATOM 9201 N N . ALA D 1 273 ? -10.250 37.364 155.410 1.00 40.88 273 ALA D N 1
ATOM 9202 C CA . ALA D 1 273 ? -9.670 37.194 156.736 1.00 41.19 273 ALA D CA 1
ATOM 9203 C C . ALA D 1 273 ? -8.610 36.098 156.763 1.00 40.77 273 ALA D C 1
ATOM 9204 O O . ALA D 1 273 ? -7.816 36.024 157.701 1.00 41.67 273 ALA D O 1
ATOM 9206 N N . LEU D 1 274 ? -8.597 35.249 155.739 1.00 39.24 274 LEU D N 1
ATOM 9207 C CA . LEU D 1 274 ? -7.619 34.167 155.661 1.00 39.67 274 LEU D CA 1
ATOM 9208 C C . LEU D 1 274 ? -6.547 34.457 154.613 1.00 40.40 274 LEU D C 1
ATOM 9209 O O . LEU D 1 274 ? -5.793 33.568 154.213 1.00 39.94 274 LEU D O 1
ATOM 9214 N N . GLN D 1 275 ? -6.484 35.711 154.176 1.00 40.42 275 GLN D N 1
ATOM 9215 C CA . GLN D 1 275 ? -5.512 36.134 153.174 1.00 42.03 275 GLN D CA 1
ATOM 9216 C C . GLN D 1 275 ? -4.085 35.973 153.691 1.00 41.12 275 GLN D C 1
ATOM 9217 O O . GLN D 1 275 ? -3.782 36.332 154.830 1.00 40.97 275 GLN D O 1
ATOM 9223 N N . GLY D 1 276 ? -3.214 35.428 152.852 1.00 41.00 276 GLY D N 1
ATOM 9224 C CA . GLY D 1 276 ? -1.831 35.245 153.246 1.00 42.22 276 GLY D CA 1
ATOM 9225 C C . GLY D 1 276 ? -0.956 36.348 152.683 1.00 42.85 276 GLY D C 1
ATOM 9226 O O . GLY D 1 276 ? -1.463 37.346 152.169 1.00 43.63 276 GLY D O 1
ATOM 9227 N N . GLY D 1 277 ? 0.359 36.170 152.777 1.00 43.56 277 GLY D N 1
ATOM 9228 C CA . GLY D 1 277 ? 1.285 37.165 152.266 1.00 43.53 277 GLY D CA 1
ATOM 9229 C C . GLY D 1 277 ? 2.492 36.523 151.611 1.00 43.46 277 GLY D C 1
ATOM 9230 O O . GLY D 1 277 ? 2.357 35.588 150.824 1.00 44.46 277 GLY D O 1
ATOM 9231 N N . THR D 1 278 ? 3.678 37.022 151.933 1.00 44.08 278 THR D N 1
ATOM 9232 C CA . THR D 1 278 ? 4.906 36.476 151.369 1.00 45.01 278 THR D CA 1
ATOM 9233 C C . THR D 1 278 ? 5.233 35.148 152.050 1.0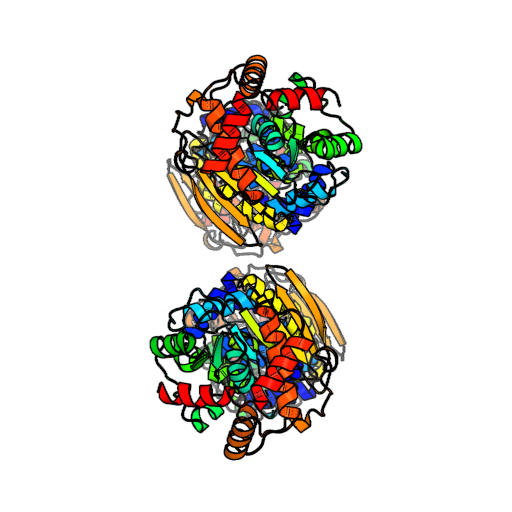0 45.62 278 THR D C 1
ATOM 9234 O O . THR D 1 278 ? 4.715 34.851 153.127 1.00 44.93 278 THR D O 1
ATOM 9238 N N . PRO D 1 279 ? 6.086 34.324 151.422 1.00 45.94 279 PRO D N 1
ATOM 9239 C CA . PRO D 1 279 ? 6.449 33.035 152.016 1.00 46.04 279 PRO D CA 1
ATOM 9240 C C . PRO D 1 279 ? 6.892 33.191 153.467 1.00 44.70 279 PRO D C 1
ATOM 9241 O O . PRO D 1 279 ? 6.554 32.370 154.319 1.00 45.07 279 PRO D O 1
ATOM 9245 N N . GLU D 1 280 ? 7.640 34.255 153.742 1.00 43.82 280 GLU D N 1
ATOM 9246 C CA . GLU D 1 280 ? 8.124 34.528 155.089 1.00 43.81 280 GLU D CA 1
ATOM 9247 C C . GLU D 1 280 ? 6.977 34.956 155.999 1.00 42.19 280 GLU D C 1
ATOM 9248 O O . GLU D 1 280 ? 6.949 34.621 157.181 1.00 40.96 280 GLU D O 1
ATOM 9254 N N . GLU D 1 281 ? 6.034 35.707 155.443 1.00 40.97 281 GLU D N 1
ATOM 9255 C CA . GLU D 1 281 ? 4.884 36.163 156.211 1.00 39.83 281 GLU D CA 1
ATOM 9256 C C . GLU D 1 281 ? 3.955 34.995 156.537 1.00 38.53 281 GLU D C 1
ATOM 9257 O O . GLU D 1 281 ? 3.410 34.921 157.637 1.00 37.51 281 GLU D O 1
ATOM 9263 N N . ASN D 1 282 ? 3.775 34.080 155.589 1.00 36.91 282 ASN D N 1
ATOM 9264 C CA . ASN D 1 282 ? 2.904 32.936 155.833 1.00 37.40 282 ASN D CA 1
ATOM 9265 C C . ASN D 1 282 ? 3.475 32.080 156.957 1.00 36.78 282 ASN D C 1
ATOM 9266 O O . ASN D 1 282 ? 2.731 31.522 157.761 1.00 35.29 282 ASN D O 1
ATOM 9271 N N . ARG D 1 283 ? 4.801 31.992 157.013 1.00 37.19 283 ARG D N 1
ATOM 9272 C CA . ARG D 1 283 ? 5.485 31.231 158.055 1.00 37.74 283 ARG D CA 1
ATOM 9273 C C . ARG D 1 283 ? 5.232 31.892 159.408 1.00 36.34 283 ARG D C 1
ATOM 9274 O O . ARG D 1 283 ? 4.941 31.220 160.397 1.00 34.90 283 ARG D O 1
ATOM 9282 N N . ASP D 1 284 ? 5.347 33.216 159.445 1.00 34.30 284 ASP D N 1
ATOM 9283 C CA . ASP D 1 284 ? 5.123 33.963 160.677 1.00 34.24 284 ASP D CA 1
ATOM 9284 C C . ASP D 1 284 ? 3.665 33.884 161.120 1.00 32.97 284 ASP D C 1
ATOM 9285 O O . ASP D 1 284 ? 3.371 33.856 162.315 1.00 32.20 284 ASP D O 1
ATOM 9290 N N . ILE D 1 285 ? 2.753 33.857 160.152 1.00 32.68 285 ILE D N 1
ATOM 9291 C CA . ILE D 1 285 ? 1.325 33.763 160.443 1.00 33.67 285 ILE D CA 1
ATOM 9292 C C . ILE D 1 285 ? 1.054 32.449 161.169 1.00 33.04 285 ILE D C 1
ATOM 9293 O O . ILE D 1 285 ? 0.374 32.417 162.195 1.00 33.03 285 ILE D O 1
ATOM 9298 N N . LEU D 1 286 ? 1.597 31.368 160.622 1.00 32.43 286 LEU D N 1
ATOM 9299 C CA . LEU D 1 286 ? 1.430 30.035 161.192 1.00 32.93 286 LEU D CA 1
ATOM 9300 C C . LEU D 1 286 ? 2.075 29.913 162.570 1.00 31.35 286 LEU D C 1
ATOM 9301 O O . LEU D 1 286 ? 1.522 29.274 163.471 1.00 30.75 286 LEU D O 1
ATOM 9306 N N . ALA D 1 287 ? 3.245 30.521 162.730 1.00 29.94 287 ALA D N 1
ATOM 9307 C CA . ALA D 1 287 ? 3.962 30.462 164.001 1.00 30.72 287 ALA D CA 1
ATOM 9308 C C . ALA D 1 287 ? 3.224 31.177 165.130 1.00 31.18 287 ALA D C 1
ATOM 9309 O O . ALA D 1 287 ? 3.042 30.609 166.208 1.00 31.81 287 ALA D O 1
ATOM 9311 N N . ARG D 1 288 ? 2.801 32.419 164.896 1.00 30.84 288 ARG D N 1
ATOM 9312 C CA . ARG D 1 288 ? 2.101 33.156 165.941 1.00 30.25 288 ARG D CA 1
ATOM 9313 C C . ARG D 1 288 ? 0.740 32.527 166.225 1.00 30.76 288 ARG D C 1
ATOM 9314 O O . ARG D 1 288 ? 0.210 32.641 167.332 1.00 29.20 288 ARG D O 1
ATOM 9322 N N . LEU D 1 289 ? 0.178 31.853 165.226 1.00 30.50 289 LEU D N 1
ATOM 9323 C CA . LEU D 1 289 ? -1.104 31.182 165.402 1.00 30.16 289 LEU D CA 1
ATOM 9324 C C . LEU D 1 289 ? -0.929 30.024 166.382 1.00 29.82 289 LEU D C 1
ATOM 9325 O O . LEU D 1 289 ? -1.631 29.939 167.386 1.00 29.09 289 LEU D O 1
ATOM 9330 N N . LEU D 1 290 ? 0.022 29.141 166.092 1.00 29.19 290 LEU D N 1
ATOM 9331 C CA . LEU D 1 290 ? 0.275 27.985 166.948 1.00 29.60 290 LEU D CA 1
ATOM 9332 C C . LEU D 1 290 ? 0.799 28.377 168.333 1.00 29.65 290 LEU D C 1
ATOM 9333 O O . LEU D 1 290 ? 0.766 27.575 169.272 1.00 28.43 290 LEU D O 1
ATOM 9338 N N . GLN D 1 291 ? 1.272 29.612 168.460 1.00 29.73 291 GLN D N 1
ATOM 9339 C CA . GLN D 1 291 ? 1.785 30.099 169.739 1.00 30.45 291 GLN D CA 1
ATOM 9340 C C . GLN D 1 291 ? 0.701 30.792 170.555 1.00 30.72 291 GLN D C 1
ATOM 9341 O O . GLN D 1 291 ? 0.965 31.300 171.647 1.00 29.01 291 GLN D O 1
ATOM 9347 N N . GLY D 1 292 ? -0.519 30.811 170.028 1.00 30.39 292 GLY D N 1
ATOM 9348 C CA . GLY D 1 292 ? -1.615 31.442 170.744 1.00 32.77 292 GLY D CA 1
ATOM 9349 C C . GLY D 1 292 ? -1.607 32.957 170.652 1.00 34.46 292 GLY D C 1
ATOM 9350 O O . GLY D 1 292 ? -2.242 33.636 171.458 1.00 35.78 292 GLY D O 1
ATOM 9351 N N . LYS D 1 293 ? -0.895 33.482 169.660 1.00 34.92 293 LYS D N 1
ATOM 9352 C CA . LYS D 1 293 ? -0.796 34.921 169.439 1.00 36.71 293 LYS D CA 1
ATOM 9353 C C . LYS D 1 293 ? -1.231 35.263 168.019 1.00 36.80 293 LYS D C 1
ATOM 9354 O O . LYS D 1 293 ? -0.711 36.201 167.414 1.00 37.84 293 LYS D O 1
ATOM 9360 N N . GLY D 1 294 ? -2.190 34.508 167.491 1.00 36.46 294 GLY D N 1
ATOM 9361 C CA . GLY D 1 294 ? -2.639 34.741 166.130 1.00 36.50 294 GLY D CA 1
ATOM 9362 C C . GLY D 1 294 ? -4.002 35.377 165.933 1.00 36.20 294 GLY D C 1
ATOM 9363 O O . GLY D 1 294 ? -4.655 35.816 166.881 1.00 35.86 294 GLY D O 1
ATOM 9364 N N . ASP D 1 295 ? -4.424 35.413 164.673 1.00 36.25 295 ASP D N 1
ATOM 9365 C CA . ASP D 1 295 ? -5.699 35.997 164.266 1.00 36.48 295 ASP D CA 1
ATOM 9366 C C . ASP D 1 295 ? -6.881 35.086 164.602 1.00 34.55 295 ASP D C 1
ATOM 9367 O O . ASP D 1 295 ? -6.850 33.891 164.314 1.00 33.28 295 ASP D O 1
ATOM 9372 N N . ALA D 1 296 ? -7.924 35.660 165.196 1.00 32.95 296 ALA D N 1
ATOM 9373 C CA . ALA D 1 296 ? -9.116 34.902 165.571 1.00 31.19 296 ALA D CA 1
ATOM 9374 C C . ALA D 1 296 ? -9.722 34.139 164.395 1.00 29.74 296 ALA D C 1
ATOM 9375 O O . ALA D 1 296 ? -10.189 33.011 164.557 1.00 28.30 296 ALA D O 1
ATOM 9377 N N . ALA D 1 297 ? -9.721 34.754 163.216 1.00 28.86 297 ALA D N 1
ATOM 9378 C CA . ALA D 1 297 ? -10.277 34.107 162.032 1.00 29.09 297 ALA D CA 1
ATOM 9379 C C . ALA D 1 297 ? -9.480 32.851 161.691 1.00 28.20 297 ALA D C 1
ATOM 9380 O O . ALA D 1 297 ? -10.048 31.816 161.330 1.00 28.61 297 ALA D O 1
ATOM 9382 N N . HIS D 1 298 ? -8.159 32.940 161.807 1.00 27.92 298 HIS D N 1
ATOM 9383 C CA . HIS D 1 298 ? -7.303 31.800 161.507 1.00 27.65 298 HIS D CA 1
ATOM 9384 C C . HIS D 1 298 ? -7.528 30.688 162.536 1.00 27.26 298 HIS D C 1
ATOM 9385 O O . HIS D 1 298 ? -7.607 29.509 162.184 1.00 26.70 298 HIS D O 1
ATOM 9392 N N . ALA D 1 299 ? -7.629 31.059 163.810 1.00 26.02 299 ALA D N 1
ATOM 9393 C CA . ALA D 1 299 ? -7.842 30.058 164.855 1.00 26.09 299 ALA D CA 1
ATOM 9394 C C . ALA D 1 299 ? -9.172 29.344 164.640 1.00 26.00 299 ALA D C 1
ATOM 9395 O O . ALA D 1 299 ? -9.279 28.136 164.849 1.00 28.78 299 ALA D O 1
ATOM 9397 N N . ARG D 1 300 ? -10.182 30.099 164.217 1.00 25.59 300 ARG D N 1
ATOM 9398 C CA . ARG D 1 300 ? -11.509 29.551 163.971 1.00 25.41 300 ARG D CA 1
ATOM 9399 C C . ARG D 1 300 ? -11.477 28.547 162.821 1.00 24.94 300 ARG D C 1
ATOM 9400 O O . ARG D 1 300 ? -12.076 27.475 162.903 1.00 26.13 300 ARG D O 1
ATOM 9402 N N . GLN D 1 301 ? -10.777 28.898 161.748 1.00 25.26 301 GLN D N 1
ATOM 9403 C CA . GLN D 1 301 ? -10.668 28.013 160.593 1.00 25.53 301 GLN D CA 1
ATOM 9404 C C . GLN D 1 301 ? -9.970 26.709 160.971 1.00 24.56 301 GLN D C 1
ATOM 9405 O O . GLN D 1 301 ? -10.418 25.619 160.609 1.00 23.55 301 GLN D O 1
ATOM 9407 N N . VAL D 1 302 ? -8.861 26.821 161.694 1.00 24.77 302 VAL D N 1
ATOM 9408 C CA . VAL D 1 302 ? -8.129 25.637 162.114 1.00 24.35 302 VAL D CA 1
ATOM 9409 C C . VAL D 1 302 ? -9.029 24.792 163.009 1.00 23.25 302 VAL D C 1
ATOM 9410 O O . VAL D 1 302 ? -9.101 23.582 162.855 1.00 22.27 302 VAL D O 1
ATOM 9414 N N . ALA D 1 303 ? -9.728 25.446 163.934 1.00 24.23 303 ALA D N 1
ATOM 9415 C CA . ALA D 1 303 ? -10.617 24.746 164.861 1.00 24.99 303 ALA D CA 1
ATOM 9416 C C . ALA D 1 303 ? -11.682 23.915 164.147 1.00 24.64 303 ALA D C 1
ATOM 9417 O O . ALA D 1 303 ? -11.972 22.789 164.548 1.00 24.40 303 ALA D O 1
ATOM 9419 N N . ALA D 1 304 ? -12.266 24.482 163.094 1.00 25.98 304 ALA D N 1
ATOM 9420 C CA . ALA D 1 304 ? -13.317 23.804 162.333 1.00 24.77 304 ALA D CA 1
ATOM 9421 C C . ALA D 1 304 ? -12.777 22.594 161.592 1.00 24.93 304 ALA D C 1
ATOM 9422 O O . ALA D 1 304 ? -13.418 21.545 161.536 1.00 24.30 304 ALA D O 1
ATOM 9424 N N . ASN D 1 305 ? -11.593 22.736 161.014 1.00 23.54 305 ASN D N 1
ATOM 9425 C CA . ASN D 1 305 ? -11.004 21.623 160.293 1.00 23.17 305 ASN D CA 1
ATOM 9426 C C . ASN D 1 305 ? -10.563 20.519 161.252 1.00 22.34 305 ASN D C 1
ATOM 9427 O O . ASN D 1 305 ? -10.745 19.340 160.967 1.00 23.54 305 ASN D O 1
ATOM 9432 N N . VAL D 1 306 ? -9.998 20.900 162.393 1.00 21.63 306 VAL D N 1
ATOM 9433 C CA . VAL D 1 306 ? -9.573 19.923 163.390 1.00 22.20 306 VAL D CA 1
ATOM 9434 C C . VAL D 1 306 ? -10.807 19.196 163.937 1.00 23.31 306 VAL D C 1
ATOM 9435 O O . VAL D 1 306 ? -10.794 17.982 164.125 1.00 23.62 306 VAL D O 1
ATOM 9439 N N . ALA D 1 307 ? -11.875 19.948 164.182 1.00 23.28 307 ALA D N 1
ATOM 9440 C CA . ALA D 1 307 ? -13.111 19.366 164.700 1.00 24.18 307 ALA D CA 1
ATOM 9441 C C . ALA D 1 307 ? -13.634 18.229 163.813 1.00 25.89 307 ALA D C 1
ATOM 9442 O O . ALA D 1 307 ? -13.986 17.154 164.312 1.00 24.39 307 ALA D O 1
ATOM 9444 N N . LEU D 1 308 ? -13.685 18.459 162.500 1.00 25.04 308 LEU D N 1
ATOM 9445 C CA . LEU D 1 308 ? -14.174 17.430 161.586 1.00 24.85 308 LEU D CA 1
ATOM 9446 C C . LEU D 1 308 ? -13.209 16.246 161.557 1.00 24.16 308 LEU D C 1
ATOM 9447 O O . LEU D 1 308 ? -13.635 15.092 161.523 1.00 26.08 308 LEU D O 1
ATOM 9452 N N . LEU D 1 309 ? -11.910 16.527 161.592 1.00 24.14 309 LEU D N 1
ATOM 9453 C CA . LEU D 1 309 ? -10.916 15.462 161.580 1.00 23.51 309 LEU D CA 1
ATOM 9454 C C . LEU D 1 309 ? -11.119 14.536 162.777 1.00 25.10 309 LEU D C 1
ATOM 9455 O O . LEU D 1 309 ? -11.095 13.315 162.633 1.00 23.84 309 LEU D O 1
ATOM 9460 N N . LEU D 1 310 ? -11.320 15.124 163.954 1.00 26.13 310 LEU D N 1
ATOM 9461 C CA . LEU D 1 310 ? -11.513 14.352 165.179 1.00 27.50 310 LEU D CA 1
ATOM 9462 C C . LEU D 1 310 ? -12.778 13.510 165.130 1.00 27.14 310 LEU D C 1
ATOM 9463 O O . LEU D 1 310 ? -12.873 12.485 165.802 1.00 29.14 310 LEU D O 1
ATOM 9468 N N . LYS D 1 311 ? -13.754 13.941 164.338 1.00 28.09 311 LYS D N 1
ATOM 9469 C CA . LYS D 1 311 ? -14.989 13.178 164.208 1.00 28.74 311 LYS D CA 1
ATOM 9470 C C . LYS D 1 311 ? -14.649 11.827 163.595 1.00 28.38 311 LYS D C 1
ATOM 9471 O O . LYS D 1 311 ? -15.272 10.818 163.915 1.00 28.03 311 LYS D O 1
ATOM 9477 N N . LEU D 1 312 ? -13.654 11.811 162.710 1.00 27.79 312 LEU D N 1
ATOM 9478 C CA . LEU D 1 312 ? -13.239 10.572 162.066 1.00 30.15 312 LEU D CA 1
ATOM 9479 C C . LEU D 1 312 ? -12.619 9.626 163.090 1.00 30.03 312 LEU D C 1
ATOM 9480 O O . LEU D 1 312 ? -12.519 8.421 162.855 1.00 31.15 312 LEU D O 1
ATOM 9485 N N . PHE D 1 313 ? -12.198 10.174 164.226 1.00 31.09 313 PHE D N 1
ATOM 9486 C CA . PHE D 1 313 ? -11.611 9.352 165.278 1.00 31.98 313 PHE D CA 1
ATOM 9487 C C . PHE D 1 313 ? -12.647 8.944 166.325 1.00 32.97 313 PHE D C 1
ATOM 9488 O O . PHE D 1 313 ? -12.302 8.347 167.343 1.00 33.84 313 PHE D O 1
ATOM 9496 N N . GLY D 1 314 ? -13.910 9.279 166.088 1.00 34.35 314 GLY D N 1
ATOM 9497 C CA . GLY D 1 314 ? -14.948 8.899 167.032 1.00 35.36 314 GLY D CA 1
ATOM 9498 C C . GLY D 1 314 ? -15.481 9.997 167.934 1.00 36.63 314 GLY D C 1
ATOM 9499 O O . GLY D 1 314 ? -16.378 9.750 168.744 1.00 36.01 314 GLY D O 1
ATOM 9500 N N . GLN D 1 315 ? -14.927 11.200 167.817 1.00 36.65 315 GLN D N 1
ATOM 9501 C CA . GLN D 1 315 ? -15.377 12.333 168.623 1.00 37.42 315 GLN D CA 1
ATOM 9502 C C . GLN D 1 315 ? -16.455 13.039 167.801 1.00 37.36 315 GLN D C 1
ATOM 9503 O O . GLN D 1 315 ? -16.160 13.934 167.004 1.00 37.84 315 GLN D O 1
ATOM 9509 N N . ASP D 1 316 ? -17.704 12.631 168.010 1.00 37.02 316 ASP D N 1
ATOM 9510 C CA . ASP D 1 316 ? -18.837 13.160 167.257 1.00 36.41 316 ASP D CA 1
ATOM 9511 C C . ASP D 1 316 ? -19.367 14.552 167.577 1.00 35.78 316 ASP D C 1
ATOM 9512 O O . ASP D 1 316 ? -20.164 15.088 166.807 1.00 34.97 316 ASP D O 1
ATOM 9517 N N . ASN D 1 317 ? -18.949 15.148 168.688 1.00 32.67 317 ASN D N 1
ATOM 9518 C CA . ASN D 1 317 ? -19.445 16.480 169.023 1.00 31.91 317 ASN D CA 1
ATOM 9519 C C . ASN D 1 317 ? -18.553 17.558 168.407 1.00 31.42 317 ASN D C 1
ATOM 9520 O O . ASN D 1 317 ? -17.510 17.904 168.957 1.00 27.71 317 ASN D O 1
ATOM 9525 N N . LEU D 1 318 ? -18.972 18.078 167.255 1.00 30.14 318 LEU D N 1
ATOM 9526 C CA . LEU D 1 318 ? -18.213 19.100 166.547 1.00 29.95 318 LEU D CA 1
ATOM 9527 C C . LEU D 1 318 ? -17.977 20.354 167.374 1.00 31.07 318 LEU D C 1
ATOM 9528 O O . LEU D 1 318 ? -16.905 20.951 167.310 1.00 29.24 318 LEU D O 1
ATOM 9533 N N . ARG D 1 319 ? -18.977 20.754 168.151 1.00 31.63 319 ARG D N 1
ATOM 9534 C CA . ARG D 1 319 ? -18.850 21.950 168.976 1.00 32.26 319 ARG D CA 1
ATOM 9535 C C . ARG D 1 319 ? -17.779 21.751 170.042 1.00 31.94 319 ARG D C 1
ATOM 9536 O O . ARG D 1 319 ? -16.916 22.610 170.234 1.00 30.78 319 ARG D O 1
ATOM 9544 N N . HIS D 1 320 ? -17.831 20.613 170.727 1.00 30.91 320 HIS D N 1
ATOM 9545 C CA . HIS D 1 320 ? -16.840 20.312 171.756 1.00 31.71 320 HIS D CA 1
ATOM 9546 C C . HIS D 1 320 ? -15.456 20.194 171.119 1.00 31.14 320 HIS D C 1
ATOM 9547 O O . HIS D 1 320 ? -14.469 20.696 171.661 1.00 30.68 320 HIS D O 1
ATOM 9554 N N . ASN D 1 321 ? -15.392 19.522 169.969 1.00 30.58 321 ASN D N 1
ATOM 9555 C CA . ASN D 1 321 ? -14.130 19.341 169.248 1.00 29.93 321 ASN D CA 1
ATOM 9556 C C . ASN D 1 321 ? -13.490 20.696 168.955 1.00 29.00 321 ASN D C 1
ATOM 9557 O O . ASN D 1 321 ? -12.302 20.906 169.222 1.00 31.26 321 ASN D O 1
ATOM 9562 N N . ALA D 1 322 ? -14.279 21.612 168.398 1.00 28.91 322 ALA D N 1
ATOM 9563 C CA . ALA D 1 322 ? -13.788 22.946 168.057 1.00 27.69 322 ALA D CA 1
ATOM 9564 C C . ALA D 1 322 ? -13.327 23.701 169.296 1.00 29.05 322 ALA D C 1
ATOM 9565 O O . ALA D 1 322 ? -12.299 24.381 169.274 1.00 26.40 322 ALA D O 1
ATOM 9567 N N . GLN D 1 323 ? -14.101 23.591 170.370 1.00 29.60 323 GLN D N 1
ATOM 9568 C CA . GLN D 1 323 ? -13.762 24.253 171.624 1.00 32.08 323 GLN D CA 1
ATOM 9569 C C . GLN D 1 323 ? -12.400 23.747 172.082 1.00 30.40 323 GLN D C 1
ATOM 9570 O O . GLN D 1 323 ? -11.536 24.520 172.484 1.00 30.41 323 GLN D O 1
ATOM 9576 N N . LEU D 1 324 ? -12.212 22.436 172.011 1.00 29.61 324 LEU D N 1
ATOM 9577 C CA . LEU D 1 324 ? -10.953 21.843 172.424 1.00 30.49 324 LEU D CA 1
ATOM 9578 C C . LEU D 1 324 ? -9.801 22.325 171.543 1.00 29.07 324 LEU D C 1
ATOM 9579 O O . LEU D 1 324 ? -8.695 22.575 172.030 1.00 27.72 324 LEU D O 1
ATOM 9584 N N . ALA D 1 325 ? -10.062 22.460 170.246 1.00 28.02 325 ALA D N 1
ATOM 9585 C CA . ALA D 1 325 ? -9.037 22.922 169.318 1.00 27.17 325 ALA D CA 1
ATOM 9586 C C . ALA D 1 325 ? -8.644 24.363 169.643 1.00 27.20 325 ALA D C 1
ATOM 9587 O O . ALA D 1 325 ? -7.462 24.700 169.657 1.00 26.66 325 ALA D O 1
ATOM 9589 N N . LEU D 1 326 ? -9.632 25.212 169.915 1.00 27.01 326 LEU D N 1
ATOM 9590 C CA . LEU D 1 326 ? -9.351 26.611 170.237 1.00 27.38 326 LEU D CA 1
ATOM 9591 C C . LEU D 1 326 ? -8.523 26.732 171.512 1.00 27.92 326 LEU D C 1
ATOM 9592 O O . LEU D 1 326 ? -7.610 27.553 171.591 1.00 26.73 326 LEU D O 1
ATOM 9597 N N . GLU D 1 327 ? -8.849 25.911 172.507 1.00 28.82 327 GLU D N 1
ATOM 9598 C CA . GLU D 1 327 ? -8.127 25.930 173.777 1.00 30.22 327 GLU D CA 1
ATOM 9599 C C . GLU D 1 327 ? -6.677 25.515 173.549 1.00 29.11 327 GLU D C 1
ATOM 9600 O O . GLU D 1 327 ? -5.752 26.101 174.111 1.00 28.07 327 GLU D O 1
ATOM 9606 N N . THR D 1 328 ? -6.482 24.501 172.713 1.00 28.50 328 THR D N 1
ATOM 9607 C CA . THR D 1 328 ? -5.139 24.027 172.412 1.00 26.60 328 THR D CA 1
ATOM 9608 C C . THR D 1 328 ? -4.322 25.129 171.741 1.00 27.79 328 THR D C 1
ATOM 9609 O O . THR D 1 328 ? -3.157 25.338 172.074 1.00 25.93 328 THR D O 1
ATOM 9613 N N . ILE D 1 329 ? -4.941 25.837 170.802 1.00 25.10 329 ILE D N 1
ATOM 9614 C CA . ILE D 1 329 ? -4.257 26.911 170.093 1.00 24.79 329 ILE D CA 1
ATOM 9615 C C . ILE D 1 329 ? -3.812 28.015 171.054 1.00 26.88 329 ILE D C 1
ATOM 9616 O O . ILE D 1 329 ? -2.641 28.397 171.082 1.00 26.47 329 ILE D O 1
ATOM 9621 N N . ARG D 1 330 ? -4.744 28.520 171.850 1.00 26.82 330 ARG D N 1
ATOM 9622 C CA . ARG D 1 330 ? -4.416 29.583 172.790 1.00 30.02 330 ARG D CA 1
ATOM 9623 C C . ARG D 1 330 ? -3.362 29.149 173.810 1.00 29.77 330 ARG D C 1
ATOM 9624 O O . ARG D 1 330 ? -2.584 29.973 174.288 1.00 28.88 330 ARG D O 1
ATOM 9632 N N . SER D 1 331 ? -3.324 27.858 174.134 1.00 29.97 331 SER D N 1
ATOM 9633 C CA . SER D 1 331 ? -2.352 27.355 175.106 1.00 31.52 331 SER D CA 1
ATOM 9634 C C . SER D 1 331 ? -0.930 27.417 174.549 1.00 31.16 331 SER D C 1
ATOM 9635 O O . SER D 1 331 ? 0.044 27.468 175.309 1.00 30.82 331 SER D O 1
ATOM 9638 N N . GLY D 1 332 ? -0.820 27.404 173.223 1.00 29.86 332 GLY D N 1
ATOM 9639 C CA . GLY D 1 332 ? 0.481 27.466 172.579 1.00 27.54 332 GLY D CA 1
ATOM 9640 C C . GLY D 1 332 ? 1.220 26.140 172.548 1.00 27.43 332 GLY D C 1
ATOM 9641 O O . GLY D 1 332 ? 2.341 26.062 172.046 1.00 27.08 332 GLY D O 1
ATOM 9642 N N . THR D 1 333 ? 0.595 25.090 173.071 1.00 26.94 333 THR D N 1
ATOM 9643 C CA . THR D 1 333 ? 1.225 23.775 173.110 1.00 28.82 333 THR D CA 1
ATOM 9644 C C . THR D 1 333 ? 1.462 23.162 171.728 1.00 28.95 333 THR D C 1
ATOM 9645 O O . THR D 1 333 ? 2.337 22.311 171.566 1.00 26.79 333 THR D O 1
ATOM 9649 N N . ALA D 1 334 ? 0.696 23.595 170.731 1.00 26.75 334 ALA D N 1
ATOM 9650 C CA . ALA D 1 334 ? 0.863 23.064 169.378 1.00 28.34 334 ALA D CA 1
ATOM 9651 C C . ALA D 1 334 ? 2.205 23.504 168.790 1.00 28.77 334 ALA D C 1
ATOM 9652 O O . ALA D 1 334 ? 2.835 22.755 168.041 1.00 26.85 334 ALA D O 1
ATOM 9654 N N . PHE D 1 335 ? 2.649 24.715 169.120 1.00 28.00 335 PHE D N 1
ATOM 9655 C CA . PHE D 1 335 ? 3.934 25.167 168.601 1.00 29.84 335 PHE D CA 1
ATOM 9656 C C . PHE D 1 335 ? 5.047 24.466 169.368 1.00 29.78 335 PHE D C 1
ATOM 9657 O O . PHE D 1 335 ? 6.153 24.295 168.855 1.00 29.53 335 PHE D O 1
ATOM 9665 N N . GLU D 1 336 ? 4.750 24.056 170.598 1.00 30.95 336 GLU D N 1
ATOM 9666 C CA . GLU D 1 336 ? 5.729 23.336 171.405 1.00 31.93 336 GLU D CA 1
ATOM 9667 C C . GLU D 1 336 ? 5.933 21.983 170.717 1.00 32.94 336 GLU D C 1
ATOM 9668 O O . GLU D 1 336 ? 7.021 21.398 170.758 1.00 32.44 336 GLU D O 1
ATOM 9674 N N . ARG D 1 337 ? 4.878 21.500 170.066 1.00 30.95 337 ARG D N 1
ATOM 9675 C CA . ARG D 1 337 ? 4.931 20.222 169.361 1.00 30.89 337 ARG D CA 1
ATOM 9676 C C . ARG D 1 337 ? 5.738 20.376 168.074 1.00 29.51 337 ARG D C 1
ATOM 9677 O O . ARG D 1 337 ? 6.408 19.443 167.640 1.00 30.48 337 ARG D O 1
ATOM 9685 N N . VAL D 1 338 ? 5.677 21.558 167.466 1.00 29.88 338 VAL D N 1
ATOM 9686 C CA . VAL D 1 338 ? 6.442 21.818 166.249 1.00 30.81 338 VAL D CA 1
ATOM 9687 C C . VAL D 1 338 ? 7.925 21.827 166.609 1.00 33.13 338 VAL D C 1
ATOM 9688 O O . VAL D 1 338 ? 8.762 21.306 165.865 1.00 32.20 338 VAL D O 1
ATOM 9692 N N . THR D 1 339 ? 8.243 22.422 167.758 1.00 32.04 339 THR D N 1
ATOM 9693 C CA . THR D 1 339 ? 9.624 22.490 168.225 1.00 34.54 339 THR D CA 1
ATOM 9694 C C . THR D 1 339 ? 10.144 21.080 168.464 1.00 33.72 339 THR D C 1
ATOM 9695 O O . THR D 1 339 ? 11.283 20.762 168.133 1.00 34.95 339 THR D O 1
ATOM 9699 N N . ALA D 1 340 ? 9.290 20.236 169.034 1.00 34.31 340 ALA D N 1
ATOM 9700 C CA . ALA D 1 340 ? 9.648 18.857 169.331 1.00 34.61 340 ALA D CA 1
ATOM 9701 C C . ALA D 1 340 ? 9.980 18.061 168.069 1.00 35.27 340 ALA D C 1
ATOM 9702 O O . ALA D 1 340 ? 10.973 17.332 168.037 1.00 36.54 340 ALA D O 1
ATOM 9704 N N . LEU D 1 341 ? 9.155 18.195 167.032 1.00 34.97 341 LEU D N 1
ATOM 9705 C CA . LEU D 1 341 ? 9.398 17.468 165.786 1.00 35.38 341 LEU D CA 1
ATOM 9706 C C . LEU D 1 341 ? 10.653 17.997 165.100 1.00 35.15 341 LEU D C 1
ATOM 9707 O O . LEU D 1 341 ? 11.389 17.242 164.463 1.00 35.03 341 LEU D O 1
ATOM 9712 N N . ALA D 1 342 ? 10.893 19.298 165.241 1.00 35.34 342 ALA D N 1
ATOM 9713 C CA . ALA D 1 342 ? 12.058 19.941 164.640 1.00 38.00 342 ALA D CA 1
ATOM 9714 C C . ALA D 1 342 ? 13.355 19.437 165.263 1.00 39.23 342 ALA D C 1
ATOM 9715 O O . ALA D 1 342 ? 14.441 19.689 164.741 1.00 41.21 342 ALA D O 1
ATOM 9717 N N . ALA D 1 343 ? 13.238 18.730 166.382 1.00 41.12 343 ALA D N 1
ATOM 9718 C CA . ALA D 1 343 ? 14.410 18.197 167.070 1.00 42.18 343 ALA D CA 1
ATOM 9719 C C . ALA D 1 343 ? 14.720 16.760 166.650 1.00 42.79 343 ALA D C 1
ATOM 9720 O O . ALA D 1 343 ? 15.788 16.233 166.963 1.00 43.55 343 ALA D O 1
ATOM 9722 N N . ARG D 1 344 ? 13.789 16.127 165.942 1.00 42.52 344 ARG D N 1
ATOM 9723 C CA . ARG D 1 344 ? 13.983 14.751 165.497 1.00 43.01 344 ARG D CA 1
ATOM 9724 C C . ARG D 1 344 ? 14.771 14.697 164.191 1.00 42.78 344 ARG D C 1
ATOM 9725 O O . ARG D 1 344 ? 14.985 15.769 163.590 1.00 43.57 344 ARG D O 1
#

InterPro domains:
  IPR000312 Glycosyl transferase, family 3 [PF00591] (84-334)
  IPR005940 Anthranilate phosphoribosyl transferase [MF_00211] (15-344)
  IPR005940 Anthranilate phosphoribosyl transferase [PTHR43285] (12-341)
  IPR005940 Anthranilate phosphoribosyl transferase [TIGR01245] (17-342)
  IPR017459 Glycosyl transferase family 3, N-terminal domain [PF02885] (14-74)
  IPR035902 Nucleoside phosphorylase/phosphoribosyltransferase catalytic domain superfamily [G3DSA:3.40.1030.10] (89-344)
  IPR035902 Nucleoside phosphorylase/phosphoribosyltransferase catalytic domain superfamily [SSF52418] (82-341)
  IPR036320 Glycosyl transferase family 3, N-terminal domain superfamily [SSF47648] (13-79)

Sequence (1301 aa):
THQPILEKLFKSQSMTQEESHQLFAAIVRGELEDSQLAAALISMKMRGERPEEIAGAASALLADAQPFPRPDYDFADIVGTGGDGTNSINISTASAFVAASCGAKVAKHGNRCDLLQAFGIRLDMSAEDSRQALDDLNVCFLFAPQYHTGFRHAMPVRQQLKTRTIFNVLGPLINPARPPKALIGVYSPELVLPIAQALKVLGYKNAAVVHGGGMDEVAIHTPTQVAELNNGEIESYQLSPQDFGLQSYSLNALQGGTPEENRDILARLLQGKGDAAHARQVAANVALLLKLFGQDNLRHNAQLALETIRSGTAFERVTALAARTHQPILEKLFKSQSMTQEESHQLFAAIVRGELEDSQLAAALISMKMRGERPEEIAGAASALLADAQPFPRPDYDFADIVGTGGDGTNSINISTASAFVAASCGAKVAKHGNRLAGSCDLLQAFGIRLDMSAEDSRQALDDLNVCFLFAPQYHTGFRHAMPVRQQLKTRTIFNVLGPLINPARPPKALIGVYSPELVLPIAQALKVLGYKNAAVVHGGGMDEVAIHTPTQVAELNNGEIESYQLSPQDFGLQSYSLNALQGGTPEENRDILARLLQGKGDAAHARQVAANVALLLKLFGQDNLRHNAQLALETIRSGTAFERVTALAARTHQPILEKLFKSQSMTQEESHQLFAAIVRGELEDSQLAAALISMKMRGERPEEIAGAASALLADAQPFPRPDYDFADIVGTGSINISTASAFVAASCGAKVAKHGNSCDLLQAFGIRLDMSAEDSRQALDDLNVCFLFAPQYHTGFRHAMPVRQQLKTRTIFNVLGPLINPARPPKALIGVYSPELVLPIAQALKVLGYKNAAVVHGGGMDEVAIHTPTQVAELNNGEIESYQLSPQDFGLQSYSLNALQGGTPEENRDILARLLQGKGDAAHARQVAANVALLLKLFGQDNLRHNAQLALETIRSGTAFERVTALAARGTHQPILEKLFKSQSMTQEESHQLFAAIVRGELEDSQLAAALISMKMRGERPEEIAGAASALLADAQPFPRPDYDFADIVGTGGDGSINISTASAFVAASCGAKVAKHGNRSQPLAGSCDLLQAFGIRLDMSAEDSRQALDDLNVCFLFAPQYHTGFRHAMPVRQQLKTRTIFNVLGPLINPARPPKALIGVYSPELVLPIAQALKVLGYKNAAVVHGGGMDEVAIHTPTQVAELNNGEIESYQLSPQDFGLQSYSLNALQGGTPEENRDILARLLQGKGDAAHARQVAANVALLLKLFGQDNLRHNAQLALETIRSGTAFERVTALAAR

Foldseek 3Di:
DLVVVLVCLVVLHADALQSLLVVLLCQLVLNDDLVSLLSNFVSCVVSDHFLSNLLSNLVSQLVQWDAAPADPDAAEEEEELDADDQAFFDQRVLLQLLLLLVPHAYEYEAEPCLLLVVLQFDQLDDSVLQVVLCVVRSYGYHYCCNIRVSLVSCVVSCVVVVDDTSNSVSRLVRRNSLHLEYEYFYQDLVVAVRNQSNVLVNRRAWYKFWDFPRDRACALAGKIWIWIHHPNDIDTDIGYLVLLVHHRDDSVQRGADDSVRSSVQSLCQLQQNHDRNSLSRSLQRSLVRVVSVVPVRSNVSSVVSSVSRNNSVSNVSSVVSSVD/DLVVLLVCLVVLHADALQNLLVVLLCQLVLVDDLVSVLSNFVSCVVSDHFLSSLLSNLVSQLVQWDAAPADPDAAEEEEELDDDPLLFFEQRLLLQLLLLLVPHAYAYEAEDSCYNVLLLVVLQFDQLDDSVLQVVCCVVRSYGYHYCCNTRVSLCSCVVSCVVVVDDTSNSVSRLSRRNSLGLEYEYFYQDLVVAASNQVNCLVNRRAWYKFWDFPRDRACALAGKIWIWIHHPNDIDTDIGYLCLLVHHRDDSVQRHADDSVRSSVQSLCQLQQRHDRNSLSRSLQRSLVRCVSVVPPRNNVSSVVSSVSRNNSVSSVSSVVSSVD/DLVVVLVCLVVLHADALQNLLVVLLCLLVLNDDLVSVLSNFVSCVVSDPFLSSLLSNLVNQLVQWDAAPADPDAAEEEEELALFDLRVLLQLLLLVVPHAYEYEVCVPLLLVVLQFDACQDRVLQVVLSVVRSYGYHNCCNTRVSCVSCVVSCVVVVDDTSVSLSRLSNRNNRHLEYEYFYQDLVVQARSLSSNVVNRRAKYKFKYFPRDRACAQAGKMWIWIDHHSDIDTDIGYLVLQVHHGDHSCVSDADDSVRSNVQSLCQLQQNHDPNSLSRSLQRSLVRVVRVVPVRNNVSSVSSSVNRNNNVSVVSSVVSSVSD/DLVVLLVCLVVLHADALQNLLVVLLCLLVLNDDLVSLLSNFVSCVVSPHFLSNLLSNLVSQLVQWDAAPADPDAAEEEEELDQLPFFGLRLLLQLLLLVVVHAYEYEAEAPVHWRDNVLLLVVLLFDALDDSVVQVVCCVVRSYGYHYCCNTRVSCVSPVVSCVVVVHDTSVSLSGRSNDNSLGQEYEYFYQDPVVQVSSLVSNLSSRHAWYKFKYFPRDGACALAGKMWIWIHHPNDIDIDIHYLVLLPHHHDHRCLRDADGSVRSSVQSQCQLQLNHDPNSLSRSLQRSLVRVVSVVPVRSNVSSVSSSVNRNNSVSSVSSVVSSVD

CATH classification: 1.20.970.10 (+1 more: 3.40.1030.10)

Solvent-accessible surface area: 49544 Å² total; per-residue (Å²): 126,41,30,100,12,5,40,51,0,6,131,55,83,39,1,69,70,140,44,0,61,83,0,0,16,3,3,5,135,43,113,31,91,62,0,32,8,0,0,0,0,0,0,0,55,35,56,32,46,109,18,51,0,8,0,0,0,0,24,1,4,45,72,55,23,74,109,13,46,89,3,150,74,87,0,0,1,4,16,25,29,33,42,59,82,76,74,19,11,63,5,22,7,0,0,1,4,0,0,0,29,64,45,8,35,0,0,14,0,11,53,186,26,100,25,5,98,47,36,51,7,52,26,101,23,58,21,112,69,1,60,88,0,0,50,75,20,25,4,1,20,1,16,5,54,78,10,5,80,12,22,164,83,2,75,74,1,43,100,41,1,140,23,102,6,3,3,42,9,0,21,6,2,1,2,9,0,136,3,11,17,0,3,1,3,1,36,11,76,122,34,3,77,31,2,0,62,0,0,102,68,40,50,24,137,32,0,0,0,0,13,1,38,44,10,28,17,0,3,1,24,13,58,2,49,0,0,14,3,50,132,41,114,44,84,72,62,108,18,47,10,121,70,4,36,15,62,15,26,6,48,70,19,3,86,12,25,70,110,105,92,29,72,53,30,9,14,98,2,0,64,32,152,29,69,50,0,4,17,4,0,0,0,0,7,0,0,0,0,20,44,2,46,58,83,99,82,20,133,100,5,0,86,74,1,48,83,22,5,195,74,16,43,0,49,115,53,3,75,33,2,34,87,105,135,59,43,96,14,7,42,53,0,9,129,57,79,34,2,74,67,136,43,0,60,89,0,0,13,3,3,6,138,35,111,33,96,64,0,35,7,0,0,0,0,0,0,0,56,33,58,35,48,118,28,62,0,9,0,0,0,0,26,1,4,23,64,56,23,78,111,18,60,120,2,155,73,88,0,0,1,4,16,27,29,32,33,52,76,72,41,14,15,38,4,22,4,7,0,2,2,0,0,0,28,58,47,9,37,0,0,6,1,12,57,159,111,10,17,16,2,52,7,3,101,42,22,47,7,154,24,69,24,58,24,135,68,1,61,89,0,0,49,76,19,26,4,0,14,0,32,2,61,82,12,6,84,10,15,164,72,0,76,62,0,53,119,51,0,124,35,87,5,4,4,26,8,0,18,7,1,0,1,12,0,130,4,17,19,1,4,1,2,1,49,12,74,117,33,4,78,31,2,1,64,0,0,98,68,38,41,22,131,33,1,0,0,1,14,0,39,38,13,28,20,1,3,1,24,12,57,2,52,0,0,15,2,56,131,35,116,45,116,73,61,106,18,38,12,130,65,4,37,17,74,14,26,7,46,77,21,3,86,12,24,71,94,125,88,9,106,52,28,17,15,110,5,1,66,17,152,30,80,55,1,8,15,5,1,2,0,0,5,0,0,0,0,17,49,4,55,57,100,105,66,20,130,113,5,0,85,95,0,50,92,22,6,192,80,8,54,0,51,118,56,2,72,31,2,31,87,105,136,59,39,99,18,3,44,54,0,11,147,55,69,35,0,71,72,98,52,0,49,91,0,0,14,2,4,11,154,35,113,32,92,60,0,27,4,0,0,0,0,0,0,0,55,31,62,36,43,84,21,53,0,3,0,0,0,0,41,1,3,42,81,50,17,90,108,18,53,112,2,149,71,67,0,0,2,9,17,27,20,64,89,21,49,4,21,1,1,0,0,2,0,0,0,28,28,70,0,40,0,0,12,9,25,112,49,35,112,13,8,63,47,35,47,6,32,54,110,15,57,26,100,66,1,52,75,0,0,50,78,23,32,0,0,20,2,47,9,57,52,4,9,74,8,30,162,91,2,15,60,0,63,138,58,4,153,18,85,5,2,4,24,7,0,24,9,1,1,3,12,0,157,6,14,11,1,3,1,2,0,73,22,61,140,30,8,77,35,1,0,58,0,0,94,63,50,51,28,86,21,1,0,0,0,11,0,38,56,40,31,25,2,6,2,46,22,60,1,57,3,0,14,1,71,81,21,130,58,110,76,54,115,15,26,12,141,60,4,38,17,122,70,55,74,75,97,31,5,91,33,40,58,107,92,90,45,87,52,27,10,14,115,4,0,65,26,156,36,77,65,4,18,16,5,1,0,0,1,2,0,0,0,0,5,46,1,51,49,87,103,83,23,130,95,1,0,82,73,0,48,85,23,6,158,71,12,64,0,46,120,56,4,73,33,0,26,84,80,82,138,48,45,99,15,7,39,49,0,6,130,52,81,44,1,70,75,101,46,0,49,79,0,0,12,2,2,9,137,39,107,28,92,65,0,36,5,0,0,0,0,0,0,0,45,42,64,38,21,21,37,70,0,0,0,0,0,0,39,2,5,20,74,64,23,82,110,19,57,117,1,146,74,75,0,0,3,5,25,22,12,26,36,46,101,67,8,29,5,18,0,0,0,1,4,0,0,0,28,26,54,6,37,0,0,4,8,10,37,111,74,102,48,55,32,19,12,4,38,4,3,115,46,20,48,4,143,19,79,10,51,28,64,73,1,57,94,0,0,47,82,23,28,3,0,8,0,17,0,37,54,4,6,72,15,13,170,65,2,30,62,1,55,104,45,1,118,23,96,3,0,4,25,1,0,22,8,1,1,1,15,0,114,2,9,13,1,4,2,3,0,29,11,73,128,13,3,103,21,1,0,74,0,0,73,72,17,52,18,111,28,0,0,0,0,15,0,36,38,13,23,23,2,4,0,43,21,90,1,50,0,0,20,1,58,94,48,124,41,114,48,62,116,15,35,5,93,56,4,54,18,134,65,62,71,66,109,31,7,114,22,43,70,84,104,86,10,67,50,19,1,11,107,1,0,80,29,165,37,70,66,4,15,14,5,1,0,0,0,5,0,0,0,0,7,51,4,49,50,93,105,84,24,144,91,2,1,117,71,0,63,91,12,7,158,57,11,46,0,51,120,48,2,80,33,3,32,85,110

Radius of gyration: 40.05 Å; Cα contacts (8 Å, |Δi|>4): 2772; chains: 4; bounding box: 71×77×102 Å

B-factor: mean 31.26, std 9.73, range [14.33, 113.86]